Protein AF-0000000084417744 (afdb_homodimer)

Solvent-accessible surface area (backbone atoms only — not comparable to full-atom values): 45802 Å² total; per-residue (Å²): 138,81,78,82,71,79,75,78,75,78,78,77,82,74,79,80,76,81,74,77,79,76,76,78,79,72,81,73,82,76,78,77,76,76,79,76,78,75,76,77,76,81,72,80,77,74,77,74,70,79,70,76,78,72,77,67,75,81,62,72,70,74,68,70,68,75,70,78,78,70,66,72,60,33,55,31,72,66,77,45,72,73,84,56,77,68,68,62,38,59,67,82,60,73,82,73,74,66,76,87,50,50,69,64,63,48,46,27,46,79,63,53,76,73,47,71,59,98,59,32,36,27,27,37,27,28,33,21,69,42,56,50,68,28,27,37,38,29,53,67,60,73,36,77,45,61,59,56,45,40,31,52,49,48,21,49,20,52,44,59,63,54,25,65,37,89,24,28,49,40,71,50,47,72,51,75,44,79,51,84,92,23,30,41,48,40,37,38,29,56,55,57,63,46,31,44,41,57,49,31,72,73,61,32,52,49,55,67,69,58,50,52,52,42,49,38,39,47,21,53,37,43,32,58,38,42,73,60,43,28,35,52,60,54,51,39,38,76,31,30,26,33,50,46,83,85,47,57,72,85,55,94,42,92,81,67,66,50,47,22,43,47,75,41,69,62,39,26,46,61,85,42,61,52,66,61,90,72,83,53,59,68,60,31,53,37,64,57,68,73,72,38,82,67,39,47,66,38,100,54,38,59,34,42,42,38,19,6,46,29,43,34,48,48,28,37,57,66,41,49,82,69,49,77,54,66,68,67,36,51,38,41,46,67,42,55,78,85,56,90,91,50,58,67,67,57,52,52,48,39,39,36,29,30,34,57,50,57,86,65,27,54,53,37,61,55,45,30,48,62,56,55,61,56,61,58,55,66,68,61,60,70,70,66,69,73,70,66,71,73,64,77,118,136,83,78,86,78,77,79,77,79,75,79,76,80,77,77,80,75,76,76,77,79,74,77,77,77,71,80,73,79,75,78,76,78,75,78,76,77,74,74,77,72,81,72,79,78,74,78,76,71,82,71,76,78,74,78,67,74,80,60,71,68,73,68,71,67,75,70,78,76,69,63,73,62,35,55,29,70,66,75,46,73,73,83,56,76,69,67,62,39,57,69,87,61,73,84,73,72,67,77,88,50,48,68,65,63,45,46,29,48,77,63,52,77,74,46,71,58,96,57,31,36,28,27,36,26,29,32,22,71,42,56,50,67,28,26,36,38,30,55,68,60,73,35,77,45,62,61,57,45,41,30,52,49,47,21,50,21,53,43,60,62,54,24,66,37,89,24,30,48,40,72,50,47,70,51,76,43,76,50,85,94,23,29,41,47,40,37,37,28,56,56,58,65,46,30,44,41,55,50,32,71,72,62,32,53,47,56,67,71,58,49,51,51,42,50,36,40,47,22,51,36,43,31,58,39,42,74,60,42,30,35,51,60,53,52,38,40,74,30,28,26,34,51,45,83,86,46,57,72,85,56,94,42,93,82,67,69,50,46,23,42,46,76,41,69,60,39,26,46,60,87,41,62,52,67,62,89,72,83,51,58,68,59,32,54,37,64,57,67,74,72,39,85,66,40,46,66,39,102,52,40,58,34,43,41,38,19,5,45,28,45,33,49,48,30,36,58,65,40,47,81,70,48,79,55,65,68,66,36,51,37,42,47,67,43,56,79,84,56,91,90,51,58,67,67,56,53,53,50,39,41,36,30,29,33,58,50,58,86,66,28,54,51,37,63,53,46,31,48,63,56,55,62,56,63,58,56,66,68,61,59,70,71,64,67,74,70,66,72,72,64,77,117

Secondary structure (DSSP, 8-state):
---------------------------------------------------------------------PPP----TTTS-TTS--------S-----TT--HHHHHEEEEEEEEE-SSEEEEEEEETTT--EEEEEEESS-B-SHHHHHHHHHHHHHHHHH-SSTTB--EEEEEEEEETTEEEEEEEE---SEEHHHHHHHHSSPPHHHHHHHHHHHHHHHHHHHHTT-B----SGGGEEEPPTTSS---S-SS---EEE---TT-B-TT---SS-----GGG--HHHHH-GGGGGSTTTHHHHHHHHHHHHHHHHHTSPPPSSHHHHHHHHTT----TTS-HHHHHHHHHHT-SSGGGSPPHHHHHHHHHHHHHHHHHTTTTGGGGGGG--/---------------------------------------------------------------------PPP----TTTS-TTS-------SS-----TT--HHHHHEEEEEEEEE-SSEEEEEEEETTT--EEEEEEESS-B-SHHHHHHHHHHHHHHHHH-SSTTB--EEEEEEEEETTEEEEEEEE---SEEHHHHHHHHSSPPHHHHHHHHHHHHHHHHHHHHTT-B----SGGGEEEPPTTSS---S-SS---EEE---TT-B-TT---SS-----GGG--HHHHH-GGGGGSTTTHHHHHHHHHHHHHHHHHTSPPPSSHHHHHHHHTT----TTS-HHHHHHHHHHT-SSGGGSPPHHHHHHHHHHHHHHHHHTTTTGGGGGGGG-

Nearest PDB structures (foldseek):
  5z33-assembly1_A  TM=8.024E-01  e=7.295E-14  Pyricularia oryzae P131
  7pwd-assembly1_A  TM=7.878E-01  e=1.652E-13  Homo sapiens
  4mk0-assembly1_A  TM=7.627E-01  e=3.542E-13  Homo sapiens
  7k7l-assembly1_A  TM=7.824E-01  e=1.461E-12  Homo sapiens
  7k7z-assembly1_A  TM=7.040E-01  e=3.895E-12  Homo sapiens

pLDDT: mean 74.69, std 27.84, range [18.47, 98.81]

Radius of gyration: 37.43 Å; Cα contacts (8 Å, |Δi|>4): 1135; chains: 2; bounding box: 118×106×142 Å

Sequence (786 aa):
MAPLTLCCSTPDYLTPQEQQFRMEYEPSSMQLDDDASRSPMPSPRAQKRPRPLKVLPAGRPPIPRLRDVQPPMPRNPYLVRADDDNHVFQASQSCLNRGNYSRYHWDYHQEAELGHGNFSKVYRSVHRLTGVAYAIKTNRNPIMTLQARNMWLNEMQALAAVQPHPNIVGLYDAWFEPGGDAEQAFLKLELCSESMRDVFKRLGQVKEADVLDMLRQMASALKRIHELGMVHLDIKPDNIYLAVSGHTASTSSSSGLVYKLGDFGLAAGPAGQRAGTSEGDSKYLAPEALKSRDFLSSGFADRLDIFALGAAAYELLRGSELPKNGQLYHDIRNGKIFLPSVSGRVVALLKKMMAPEPQNRPTADNLLRLLTEKFSVQGSAHKDSQQGMNTSQMAPLTLCCSTPDYLTPQEQQFRMEYEPSSMQLDDDASRSPMPSPRAQKRPRPLKVLPAGRPPIPRLRDVQPPMPRNPYLVRADDDNHVFQASQSCLNRGNYSRYHWDYHQEAELGHGNFSKVYRSVHRLTGVAYAIKTNRNPIMTLQARNMWLNEMQALAAVQPHPNIVGLYDAWFEPGGDAEQAFLKLELCSESMRDVFKRLGQVKEADVLDMLRQMASALKRIHELGMVHLDIKPDNIYLAVSGHTASTSSSSGLVYKLGDFGLAAGPAGQRAGTSEGDSKYLAPEALKSRDFLSSGFADRLDIFALGAAAYELLRGSELPKNGQLYHDIRNGKIFLPSVSGRVVALLKKMMAPEPQNRPTADNLLRLLTEKFSVQGSAHKDSQQGMNTSQ

Structure (mmCIF, N/CA/C/O backbone):
data_AF-0000000084417744-model_v1
#
loop_
_entity.id
_entity.type
_entity.pdbx_description
1 polymer 'WEE1 protein'
#
loop_
_atom_site.group_PDB
_atom_site.id
_atom_site.type_symbol
_atom_site.label_atom_id
_atom_site.label_alt_id
_atom_site.label_comp_id
_atom_site.label_asym_id
_atom_site.label_entity_id
_atom_site.label_seq_id
_atom_site.pdbx_PDB_ins_code
_atom_site.Cartn_x
_atom_site.Cartn_y
_atom_site.Cartn_z
_atom_site.occupancy
_atom_site.B_iso_or_equiv
_atom_site.auth_seq_id
_atom_site.auth_comp_id
_atom_site.auth_asym_id
_atom_site.auth_atom_id
_atom_site.pdbx_PDB_model_num
ATOM 1 N N . MET A 1 1 ? -35.844 -57.812 6.906 1 18.47 1 MET A N 1
ATOM 2 C CA . MET A 1 1 ? -35.906 -58.031 8.344 1 18.47 1 MET A CA 1
ATOM 3 C C . MET A 1 1 ? -35.062 -57.031 9.102 1 18.47 1 MET A C 1
ATOM 5 O O . MET A 1 1 ? -34.344 -56.25 8.484 1 18.47 1 MET A O 1
ATOM 9 N N . ALA A 1 2 ? -34 -57.406 9.852 1 20.36 2 ALA A N 1
ATOM 10 C CA . ALA A 1 2 ? -33.844 -57.25 11.297 1 20.36 2 ALA A CA 1
ATOM 11 C C . ALA A 1 2 ? -33.062 -55.969 11.633 1 20.36 2 ALA A C 1
ATOM 13 O O . ALA A 1 2 ? -32.156 -55.594 10.898 1 20.36 2 ALA A O 1
ATOM 14 N N . PRO A 1 3 ? -33.531 -55.156 12.539 1 24.11 3 PRO A N 1
ATOM 15 C CA . PRO A 1 3 ? -33.375 -53.812 13.133 1 24.11 3 PRO A CA 1
ATOM 16 C C . PRO A 1 3 ? -32.062 -53.656 13.906 1 24.11 3 PRO A C 1
ATOM 18 O O . PRO A 1 3 ? -31.844 -52.625 14.539 1 24.11 3 PRO A O 1
ATOM 21 N N . LEU A 1 4 ? -30.969 -54.375 13.555 1 21.7 4 LEU A N 1
ATOM 22 C CA . LEU A 1 4 ? -30.156 -54.688 14.727 1 21.7 4 LEU A CA 1
ATOM 23 C C . LEU A 1 4 ? -29.641 -53.406 15.375 1 21.7 4 LEU A C 1
ATOM 25 O O . LEU A 1 4 ? -29.031 -52.562 14.703 1 21.7 4 LEU A O 1
ATOM 29 N N . THR A 1 5 ? -30.219 -52.906 16.484 1 21.64 5 THR A N 1
ATOM 30 C CA . THR A 1 5 ? -30.297 -51.844 17.469 1 21.64 5 THR A CA 1
ATOM 31 C C . THR A 1 5 ? -28.969 -51.688 18.203 1 21.64 5 THR A C 1
ATOM 33 O O . THR A 1 5 ? -28.703 -52.375 19.188 1 21.64 5 THR A O 1
ATOM 36 N N . LEU A 1 6 ? -27.797 -52 17.547 1 21.3 6 LEU A N 1
ATOM 37 C CA . LEU A 1 6 ? -26.75 -52.344 18.516 1 21.3 6 LEU A CA 1
ATOM 38 C C . LEU A 1 6 ? -26.453 -51.156 19.422 1 21.3 6 LEU A C 1
ATOM 40 O O . LEU A 1 6 ? -26.25 -50.031 18.953 1 21.3 6 LEU A O 1
ATOM 44 N N . CYS A 1 7 ? -26.859 -51.188 20.719 1 20.92 7 CYS A N 1
ATOM 45 C CA . CYS A 1 7 ? -26.969 -50.469 21.984 1 20.92 7 CYS A CA 1
ATOM 46 C C . CYS A 1 7 ? -25.594 -50.031 22.484 1 20.92 7 CYS A C 1
ATOM 48 O O . CYS A 1 7 ? -24.781 -50.875 22.906 1 20.92 7 CYS A O 1
ATOM 50 N N . CYS A 1 8 ? -24.75 -49.375 21.625 1 21.53 8 CYS A N 1
ATOM 51 C CA . CYS A 1 8 ? -23.359 -49.188 22.016 1 21.53 8 CYS A CA 1
ATOM 52 C C . CYS A 1 8 ? -23.266 -48.469 23.344 1 21.53 8 CYS A C 1
ATOM 54 O O . CYS A 1 8 ? -23.734 -47.344 23.484 1 21.53 8 CYS A O 1
ATOM 56 N N . SER A 1 9 ? -23.453 -49.219 24.469 1 19.92 9 SER A N 1
ATOM 57 C CA . SER A 1 9 ? -23.484 -48.906 25.891 1 19.92 9 SER A CA 1
ATOM 58 C C . SER A 1 9 ? -22.281 -48.062 26.297 1 19.92 9 SER A C 1
ATOM 60 O O . SER A 1 9 ? -21.156 -48.375 25.953 1 19.92 9 SER A O 1
ATOM 62 N N . THR A 1 10 ? -22.422 -46.719 26.391 1 22.88 10 THR A N 1
ATOM 63 C CA . THR A 1 10 ? -21.609 -45.562 26.75 1 22.88 10 THR A CA 1
ATOM 64 C C . THR A 1 10 ? -21.016 -45.75 28.141 1 22.88 10 THR A C 1
ATOM 66 O O . THR A 1 10 ? -21.734 -45.781 29.141 1 22.88 10 THR A O 1
ATOM 69 N N . PRO A 1 11 ? -20.016 -46.781 28.281 1 20.59 11 PRO A N 1
ATOM 70 C CA . PRO A 1 11 ? -19.625 -47.156 29.625 1 20.59 11 PRO A CA 1
ATOM 71 C C . PRO A 1 11 ? -19.25 -45.969 30.516 1 20.59 11 PRO A C 1
ATOM 73 O O . PRO A 1 11 ? -18.828 -44.938 30 1 20.59 11 PRO A O 1
ATOM 76 N N . ASP A 1 12 ? -19.859 -45.812 31.672 1 20.91 12 ASP A N 1
ATOM 77 C CA . ASP A 1 12 ? -20.016 -44.906 32.812 1 20.91 12 ASP A CA 1
ATOM 78 C C . ASP A 1 12 ? -18.688 -44.75 33.562 1 20.91 12 ASP A C 1
ATOM 80 O O . ASP A 1 12 ? -18.125 -45.719 34.094 1 20.91 12 ASP A O 1
ATOM 84 N N . TYR A 1 13 ? -17.688 -44.031 32.875 1 20.73 13 TYR A N 1
ATOM 85 C CA . TYR A 1 13 ? -16.328 -43.875 33.375 1 20.73 13 TYR A CA 1
ATOM 86 C C . TYR A 1 13 ? -16.359 -43.406 34.844 1 20.73 13 TYR A C 1
ATOM 88 O O . TYR A 1 13 ? -17.016 -42.438 35.156 1 20.73 13 TYR A O 1
ATOM 96 N N . LEU A 1 14 ? -16.188 -44.375 35.781 1 19.98 14 LEU A N 1
ATOM 97 C CA . LEU A 1 14 ? -16.219 -44.438 37.25 1 19.98 14 LEU A CA 1
ATOM 98 C C . LEU A 1 14 ? -15.336 -43.344 37.844 1 19.98 14 LEU A C 1
ATOM 100 O O . LEU A 1 14 ? -14.328 -42.938 37.25 1 19.98 14 LEU A O 1
ATOM 104 N N . THR A 1 15 ? -15.875 -42.5 38.75 1 22.27 15 THR A N 1
ATOM 105 C CA . THR A 1 15 ? -15.602 -41.312 39.562 1 22.27 15 THR A CA 1
ATOM 106 C C . THR A 1 15 ? -14.422 -41.594 40.5 1 22.27 15 THR A C 1
ATOM 108 O O . THR A 1 15 ? -14.508 -42.469 41.375 1 22.27 15 THR A O 1
ATOM 111 N N . PRO A 1 16 ? -13.125 -41.75 39.906 1 20.28 16 PRO A N 1
ATOM 112 C CA . PRO A 1 16 ? -12.094 -42.219 40.812 1 20.28 16 PRO A CA 1
ATOM 113 C C . PRO A 1 16 ? -12.023 -41.438 42.125 1 20.28 16 PRO A C 1
ATOM 115 O O . PRO A 1 16 ? -12.211 -40.219 42.125 1 20.28 16 PRO A O 1
ATOM 118 N N . GLN A 1 17 ? -12.273 -42.062 43.188 1 20.09 17 GLN A N 1
ATOM 119 C CA . GLN A 1 17 ? -12.383 -41.75 44.625 1 20.09 17 GLN A CA 1
ATOM 120 C C . GLN A 1 17 ? -11.086 -41.125 45.156 1 20.09 17 GLN A C 1
ATOM 122 O O . GLN A 1 17 ? -10.008 -41.688 44.969 1 20.09 17 GLN A O 1
ATOM 127 N N . GLU A 1 18 ? -11.008 -39.75 45.25 1 22.05 18 GLU A N 1
ATOM 128 C CA . GLU A 1 18 ? -9.984 -38.812 45.688 1 22.05 18 GLU A CA 1
ATOM 129 C C . GLU A 1 18 ? -9.445 -39.219 47.062 1 22.05 18 GLU A C 1
ATOM 131 O O . GLU A 1 18 ? -10.164 -39.156 48.062 1 22.05 18 GLU A O 1
ATOM 136 N N . GLN A 1 19 ? -8.797 -40.438 47.156 1 19.69 19 GLN A N 1
ATOM 137 C CA . GLN A 1 19 ? -8.383 -40.906 48.469 1 19.69 19 GLN A CA 1
ATOM 138 C C . GLN A 1 19 ? -7.496 -39.906 49.156 1 19.69 19 GLN A C 1
ATOM 140 O O . GLN A 1 19 ? -6.566 -39.344 48.562 1 19.69 19 GLN A O 1
ATOM 145 N N . GLN A 1 20 ? -8 -39.25 50.219 1 21.17 20 GLN A N 1
ATOM 146 C CA . GLN A 1 20 ? -7.617 -38.25 51.188 1 21.17 20 GLN A CA 1
ATOM 147 C C . GLN A 1 20 ? -6.375 -38.656 51.969 1 21.17 20 GLN A C 1
ATOM 149 O O . GLN A 1 20 ? -6.438 -39.562 52.812 1 21.17 20 GLN A O 1
ATOM 154 N N . PHE A 1 21 ? -5.207 -39.031 51.25 1 20.25 21 PHE A N 1
ATOM 155 C CA . PHE A 1 21 ? -4.137 -39.625 52.062 1 20.25 21 PHE A CA 1
ATOM 156 C C . PHE A 1 21 ? -3.662 -38.625 53.125 1 20.25 21 PHE A C 1
ATOM 158 O O . PHE A 1 21 ? -3.311 -37.5 52.844 1 20.25 21 PHE A O 1
ATOM 165 N N . ARG A 1 22 ? -4.172 -38.656 54.344 1 20.3 22 ARG A N 1
ATOM 166 C CA . ARG A 1 22 ? -3.955 -37.938 55.594 1 20.3 22 ARG A CA 1
ATOM 167 C C . ARG A 1 22 ? -2.525 -38.125 56.094 1 20.3 22 ARG A C 1
ATOM 169 O O . ARG A 1 22 ? -2.176 -39.188 56.594 1 20.3 22 ARG A O 1
ATOM 176 N N . MET A 1 23 ? -1.528 -37.812 55.219 1 21.11 23 MET A N 1
ATOM 177 C CA . MET A 1 23 ? -0.182 -38.156 55.656 1 21.11 23 MET A CA 1
ATOM 178 C C . MET A 1 23 ? 0.167 -37.531 56.969 1 21.11 23 MET A C 1
ATOM 180 O O . MET A 1 23 ? 0.026 -36.312 57.125 1 21.11 23 MET A O 1
ATOM 184 N N . GLU A 1 24 ? 0.012 -38.219 58.062 1 21.58 24 GLU A N 1
ATOM 185 C CA . GLU A 1 24 ? 0.233 -37.969 59.469 1 21.58 24 GLU A CA 1
ATOM 186 C C . GLU A 1 24 ? 1.679 -37.562 59.75 1 21.58 24 GLU A C 1
ATOM 188 O O . GLU A 1 24 ? 2.609 -38.312 59.406 1 21.58 24 GLU A O 1
ATOM 193 N N . TYR A 1 25 ? 2.014 -36.25 59.625 1 22.05 25 TYR A N 1
ATOM 194 C CA . TYR A 1 25 ? 3.279 -35.562 59.781 1 22.05 25 TYR A CA 1
ATOM 195 C C . TYR A 1 25 ? 3.871 -35.781 61.156 1 22.05 25 TYR A C 1
ATOM 197 O O . TYR A 1 25 ? 3.346 -35.25 62.156 1 22.05 25 TYR A O 1
ATOM 205 N N . GLU A 1 26 ? 4.16 -37.031 61.5 1 22.31 26 GLU A N 1
ATOM 206 C CA . GLU A 1 26 ? 4.598 -37.188 62.875 1 22.31 26 GLU A CA 1
ATOM 207 C C . GLU A 1 26 ? 5.879 -36.406 63.156 1 22.31 26 GLU A C 1
ATOM 209 O O . GLU A 1 26 ? 6.824 -36.469 62.344 1 22.31 26 GLU A O 1
ATOM 214 N N . PRO A 1 27 ? 5.859 -35.375 64 1 23.66 27 PRO A N 1
ATOM 215 C CA . PRO A 1 27 ? 6.824 -34.344 64.375 1 23.66 27 PRO A CA 1
ATOM 216 C C . PRO A 1 27 ? 8.078 -34.938 65.062 1 23.66 27 PRO A C 1
ATOM 218 O O . PRO A 1 27 ? 8.016 -35.5 66.125 1 23.66 27 PRO A O 1
ATOM 221 N N . SER A 1 28 ? 8.75 -35.938 64.312 1 21.06 28 SER A N 1
ATOM 222 C CA . SER A 1 28 ? 9.758 -36.625 65.062 1 21.06 28 SER A CA 1
ATOM 223 C C . SER A 1 28 ? 10.766 -35.656 65.688 1 21.06 28 SER A C 1
ATOM 225 O O . SER A 1 28 ? 11.094 -34.625 65.062 1 21.06 28 SER A O 1
ATOM 227 N N . SER A 1 29 ? 10.984 -35.719 67 1 22.78 29 SER A N 1
ATOM 228 C CA . SER A 1 29 ? 11.695 -35.031 68.062 1 22.78 29 SER A CA 1
ATOM 229 C C . SER A 1 29 ? 13.203 -35.094 67.875 1 22.78 29 SER A C 1
ATOM 231 O O . SER A 1 29 ? 13.82 -36.125 68.062 1 22.78 29 SER A O 1
ATOM 233 N N . MET A 1 30 ? 13.742 -34.594 66.688 1 22.98 30 MET A N 1
ATOM 234 C CA . MET A 1 30 ? 15.148 -34.812 66.375 1 22.98 30 MET A CA 1
ATOM 235 C C . MET A 1 30 ? 16.062 -34.219 67.438 1 22.98 30 MET A C 1
ATOM 237 O O . MET A 1 30 ? 15.922 -33.062 67.812 1 22.98 30 MET A O 1
ATOM 241 N N . GLN A 1 31 ? 16.562 -35.125 68.25 1 21.84 31 GLN A N 1
ATOM 242 C CA . GLN A 1 31 ? 17.453 -34.938 69.375 1 21.84 31 GLN A CA 1
ATOM 243 C C . GLN A 1 31 ? 18.75 -34.25 69 1 21.84 31 GLN A C 1
ATOM 245 O O . GLN A 1 31 ? 19.344 -34.594 67.938 1 21.84 31 GLN A O 1
ATOM 250 N N . LEU A 1 32 ? 18.969 -33 69.438 1 23.03 32 LEU A N 1
ATOM 251 C CA . LEU A 1 32 ? 19.922 -31.922 69.312 1 23.03 32 LEU A CA 1
ATOM 252 C C . LEU A 1 32 ? 21.344 -32.375 69.625 1 23.03 32 LEU A C 1
ATOM 254 O O . LEU A 1 32 ? 22.188 -31.547 70 1 23.03 32 LEU A O 1
ATOM 258 N N . ASP A 1 33 ? 21.781 -33.594 69.188 1 21.69 33 ASP A N 1
ATOM 259 C CA . ASP A 1 33 ? 23.031 -34 69.812 1 21.69 33 ASP A CA 1
ATOM 260 C C . ASP A 1 33 ? 24.141 -33 69.5 1 21.69 33 ASP A C 1
ATOM 262 O O . ASP A 1 33 ? 24.203 -32.406 68.438 1 21.69 33 ASP A O 1
ATOM 266 N N . ASP A 1 34 ? 24.844 -32.469 70.562 1 23.17 34 ASP A N 1
ATOM 267 C CA . ASP A 1 34 ? 25.781 -31.391 70.875 1 23.17 34 ASP A CA 1
ATOM 268 C C . ASP A 1 34 ? 27.141 -31.656 70.188 1 23.17 34 ASP A C 1
ATOM 270 O O . ASP A 1 34 ? 28.172 -31.266 70.75 1 23.17 34 ASP A O 1
ATOM 274 N N . ASP A 1 35 ? 27.203 -32.406 69.062 1 21.66 35 ASP A N 1
ATOM 275 C CA . ASP A 1 35 ? 28.562 -32.875 68.812 1 21.66 35 ASP A CA 1
ATOM 276 C C . ASP A 1 35 ? 29.516 -31.703 68.562 1 21.66 35 ASP A C 1
ATOM 278 O O . ASP A 1 35 ? 29.25 -30.828 67.75 1 21.66 35 ASP A O 1
ATOM 282 N N . ALA A 1 36 ? 30.422 -31.391 69.562 1 25.05 36 ALA A N 1
ATOM 283 C CA . ALA A 1 36 ? 31.531 -30.453 69.688 1 25.05 36 ALA A CA 1
ATOM 284 C C . ALA A 1 36 ? 32.5 -30.594 68.562 1 25.05 36 ALA A C 1
ATOM 286 O O . ALA A 1 36 ? 32.969 -31.688 68.25 1 25.05 36 ALA A O 1
ATOM 287 N N . SER A 1 37 ? 32.344 -29.703 67.5 1 22.38 37 SER A N 1
ATOM 288 C CA . SER A 1 37 ? 32.969 -29.516 66.188 1 22.38 37 SER A CA 1
ATOM 289 C C . SER A 1 37 ? 34.5 -29.484 66.312 1 22.38 37 SER A C 1
ATOM 291 O O . SER A 1 37 ? 35.031 -28.641 67 1 22.38 37 SER A O 1
ATOM 293 N N . ARG A 1 38 ? 35.094 -30.688 66.438 1 26.02 38 ARG A N 1
ATOM 294 C CA . ARG A 1 38 ? 36.562 -30.828 66.5 1 26.02 38 ARG A CA 1
ATOM 295 C C . ARG A 1 38 ? 37.25 -30.016 65.438 1 26.02 38 ARG A C 1
ATOM 297 O O . ARG A 1 38 ? 36.875 -30.062 64.25 1 26.02 38 ARG A O 1
ATOM 304 N N . SER A 1 39 ? 37.875 -28.906 65.812 1 24.03 39 SER A N 1
ATOM 305 C CA . SER A 1 39 ? 38.562 -27.859 65.062 1 24.03 39 SER A CA 1
ATOM 306 C C . SER A 1 39 ? 39.656 -28.422 64.188 1 24.03 39 SER A C 1
ATOM 308 O O . SER A 1 39 ? 40.531 -29.156 64.625 1 24.03 39 SER A O 1
ATOM 310 N N . PRO A 1 40 ? 39.312 -28.875 62.938 1 27.45 40 PRO A N 1
ATOM 311 C CA . PRO A 1 40 ? 40.281 -29.547 62.125 1 27.45 40 PRO A CA 1
ATOM 312 C C . PRO A 1 40 ? 41.625 -28.797 62.031 1 27.45 40 PRO A C 1
ATOM 314 O O . PRO A 1 40 ? 41.656 -27.578 62.25 1 27.45 40 PRO A O 1
ATOM 317 N N . MET A 1 41 ? 42.719 -29.484 62.312 1 29.59 41 MET A N 1
ATOM 318 C CA . MET A 1 41 ? 44.156 -29.141 62.406 1 29.59 41 MET A CA 1
ATOM 319 C C . MET A 1 41 ? 44.594 -28.375 61.156 1 29.59 41 MET A C 1
ATOM 321 O O . MET A 1 41 ? 44.219 -28.703 60.031 1 29.59 41 MET A O 1
ATOM 325 N N . PRO A 1 42 ? 45.281 -27.172 61.406 1 28.64 42 PRO A N 1
ATOM 326 C CA . PRO A 1 42 ? 45.625 -26.188 60.375 1 28.64 42 PRO A CA 1
ATOM 327 C C . PRO A 1 42 ? 46.562 -26.75 59.312 1 28.64 42 PRO A C 1
ATOM 329 O O . PRO A 1 42 ? 47.469 -27.516 59.594 1 28.64 42 PRO A O 1
ATOM 332 N N . SER A 1 43 ? 46 -27.297 58.188 1 31.41 43 SER A N 1
ATOM 333 C CA . SER A 1 43 ? 46.781 -27.906 57.125 1 31.41 43 SER A CA 1
ATOM 334 C C . SER A 1 43 ? 48 -27.047 56.75 1 31.41 43 SER A C 1
ATOM 336 O O . SER A 1 43 ? 47.969 -25.828 56.875 1 31.41 43 SER A O 1
ATOM 338 N N . PRO A 1 44 ? 49.156 -27.625 56.719 1 29.41 44 PRO A N 1
ATOM 339 C CA . PRO A 1 44 ? 50.469 -27 56.5 1 29.41 44 PRO A CA 1
ATOM 340 C C . PRO A 1 44 ? 50.5 -26.109 55.281 1 29.41 44 PRO A C 1
ATOM 342 O O . PRO A 1 44 ? 49.812 -26.391 54.281 1 29.41 44 PRO A O 1
ATOM 345 N N . ARG A 1 45 ? 50.75 -24.844 55.469 1 28.52 45 ARG A N 1
ATOM 346 C CA . ARG A 1 45 ? 50.812 -23.75 54.5 1 28.52 45 ARG A CA 1
ATOM 347 C C . ARG A 1 45 ? 51.844 -24.062 53.406 1 28.52 45 ARG A C 1
ATOM 349 O O . ARG A 1 45 ? 53.031 -24.172 53.688 1 28.52 45 ARG A O 1
ATOM 356 N N . ALA A 1 46 ? 51.531 -24.953 52.406 1 31.69 46 ALA A N 1
ATOM 357 C CA . ALA A 1 46 ? 52.469 -25.172 51.312 1 31.69 46 ALA A CA 1
ATOM 358 C C . ALA A 1 46 ? 52.969 -23.828 50.781 1 31.69 46 ALA A C 1
ATOM 360 O O . ALA A 1 46 ? 52.219 -22.922 50.531 1 31.69 46 ALA A O 1
ATOM 361 N N . GLN A 1 47 ? 54.188 -23.5 51.125 1 28.42 47 GLN A N 1
ATOM 362 C CA . GLN A 1 47 ? 54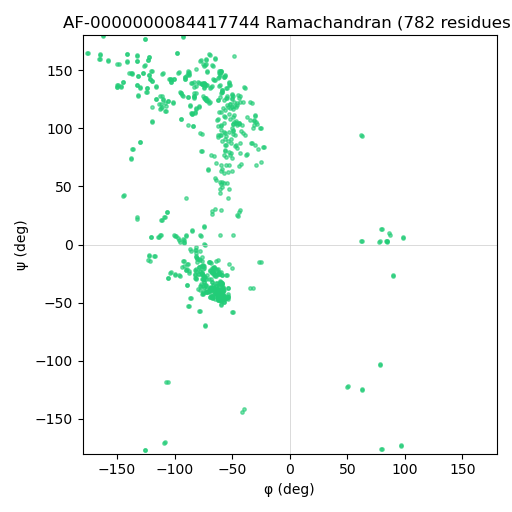.906 -22.281 50.719 1 28.42 47 GLN A CA 1
ATOM 363 C C . GLN A 1 47 ? 54.844 -22.094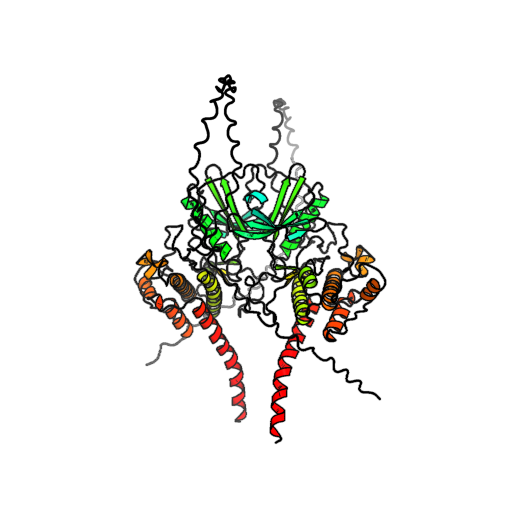 49.219 1 28.42 47 GLN A C 1
ATOM 365 O O . GLN A 1 47 ? 55.281 -22.969 48.469 1 28.42 47 GLN A O 1
ATOM 370 N N . LYS A 1 48 ? 53.844 -21.469 48.656 1 30.02 48 LYS A N 1
ATOM 371 C CA . LYS A 1 48 ? 53.688 -21.156 47.25 1 30.02 48 LYS A CA 1
ATOM 372 C C . LYS A 1 48 ? 54.969 -20.531 46.688 1 30.02 48 LYS A C 1
ATOM 374 O O . LYS A 1 48 ? 55.438 -19.516 47.188 1 30.02 48 LYS A O 1
ATOM 379 N N . ARG A 1 49 ? 55.812 -21.359 46.125 1 35.09 49 ARG A N 1
ATOM 380 C CA . ARG A 1 49 ? 56.969 -20.859 45.406 1 35.09 49 ARG A CA 1
ATOM 381 C C . ARG A 1 49 ? 56.594 -19.719 44.469 1 35.09 49 ARG A C 1
ATOM 383 O O . ARG A 1 49 ? 55.531 -19.75 43.844 1 35.09 49 ARG A O 1
ATOM 390 N N . PRO A 1 50 ? 57.188 -18.547 44.625 1 30.77 50 PRO A N 1
ATOM 391 C CA . PRO A 1 50 ? 56.844 -17.391 43.844 1 30.77 50 PRO A CA 1
ATOM 392 C C . PRO A 1 50 ? 56.906 -17.656 42.344 1 30.77 50 PRO A C 1
ATOM 394 O O . PRO A 1 50 ? 57.938 -18.203 41.844 1 30.77 50 PRO A O 1
ATOM 397 N N . ARG A 1 51 ? 55.844 -18.125 41.656 1 33.38 51 ARG A N 1
ATOM 398 C CA . ARG A 1 51 ? 55.938 -18.297 40.219 1 33.38 51 ARG A CA 1
ATOM 399 C C . ARG A 1 51 ? 56.562 -17.078 39.562 1 33.38 51 ARG A C 1
ATOM 401 O O . ARG A 1 51 ? 56.281 -15.945 39.938 1 33.38 51 ARG A O 1
ATOM 408 N N . PRO A 1 52 ? 57.688 -17.297 38.938 1 33.91 52 PRO A N 1
ATOM 409 C CA . PRO A 1 52 ? 58.312 -16.188 38.219 1 33.91 52 PRO A CA 1
ATOM 410 C C . PRO A 1 52 ? 57.344 -15.391 37.375 1 33.91 52 PRO A C 1
ATOM 412 O O . PRO A 1 52 ? 56.375 -15.945 36.844 1 33.91 52 PRO A O 1
ATOM 415 N N . LEU A 1 53 ? 57.188 -14.094 37.625 1 29.81 53 LEU A N 1
ATOM 416 C CA . LEU A 1 53 ? 56.344 -13.203 36.844 1 29.81 53 LEU A CA 1
ATOM 417 C C . LEU A 1 53 ? 56.625 -13.328 35.344 1 29.81 53 LEU A C 1
ATOM 419 O O . LEU A 1 53 ? 57.75 -13.023 34.906 1 29.81 53 LEU A O 1
ATOM 423 N N . LYS A 1 54 ? 56.219 -14.367 34.656 1 33.81 54 LYS A N 1
ATOM 424 C CA . LYS A 1 54 ? 56.312 -14.258 33.219 1 33.81 54 LYS A CA 1
ATOM 425 C C . LYS A 1 54 ? 55.906 -12.867 32.719 1 33.81 54 LYS A C 1
ATOM 427 O O . LYS A 1 54 ? 54.812 -12.406 33 1 33.81 54 LYS A O 1
ATOM 432 N N . VAL A 1 55 ? 56.844 -12 32.5 1 31.14 55 VAL A N 1
ATOM 433 C CA . VAL A 1 55 ? 56.656 -10.719 31.828 1 31.14 55 VAL A CA 1
ATOM 434 C C . VAL A 1 55 ? 55.75 -10.898 30.594 1 31.14 55 VAL A C 1
ATOM 436 O O . VAL A 1 55 ? 56.094 -11.617 29.656 1 31.14 55 VAL A O 1
ATOM 439 N N . LEU A 1 56 ? 54.5 -10.977 30.781 1 33.44 56 LEU A N 1
ATOM 440 C CA . LEU A 1 56 ? 53.625 -10.977 29.594 1 33.44 56 LEU A CA 1
ATOM 441 C C . LEU A 1 56 ? 54 -9.836 28.656 1 33.44 56 LEU A C 1
ATOM 443 O O . LEU A 1 56 ? 54.188 -8.703 29.109 1 33.44 56 LEU A O 1
ATOM 447 N N . PRO A 1 57 ? 54.562 -10.141 27.516 1 35.5 57 PRO A N 1
ATOM 448 C CA . PRO A 1 57 ? 54.844 -9.031 26.609 1 35.5 57 PRO A CA 1
ATOM 449 C C . PRO A 1 57 ? 53.688 -8.031 26.516 1 35.5 57 PRO A C 1
ATOM 451 O O . PRO A 1 57 ? 52.531 -8.398 26.734 1 35.5 57 PRO A O 1
ATOM 454 N N . ALA A 1 58 ? 53.875 -6.75 26.812 1 34.72 58 ALA A N 1
ATOM 455 C CA . ALA A 1 58 ? 52.969 -5.613 26.75 1 34.72 58 ALA A CA 1
ATOM 456 C C . ALA A 1 58 ? 52.156 -5.652 25.469 1 34.72 58 ALA A C 1
ATOM 458 O O . ALA A 1 58 ? 52.531 -5.066 24.453 1 34.72 58 ALA A O 1
ATOM 459 N N . GLY A 1 59 ? 51.906 -6.789 24.969 1 33.97 59 GLY A N 1
ATOM 460 C CA . GLY A 1 59 ? 51.062 -6.648 23.781 1 33.97 59 GLY A CA 1
ATOM 461 C C . GLY A 1 59 ? 49.844 -5.758 24.016 1 33.97 59 GLY A C 1
ATOM 462 O O . GLY A 1 59 ? 49.219 -5.832 25.062 1 33.97 59 GLY A O 1
ATOM 463 N N . ARG A 1 60 ? 49.938 -4.48 23.484 1 37.62 60 ARG A N 1
ATOM 464 C CA . ARG A 1 60 ? 48.75 -3.598 23.547 1 37.62 60 ARG A CA 1
ATOM 465 C C . ARG A 1 60 ? 47.469 -4.398 23.5 1 37.62 60 ARG A C 1
ATOM 467 O O . ARG A 1 60 ? 47.375 -5.406 22.797 1 37.62 60 ARG A O 1
ATOM 474 N N . PRO A 1 61 ? 46.75 -4.395 24.625 1 39.97 61 PRO A N 1
ATOM 475 C CA . PRO A 1 61 ? 45.469 -5.094 24.516 1 39.97 61 PRO A CA 1
ATOM 476 C C . PRO A 1 61 ? 44.844 -4.941 23.125 1 39.97 61 PRO A C 1
ATOM 478 O O . PRO A 1 61 ? 45.094 -3.953 22.438 1 39.97 61 PRO A O 1
ATOM 481 N N . PRO A 1 62 ? 44.562 -6.012 22.438 1 37.38 62 PRO A N 1
ATOM 482 C CA . PRO A 1 62 ? 43.906 -5.797 21.156 1 37.38 62 PRO A CA 1
ATOM 483 C C . PRO A 1 62 ? 42.906 -4.652 21.203 1 37.38 62 PRO A C 1
ATOM 485 O O . PRO A 1 62 ? 42.312 -4.383 22.25 1 37.38 62 PRO A O 1
ATOM 488 N N . ILE A 1 63 ? 43.188 -3.543 20.562 1 36.69 63 ILE A N 1
ATOM 489 C CA . ILE A 1 63 ? 42.125 -2.541 20.359 1 36.69 63 ILE A CA 1
ATOM 490 C C . ILE A 1 63 ? 40.781 -3.225 20.25 1 36.69 63 ILE A C 1
ATOM 492 O O . ILE A 1 63 ? 40.625 -4.191 19.5 1 36.69 63 ILE A O 1
ATOM 496 N N . PRO A 1 64 ? 40.031 -3.164 21.297 1 35.22 64 PRO A N 1
ATOM 497 C CA . PRO A 1 64 ? 38.719 -3.771 21.047 1 35.22 64 PRO A CA 1
ATOM 498 C C . PRO A 1 64 ? 38.25 -3.641 19.594 1 35.22 64 PRO A C 1
ATOM 500 O O . PRO A 1 64 ? 38.5 -2.609 18.953 1 35.22 64 PRO A O 1
ATOM 503 N N . ARG A 1 65 ? 38.281 -4.672 18.859 1 37.25 65 ARG A N 1
ATOM 504 C CA . ARG A 1 65 ? 37.594 -4.594 17.578 1 37.25 65 ARG A CA 1
ATOM 505 C C . ARG A 1 65 ? 36.438 -3.627 17.625 1 37.25 65 ARG A C 1
ATOM 507 O O . ARG A 1 65 ? 35.688 -3.582 18.625 1 37.25 65 ARG A O 1
ATOM 514 N N . LEU A 1 66 ? 36.531 -2.508 17.109 1 37.69 66 LEU A N 1
ATOM 515 C CA . LEU A 1 66 ? 35.344 -1.652 16.984 1 37.69 66 LEU A CA 1
ATOM 516 C C . LEU A 1 66 ? 34.062 -2.479 17 1 37.69 66 LEU A C 1
ATOM 518 O O . LEU A 1 66 ? 33.875 -3.373 16.172 1 37.69 66 LEU A O 1
ATOM 522 N N . ARG A 1 67 ? 33.469 -2.869 18 1 41.06 67 ARG A N 1
ATOM 523 C CA . ARG A 1 67 ? 32.188 -3.518 18.094 1 41.06 67 ARG A CA 1
ATOM 524 C C . ARG A 1 67 ? 31.297 -3.143 16.906 1 41.06 67 ARG A C 1
ATOM 526 O O . ARG A 1 67 ? 31.172 -1.964 16.562 1 41.06 67 ARG A O 1
ATOM 533 N N . ASP A 1 68 ? 31.188 -4.016 15.898 1 51.5 68 ASP A N 1
ATOM 534 C CA . ASP A 1 68 ? 30.344 -3.852 14.719 1 51.5 68 ASP A CA 1
ATOM 535 C C . ASP A 1 68 ? 29.062 -3.1 15.07 1 51.5 68 ASP A C 1
ATOM 537 O O . ASP A 1 68 ? 28.297 -3.531 15.938 1 51.5 68 ASP A O 1
ATOM 541 N N . VAL A 1 69 ? 29.031 -1.901 15.039 1 61.34 69 VAL A N 1
ATOM 542 C CA . VAL A 1 69 ? 27.859 -1.072 15.305 1 61.34 69 VAL A CA 1
ATOM 543 C C . VAL A 1 69 ? 26.641 -1.664 14.602 1 61.34 69 VAL A C 1
ATOM 545 O O . VAL A 1 69 ? 26.641 -1.868 13.391 1 61.34 69 VAL A O 1
ATOM 548 N N . GLN A 1 70 ? 25.812 -2.271 15.367 1 76.88 70 GLN A N 1
ATOM 549 C CA . GLN A 1 70 ? 24.531 -2.75 14.852 1 76.88 70 GLN A CA 1
ATOM 550 C C . GLN A 1 70 ? 23.672 -1.595 14.336 1 76.88 70 GLN A C 1
ATOM 552 O O . GLN A 1 70 ? 23.719 -0.494 14.891 1 76.88 70 GLN A O 1
ATOM 557 N N . PRO A 1 71 ? 23.078 -1.832 13.18 1 84.5 71 PRO A N 1
ATOM 558 C CA . PRO A 1 71 ? 22.188 -0.772 12.711 1 84.5 71 PRO A CA 1
ATOM 559 C C . PRO A 1 71 ? 21.156 -0.36 13.758 1 84.5 71 PRO A C 1
ATOM 561 O O . PRO A 1 71 ? 20.641 -1.21 14.484 1 84.5 71 PRO A O 1
ATOM 564 N N . PRO A 1 72 ? 20.938 0.859 13.891 1 82.38 72 PRO A N 1
ATOM 565 C CA . PRO A 1 72 ? 19.969 1.344 14.891 1 82.38 72 PRO A CA 1
ATOM 566 C C . PRO A 1 72 ? 18.562 0.842 14.633 1 82.38 72 PRO A C 1
ATOM 568 O O . PRO A 1 72 ? 18.156 0.667 13.477 1 82.38 72 PRO A O 1
ATOM 571 N N . MET A 1 73 ? 17.844 0.566 15.719 1 86.94 73 MET A N 1
ATOM 572 C CA . MET A 1 73 ? 16.453 0.153 15.648 1 86.94 73 MET A CA 1
ATOM 573 C C . MET A 1 73 ? 15.617 0.842 16.734 1 86.94 73 MET A C 1
ATOM 575 O O . MET A 1 73 ? 15.195 0.204 17.688 1 86.94 73 MET A O 1
ATOM 579 N N . PRO A 1 74 ? 15.391 2.07 16.5 1 86.69 74 PRO A N 1
ATOM 580 C CA . PRO A 1 74 ? 14.57 2.775 17.5 1 86.69 74 PRO A CA 1
ATOM 581 C C . PRO A 1 74 ? 13.172 2.174 17.641 1 86.69 74 PRO A C 1
ATOM 583 O O . PRO A 1 74 ? 12.602 1.69 16.656 1 86.69 74 PRO A O 1
ATOM 586 N N . ARG A 1 75 ? 12.609 2.248 18.812 1 88.31 75 ARG A N 1
ATOM 587 C CA . ARG A 1 75 ? 11.25 1.773 19.031 1 88.31 75 ARG A CA 1
ATOM 588 C C . ARG A 1 75 ? 10.227 2.756 18.484 1 88.31 75 ARG A C 1
ATOM 590 O O . ARG A 1 75 ? 10.398 3.971 18.594 1 88.31 75 ARG A O 1
ATOM 597 N N . ASN A 1 76 ? 9.25 2.25 17.875 1 90.31 76 ASN A N 1
ATOM 598 C CA . ASN A 1 76 ? 8.125 3.066 17.438 1 90.31 76 ASN A CA 1
ATOM 599 C C . ASN A 1 76 ? 7.094 3.26 18.547 1 90.31 76 ASN A C 1
ATOM 601 O O . ASN A 1 76 ? 6.406 2.312 18.938 1 90.31 76 ASN A O 1
ATOM 605 N N . PRO A 1 77 ? 6.941 4.43 19.047 1 87.19 77 PRO A N 1
ATOM 606 C CA . PRO A 1 77 ? 6.078 4.664 20.219 1 87.19 77 PRO A CA 1
ATOM 607 C C . PRO A 1 77 ? 4.598 4.473 19.891 1 87.19 77 PRO A C 1
ATOM 609 O O . PRO A 1 77 ? 3.779 4.328 20.812 1 87.19 77 PRO A O 1
ATOM 612 N N . TYR A 1 78 ? 4.238 4.441 18.656 1 89.88 78 TYR A N 1
ATOM 613 C CA . TYR A 1 78 ? 2.834 4.324 18.281 1 89.88 78 TYR A CA 1
ATOM 614 C C . TYR A 1 78 ? 2.42 2.865 18.156 1 89.88 78 TYR A C 1
ATOM 616 O O . TYR A 1 78 ? 1.23 2.559 18.047 1 89.88 78 TYR A O 1
ATOM 624 N N . LEU A 1 79 ? 3.316 1.994 18.062 1 87 79 LEU A N 1
ATOM 625 C CA . LEU A 1 79 ? 3.012 0.575 17.906 1 87 79 LEU A CA 1
ATOM 626 C C . LEU A 1 79 ? 3.133 -0.157 19.234 1 87 79 LEU A C 1
ATOM 628 O O . LEU A 1 79 ? 2.637 -1.276 19.391 1 87 79 LEU A O 1
ATOM 632 N N . VAL A 1 80 ? 3.936 0.353 20.156 1 73.88 80 VAL A N 1
ATOM 633 C CA . VAL A 1 80 ? 4.152 -0.325 21.422 1 73.88 80 VAL A CA 1
ATOM 634 C C . VAL A 1 80 ? 3.451 0.44 22.547 1 73.88 80 VAL A C 1
ATOM 636 O O . VAL A 1 80 ? 3.438 1.673 22.547 1 73.88 80 VAL A O 1
ATOM 639 N N . ARG A 1 81 ? 2.502 -0.213 23.297 1 57.25 81 ARG A N 1
ATOM 640 C CA . ARG A 1 81 ? 1.799 0.409 24.422 1 57.25 81 ARG A CA 1
ATOM 641 C C . ARG A 1 81 ? 2.783 0.957 25.453 1 57.25 81 ARG A C 1
ATOM 643 O O . ARG A 1 81 ? 3.877 0.416 25.609 1 57.25 81 ARG A O 1
ATOM 650 N N . ALA A 1 82 ? 2.619 2.303 25.797 1 52.25 82 ALA A N 1
ATOM 651 C CA . ALA A 1 82 ? 3.373 3.189 26.688 1 52.25 82 ALA A CA 1
ATOM 652 C C . ALA A 1 82 ? 3.967 2.418 27.859 1 52.25 82 ALA A C 1
ATOM 654 O O . ALA A 1 82 ? 4.996 2.812 28.406 1 52.25 82 ALA A O 1
ATOM 655 N N . ASP A 1 83 ? 3.211 1.433 28.375 1 48.31 83 ASP A N 1
ATOM 656 C CA . ASP A 1 83 ? 3.686 0.924 29.656 1 48.31 83 ASP A CA 1
ATOM 657 C C . ASP A 1 83 ? 5.078 0.311 29.516 1 48.31 83 ASP A C 1
ATOM 659 O O . ASP A 1 83 ? 5.66 -0.14 30.516 1 48.31 83 ASP A O 1
ATOM 663 N N . ASP A 1 84 ? 5.375 -0.014 28.406 1 46.59 84 ASP A N 1
ATOM 664 C CA . ASP A 1 84 ? 6.715 -0.588 28.359 1 46.59 84 ASP A CA 1
ATOM 665 C C . ASP A 1 84 ? 7.785 0.502 28.422 1 46.59 84 ASP A C 1
ATOM 667 O O . ASP A 1 84 ? 7.836 1.383 27.562 1 46.59 84 ASP A O 1
ATOM 671 N N . ASP A 1 85 ? 8.07 0.957 29.5 1 41.84 85 ASP A N 1
ATOM 672 C CA . ASP A 1 85 ? 9.016 1.977 29.953 1 41.84 85 ASP A CA 1
ATOM 673 C C . ASP A 1 85 ? 10.195 2.086 28.984 1 41.84 85 ASP A C 1
ATOM 675 O O . ASP A 1 85 ? 11.18 2.762 29.281 1 41.84 85 ASP A O 1
ATOM 679 N N . ASN A 1 86 ? 10.383 1.104 28.094 1 39.59 86 ASN A N 1
ATOM 680 C CA . ASN A 1 86 ? 11.68 1.239 27.438 1 39.59 86 ASN A CA 1
ATOM 681 C C . ASN A 1 86 ? 11.742 2.48 26.562 1 39.59 86 ASN A C 1
ATOM 683 O O . ASN A 1 86 ? 10.727 2.895 26 1 39.59 86 ASN A O 1
ATOM 687 N N . HIS A 1 87 ? 12.922 3.189 26.516 1 40.34 87 HIS A N 1
ATOM 688 C CA . HIS A 1 87 ? 13.453 4.395 25.891 1 40.34 87 HIS A CA 1
ATOM 689 C C . HIS A 1 87 ? 13.008 4.492 24.422 1 40.34 87 HIS A C 1
ATOM 691 O O . HIS A 1 87 ? 13.219 3.562 23.641 1 40.34 87 HIS A O 1
ATOM 697 N N . VAL A 1 88 ? 11.852 5.078 24.219 1 44.44 88 VAL A N 1
ATOM 698 C CA . VAL A 1 88 ? 11.734 5.625 22.875 1 44.44 88 VAL A CA 1
ATOM 699 C C . VAL A 1 88 ? 13.109 6.02 22.344 1 44.44 88 VAL A C 1
ATOM 701 O O . VAL A 1 88 ? 13.75 6.922 22.891 1 44.44 88 VAL A O 1
ATOM 704 N N . PHE A 1 89 ? 13.953 5.082 22.094 1 42.75 89 PHE A N 1
ATOM 705 C CA . PHE A 1 89 ? 15.242 5.449 21.516 1 42.75 89 PHE A CA 1
ATOM 706 C C . PHE A 1 89 ? 15.07 6.469 20.406 1 42.75 89 PHE A C 1
ATOM 708 O O . PHE A 1 89 ? 14.531 6.152 19.344 1 42.75 89 PHE A O 1
ATOM 715 N N . GLN A 1 90 ? 14.648 7.68 20.75 1 49.19 90 GLN A N 1
ATOM 716 C CA . GLN A 1 90 ? 15.055 8.703 19.781 1 49.19 90 GLN A CA 1
ATOM 717 C C . GLN A 1 90 ? 16.516 8.547 19.406 1 49.19 90 GLN A C 1
ATOM 719 O O . GLN A 1 90 ? 17.359 8.258 20.266 1 49.19 90 GLN A O 1
ATOM 724 N N . ALA A 1 91 ? 16.734 7.98 18.219 1 51.25 91 ALA A N 1
ATOM 725 C CA . ALA A 1 91 ? 18.078 7.727 17.688 1 51.25 91 ALA A CA 1
ATOM 726 C C . ALA A 1 91 ? 19.094 8.719 18.25 1 51.25 91 ALA A C 1
ATOM 728 O O . ALA A 1 91 ? 18.922 9.93 18.109 1 51.25 91 ALA A O 1
ATOM 729 N N . SER A 1 92 ? 19.609 8.469 19.469 1 49.06 92 SER A N 1
ATOM 730 C CA . SER A 1 92 ? 20.688 9.266 20.062 1 49.06 92 SER A CA 1
ATOM 731 C C . SER A 1 92 ? 21.859 9.422 19.109 1 49.06 92 SER A C 1
ATOM 733 O O . SER A 1 92 ? 22.781 10.195 19.359 1 49.06 92 SER A O 1
ATOM 735 N N . GLN A 1 93 ? 21.938 8.555 18.156 1 52 93 GLN A N 1
ATOM 736 C CA . GLN A 1 93 ? 23.125 8.742 17.344 1 52 93 GLN A CA 1
ATOM 737 C C . GLN A 1 93 ? 22.766 9.188 15.922 1 52 93 GLN A C 1
ATOM 739 O O . GLN A 1 93 ? 21.797 8.695 15.344 1 52 93 GLN A O 1
ATOM 744 N N . SER A 1 94 ? 23.25 10.406 15.648 1 54.31 94 SER A N 1
ATOM 745 C CA . SER A 1 94 ? 23.141 11.031 14.336 1 54.31 94 SER A CA 1
ATOM 746 C C . SER A 1 94 ? 23.359 10.023 13.219 1 54.31 94 SER A C 1
ATOM 748 O O . SER A 1 94 ? 23.344 8.812 13.453 1 54.31 94 SER A O 1
ATOM 750 N N . CYS A 1 95 ? 24.094 10.508 12.094 1 59.31 95 CYS A N 1
ATOM 751 C CA . CYS A 1 95 ? 24.375 10.016 10.75 1 59.31 95 CYS A CA 1
ATOM 752 C C . CYS A 1 95 ? 25.281 8.805 10.797 1 59.31 95 CYS A C 1
ATOM 754 O O . CYS A 1 95 ? 26.516 8.945 10.812 1 59.31 95 CYS A O 1
ATOM 756 N N . LEU A 1 96 ? 24.609 7.695 11.164 1 63.88 96 LEU A N 1
ATOM 757 C CA . LEU A 1 96 ? 25.453 6.512 11.07 1 63.88 96 LEU A CA 1
ATOM 758 C C . LEU A 1 96 ? 25.641 6.09 9.617 1 63.88 96 LEU A C 1
ATOM 760 O O . LEU A 1 96 ? 24.703 6.188 8.82 1 63.88 96 LEU A O 1
ATOM 764 N N . ASN A 1 97 ? 26.844 5.949 9.281 1 69.81 97 ASN A N 1
ATOM 765 C CA . ASN A 1 97 ? 27.141 5.375 7.973 1 69.81 97 ASN A CA 1
ATOM 766 C C . ASN A 1 97 ? 26.891 3.873 7.949 1 69.81 97 ASN A C 1
ATOM 768 O O . ASN A 1 97 ? 27.188 3.172 8.922 1 69.81 97 ASN A O 1
ATOM 772 N N . ARG A 1 98 ? 26.281 3.449 6.875 1 75.62 98 ARG A N 1
ATOM 773 C CA . ARG A 1 98 ? 25.922 2.045 6.719 1 75.62 98 ARG A CA 1
ATOM 774 C C . ARG A 1 98 ? 27.156 1.154 6.699 1 75.62 98 ARG A C 1
ATOM 776 O O . ARG A 1 98 ? 27.062 -0.047 6.961 1 75.62 98 ARG A O 1
ATOM 783 N N . GLY A 1 99 ? 28.312 1.729 6.555 1 73.81 99 GLY A N 1
ATOM 784 C CA . GLY A 1 99 ? 29.516 0.917 6.445 1 73.81 99 GLY A CA 1
ATOM 785 C C . GLY A 1 99 ? 29.391 -0.193 5.418 1 73.81 99 GLY A C 1
ATOM 786 O O . GLY A 1 99 ? 29 0.052 4.273 1 73.81 99 GLY A O 1
ATOM 787 N N . ASN A 1 100 ? 29.578 -1.417 5.852 1 79.06 100 ASN A N 1
ATOM 788 C CA . ASN A 1 100 ? 29.578 -2.551 4.934 1 79.06 100 ASN A CA 1
ATOM 789 C C . ASN A 1 100 ? 28.25 -3.289 4.934 1 79.06 100 ASN A C 1
ATOM 791 O O . ASN A 1 100 ? 28.109 -4.324 4.285 1 79.06 100 ASN A O 1
ATOM 795 N N . TYR A 1 101 ? 27.391 -2.703 5.586 1 85.44 101 TYR A N 1
ATOM 796 C CA . TYR A 1 101 ? 26.078 -3.357 5.605 1 85.44 101 TYR A CA 1
ATOM 797 C C . TYR A 1 101 ? 25.391 -3.227 4.254 1 85.44 101 TYR A C 1
ATOM 799 O O . TYR A 1 101 ? 25.453 -2.178 3.611 1 85.44 101 TYR A O 1
ATOM 807 N N . SER A 1 102 ? 24.812 -4.387 3.891 1 88.06 102 SER A N 1
ATOM 808 C CA . SER A 1 102 ? 23.891 -4.273 2.762 1 88.06 102 SER A CA 1
ATOM 809 C C . SER A 1 102 ? 22.688 -3.414 3.117 1 88.06 102 SER A C 1
ATOM 811 O O . SER A 1 102 ? 22.391 -3.199 4.293 1 88.06 102 SER A O 1
ATOM 813 N N . ARG A 1 103 ? 22.062 -2.936 2.105 1 91.12 103 ARG A N 1
ATOM 814 C CA . ARG A 1 103 ? 20.844 -2.172 2.342 1 91.12 103 ARG A CA 1
ATOM 815 C C . ARG A 1 103 ? 19.828 -2.992 3.135 1 91.12 103 ARG A C 1
ATOM 817 O O . ARG A 1 103 ? 19.219 -2.494 4.09 1 91.12 103 ARG A O 1
ATOM 824 N N . TYR A 1 104 ? 19.641 -4.199 2.777 1 94.94 104 TYR A N 1
ATOM 825 C CA . TYR A 1 104 ? 18.672 -5.066 3.441 1 94.94 104 TYR A CA 1
ATOM 826 C C . TYR A 1 104 ? 18.969 -5.18 4.93 1 94.94 104 TYR A C 1
ATOM 828 O O . TYR A 1 104 ? 18.109 -4.93 5.77 1 94.94 104 TYR A O 1
ATOM 836 N N . HIS A 1 105 ? 20.141 -5.41 5.211 1 93.38 105 HIS A N 1
ATOM 837 C CA . HIS A 1 105 ? 20.484 -5.66 6.605 1 93.38 105 HIS A CA 1
ATOM 838 C C . HIS A 1 105 ? 20.562 -4.355 7.395 1 93.38 105 HIS A C 1
ATOM 840 O O . HIS A 1 105 ? 20.438 -4.359 8.617 1 93.38 105 HIS A O 1
ATOM 846 N N . TRP A 1 106 ? 20.844 -3.283 6.68 1 92.06 106 TRP A N 1
ATOM 847 C CA . TRP A 1 106 ? 20.859 -1.983 7.344 1 92.06 106 TRP A CA 1
ATOM 848 C C . TRP A 1 106 ? 19.453 -1.521 7.684 1 92.06 106 TRP A C 1
ATOM 850 O O . TRP A 1 106 ? 19.203 -0.999 8.773 1 92.06 106 TRP A O 1
ATOM 860 N N . ASP A 1 107 ? 18.547 -1.74 6.773 1 94.94 107 ASP A N 1
ATOM 861 C CA . ASP A 1 107 ? 17.203 -1.181 6.906 1 94.94 107 ASP A CA 1
ATOM 862 C C . ASP A 1 107 ? 16.281 -2.139 7.652 1 94.94 107 ASP A C 1
ATOM 864 O O . ASP A 1 107 ? 15.258 -1.72 8.203 1 94.94 107 ASP A O 1
ATOM 868 N N . TYR A 1 108 ? 16.641 -3.438 7.66 1 96.5 108 TYR A N 1
ATOM 869 C CA . TYR A 1 108 ? 15.68 -4.414 8.172 1 96.5 108 TYR A CA 1
ATOM 870 C C . TYR A 1 108 ? 16.344 -5.359 9.164 1 96.5 108 TYR A C 1
ATOM 872 O O . TYR A 1 108 ? 17.516 -5.707 9.016 1 96.5 108 TYR A O 1
ATOM 880 N N . HIS A 1 109 ? 15.562 -5.707 10.125 1 96.38 109 HIS A N 1
ATOM 881 C CA . HIS A 1 109 ? 15.883 -6.832 11 1 96.38 109 HIS A CA 1
ATOM 882 C C . HIS A 1 109 ? 15.234 -8.117 10.508 1 96.38 109 HIS A C 1
ATOM 884 O O . HIS A 1 109 ? 14.016 -8.281 10.602 1 96.38 109 HIS A O 1
ATOM 890 N N . GLN A 1 110 ? 16.047 -9.008 9.977 1 96.06 110 GLN A N 1
ATOM 891 C CA . GLN A 1 110 ? 15.547 -10.281 9.477 1 96.06 110 GLN A CA 1
ATOM 892 C C . GLN A 1 110 ? 15.125 -11.195 10.625 1 96.06 110 GLN A C 1
ATOM 894 O O . GLN A 1 110 ? 15.906 -11.438 11.547 1 96.06 110 GLN A O 1
ATOM 899 N N . GLU A 1 111 ? 13.93 -11.641 10.594 1 96.25 111 GLU A N 1
ATOM 900 C CA . GLU A 1 111 ? 13.422 -12.555 11.609 1 96.25 111 GLU A CA 1
ATOM 901 C C . GLU A 1 111 ? 13.266 -13.969 11.055 1 96.25 111 GLU A C 1
ATOM 903 O O . GLU A 1 111 ? 14.227 -14.547 10.547 1 96.25 111 GLU A O 1
ATOM 908 N N . ALA A 1 112 ? 12.07 -14.5 11.039 1 94 112 ALA A N 1
ATOM 909 C CA . ALA A 1 112 ? 11.836 -15.906 10.703 1 94 112 ALA A CA 1
ATOM 910 C C . ALA A 1 112 ? 11.672 -16.078 9.195 1 94 112 ALA A C 1
ATOM 912 O O . ALA A 1 112 ? 11.156 -15.195 8.516 1 94 112 ALA A O 1
ATOM 913 N N . GLU A 1 113 ? 12.102 -17.25 8.758 1 94.56 113 GLU A N 1
ATOM 914 C CA . GLU A 1 113 ? 11.766 -17.641 7.395 1 94.56 113 GLU A CA 1
ATOM 915 C C . GLU A 1 113 ? 10.289 -18.031 7.281 1 94.56 113 GLU A C 1
ATOM 917 O O . GLU A 1 113 ? 9.797 -18.844 8.062 1 94.56 113 GLU A O 1
ATOM 922 N N . LEU A 1 114 ? 9.586 -17.422 6.375 1 93 114 LEU A N 1
ATOM 923 C CA . LEU A 1 114 ? 8.164 -17.672 6.168 1 93 114 LEU A CA 1
ATOM 924 C C . LEU A 1 114 ? 7.957 -18.812 5.176 1 93 114 LEU A C 1
ATOM 926 O O . LEU A 1 114 ? 6.941 -19.516 5.23 1 93 114 LEU A O 1
ATOM 930 N N . GLY A 1 115 ? 8.781 -18.906 4.25 1 88.81 115 GLY A N 1
ATOM 931 C CA . GLY A 1 115 ? 8.68 -19.938 3.221 1 88.81 115 GLY A CA 1
ATOM 932 C C . GLY A 1 115 ? 9.852 -19.922 2.256 1 88.81 115 GLY A C 1
ATOM 933 O O . GLY A 1 115 ? 10.695 -19.016 2.299 1 88.81 115 GLY A O 1
ATOM 934 N N . HIS A 1 116 ? 9.891 -21.047 1.572 1 83.69 116 HIS A N 1
ATOM 935 C CA . HIS A 1 116 ? 10.922 -21.141 0.547 1 83.69 116 HIS A CA 1
ATOM 936 C C . HIS A 1 116 ? 10.422 -21.922 -0.663 1 83.69 116 HIS A C 1
ATOM 938 O O . HIS A 1 116 ? 9.555 -22.797 -0.531 1 83.69 116 HIS A O 1
ATOM 944 N N . GLY A 1 117 ? 10.82 -21.406 -1.799 1 77.69 117 GLY A N 1
ATOM 945 C CA . GLY A 1 117 ? 10.688 -22.172 -3.023 1 77.69 117 GLY A CA 1
ATOM 946 C C . GLY A 1 117 ? 12.016 -22.672 -3.568 1 77.69 117 GLY A C 1
ATOM 947 O O . GLY A 1 117 ? 13.031 -22.625 -2.871 1 77.69 117 GLY A O 1
ATOM 948 N N . ASN A 1 118 ? 11.891 -23.172 -4.754 1 75.31 118 ASN A N 1
ATOM 949 C CA . ASN A 1 118 ? 13.102 -23.688 -5.395 1 75.31 118 ASN A CA 1
ATOM 950 C C . ASN A 1 118 ? 14.109 -22.578 -5.656 1 75.31 118 ASN A C 1
ATOM 952 O O . ASN A 1 118 ? 15.32 -22.797 -5.57 1 75.31 118 ASN A O 1
ATOM 956 N N . PHE A 1 119 ? 13.562 -21.391 -5.816 1 82.81 119 PHE A N 1
ATOM 957 C CA . PHE A 1 119 ? 14.469 -20.359 -6.285 1 82.81 119 PHE A CA 1
ATOM 958 C C . PHE A 1 119 ? 14.508 -19.188 -5.305 1 82.81 119 PHE A C 1
ATOM 960 O O . PHE A 1 119 ? 15.359 -18.312 -5.418 1 82.81 119 PHE A O 1
ATOM 967 N N . SER A 1 120 ? 13.648 -19.203 -4.367 1 94 120 SER A N 1
ATOM 968 C CA . SER A 1 120 ? 13.547 -18.016 -3.531 1 94 120 SER A CA 1
ATOM 969 C C . SER A 1 120 ? 13.32 -18.391 -2.07 1 94 120 SER A C 1
ATOM 971 O O . SER A 1 120 ? 12.961 -19.516 -1.759 1 94 120 SER A O 1
ATOM 973 N N . LYS A 1 121 ? 13.656 -17.484 -1.252 1 95.75 121 LYS A N 1
ATOM 974 C CA . LYS A 1 121 ? 13.344 -17.5 0.173 1 95.75 121 LYS A CA 1
ATOM 975 C C . LYS A 1 121 ? 12.555 -16.25 0.572 1 95.75 121 LYS A C 1
ATOM 977 O O . LYS A 1 121 ? 12.75 -15.18 -0.004 1 95.75 121 LYS A O 1
ATOM 982 N N . VAL A 1 122 ? 11.688 -16.453 1.509 1 97.38 122 VAL A N 1
ATOM 983 C CA . VAL A 1 122 ? 10.922 -15.32 2.029 1 97.38 122 VAL A CA 1
ATOM 984 C C . VAL A 1 122 ? 11.094 -15.234 3.545 1 97.38 122 VAL A C 1
ATOM 986 O O . VAL A 1 122 ? 10.945 -16.234 4.25 1 97.38 122 VAL A O 1
ATOM 989 N N . TYR A 1 123 ? 11.391 -14.055 4.016 1 97.69 123 TYR A N 1
ATOM 990 C CA . TYR A 1 123 ? 11.586 -13.812 5.441 1 97.69 123 TYR A CA 1
ATOM 991 C C . TYR A 1 123 ? 10.594 -12.789 5.969 1 97.69 123 TYR A C 1
ATOM 993 O O . TYR A 1 123 ? 10.266 -11.82 5.277 1 97.69 123 TYR A O 1
ATOM 1001 N N . ARG A 1 124 ? 10.125 -13.055 7.137 1 97.69 124 ARG A N 1
ATOM 1002 C CA . ARG A 1 124 ? 9.57 -11.945 7.898 1 97.69 124 ARG A CA 1
ATOM 1003 C C . ARG A 1 124 ? 10.664 -10.984 8.344 1 97.69 124 ARG A C 1
ATOM 1005 O O . ARG A 1 124 ? 11.625 -11.391 8.992 1 97.69 124 ARG A O 1
ATOM 1012 N N . SER A 1 125 ? 10.586 -9.734 7.984 1 98.06 125 SER A N 1
ATOM 1013 C CA . SER A 1 125 ? 11.586 -8.727 8.312 1 98.06 125 SER A CA 1
ATOM 1014 C C . SER A 1 125 ? 10.938 -7.453 8.844 1 98.06 125 SER A C 1
ATOM 1016 O O . SER A 1 125 ? 9.93 -6.992 8.305 1 98.06 125 SER A O 1
ATOM 1018 N N . VAL A 1 126 ? 11.516 -6.883 9.898 1 97.12 126 VAL A N 1
ATOM 1019 C CA . VAL A 1 126 ? 10.984 -5.668 10.516 1 97.12 126 VAL A CA 1
ATOM 1020 C C . VAL A 1 126 ? 11.805 -4.461 10.062 1 97.12 126 VAL A C 1
ATOM 1022 O O . VAL A 1 126 ? 13.031 -4.457 10.18 1 97.12 126 VAL A O 1
ATOM 1025 N N . HIS A 1 127 ? 11.172 -3.49 9.461 1 97.19 127 HIS A N 1
ATOM 1026 C CA . HIS A 1 127 ? 11.844 -2.238 9.125 1 97.19 127 HIS A CA 1
ATOM 1027 C C . HIS A 1 127 ? 12.328 -1.521 10.383 1 97.19 127 HIS A C 1
ATOM 1029 O O . HIS A 1 127 ? 11.523 -1.157 11.242 1 97.19 127 HIS A O 1
ATOM 1035 N N . ARG A 1 128 ? 13.555 -1.236 10.445 1 94.56 128 ARG A N 1
ATOM 1036 C CA . ARG A 1 128 ? 14.18 -0.832 11.703 1 94.56 128 ARG A CA 1
ATOM 1037 C C . ARG A 1 128 ? 13.664 0.527 12.164 1 94.56 128 ARG A C 1
ATOM 1039 O O . ARG A 1 128 ? 13.477 0.754 13.359 1 94.56 128 ARG A O 1
ATOM 1046 N N . LEU A 1 129 ? 13.43 1.472 11.281 1 94.31 129 LEU A N 1
ATOM 1047 C CA . LEU A 1 129 ? 12.992 2.811 11.656 1 94.31 129 LEU A CA 1
ATOM 1048 C C . LEU A 1 129 ? 11.523 2.814 12.047 1 94.31 129 LEU A C 1
ATOM 1050 O O . LEU A 1 129 ? 11.141 3.443 13.039 1 94.31 129 LEU A O 1
ATOM 1054 N N . THR A 1 130 ? 10.695 2.113 11.312 1 95.25 130 THR A N 1
ATOM 1055 C CA . THR A 1 130 ? 9.25 2.246 11.484 1 95.25 130 THR A CA 1
ATOM 1056 C C . THR A 1 130 ? 8.711 1.157 12.406 1 95.25 130 THR A C 1
ATOM 1058 O O . THR A 1 130 ? 7.613 1.28 12.945 1 95.25 130 THR A O 1
ATOM 1061 N N . GLY A 1 131 ? 9.383 0.058 12.469 1 94.38 131 GLY A N 1
ATOM 1062 C CA . GLY A 1 131 ? 8.938 -1.053 13.297 1 94.38 131 GLY A CA 1
ATOM 1063 C C . GLY A 1 131 ? 7.91 -1.934 12.609 1 94.38 131 GLY A C 1
ATOM 1064 O O . GLY A 1 131 ? 7.406 -2.889 13.203 1 94.38 131 GLY A O 1
ATOM 1065 N N . VAL A 1 132 ? 7.59 -1.684 11.414 1 95.25 132 VAL A N 1
ATOM 1066 C CA . VAL A 1 132 ? 6.582 -2.449 10.688 1 95.25 132 VAL A CA 1
ATOM 1067 C C . VAL A 1 132 ? 7.219 -3.686 10.062 1 95.25 132 VAL A C 1
ATOM 1069 O O . VAL A 1 132 ? 8.32 -3.613 9.516 1 95.25 132 VAL A O 1
ATOM 1072 N N . ALA A 1 133 ? 6.496 -4.809 10.133 1 95.69 133 ALA A N 1
ATOM 1073 C CA . ALA A 1 133 ? 6.98 -6.062 9.562 1 95.69 133 ALA A CA 1
ATOM 1074 C C . ALA A 1 133 ? 6.52 -6.227 8.117 1 95.69 133 ALA A C 1
ATOM 1076 O O . ALA A 1 133 ? 5.387 -5.879 7.781 1 95.69 133 ALA A O 1
ATOM 1077 N N . TYR A 1 134 ? 7.398 -6.777 7.305 1 96.94 134 TYR A N 1
ATOM 1078 C CA . TYR A 1 134 ? 7.152 -7.078 5.898 1 96.94 134 TYR A CA 1
ATOM 1079 C C . TYR A 1 134 ? 7.613 -8.492 5.555 1 96.94 134 TYR A C 1
ATOM 1081 O O . TYR A 1 134 ? 8.375 -9.102 6.309 1 96.94 134 TYR A O 1
ATOM 1089 N N . ALA A 1 135 ? 7.055 -9.062 4.469 1 97.56 135 ALA A N 1
ATOM 1090 C CA . ALA A 1 135 ? 7.645 -10.234 3.828 1 97.56 135 ALA A CA 1
ATOM 1091 C C . ALA A 1 135 ? 8.695 -9.828 2.801 1 97.56 135 ALA A C 1
ATOM 1093 O O . ALA A 1 135 ? 8.398 -9.109 1.849 1 97.56 135 ALA A O 1
ATOM 1094 N N . ILE A 1 136 ? 9.906 -10.266 3.006 1 98.38 136 ILE A N 1
ATOM 1095 C CA . ILE A 1 136 ? 10.977 -9.953 2.062 1 98.38 136 ILE A CA 1
ATOM 1096 C C . ILE A 1 136 ? 11.359 -11.211 1.286 1 98.38 136 ILE A C 1
ATOM 1098 O O . ILE A 1 136 ? 11.82 -12.195 1.873 1 98.38 136 ILE A O 1
ATOM 1102 N N . LYS A 1 137 ? 11.133 -11.211 -0.015 1 97.69 137 LYS A N 1
ATOM 1103 C CA . LYS A 1 137 ? 11.5 -12.305 -0.911 1 97.69 137 LYS A CA 1
ATOM 1104 C C . LYS A 1 137 ? 12.867 -12.055 -1.549 1 97.69 137 LYS A C 1
ATOM 1106 O O . LYS A 1 137 ? 13.141 -10.953 -2.029 1 97.69 137 LYS A O 1
ATOM 1111 N N . THR A 1 138 ? 13.719 -13.023 -1.497 1 97.06 138 THR A N 1
ATOM 1112 C CA . THR A 1 138 ? 15.047 -12.922 -2.096 1 97.06 138 THR A CA 1
ATOM 1113 C C . THR A 1 138 ? 15.461 -14.242 -2.738 1 97.06 138 THR A C 1
ATOM 1115 O O . THR A 1 138 ? 14.82 -15.273 -2.512 1 97.06 138 THR A O 1
ATOM 1118 N N . ASN A 1 139 ? 16.484 -14.148 -3.584 1 95.06 139 ASN A N 1
ATOM 1119 C CA . ASN A 1 139 ? 16.953 -15.336 -4.285 1 95.06 139 ASN A CA 1
ATOM 1120 C C . ASN A 1 139 ? 17.781 -16.234 -3.367 1 95.06 139 ASN A C 1
ATOM 1122 O O . ASN A 1 139 ? 18.531 -15.75 -2.523 1 95.06 139 ASN A O 1
ATOM 1126 N N . ARG A 1 140 ? 17.531 -17.469 -3.518 1 91.75 140 ARG A N 1
ATOM 1127 C CA . ARG A 1 140 ? 18.297 -18.469 -2.771 1 91.75 140 ARG A CA 1
ATOM 1128 C C . ARG A 1 140 ? 19.734 -18.531 -3.26 1 91.75 140 ARG A C 1
ATOM 1130 O O . ARG A 1 140 ? 20.672 -18.609 -2.455 1 91.75 140 ARG A O 1
ATOM 1137 N N . ASN A 1 141 ? 19.859 -18.547 -4.578 1 91.12 141 ASN A N 1
ATOM 1138 C CA . ASN A 1 141 ? 21.172 -18.578 -5.207 1 91.12 141 ASN A CA 1
ATOM 1139 C C . ASN A 1 141 ? 21.562 -17.219 -5.781 1 91.12 141 ASN A C 1
ATOM 1141 O O . ASN A 1 141 ? 20.719 -16.516 -6.332 1 91.12 141 ASN A O 1
ATOM 1145 N N . PRO A 1 142 ? 22.797 -16.922 -5.66 1 91.69 142 PRO A N 1
ATOM 1146 C CA . PRO A 1 142 ? 23.234 -15.633 -6.207 1 91.69 142 PRO A CA 1
ATOM 1147 C C . PRO A 1 142 ? 22.922 -15.484 -7.695 1 91.69 142 PRO A C 1
ATOM 1149 O O . PRO A 1 142 ? 23 -16.453 -8.445 1 91.69 142 PRO A O 1
ATOM 1152 N N . ILE A 1 143 ? 22.609 -14.312 -8.016 1 92.81 143 ILE A N 1
ATOM 1153 C CA . ILE A 1 143 ? 22.344 -13.984 -9.414 1 92.81 143 ILE A CA 1
ATOM 1154 C C . ILE A 1 143 ? 23.656 -13.75 -10.148 1 92.81 143 ILE A C 1
ATOM 1156 O O . ILE A 1 143 ? 24.344 -12.766 -9.883 1 92.81 143 ILE A O 1
ATOM 1160 N N . MET A 1 144 ? 23.953 -14.617 -11.18 1 90.81 144 MET A N 1
ATOM 1161 C CA . MET A 1 144 ? 25.25 -14.547 -11.852 1 90.81 144 MET A CA 1
ATOM 1162 C C . MET A 1 144 ? 25.062 -14.32 -13.352 1 90.81 144 MET A C 1
ATOM 1164 O O . MET A 1 144 ? 26.031 -14.07 -14.07 1 90.81 144 MET A O 1
ATOM 1168 N N . THR A 1 145 ? 23.859 -14.508 -13.75 1 88.44 145 THR A N 1
ATOM 1169 C CA . THR A 1 145 ? 23.609 -14.398 -15.188 1 88.44 145 THR A CA 1
ATOM 1170 C C . THR A 1 145 ? 22.531 -13.344 -15.461 1 88.44 145 THR A C 1
ATOM 1172 O O . THR A 1 145 ? 21.719 -13.039 -14.586 1 88.44 145 THR A O 1
ATOM 1175 N N . LEU A 1 146 ? 22.562 -12.891 -16.641 1 86.88 146 LEU A N 1
ATOM 1176 C CA . LEU A 1 146 ? 21.562 -11.922 -17.078 1 86.88 146 LEU A CA 1
ATOM 1177 C C . LEU A 1 146 ? 20.172 -12.562 -17.125 1 86.88 146 LEU A C 1
ATOM 1179 O O . LEU A 1 146 ? 19.172 -11.906 -16.828 1 86.88 146 LEU A O 1
ATOM 1183 N N . GLN A 1 147 ? 20.156 -13.758 -17.484 1 87 147 GLN A N 1
ATOM 1184 C CA . GLN A 1 147 ? 18.891 -14.477 -17.547 1 87 147 GLN A CA 1
ATOM 1185 C C . GLN A 1 147 ? 18.234 -14.562 -16.172 1 87 147 GLN A C 1
ATOM 1187 O O . GLN A 1 147 ? 17.047 -14.297 -16.031 1 87 147 GLN A O 1
ATOM 1192 N N . ALA A 1 148 ? 19.031 -14.93 -15.25 1 89.06 148 ALA A N 1
ATOM 1193 C CA . ALA A 1 148 ? 18.531 -15 -13.883 1 89.06 148 ALA A CA 1
ATOM 1194 C C . ALA A 1 148 ? 18.078 -13.633 -13.391 1 89.06 148 ALA A C 1
ATOM 1196 O O . ALA A 1 148 ? 17.031 -13.508 -12.742 1 89.06 148 ALA A O 1
ATOM 1197 N N . ARG A 1 149 ? 18.812 -12.633 -13.703 1 91.31 149 ARG A N 1
ATOM 1198 C CA . ARG A 1 149 ? 18.469 -11.266 -13.32 1 91.31 149 ARG A CA 1
ATOM 1199 C C . ARG A 1 149 ? 17.141 -10.836 -13.953 1 91.31 149 ARG A C 1
ATOM 1201 O O . ARG A 1 149 ? 16.312 -10.203 -13.297 1 91.31 149 ARG A O 1
ATOM 1208 N N . ASN A 1 150 ? 17 -11.18 -15.164 1 90.19 150 ASN A N 1
ATOM 1209 C CA . ASN A 1 150 ? 15.805 -10.789 -15.898 1 90.19 150 ASN A CA 1
ATOM 1210 C C . ASN A 1 150 ? 14.562 -11.484 -15.359 1 90.19 150 ASN A C 1
ATOM 1212 O O . ASN A 1 150 ? 13.461 -10.922 -15.391 1 90.19 150 ASN A O 1
ATOM 1216 N N . MET A 1 151 ? 14.727 -12.648 -14.883 1 90.62 151 MET A N 1
ATOM 1217 C CA . MET A 1 151 ? 13.602 -13.344 -14.266 1 90.62 151 MET A CA 1
ATOM 1218 C C . MET A 1 151 ? 13.109 -12.586 -13.031 1 90.62 151 MET A C 1
ATOM 1220 O O . MET A 1 151 ? 11.898 -12.422 -12.844 1 90.62 151 MET A O 1
ATOM 1224 N N . TRP A 1 152 ? 14.023 -12.078 -12.266 1 93.62 152 TRP A N 1
ATOM 1225 C CA . TRP A 1 152 ? 13.664 -11.305 -11.078 1 93.62 152 TRP A CA 1
ATOM 1226 C C . TRP A 1 152 ? 13.086 -9.945 -11.477 1 93.62 152 TRP A C 1
ATOM 1228 O O . TRP A 1 152 ? 12.102 -9.492 -10.891 1 93.62 152 TRP A O 1
ATOM 1238 N N . LEU A 1 153 ? 13.688 -9.383 -12.445 1 93.94 153 LEU A N 1
ATOM 1239 C CA . LEU A 1 153 ? 13.172 -8.109 -12.938 1 93.94 153 LEU A CA 1
ATOM 1240 C C . LEU A 1 153 ? 11.742 -8.258 -13.445 1 93.94 153 LEU A C 1
ATOM 1242 O O . LEU A 1 153 ? 10.891 -7.41 -13.172 1 93.94 153 LEU A O 1
ATOM 1246 N N . ASN A 1 154 ? 11.523 -9.305 -14.133 1 92.75 154 ASN A N 1
ATOM 1247 C CA . ASN A 1 154 ? 10.18 -9.57 -14.633 1 92.75 154 ASN A CA 1
ATOM 1248 C C . ASN A 1 154 ? 9.164 -9.672 -13.5 1 92.75 154 ASN A C 1
ATOM 1250 O O . ASN A 1 154 ? 8.07 -9.109 -13.586 1 92.75 154 ASN A O 1
ATOM 1254 N N . GLU A 1 155 ? 9.531 -10.367 -12.508 1 94.75 155 GLU A N 1
ATOM 1255 C CA . GLU A 1 155 ? 8.633 -10.5 -11.367 1 94.75 155 GLU A CA 1
ATOM 1256 C C . GLU A 1 155 ? 8.352 -9.141 -10.727 1 94.75 155 GLU A C 1
ATOM 1258 O O . GLU A 1 155 ? 7.199 -8.828 -10.414 1 94.75 155 GLU A O 1
ATOM 1263 N N . MET A 1 156 ? 9.406 -8.352 -10.531 1 96.44 156 MET A N 1
ATOM 1264 C CA . MET A 1 156 ? 9.266 -7.012 -9.969 1 96.44 156 MET A CA 1
ATOM 1265 C C . MET A 1 156 ? 8.297 -6.172 -10.797 1 96.44 156 MET A C 1
ATOM 1267 O O . MET A 1 156 ? 7.387 -5.547 -10.25 1 96.44 156 MET A O 1
ATOM 1271 N N . GLN A 1 157 ? 8.469 -6.238 -12.031 1 95 157 GLN A N 1
ATOM 1272 C CA . GLN A 1 157 ? 7.715 -5.379 -12.938 1 95 157 GLN A CA 1
ATOM 1273 C C . GLN A 1 157 ? 6.273 -5.859 -13.086 1 95 157 GLN A C 1
ATOM 1275 O O . GLN A 1 157 ? 5.344 -5.055 -13.117 1 95 157 GLN A O 1
ATOM 1280 N N . ALA A 1 158 ? 6.086 -7.129 -13.18 1 95 158 ALA A N 1
ATOM 1281 C CA . ALA A 1 158 ? 4.746 -7.699 -13.266 1 95 158 ALA A CA 1
ATOM 1282 C C . ALA A 1 158 ? 3.91 -7.336 -12.039 1 95 158 ALA A C 1
ATOM 1284 O O . ALA A 1 158 ? 2.793 -6.832 -12.172 1 95 158 ALA A O 1
ATOM 1285 N N . LEU A 1 159 ? 4.48 -7.594 -10.922 1 97 159 LEU A N 1
ATOM 1286 C CA . LEU A 1 159 ? 3.758 -7.316 -9.688 1 97 159 LEU A CA 1
ATOM 1287 C C . LEU A 1 159 ? 3.498 -5.824 -9.531 1 97 159 LEU A C 1
ATOM 1289 O O . LEU A 1 159 ? 2.406 -5.418 -9.125 1 97 159 LEU A O 1
ATOM 1293 N N . ALA A 1 160 ? 4.441 -5.012 -9.875 1 96.25 160 ALA A N 1
ATOM 1294 C CA . ALA A 1 160 ? 4.293 -3.561 -9.773 1 96.25 160 ALA A CA 1
ATOM 1295 C C . ALA A 1 160 ? 3.133 -3.072 -10.641 1 96.25 160 ALA A C 1
ATOM 1297 O O . ALA A 1 160 ? 2.441 -2.117 -10.273 1 96.25 160 ALA A O 1
ATOM 1298 N N . ALA A 1 161 ? 2.883 -3.684 -11.672 1 93.62 161 ALA A N 1
ATOM 1299 C CA . ALA A 1 161 ? 1.876 -3.246 -12.633 1 93.62 161 ALA A CA 1
ATOM 1300 C C . ALA A 1 161 ? 0.467 -3.551 -12.133 1 93.62 161 ALA A C 1
ATOM 1302 O O . ALA A 1 161 ? -0.487 -2.852 -12.477 1 93.62 161 ALA A O 1
ATOM 1303 N N . VAL A 1 162 ? 0.32 -4.527 -11.273 1 94.12 162 VAL A N 1
ATOM 1304 C CA . VAL A 1 162 ? -1.03 -4.98 -10.961 1 94.12 162 VAL A CA 1
ATOM 1305 C C . VAL A 1 162 ? -1.321 -4.75 -9.477 1 94.12 162 VAL A C 1
ATOM 1307 O O . VAL A 1 162 ? -2.475 -4.82 -9.047 1 94.12 162 VAL A O 1
ATOM 1310 N N . GLN A 1 163 ? -0.39 -4.395 -8.609 1 85.12 163 GLN A N 1
ATOM 1311 C CA . GLN A 1 163 ? -0.486 -4.465 -7.156 1 85.12 163 GLN A CA 1
ATOM 1312 C C . GLN A 1 163 ? -1.49 -3.449 -6.621 1 85.12 163 GLN A C 1
ATOM 1314 O O . GLN A 1 163 ? -2.016 -3.611 -5.52 1 85.12 163 GLN A O 1
ATOM 1319 N N . PRO A 1 164 ? -1.832 -2.385 -7.301 1 81.31 164 PRO A N 1
ATOM 1320 C CA . PRO A 1 164 ? -2.922 -1.562 -6.77 1 81.31 164 PRO A CA 1
ATOM 1321 C C . PRO A 1 164 ? -4.285 -2.242 -6.887 1 81.31 164 PRO A C 1
ATOM 1323 O O . PRO A 1 164 ? -5.156 -1.76 -7.613 1 81.31 164 PRO A O 1
ATOM 1326 N N . HIS A 1 165 ? -4.465 -3.314 -6.227 1 90.5 165 HIS A N 1
ATOM 1327 C CA . HIS A 1 165 ? -5.652 -4.16 -6.207 1 90.5 165 HIS A CA 1
ATOM 1328 C C . HIS A 1 165 ? -5.82 -4.844 -4.852 1 90.5 165 HIS A C 1
ATOM 1330 O O . HIS A 1 165 ? -4.844 -5.332 -4.273 1 90.5 165 HIS A O 1
ATOM 1336 N N . PRO A 1 166 ? -7.016 -4.883 -4.359 1 90.12 166 PRO A N 1
ATOM 1337 C CA . PRO A 1 166 ? -7.227 -5.387 -3.002 1 90.12 166 PRO A CA 1
ATOM 1338 C C . PRO A 1 166 ? -6.93 -6.875 -2.869 1 90.12 166 PRO A C 1
ATOM 1340 O O . PRO A 1 166 ? -6.691 -7.367 -1.763 1 90.12 166 PRO A O 1
ATOM 1343 N N . ASN A 1 167 ? -6.922 -7.621 -3.99 1 95.88 167 ASN A N 1
ATOM 1344 C CA . ASN A 1 167 ? -6.762 -9.07 -3.922 1 95.88 167 ASN A CA 1
ATOM 1345 C C . ASN A 1 167 ? -5.422 -9.516 -4.496 1 95.88 167 ASN A C 1
ATOM 1347 O O . ASN A 1 167 ? -5.27 -10.656 -4.922 1 95.88 167 ASN A O 1
ATOM 1351 N N . ILE A 1 168 ? -4.469 -8.625 -4.562 1 96.94 168 ILE A N 1
ATOM 1352 C CA . ILE A 1 168 ? -3.102 -8.93 -4.973 1 96.94 168 ILE A CA 1
ATOM 1353 C C . ILE A 1 168 ? -2.127 -8.484 -3.885 1 96.94 168 ILE A C 1
ATOM 1355 O O . ILE A 1 168 ? -2.271 -7.398 -3.32 1 96.94 168 ILE A O 1
ATOM 1359 N N . VAL A 1 169 ? -1.188 -9.32 -3.572 1 96.88 169 VAL A N 1
ATOM 1360 C CA . VAL A 1 169 ? -0.196 -9.023 -2.545 1 96.88 169 VAL A CA 1
ATOM 1361 C C . VAL A 1 169 ? 0.506 -7.707 -2.871 1 96.88 169 VAL A C 1
ATOM 1363 O O . VAL A 1 169 ? 0.929 -7.488 -4.008 1 96.88 169 VAL A O 1
ATOM 1366 N N . GLY A 1 170 ? 0.646 -6.902 -1.894 1 95.06 170 GLY A N 1
ATOM 1367 C CA . GLY A 1 170 ? 1.248 -5.594 -2.096 1 95.06 170 GLY A CA 1
ATOM 1368 C C . GLY A 1 170 ? 2.752 -5.652 -2.291 1 95.06 170 GLY A C 1
ATOM 1369 O O . GLY A 1 170 ? 3.439 -6.434 -1.627 1 95.06 170 GLY A O 1
ATOM 1370 N N . LEU A 1 171 ? 3.236 -4.863 -3.211 1 96.88 171 LEU A N 1
ATOM 1371 C CA . LEU A 1 171 ? 4.66 -4.613 -3.412 1 96.88 171 LEU A CA 1
ATOM 1372 C C . LEU A 1 171 ? 5.047 -3.225 -2.918 1 96.88 171 LEU A C 1
ATOM 1374 O O . LEU A 1 171 ? 4.547 -2.219 -3.426 1 96.88 171 LEU A O 1
ATOM 1378 N N . TYR A 1 172 ? 5.996 -3.152 -2.02 1 96.69 172 TYR A N 1
ATOM 1379 C CA . TYR A 1 172 ? 6.348 -1.868 -1.423 1 96.69 172 TYR A CA 1
ATOM 1380 C C . TYR A 1 172 ? 7.676 -1.355 -1.973 1 96.69 172 TYR A C 1
ATOM 1382 O O . TYR A 1 172 ? 7.93 -0.149 -1.972 1 96.69 172 TYR A O 1
ATOM 1390 N N . ASP A 1 173 ? 8.523 -2.283 -2.361 1 97.56 173 ASP A N 1
ATOM 1391 C CA . ASP A 1 173 ? 9.812 -1.91 -2.926 1 97.56 173 ASP A CA 1
ATOM 1392 C C . ASP A 1 173 ? 10.469 -3.098 -3.627 1 97.56 173 ASP A C 1
ATOM 1394 O O . ASP A 1 173 ? 10.062 -4.242 -3.434 1 97.56 173 ASP A O 1
ATOM 1398 N N . ALA A 1 174 ? 11.383 -2.846 -4.504 1 97.5 174 ALA A N 1
ATOM 1399 C CA . ALA A 1 174 ? 12.195 -3.848 -5.191 1 97.5 174 ALA A CA 1
ATOM 1400 C C . ALA A 1 174 ? 13.57 -3.289 -5.555 1 97.5 174 ALA A C 1
ATOM 1402 O O . ALA A 1 174 ? 13.68 -2.135 -5.973 1 97.5 174 ALA A O 1
ATOM 1403 N N . TRP A 1 175 ? 14.609 -4.066 -5.312 1 95.62 175 TRP A N 1
ATOM 1404 C CA . TRP A 1 175 ? 15.945 -3.59 -5.652 1 95.62 175 TRP A CA 1
ATOM 1405 C C . TRP A 1 175 ? 16.906 -4.758 -5.816 1 95.62 175 TRP A C 1
ATOM 1407 O O . TRP A 1 175 ? 16.609 -5.883 -5.414 1 95.62 175 TRP A O 1
ATOM 1417 N N . PHE A 1 176 ? 17.984 -4.516 -6.516 1 93.44 176 PHE A N 1
ATOM 1418 C CA . PHE A 1 176 ? 19.141 -5.402 -6.57 1 93.44 176 PHE A CA 1
ATOM 1419 C C . PHE A 1 176 ? 20.281 -4.863 -5.711 1 93.44 176 PHE A C 1
ATOM 1421 O O . PHE A 1 176 ? 20.453 -3.646 -5.59 1 93.44 176 PHE A O 1
ATOM 1428 N N . GLU A 1 177 ? 20.984 -5.691 -5.055 1 90.5 177 GLU A N 1
ATOM 1429 C CA . GLU A 1 177 ? 22.188 -5.293 -4.344 1 90.5 177 GLU A CA 1
ATOM 1430 C C . GLU A 1 177 ? 23.375 -6.172 -4.738 1 90.5 177 GLU A C 1
ATOM 1432 O O . GLU A 1 177 ? 23.219 -7.371 -4.965 1 90.5 177 GLU A O 1
ATOM 1437 N N . PRO A 1 178 ? 24.531 -5.547 -4.715 1 86.12 178 PRO A N 1
ATOM 1438 C CA . PRO A 1 178 ? 25.719 -6.336 -5.02 1 86.12 178 PRO A CA 1
ATOM 1439 C C . PRO A 1 178 ? 26.125 -7.27 -3.879 1 86.12 178 PRO A C 1
ATOM 1441 O O . PRO A 1 178 ? 25.969 -6.918 -2.705 1 86.12 178 PRO A O 1
ATOM 1444 N N . GLY A 1 179 ? 26.422 -8.383 -4.215 1 80.06 179 GLY A N 1
ATOM 1445 C CA . GLY A 1 179 ? 27.062 -9.359 -3.342 1 80.06 179 GLY A CA 1
ATOM 1446 C C . GLY A 1 179 ? 28.281 -10.016 -3.967 1 80.06 179 GLY A C 1
ATOM 1447 O O . GLY A 1 179 ? 28.172 -11.102 -4.539 1 80.06 179 GLY A O 1
ATOM 1448 N N . GLY A 1 180 ? 29.375 -9.359 -3.758 1 78.12 180 GLY A N 1
ATOM 1449 C CA . GLY A 1 180 ? 30.562 -9.805 -4.469 1 78.12 180 GLY A CA 1
ATOM 1450 C C . GLY A 1 180 ? 30.422 -9.695 -5.977 1 78.12 180 GLY A C 1
ATOM 1451 O O . GLY A 1 180 ? 30.109 -8.625 -6.5 1 78.12 180 GLY A O 1
ATOM 1452 N N . ASP A 1 181 ? 30.656 -10.844 -6.621 1 80.56 181 ASP A N 1
ATOM 1453 C CA . ASP A 1 181 ? 30.562 -10.891 -8.078 1 80.56 181 ASP A CA 1
ATOM 1454 C C . ASP A 1 181 ? 29.141 -11.242 -8.531 1 80.56 181 ASP A C 1
ATOM 1456 O O . ASP A 1 181 ? 28.906 -11.477 -9.719 1 80.56 181 ASP A O 1
ATOM 1460 N N . ALA A 1 182 ? 28.328 -11.258 -7.566 1 89.25 182 ALA A N 1
ATOM 1461 C CA . ALA A 1 182 ? 26.938 -11.617 -7.832 1 89.25 182 ALA A CA 1
ATOM 1462 C C . ALA A 1 182 ? 25.984 -10.547 -7.312 1 89.25 182 ALA A C 1
ATOM 1464 O O . ALA A 1 182 ? 26.422 -9.492 -6.836 1 89.25 182 ALA A O 1
ATOM 1465 N N . GLU A 1 183 ? 24.688 -10.812 -7.594 1 91.06 183 GLU A N 1
ATOM 1466 C CA . GLU A 1 183 ? 23.656 -9.906 -7.086 1 91.06 183 GLU A CA 1
ATOM 1467 C C . GLU A 1 183 ? 22.594 -10.664 -6.297 1 91.06 183 GLU A C 1
ATOM 1469 O O . GLU A 1 183 ? 22.438 -11.883 -6.461 1 91.06 183 GLU A O 1
ATOM 1474 N N . GLN A 1 184 ? 22.062 -9.906 -5.465 1 93.81 184 GLN A N 1
ATOM 1475 C CA . GLN A 1 184 ? 20.859 -10.359 -4.77 1 93.81 184 GLN A CA 1
ATOM 1476 C C . GLN A 1 184 ? 19.656 -9.477 -5.109 1 93.81 184 GLN A C 1
ATOM 1478 O O . GLN A 1 184 ? 19.797 -8.258 -5.207 1 93.81 184 GLN A O 1
ATOM 1483 N N . ALA A 1 185 ? 18.594 -10.141 -5.344 1 95.88 185 ALA A N 1
ATOM 1484 C CA . ALA A 1 185 ? 17.344 -9.43 -5.574 1 95.88 185 ALA A CA 1
ATOM 1485 C C . ALA A 1 185 ? 16.469 -9.43 -4.324 1 95.88 185 ALA A C 1
ATOM 1487 O O . ALA A 1 185 ? 16.406 -10.43 -3.604 1 95.88 185 ALA A O 1
ATOM 1488 N N . PHE A 1 186 ? 15.797 -8.273 -4.121 1 97.5 186 PHE A N 1
ATOM 1489 C CA . PHE A 1 186 ? 14.898 -8.164 -2.98 1 97.5 186 PHE A CA 1
ATOM 1490 C C . PHE A 1 186 ? 13.555 -7.598 -3.404 1 97.5 186 PHE A C 1
ATOM 1492 O O . PHE A 1 186 ? 13.492 -6.598 -4.121 1 97.5 186 PHE A O 1
ATOM 1499 N N . LEU A 1 187 ? 12.5 -8.273 -3.049 1 98.12 187 LEU A N 1
ATOM 1500 C CA . LEU A 1 187 ? 11.133 -7.758 -3.117 1 98.12 187 LEU A CA 1
ATOM 1501 C C . LEU A 1 187 ? 10.562 -7.547 -1.72 1 98.12 187 LEU A C 1
ATOM 1503 O O . LEU A 1 187 ? 10.516 -8.477 -0.915 1 98.12 187 LEU A O 1
ATOM 1507 N N . LYS A 1 188 ? 10.234 -6.305 -1.402 1 98.19 188 LYS A N 1
ATOM 1508 C CA . LYS A 1 188 ? 9.523 -5.945 -0.179 1 98.19 188 LYS A CA 1
ATOM 1509 C C . LYS A 1 188 ? 8.008 -6.074 -0.363 1 98.19 188 LYS A C 1
ATOM 1511 O O . LYS A 1 188 ? 7.391 -5.262 -1.054 1 98.19 188 LYS A O 1
ATOM 1516 N N . LEU A 1 189 ? 7.41 -7.055 0.362 1 97.69 189 LEU A N 1
ATOM 1517 C CA . LEU A 1 189 ? 6.035 -7.449 0.09 1 97.69 189 LEU A CA 1
ATOM 1518 C C . LEU A 1 189 ? 5.168 -7.297 1.335 1 97.69 189 LEU A C 1
ATOM 1520 O O . LEU A 1 189 ? 5.688 -7.203 2.449 1 97.69 189 LEU A O 1
ATOM 1524 N N . GLU A 1 190 ? 3.896 -7.25 1.083 1 95.44 190 GLU A N 1
ATOM 1525 C CA . GLU A 1 190 ? 2.9 -7.324 2.146 1 95.44 190 GLU A CA 1
ATOM 1526 C C . GLU A 1 190 ? 3.043 -8.617 2.945 1 95.44 190 GLU A C 1
ATOM 1528 O O . GLU A 1 190 ? 3.209 -9.695 2.369 1 95.44 190 GLU A O 1
ATOM 1533 N N . LEU A 1 191 ? 3.01 -8.43 4.25 1 95.38 191 LEU A N 1
ATOM 1534 C CA . LEU A 1 191 ? 3.002 -9.609 5.113 1 95.38 191 LEU A CA 1
ATOM 1535 C C . LEU A 1 191 ? 1.591 -10.172 5.246 1 95.38 191 LEU A C 1
ATOM 1537 O O . LEU A 1 191 ? 0.708 -9.516 5.809 1 95.38 191 LEU A O 1
ATOM 1541 N N . CYS A 1 192 ? 1.347 -11.328 4.758 1 95.19 192 CYS A N 1
ATOM 1542 C CA . CYS A 1 192 ? 0.059 -12.008 4.844 1 95.19 192 CYS A CA 1
ATOM 1543 C C . CYS A 1 192 ? 0.05 -13.016 5.988 1 95.19 192 CYS A C 1
ATOM 1545 O O . CYS A 1 192 ? 1.093 -13.297 6.582 1 95.19 192 CYS A O 1
ATOM 1547 N N . SER A 1 193 ? -1.116 -13.477 6.379 1 93.31 193 SER A N 1
ATOM 1548 C CA . SER A 1 193 ? -1.245 -14.406 7.496 1 93.31 193 SER A CA 1
ATOM 1549 C C . SER A 1 193 ? -0.769 -15.805 7.117 1 93.31 193 SER A C 1
ATOM 1551 O O . SER A 1 193 ? 0.246 -16.281 7.629 1 93.31 193 SER A O 1
ATOM 1553 N N . GLU A 1 194 ? -1.465 -16.5 6.297 1 94.12 194 GLU A N 1
ATOM 1554 C CA . GLU A 1 194 ? -1.087 -17.844 5.855 1 94.12 194 GLU A CA 1
ATOM 1555 C C . GLU A 1 194 ? -1.558 -18.109 4.43 1 94.12 194 GLU A C 1
ATOM 1557 O O . GLU A 1 194 ? -2.48 -17.453 3.941 1 94.12 194 GLU A O 1
ATOM 1562 N N . SER A 1 195 ? -0.857 -19.016 3.787 1 96.44 195 SER A N 1
ATOM 1563 C CA . SER A 1 195 ? -1.279 -19.438 2.455 1 96.44 195 SER A CA 1
ATOM 1564 C C . SER A 1 195 ? -2.455 -20.406 2.531 1 96.44 195 SER A C 1
ATOM 1566 O O . SER A 1 195 ? -2.682 -21.031 3.564 1 96.44 195 SER A O 1
ATOM 1568 N N . MET A 1 196 ? -3.193 -20.516 1.475 1 97.5 196 MET A N 1
ATOM 1569 C CA . MET A 1 196 ? -4.289 -21.484 1.425 1 97.5 196 MET A CA 1
ATOM 1570 C C . MET A 1 196 ? -3.758 -22.906 1.484 1 97.5 196 MET A C 1
ATOM 1572 O O . MET A 1 196 ? -4.461 -23.828 1.924 1 97.5 196 MET A O 1
ATOM 1576 N N . ARG A 1 197 ? -2.494 -23.109 1.034 1 96.94 197 ARG A N 1
ATOM 1577 C CA . ARG A 1 197 ? -1.851 -24.406 1.261 1 96.94 197 ARG A CA 1
ATOM 1578 C C . ARG A 1 197 ? -1.749 -24.719 2.75 1 96.94 197 ARG A C 1
ATOM 1580 O O . ARG A 1 197 ? -2.049 -25.828 3.182 1 96.94 197 ARG A O 1
ATOM 1587 N N . ASP A 1 198 ? -1.332 -23.719 3.508 1 95.94 198 ASP A N 1
ATOM 1588 C CA . ASP A 1 198 ? -1.212 -23.906 4.953 1 95.94 198 ASP A CA 1
ATOM 1589 C C . ASP A 1 198 ? -2.578 -24.141 5.594 1 95.94 198 ASP A C 1
ATOM 1591 O O . ASP A 1 198 ? -2.717 -24.969 6.492 1 95.94 198 ASP A O 1
ATOM 1595 N N . VAL A 1 199 ? -3.549 -23.406 5.137 1 95.75 199 VAL A N 1
ATOM 1596 C CA . VAL A 1 199 ? -4.914 -23.609 5.609 1 95.75 199 VAL A CA 1
ATOM 1597 C C . VAL A 1 199 ? -5.352 -25.047 5.324 1 95.75 199 VAL A C 1
ATOM 1599 O O . VAL A 1 199 ? -5.898 -25.719 6.203 1 95.75 199 VAL A O 1
ATOM 1602 N N . PHE A 1 200 ? -5.105 -25.484 4.164 1 96.44 200 PHE A N 1
ATOM 1603 C CA . PHE A 1 200 ? -5.453 -26.828 3.711 1 96.44 200 PHE A CA 1
ATOM 1604 C C . PHE A 1 200 ? -4.781 -27.891 4.578 1 96.44 200 PHE A C 1
ATOM 1606 O O . PHE A 1 200 ? -5.414 -28.875 4.973 1 96.44 200 PHE A O 1
ATOM 1613 N N . LYS A 1 201 ? -3.553 -27.688 4.852 1 95.44 201 LYS A N 1
ATOM 1614 C CA . LYS A 1 201 ? -2.812 -28.641 5.68 1 95.44 201 LYS A CA 1
ATOM 1615 C C . LYS A 1 201 ? -3.393 -28.703 7.09 1 95.44 201 LYS A C 1
ATOM 1617 O O . LYS A 1 201 ? -3.426 -29.766 7.707 1 95.44 201 LYS A O 1
ATOM 1622 N N . ARG A 1 202 ? -3.824 -27.594 7.527 1 94.5 202 ARG A N 1
ATOM 1623 C CA . ARG A 1 202 ? -4.352 -27.516 8.883 1 94.5 202 ARG A CA 1
ATOM 1624 C C . ARG A 1 202 ? -5.777 -28.047 8.953 1 94.5 202 ARG A C 1
ATOM 1626 O O . ARG A 1 202 ? -6.117 -28.812 9.867 1 94.5 202 ARG A O 1
ATOM 1633 N N . LEU A 1 203 ? -6.613 -27.797 7.961 1 92.31 203 LEU A N 1
ATOM 1634 C CA . LEU A 1 203 ? -8.047 -28.078 8.047 1 92.31 203 LEU A CA 1
ATOM 1635 C C . LEU A 1 203 ? -8.398 -29.328 7.258 1 92.31 203 LEU A C 1
ATOM 1637 O O . LEU A 1 203 ? -9.438 -29.953 7.496 1 92.31 203 LEU A O 1
ATOM 1641 N N . GLY A 1 204 ? -7.566 -29.594 6.316 1 90.06 204 GLY A N 1
ATOM 1642 C CA . GLY A 1 204 ? -7.973 -30.578 5.332 1 90.06 204 GLY A CA 1
ATOM 1643 C C . GLY A 1 204 ? -8.938 -30.031 4.297 1 90.06 204 GLY A C 1
ATOM 1644 O O . GLY A 1 204 ? -8.57 -29.172 3.504 1 90.06 204 GLY A O 1
ATOM 1645 N N . GLN A 1 205 ? -10.219 -30.438 4.547 1 90.12 205 GLN A N 1
ATOM 1646 C CA . GLN A 1 205 ? -11.234 -29.938 3.627 1 90.12 205 GLN A CA 1
ATOM 1647 C C . GLN A 1 205 ? -11.688 -28.531 4.02 1 90.12 205 GLN A C 1
ATOM 1649 O O . GLN A 1 205 ? -12.055 -28.297 5.172 1 90.12 205 GLN A O 1
ATOM 1654 N N . VAL A 1 206 ? -11.609 -27.594 2.988 1 95.19 206 VAL A N 1
ATOM 1655 C CA . VAL A 1 206 ? -12.031 -26.219 3.227 1 95.19 206 VAL A CA 1
ATOM 1656 C C . VAL A 1 206 ? -13.523 -26.062 2.922 1 95.19 206 VAL A C 1
ATOM 1658 O O . VAL A 1 206 ? -14.031 -26.688 1.989 1 95.19 206 VAL A O 1
ATOM 1661 N N . LYS A 1 207 ? -14.18 -25.234 3.654 1 94.56 207 LYS A N 1
ATOM 1662 C CA . LYS A 1 207 ? -15.617 -25.047 3.506 1 94.56 207 LYS A CA 1
ATOM 1663 C C . LYS A 1 207 ? -15.953 -24.438 2.15 1 94.56 207 LYS A C 1
ATOM 1665 O O . LYS A 1 207 ? -15.242 -23.547 1.664 1 94.56 207 LYS A O 1
ATOM 1670 N N . GLU A 1 208 ? -17.047 -24.953 1.635 1 95.75 208 GLU A N 1
ATOM 1671 C CA . GLU A 1 208 ? -17.516 -24.5 0.327 1 95.75 208 GLU A CA 1
ATOM 1672 C C . GLU A 1 208 ? -17.672 -22.984 0.289 1 95.75 208 GLU A C 1
ATOM 1674 O O . GLU A 1 208 ? -17.25 -22.328 -0.675 1 95.75 208 GLU A O 1
ATOM 1679 N N . ALA A 1 209 ? -18.219 -22.406 1.315 1 93.88 209 ALA A N 1
ATOM 1680 C CA . ALA A 1 209 ? -18.453 -20.969 1.364 1 93.88 209 ALA A CA 1
ATOM 1681 C C . ALA A 1 209 ? -17.141 -20.188 1.277 1 93.88 209 ALA A C 1
ATOM 1683 O O . ALA A 1 209 ? -17.062 -19.172 0.597 1 93.88 209 ALA A O 1
ATOM 1684 N N . ASP A 1 210 ? -16.125 -20.672 1.912 1 94.69 210 ASP A N 1
ATOM 1685 C CA . ASP A 1 210 ? -14.82 -20.031 1.903 1 94.69 210 ASP A CA 1
ATOM 1686 C C . ASP A 1 210 ? -14.164 -20.141 0.527 1 94.69 210 ASP A C 1
ATOM 1688 O O . ASP A 1 210 ? -13.57 -19.172 0.041 1 94.69 210 ASP A O 1
ATOM 1692 N N . VAL A 1 211 ? -14.336 -21.25 -0.054 1 97.12 211 VAL A N 1
ATOM 1693 C CA . VAL A 1 211 ? -13.742 -21.469 -1.369 1 97.12 211 VAL A CA 1
ATOM 1694 C C . VAL A 1 211 ? -14.438 -20.578 -2.398 1 97.12 211 VAL A C 1
ATOM 1696 O O . VAL A 1 211 ? -13.789 -20.016 -3.285 1 97.12 211 VAL A O 1
ATOM 1699 N N . LEU A 1 212 ? -15.727 -20.438 -2.268 1 96.31 212 LEU A N 1
ATOM 1700 C CA . LEU A 1 212 ? -16.469 -19.578 -3.184 1 96.31 212 LEU A CA 1
ATOM 1701 C C . LEU A 1 212 ? -16.047 -18.125 -3.02 1 96.31 212 LEU A C 1
ATOM 1703 O O . LEU A 1 212 ? -15.883 -17.406 -4.008 1 96.31 212 LEU A O 1
ATOM 1707 N N . ASP A 1 213 ? -15.883 -17.734 -1.826 1 95.69 213 ASP A N 1
ATOM 1708 C CA . ASP A 1 213 ? -15.414 -16.391 -1.558 1 95.69 213 ASP A CA 1
ATOM 1709 C C . ASP A 1 213 ? -14.008 -16.172 -2.123 1 95.69 213 ASP A C 1
ATOM 1711 O O . ASP A 1 213 ? -13.734 -15.133 -2.732 1 95.69 213 ASP A O 1
ATOM 1715 N N . MET A 1 214 ? -13.195 -17.094 -1.957 1 97.31 214 MET A N 1
ATOM 1716 C CA . MET A 1 214 ? -11.852 -17.047 -2.518 1 97.31 214 MET A CA 1
ATOM 1717 C C . MET A 1 214 ? -11.898 -16.938 -4.039 1 97.31 214 MET A C 1
ATOM 1719 O O . MET A 1 214 ? -11.195 -16.109 -4.633 1 97.31 214 MET A O 1
ATOM 1723 N N . LEU A 1 215 ? -12.719 -17.781 -4.637 1 98.25 215 LEU A N 1
ATOM 1724 C CA . LEU A 1 215 ? -12.852 -17.781 -6.09 1 98.25 215 LEU A CA 1
ATOM 1725 C C . LEU A 1 215 ? -13.273 -16.406 -6.598 1 98.25 215 LEU A C 1
ATOM 1727 O O . LEU A 1 215 ? -12.727 -15.914 -7.59 1 98.25 215 LEU A O 1
ATOM 1731 N N . ARG A 1 216 ? -14.188 -15.852 -5.934 1 97.44 216 ARG A N 1
ATOM 1732 C CA . ARG A 1 216 ? -14.664 -14.531 -6.328 1 97.44 216 ARG A CA 1
ATOM 1733 C C . ARG A 1 216 ? -13.539 -13.5 -6.273 1 97.44 216 ARG A C 1
ATOM 1735 O O . ARG A 1 216 ? -13.344 -12.734 -7.219 1 97.44 216 ARG A O 1
ATOM 1742 N N . GLN A 1 217 ? -12.852 -13.5 -5.258 1 97.12 217 GLN A N 1
ATOM 1743 C CA . GLN A 1 217 ? -11.773 -12.531 -5.055 1 97.12 217 GLN A CA 1
ATOM 1744 C C . GLN A 1 217 ? -10.617 -12.781 -6.016 1 97.12 217 GLN A C 1
ATOM 1746 O O . GLN A 1 217 ? -10.055 -11.836 -6.574 1 97.12 217 GLN A O 1
ATOM 1751 N N . MET A 1 218 ? -10.344 -14.008 -6.258 1 98.5 218 MET A N 1
ATOM 1752 C CA . MET A 1 218 ? -9.297 -14.344 -7.215 1 98.5 218 MET A CA 1
ATOM 1753 C C . MET A 1 218 ? -9.727 -13.992 -8.633 1 98.5 218 MET A C 1
ATOM 1755 O O . MET A 1 218 ? -8.898 -13.578 -9.453 1 98.5 218 MET A O 1
ATOM 1759 N N . ALA A 1 219 ? -10.992 -14.195 -8.891 1 98.44 219 ALA A N 1
ATOM 1760 C CA . ALA A 1 219 ? -11.492 -13.781 -10.203 1 98.44 219 ALA A CA 1
ATOM 1761 C C . ALA A 1 219 ? -11.305 -12.281 -10.414 1 98.44 219 ALA A C 1
ATOM 1763 O O . ALA A 1 219 ? -10.938 -11.844 -11.508 1 98.44 219 ALA A O 1
ATOM 1764 N N . SER A 1 220 ? -11.531 -11.57 -9.422 1 97 220 SER A N 1
ATOM 1765 C CA . SER A 1 220 ? -11.312 -10.133 -9.477 1 97 220 SER A CA 1
ATOM 1766 C C . SER A 1 220 ? -9.852 -9.805 -9.742 1 97 220 SER A C 1
ATOM 1768 O O . SER A 1 220 ? -9.539 -8.953 -10.586 1 97 220 SER A O 1
ATOM 1770 N N . ALA A 1 221 ? -8.969 -10.445 -9.07 1 97.88 221 ALA A N 1
ATOM 1771 C CA . ALA A 1 221 ? -7.535 -10.266 -9.273 1 97.88 221 ALA A CA 1
ATOM 1772 C C . ALA A 1 221 ? -7.141 -10.633 -10.703 1 97.88 221 ALA A C 1
ATOM 1774 O O . ALA A 1 221 ? -6.418 -9.883 -11.367 1 97.88 221 ALA A O 1
ATOM 1775 N N . LEU A 1 222 ? -7.645 -11.742 -11.164 1 98.5 222 LEU A N 1
ATOM 1776 C CA . LEU A 1 222 ? -7.293 -12.219 -12.492 1 98.5 222 LEU A CA 1
ATOM 1777 C C . LEU A 1 222 ? -7.848 -11.281 -13.57 1 98.5 222 LEU A C 1
ATOM 1779 O O . LEU A 1 222 ? -7.227 -11.102 -14.617 1 98.5 222 LEU A O 1
ATOM 1783 N N . LYS A 1 223 ? -9.008 -10.781 -13.312 1 97.62 223 LYS A N 1
ATOM 1784 C CA . LYS A 1 223 ? -9.539 -9.797 -14.25 1 97.62 223 LYS A CA 1
ATOM 1785 C C . LYS A 1 223 ? -8.555 -8.648 -14.469 1 97.62 223 LYS A C 1
ATOM 1787 O O . LYS A 1 223 ? -8.258 -8.289 -15.609 1 97.62 223 LYS A O 1
ATOM 1792 N N . ARG A 1 224 ? -8.016 -8.148 -13.422 1 95.62 224 ARG A N 1
ATOM 1793 C CA . ARG A 1 224 ? -7.027 -7.074 -13.484 1 95.62 224 ARG A CA 1
ATOM 1794 C C . ARG A 1 224 ? -5.781 -7.52 -14.242 1 95.62 224 ARG A C 1
ATOM 1796 O O . ARG A 1 224 ? -5.285 -6.797 -15.109 1 95.62 224 ARG A O 1
ATOM 1803 N N . ILE A 1 225 ? -5.312 -8.617 -13.961 1 96.75 225 ILE A N 1
ATOM 1804 C CA . ILE A 1 225 ? -4.105 -9.172 -14.562 1 96.75 225 ILE A CA 1
ATOM 1805 C C . ILE A 1 225 ? -4.312 -9.352 -16.062 1 96.75 225 ILE A C 1
ATOM 1807 O O . ILE A 1 225 ? -3.486 -8.906 -16.875 1 96.75 225 ILE A O 1
ATOM 1811 N N . HIS A 1 226 ? -5.422 -9.898 -16.422 1 96.12 226 HIS A N 1
ATOM 1812 C CA . HIS A 1 226 ? -5.688 -10.227 -17.828 1 96.12 226 HIS A CA 1
ATOM 1813 C C . HIS A 1 226 ? -6.02 -8.984 -18.641 1 96.12 226 HIS A C 1
ATOM 1815 O O . HIS A 1 226 ? -5.738 -8.922 -19.828 1 96.12 226 HIS A O 1
ATOM 1821 N N . GLU A 1 227 ? -6.586 -8.031 -18.016 1 93.38 227 GLU A N 1
ATOM 1822 C CA . GLU A 1 227 ? -6.879 -6.766 -18.672 1 93.38 227 GLU A CA 1
ATOM 1823 C C . GLU A 1 227 ? -5.598 -6.09 -19.172 1 93.38 227 GLU A C 1
ATOM 1825 O O . GLU A 1 227 ? -5.617 -5.348 -20.141 1 93.38 227 GLU A O 1
ATOM 1830 N N . LEU A 1 228 ? -4.52 -6.418 -18.531 1 91.06 228 LEU A N 1
ATOM 1831 C CA . LEU A 1 228 ? -3.238 -5.836 -18.922 1 91.06 228 LEU A CA 1
ATOM 1832 C C . LEU A 1 228 ? -2.523 -6.719 -19.938 1 91.06 228 LEU A C 1
ATOM 1834 O O . LEU A 1 228 ? -1.365 -6.469 -20.281 1 91.06 228 LEU A O 1
ATOM 1838 N N . GLY A 1 229 ? -3.174 -7.773 -20.297 1 90.19 229 GLY A N 1
ATOM 1839 C CA . GLY A 1 229 ? -2.561 -8.703 -21.234 1 90.19 229 GLY A CA 1
ATOM 1840 C C . GLY A 1 229 ? -1.557 -9.633 -20.578 1 90.19 229 GLY A C 1
ATOM 1841 O O . GLY A 1 229 ? -0.772 -10.297 -21.266 1 90.19 229 GLY A O 1
ATOM 1842 N N . MET A 1 230 ? -1.561 -9.68 -19.297 1 93 230 MET A N 1
ATOM 1843 C CA . MET A 1 230 ? -0.665 -10.523 -18.516 1 93 230 MET A CA 1
ATOM 1844 C C . MET A 1 230 ? -1.349 -11.828 -18.125 1 93 230 MET A C 1
ATOM 1846 O O . MET A 1 230 ? -2.566 -11.867 -17.938 1 93 230 MET A O 1
ATOM 1850 N N . VAL A 1 231 ? -0.599 -12.859 -18.031 1 94.69 231 VAL A N 1
ATOM 1851 C CA . VAL A 1 231 ? -1.04 -14.125 -17.453 1 94.69 231 VAL A CA 1
ATOM 1852 C C . VAL A 1 231 ? -0.147 -14.484 -16.266 1 94.69 231 VAL A C 1
ATOM 1854 O O . VAL A 1 231 ? 1.068 -14.281 -16.312 1 94.69 231 VAL A O 1
ATOM 1857 N N . HIS A 1 232 ? -0.705 -15.047 -15.227 1 95.62 232 HIS A N 1
ATOM 1858 C CA . HIS A 1 232 ? 0.027 -15.336 -14 1 95.62 232 HIS A CA 1
ATOM 1859 C C . HIS A 1 232 ? 0.872 -16.594 -14.156 1 95.62 232 HIS A C 1
ATOM 1861 O O . HIS A 1 232 ? 2.057 -16.594 -13.812 1 95.62 232 HIS A O 1
ATOM 1867 N N . LEU A 1 233 ? 0.232 -17.781 -14.516 1 93.81 233 LEU A N 1
ATOM 1868 C CA . LEU A 1 233 ? 0.828 -19.031 -14.969 1 93.81 233 LEU A CA 1
ATOM 1869 C C . LEU A 1 233 ? 1.242 -19.891 -13.773 1 93.81 233 LEU A C 1
ATOM 1871 O O . LEU A 1 233 ? 1.73 -21.016 -13.953 1 93.81 233 LEU A O 1
ATOM 1875 N N . ASP A 1 234 ? 0.966 -19.453 -12.547 1 94.75 234 ASP A N 1
ATOM 1876 C CA . ASP A 1 234 ? 1.327 -20.281 -11.406 1 94.75 234 ASP A CA 1
ATOM 1877 C C . ASP A 1 234 ? 0.291 -20.156 -10.289 1 94.75 234 ASP A C 1
ATOM 1879 O O . ASP A 1 234 ? 0.647 -20.016 -9.117 1 94.75 234 ASP A O 1
ATOM 1883 N N . ILE A 1 235 ? -0.96 -20.141 -10.57 1 97.44 235 ILE A N 1
ATOM 1884 C CA . ILE A 1 235 ? -2.037 -20.109 -9.586 1 97.44 235 ILE A CA 1
ATOM 1885 C C . ILE A 1 235 ? -2.145 -21.469 -8.898 1 97.44 235 ILE A C 1
ATOM 1887 O O . ILE A 1 235 ? -2.273 -22.5 -9.562 1 97.44 235 ILE A O 1
ATOM 1891 N N . LYS A 1 236 ? -2.064 -21.5 -7.617 1 97.56 236 LYS A N 1
ATOM 1892 C CA . LYS A 1 236 ? -2.172 -22.672 -6.746 1 97.56 236 LYS A CA 1
ATOM 1893 C C . LYS A 1 236 ? -2.395 -22.25 -5.293 1 97.56 236 LYS A C 1
ATOM 1895 O O . LYS A 1 236 ? -2.23 -21.078 -4.949 1 97.56 236 LYS A O 1
ATOM 1900 N N . PRO A 1 237 ? -2.842 -23.156 -4.457 1 97.88 237 PRO A N 1
ATOM 1901 C CA . PRO A 1 237 ? -3.102 -22.797 -3.061 1 97.88 237 PRO A CA 1
ATOM 1902 C C . PRO A 1 237 ? -1.885 -22.172 -2.373 1 97.88 237 PRO A C 1
ATOM 1904 O O . PRO A 1 237 ? -2.035 -21.312 -1.499 1 97.88 237 PRO A O 1
ATOM 1907 N N . ASP A 1 238 ? -0.639 -22.484 -2.83 1 96.56 238 ASP A N 1
ATOM 1908 C CA . ASP A 1 238 ? 0.604 -21.969 -2.254 1 96.56 238 ASP A CA 1
ATOM 1909 C C . ASP A 1 238 ? 0.751 -20.469 -2.486 1 96.56 238 ASP A C 1
ATOM 1911 O O . ASP A 1 238 ? 1.428 -19.781 -1.721 1 96.56 238 ASP A O 1
ATOM 1915 N N . ASN A 1 239 ? 0.076 -19.984 -3.506 1 96.88 239 ASN A N 1
ATOM 1916 C CA . ASN A 1 239 ? 0.29 -18.609 -3.92 1 96.88 239 ASN A CA 1
ATOM 1917 C C . ASN A 1 239 ? -0.944 -17.75 -3.66 1 96.88 239 ASN A C 1
ATOM 1919 O O . ASN A 1 239 ? -1.034 -16.609 -4.152 1 96.88 239 ASN A O 1
ATOM 1923 N N . ILE A 1 240 ? -1.934 -18.312 -2.965 1 98.19 240 ILE A N 1
ATOM 1924 C CA . ILE A 1 240 ? -3.1 -17.578 -2.49 1 98.19 240 ILE A CA 1
ATOM 1925 C C . ILE A 1 240 ? -3.049 -17.453 -0.969 1 98.19 240 ILE A C 1
ATOM 1927 O O . ILE A 1 240 ? -2.979 -18.453 -0.259 1 98.19 240 ILE A O 1
ATOM 1931 N N . TYR A 1 241 ? -3.133 -16.203 -0.532 1 97.31 241 TYR A N 1
ATOM 1932 C CA . TYR A 1 241 ? -2.9 -15.945 0.885 1 97.31 241 TYR A CA 1
ATOM 1933 C C . TYR A 1 241 ? -4.125 -15.312 1.533 1 97.31 241 TYR A C 1
ATOM 1935 O O . TYR A 1 241 ? -4.898 -14.609 0.87 1 97.31 241 TYR A O 1
ATOM 1943 N N . LEU A 1 242 ? -4.266 -15.625 2.83 1 95.75 242 LEU A N 1
ATOM 1944 C CA . LEU A 1 242 ? -5.164 -14.836 3.666 1 95.75 242 LEU A CA 1
ATOM 1945 C C . LEU A 1 242 ? -4.473 -13.578 4.168 1 95.75 242 LEU A C 1
ATOM 1947 O O . LEU A 1 242 ? -3.346 -13.641 4.668 1 95.75 242 LEU A O 1
ATOM 1951 N N . ALA A 1 243 ? -5.152 -12.477 3.934 1 92.88 243 ALA A N 1
ATOM 1952 C CA . ALA A 1 243 ? -4.625 -11.227 4.473 1 92.88 243 ALA A CA 1
ATOM 1953 C C . ALA A 1 243 ? -4.688 -11.219 6 1 92.88 243 ALA A C 1
ATOM 1955 O O . ALA A 1 243 ? -5.473 -11.961 6.598 1 92.88 243 ALA A O 1
ATOM 1956 N N . VAL A 1 244 ? -3.781 -10.422 6.609 1 84.5 244 VAL A N 1
ATOM 1957 C CA . VAL A 1 244 ? -3.832 -10.258 8.062 1 84.5 244 VAL A CA 1
ATOM 1958 C C . VAL A 1 244 ? -5.078 -9.461 8.445 1 84.5 244 VAL A C 1
ATOM 1960 O O . VAL A 1 244 ? -5.422 -8.477 7.785 1 84.5 244 VAL A O 1
ATOM 1963 N N . SER A 1 245 ? -5.77 -9.969 9.492 1 65.19 245 SER A N 1
ATOM 1964 C CA . SER A 1 245 ? -7.008 -9.352 9.953 1 65.19 245 SER A CA 1
ATOM 1965 C C . SER A 1 245 ? -6.781 -7.906 10.391 1 65.19 245 SER A C 1
ATOM 1967 O O . SER A 1 245 ? -5.691 -7.559 10.852 1 65.19 245 SER A O 1
ATOM 1969 N N . GLY A 1 246 ? -7.797 -7 10.242 1 57.25 246 GLY A N 1
ATOM 1970 C CA . GLY A 1 246 ? -7.785 -5.641 10.75 1 57.25 246 GLY A CA 1
ATOM 1971 C C . GLY A 1 246 ? -7.199 -4.645 9.766 1 57.25 246 GLY A C 1
ATOM 1972 O O . GLY A 1 246 ? -7.336 -3.432 9.945 1 57.25 246 GLY A O 1
ATOM 1973 N N . HIS A 1 247 ? -6.344 -5.168 8.914 1 52.44 247 HIS A N 1
ATOM 1974 C CA . HIS A 1 247 ? -5.641 -4.242 8.031 1 52.44 247 HIS A CA 1
ATOM 1975 C C . HIS A 1 247 ? -6.496 -3.865 6.828 1 52.44 247 HIS A C 1
ATOM 1977 O O . HIS A 1 247 ? -6.16 -2.941 6.086 1 52.44 247 HIS A O 1
ATOM 1983 N N . THR A 1 248 ? -7.418 -4.711 6.566 1 51.75 248 THR A N 1
ATOM 1984 C CA . THR A 1 248 ? -8.039 -4.441 5.273 1 51.75 248 THR A CA 1
ATOM 1985 C C . THR A 1 248 ? -9.477 -3.957 5.453 1 51.75 248 THR A C 1
ATOM 1987 O O . THR A 1 248 ? -10.141 -4.324 6.422 1 51.75 248 THR A O 1
ATOM 1990 N N . ALA A 1 249 ? -9.648 -2.811 4.789 1 47 249 ALA A N 1
ATOM 1991 C CA . ALA A 1 249 ? -10.992 -2.25 4.695 1 47 249 ALA A CA 1
ATOM 1992 C C . ALA A 1 249 ? -12.031 -3.35 4.473 1 47 249 ALA A C 1
ATOM 1994 O O . ALA A 1 249 ? -11.719 -4.406 3.918 1 47 249 ALA A O 1
ATOM 1995 N N . SER A 1 250 ? -13.156 -3.279 5.215 1 45.5 250 SER A N 1
ATOM 1996 C CA . SER A 1 250 ? -14.344 -4.125 5.164 1 45.5 250 SER A CA 1
ATOM 1997 C C . SER A 1 250 ? -14.68 -4.512 3.729 1 45.5 250 SER A C 1
ATOM 1999 O O . SER A 1 250 ? -14.992 -3.65 2.904 1 45.5 250 SER A O 1
ATOM 2001 N N . THR A 1 251 ? -13.922 -5.457 3.23 1 49.12 251 THR A N 1
ATOM 2002 C CA . THR A 1 251 ? -14.484 -5.969 1.986 1 49.12 251 THR A CA 1
ATOM 2003 C C . THR A 1 251 ? -15.891 -6.52 2.211 1 49.12 251 THR A C 1
ATOM 2005 O O . THR A 1 251 ? -16.219 -6.953 3.316 1 49.12 251 THR A O 1
ATOM 2008 N N . SER A 1 252 ? -16.734 -6.102 1.387 1 50.66 252 SER A N 1
ATOM 2009 C CA . SER A 1 252 ? -18.109 -6.594 1.322 1 50.66 252 SER A CA 1
ATOM 2010 C C . SER A 1 252 ? -18.156 -8.117 1.4 1 50.66 252 SER A C 1
ATOM 2012 O O . SER A 1 252 ? -19.047 -8.742 0.829 1 50.66 252 SER A O 1
ATOM 2014 N N . SER A 1 253 ? -17.062 -8.727 2.023 1 58.44 253 SER A N 1
ATOM 2015 C CA . SER A 1 253 ? -17.109 -10.188 2 1 58.44 253 SER A CA 1
ATOM 2016 C C . SER A 1 253 ? -18 -10.734 3.119 1 58.44 253 SER A C 1
ATOM 2018 O O . SER A 1 253 ? -18.016 -10.18 4.223 1 58.44 253 SER A O 1
ATOM 2020 N N . SER A 1 254 ? -18.781 -11.656 2.807 1 59.34 254 SER A N 1
ATOM 2021 C CA . SER A 1 254 ? -19.656 -12.344 3.746 1 59.34 254 SER A CA 1
ATOM 2022 C C . SER A 1 254 ? -18.859 -12.898 4.93 1 59.34 254 SER A C 1
ATOM 2024 O O . SER A 1 254 ? -19.328 -12.844 6.07 1 59.34 254 SER A O 1
ATOM 2026 N N . SER A 1 255 ? -17.625 -13.398 4.672 1 67.5 255 SER A N 1
ATOM 2027 C CA . SER A 1 255 ? -16.812 -14.023 5.711 1 67.5 255 SER A CA 1
ATOM 2028 C C . SER A 1 255 ? -15.898 -13.016 6.379 1 67.5 255 SER A C 1
ATOM 2030 O O . SER A 1 255 ? -15.305 -13.297 7.426 1 67.5 255 SER A O 1
ATOM 2032 N N . GLY A 1 256 ? -15.766 -11.914 5.785 1 81.25 256 GLY A N 1
ATOM 2033 C CA . GLY A 1 256 ? -14.875 -10.906 6.324 1 81.25 256 GLY A CA 1
ATOM 2034 C C . GLY A 1 256 ? -13.406 -11.195 6.035 1 81.25 256 GLY A C 1
ATOM 2035 O O . GLY A 1 256 ? -12.523 -10.461 6.488 1 81.25 256 GLY A O 1
ATOM 2036 N N . LEU A 1 257 ? -13.164 -12.336 5.266 1 90.12 257 LEU A N 1
ATOM 2037 C CA . LEU A 1 257 ? -11.797 -12.727 4.926 1 90.12 257 LEU A CA 1
ATOM 2038 C C . LEU A 1 257 ? -11.367 -12.102 3.602 1 90.12 257 LEU A C 1
ATOM 2040 O O . LEU A 1 257 ? -12.172 -11.984 2.676 1 90.12 257 LEU A O 1
ATOM 2044 N N . VAL A 1 258 ? -10.125 -11.742 3.537 1 93.69 258 VAL A N 1
ATOM 2045 C CA . VAL A 1 258 ? -9.562 -11.195 2.307 1 93.69 258 VAL A CA 1
ATOM 2046 C C . VAL A 1 258 ? -8.477 -12.125 1.775 1 93.69 258 VAL A C 1
ATOM 2048 O O . VAL A 1 258 ? -7.535 -12.461 2.498 1 93.69 258 VAL A O 1
ATOM 2051 N N . TYR A 1 259 ? -8.641 -12.516 0.535 1 96.81 259 TYR A N 1
ATOM 2052 C CA . TYR A 1 259 ? -7.668 -13.383 -0.13 1 96.81 259 TYR A CA 1
ATOM 2053 C C . TYR A 1 259 ? -6.801 -12.586 -1.097 1 96.81 259 TYR A C 1
ATOM 2055 O O . TYR A 1 259 ? -7.293 -11.711 -1.807 1 96.81 259 TYR A O 1
ATOM 2063 N N . LYS A 1 260 ? -5.5 -12.922 -1.117 1 97.56 260 LYS A N 1
ATOM 2064 C CA . LYS A 1 260 ? -4.566 -12.195 -1.973 1 97.56 260 LYS A CA 1
ATOM 2065 C C . LYS A 1 260 ? -3.729 -13.156 -2.812 1 97.56 260 LYS A C 1
ATOM 2067 O O . LYS A 1 260 ? -3.264 -14.18 -2.312 1 97.56 260 LYS A O 1
ATOM 2072 N N . LEU A 1 261 ? -3.613 -12.82 -4.047 1 98.25 261 LEU A N 1
ATOM 2073 C CA . LEU A 1 261 ? -2.77 -13.578 -4.961 1 98.25 261 LEU A CA 1
ATOM 2074 C C . LEU A 1 261 ? -1.336 -13.062 -4.938 1 98.25 261 LEU A C 1
ATOM 2076 O O . LEU A 1 261 ? -1.108 -11.852 -5.027 1 98.25 261 LEU A O 1
ATOM 2080 N N . GLY A 1 262 ? -0.412 -13.914 -4.719 1 96.75 262 GLY A N 1
ATOM 2081 C CA . GLY A 1 262 ? 0.996 -13.555 -4.715 1 96.75 262 GLY A CA 1
ATOM 2082 C C . GLY A 1 262 ? 1.834 -14.391 -5.66 1 96.75 262 GLY A C 1
ATOM 2083 O O . GLY A 1 262 ? 1.295 -15.109 -6.508 1 96.75 262 GLY A O 1
ATOM 2084 N N . ASP A 1 263 ? 3.186 -14.164 -5.676 1 94.69 263 ASP A N 1
ATOM 2085 C CA . ASP A 1 263 ? 4.23 -14.867 -6.418 1 94.69 263 ASP A CA 1
ATOM 2086 C C . ASP A 1 263 ? 4.016 -14.727 -7.922 1 94.69 263 ASP A C 1
ATOM 2088 O O . ASP A 1 263 ? 3.461 -15.625 -8.562 1 94.69 263 ASP A O 1
ATOM 2092 N N . PHE A 1 264 ? 4.562 -13.836 -8.562 1 95.25 264 PHE A N 1
ATOM 2093 C CA . PHE A 1 264 ? 4.438 -13.547 -9.984 1 95.25 264 PHE A CA 1
ATOM 2094 C C . PHE A 1 264 ? 5.703 -13.953 -10.734 1 95.25 264 PHE A C 1
ATOM 2096 O O . PHE A 1 264 ? 6.043 -13.359 -11.758 1 95.25 264 PHE A O 1
ATOM 2103 N N . GLY A 1 265 ? 6.367 -14.914 -10.227 1 93 265 GLY A N 1
ATOM 2104 C CA . GLY A 1 265 ? 7.645 -15.344 -10.781 1 93 265 GLY A CA 1
ATOM 2105 C C . GLY A 1 265 ? 7.539 -15.844 -12.203 1 93 265 GLY A C 1
ATOM 2106 O O . GLY A 1 265 ? 8.5 -15.758 -12.969 1 93 265 GLY A O 1
ATOM 2107 N N . LEU A 1 266 ? 6.398 -16.297 -12.648 1 91.38 266 LEU A N 1
ATOM 2108 C CA . LEU A 1 266 ? 6.246 -16.891 -13.977 1 91.38 266 LEU A CA 1
ATOM 2109 C C . LEU A 1 266 ? 5.344 -16.031 -14.852 1 91.38 266 LEU A C 1
ATOM 2111 O O . LEU A 1 266 ? 4.988 -16.438 -15.969 1 91.38 266 LEU A O 1
ATOM 2115 N N . ALA A 1 267 ? 4.973 -14.875 -14.352 1 93.38 267 ALA A N 1
ATOM 2116 C CA . ALA A 1 267 ? 4.059 -14.016 -15.102 1 93.38 267 ALA A CA 1
ATOM 2117 C C . ALA A 1 267 ? 4.613 -13.711 -16.484 1 93.38 267 ALA A C 1
ATOM 2119 O O . ALA A 1 267 ? 5.828 -13.57 -16.672 1 93.38 267 ALA A O 1
ATOM 2120 N N . ALA A 1 268 ? 3.678 -13.594 -17.438 1 89.25 268 ALA A N 1
ATOM 2121 C CA . ALA A 1 268 ? 4.074 -13.328 -18.812 1 89.25 268 ALA A CA 1
ATOM 2122 C C . ALA A 1 268 ? 3.137 -12.32 -19.469 1 89.25 268 ALA A C 1
ATOM 2124 O O . ALA A 1 268 ? 1.949 -12.266 -19.141 1 89.25 268 ALA A O 1
ATOM 2125 N N . GLY A 1 269 ? 3.715 -11.531 -20.375 1 85 269 GLY A N 1
ATOM 2126 C CA . GLY A 1 269 ? 2.934 -10.57 -21.141 1 85 269 GLY A CA 1
ATOM 2127 C C . GLY A 1 269 ? 2.451 -11.125 -22.469 1 85 269 GLY A C 1
ATOM 2128 O O . GLY A 1 269 ? 2.656 -12.305 -22.781 1 85 269 GLY A O 1
ATOM 2129 N N . PRO A 1 270 ? 1.695 -10.273 -23.25 1 68.94 270 PRO A N 1
ATOM 2130 C CA . PRO A 1 270 ? 1.109 -10.719 -24.516 1 68.94 270 PRO A CA 1
ATOM 2131 C C . PRO A 1 270 ? 2.158 -11.219 -25.5 1 68.94 270 P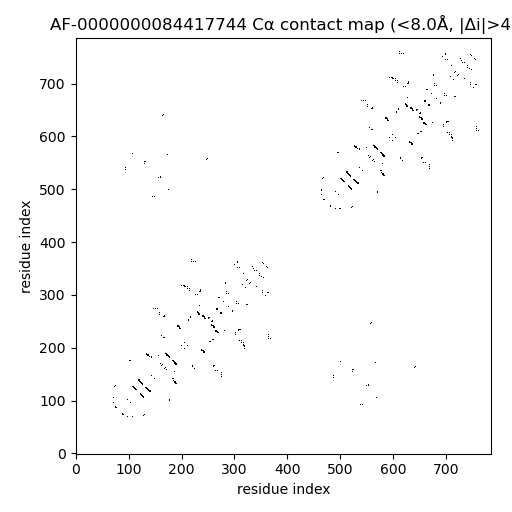RO A C 1
ATOM 2133 O O . PRO A 1 270 ? 1.871 -12.094 -26.328 1 68.94 270 PRO A O 1
ATOM 2136 N N . ALA A 1 271 ? 3.248 -10.57 -25.484 1 61.66 271 ALA A N 1
ATOM 2137 C CA . ALA A 1 271 ? 4.227 -10.969 -26.5 1 61.66 271 ALA A CA 1
ATOM 2138 C C . ALA A 1 271 ? 4.883 -12.297 -26.125 1 61.66 271 ALA A C 1
ATOM 2140 O O . ALA A 1 271 ? 5.688 -12.828 -26.891 1 61.66 271 ALA A O 1
ATOM 2141 N N . GLY A 1 272 ? 4.289 -13.023 -25.203 1 58.41 272 GLY A N 1
ATOM 2142 C CA . GLY A 1 272 ? 4.645 -14.391 -24.844 1 58.41 272 GLY A CA 1
ATOM 2143 C C . GLY A 1 272 ? 6.055 -14.523 -24.312 1 58.41 272 GLY A C 1
ATOM 2144 O O . GLY A 1 272 ? 6.594 -15.625 -24.234 1 58.41 272 GLY A O 1
ATOM 2145 N N . GLN A 1 273 ? 6.766 -13.461 -24.172 1 55.66 273 GLN A N 1
ATOM 2146 C CA . GLN A 1 273 ? 8.148 -13.688 -23.75 1 55.66 273 GLN A CA 1
ATOM 2147 C C . GLN A 1 273 ? 8.227 -14.016 -22.266 1 55.66 273 GLN A C 1
ATOM 2149 O O . GLN A 1 273 ? 7.82 -13.211 -21.422 1 55.66 273 GLN A O 1
ATOM 2154 N N . ARG A 1 274 ? 8.234 -15.398 -22.062 1 58.19 274 ARG A N 1
ATOM 2155 C CA . ARG A 1 274 ? 8.531 -15.82 -20.703 1 58.19 274 ARG A CA 1
ATOM 2156 C C . ARG A 1 274 ? 10.008 -15.633 -20.375 1 58.19 274 ARG A C 1
ATOM 2158 O O . ARG A 1 274 ? 10.867 -15.891 -21.219 1 58.19 274 ARG A O 1
ATOM 2165 N N . ALA A 1 275 ? 10.172 -14.914 -19.297 1 48.16 275 ALA A N 1
ATOM 2166 C CA . ALA A 1 275 ? 11.57 -14.758 -18.891 1 48.16 275 ALA A CA 1
ATOM 2167 C C . ALA A 1 275 ? 12.188 -16.109 -18.531 1 48.16 275 ALA A C 1
ATOM 2169 O O . ALA A 1 275 ? 13.406 -16.281 -18.594 1 48.16 275 ALA A O 1
ATOM 2170 N N . GLY A 1 276 ? 11.266 -17.172 -18.156 1 53.38 276 GLY A N 1
ATOM 2171 C CA . GLY A 1 276 ? 11.844 -18.438 -17.719 1 53.38 276 GLY A CA 1
ATOM 2172 C C . GLY A 1 276 ? 11.203 -19.641 -18.375 1 53.38 276 GLY A C 1
ATOM 2173 O O . GLY A 1 276 ? 10.273 -19.5 -19.172 1 53.38 276 GLY A O 1
ATOM 2174 N N . THR A 1 277 ? 12 -20.812 -18.266 1 48.97 277 THR A N 1
ATOM 2175 C CA . THR A 1 277 ? 11.688 -22.078 -18.906 1 48.97 277 THR A CA 1
ATOM 2176 C C . THR A 1 277 ? 10.664 -22.875 -18.094 1 48.97 277 THR A C 1
ATOM 2178 O O . THR A 1 277 ? 10.18 -23.906 -18.547 1 48.97 277 THR A O 1
ATOM 2181 N N . SER A 1 278 ? 10.32 -22.266 -16.984 1 58.44 278 SER A N 1
ATOM 2182 C CA . SER A 1 278 ? 9.523 -23.125 -16.109 1 58.44 278 SER A CA 1
ATOM 2183 C C . SER A 1 278 ? 8.055 -23.109 -16.516 1 58.44 278 SER A C 1
ATOM 2185 O O . SER A 1 278 ? 7.531 -22.078 -16.922 1 58.44 278 SER A O 1
ATOM 2187 N N . GLU A 1 279 ? 7.477 -24.375 -16.656 1 64.81 279 GLU A N 1
ATOM 2188 C CA . GLU A 1 279 ? 6.086 -24.547 -17.078 1 64.81 279 GLU A CA 1
ATOM 2189 C C . GLU A 1 279 ? 5.141 -24.438 -15.883 1 64.81 279 GLU A C 1
ATOM 2191 O O . GLU A 1 279 ? 3.92 -24.5 -16.047 1 64.81 279 GLU A O 1
ATOM 2196 N N . GLY A 1 280 ? 5.516 -24.016 -14.75 1 75.12 280 GLY A N 1
ATOM 2197 C CA . GLY A 1 280 ? 4.621 -24 -13.609 1 75.12 280 GLY A CA 1
ATOM 2198 C C . GLY A 1 280 ? 4.469 -25.359 -12.945 1 75.12 280 GLY A C 1
ATOM 2199 O O . GLY A 1 280 ? 5.191 -26.297 -13.273 1 75.12 280 GLY A O 1
ATOM 2200 N N . ASP A 1 281 ? 3.637 -25.469 -11.969 1 88 281 ASP A N 1
ATOM 2201 C CA . ASP A 1 281 ? 3.348 -26.688 -11.234 1 88 281 ASP A CA 1
ATOM 2202 C C . ASP A 1 281 ? 2.398 -27.594 -12.023 1 88 281 ASP A C 1
ATOM 2204 O O . ASP A 1 281 ? 1.252 -27.219 -12.281 1 88 281 ASP A O 1
ATOM 2208 N N . SER A 1 282 ? 2.811 -28.812 -12.383 1 90.69 282 SER A N 1
ATOM 2209 C CA . SER A 1 282 ? 2.076 -29.719 -13.258 1 90.69 282 SER A CA 1
ATOM 2210 C C . SER A 1 282 ? 0.699 -30.047 -12.688 1 90.69 282 SER A C 1
ATOM 2212 O O . SER A 1 282 ? -0.245 -30.297 -13.438 1 90.69 282 SER A O 1
ATOM 2214 N N . LYS A 1 283 ? 0.572 -29.953 -11.367 1 94.69 283 LYS A N 1
ATOM 2215 C CA . LYS A 1 283 ? -0.693 -30.297 -10.719 1 94.69 283 LYS A CA 1
ATOM 2216 C C . LYS A 1 283 ? -1.81 -29.359 -11.172 1 94.69 283 LYS A C 1
ATOM 2218 O O . LYS A 1 283 ? -2.98 -29.734 -11.195 1 94.69 283 LYS A O 1
ATOM 2223 N N . TYR A 1 284 ? -1.433 -28.172 -11.594 1 96.25 284 TYR A N 1
ATOM 2224 C CA . TYR A 1 284 ? -2.455 -27.156 -11.836 1 96.25 284 TYR A CA 1
ATOM 2225 C C . TYR A 1 284 ? -2.43 -26.688 -13.289 1 96.25 284 TYR A C 1
ATOM 2227 O O . TYR A 1 284 ? -3.182 -25.797 -13.672 1 96.25 284 TYR A O 1
ATOM 2235 N N . LEU A 1 285 ? -1.638 -27.312 -14.117 1 92.81 285 LEU A N 1
ATOM 2236 C CA . LEU A 1 285 ? -1.484 -26.906 -15.508 1 92.81 285 LEU A CA 1
ATOM 2237 C C . LEU A 1 285 ? -2.646 -27.406 -16.359 1 92.81 285 LEU A C 1
ATOM 2239 O O . LEU A 1 285 ? -3.08 -28.562 -16.203 1 92.81 285 LEU A O 1
ATOM 2243 N N . ALA A 1 286 ? -3.092 -26.625 -17.219 1 93.69 286 ALA A N 1
ATOM 2244 C CA . ALA A 1 286 ? -4.129 -26.984 -18.172 1 93.69 286 ALA A CA 1
ATOM 2245 C C . ALA A 1 286 ? -3.578 -27.938 -19.234 1 93.69 286 ALA A C 1
ATOM 2247 O O . ALA A 1 286 ? -2.371 -27.969 -19.484 1 93.69 286 ALA A O 1
ATOM 2248 N N . PRO A 1 287 ? -4.484 -28.672 -19.891 1 91.25 287 PRO A N 1
ATOM 2249 C CA . PRO A 1 287 ? -4.035 -29.656 -20.875 1 91.25 287 PRO A CA 1
ATOM 2250 C C . PRO A 1 287 ? -3.277 -29.031 -22.031 1 91.25 287 PRO A C 1
ATOM 2252 O O . PRO A 1 287 ? -2.316 -29.609 -22.547 1 91.25 287 PRO A O 1
ATOM 2255 N N . GLU A 1 288 ? -3.645 -27.812 -22.469 1 89.5 288 GLU A N 1
ATOM 2256 C CA . GLU A 1 288 ? -3.027 -27.188 -23.641 1 89.5 288 GLU A CA 1
ATOM 2257 C C . GLU A 1 288 ? -1.621 -26.688 -23.328 1 89.5 288 GLU A C 1
ATOM 2259 O O . GLU A 1 288 ? -0.806 -26.5 -24.234 1 89.5 288 GLU A O 1
ATOM 2264 N N . ALA A 1 289 ? -1.341 -26.344 -22.078 1 84.31 289 ALA A N 1
ATOM 2265 C CA . ALA A 1 289 ? -0.005 -25.922 -21.672 1 84.31 289 ALA A CA 1
ATOM 2266 C C . ALA A 1 289 ? 1.003 -27.062 -21.797 1 84.31 289 ALA A C 1
ATOM 2268 O O . ALA A 1 289 ? 2.201 -26.812 -21.969 1 84.31 289 ALA A O 1
ATOM 2269 N N . LEU A 1 290 ? 0.501 -28.25 -21.734 1 78.12 290 LEU A N 1
ATOM 2270 C CA . LEU A 1 290 ? 1.336 -29.438 -21.828 1 78.12 290 LEU A CA 1
ATOM 2271 C C . LEU A 1 290 ? 1.633 -29.781 -23.281 1 78.12 290 LEU A C 1
ATOM 2273 O O . LEU A 1 290 ? 2.629 -30.453 -23.578 1 78.12 290 LEU A O 1
ATOM 2277 N N . LYS A 1 291 ? 0.785 -29.391 -24.188 1 73.25 291 LYS A N 1
ATOM 2278 C CA . LYS A 1 291 ? 0.862 -29.797 -25.578 1 73.25 291 LYS A CA 1
ATOM 2279 C C . LYS A 1 291 ? 1.797 -28.891 -26.375 1 73.25 291 LYS A C 1
ATOM 2281 O O . LYS A 1 291 ? 2.508 -29.344 -27.266 1 73.25 291 LYS A O 1
ATOM 2286 N N . SER A 1 292 ? 1.659 -27.531 -26.203 1 67.38 292 SER A N 1
ATOM 2287 C CA . SER A 1 292 ? 2.467 -26.641 -27.016 1 67.38 292 SER A CA 1
ATOM 2288 C C . SER A 1 292 ? 2.848 -25.375 -26.234 1 67.38 292 SER A C 1
ATOM 2290 O O . SER A 1 292 ? 2.033 -24.844 -25.484 1 67.38 292 SER A O 1
ATOM 2292 N N . ARG A 1 293 ? 4.129 -25.016 -26.375 1 61.62 293 ARG A N 1
ATOM 2293 C CA . ARG A 1 293 ? 4.609 -23.766 -25.781 1 61.62 293 ARG A CA 1
ATOM 2294 C C . ARG A 1 293 ? 4.031 -22.562 -26.516 1 61.62 293 ARG A C 1
ATOM 2296 O O . ARG A 1 293 ? 4.031 -21.453 -25.984 1 61.62 293 ARG A O 1
ATOM 2303 N N . ASP A 1 294 ? 3.512 -22.828 -27.656 1 71.06 294 ASP A N 1
ATOM 2304 C CA . ASP A 1 294 ? 3.01 -21.734 -28.484 1 71.06 294 ASP A CA 1
ATOM 2305 C C . ASP A 1 294 ? 1.652 -21.25 -27.984 1 71.06 294 ASP A C 1
ATOM 2307 O O . ASP A 1 294 ? 1.11 -20.266 -28.5 1 71.06 294 ASP A O 1
ATOM 2311 N N . PHE A 1 295 ? 1.281 -21.75 -26.859 1 74.69 295 PHE A N 1
ATOM 2312 C CA . PHE A 1 295 ? -0.076 -21.453 -26.422 1 74.69 295 PHE A CA 1
ATOM 2313 C C . PHE A 1 295 ? -0.155 -20.047 -25.844 1 74.69 295 PHE A C 1
ATOM 2315 O O . PHE A 1 295 ? -1.216 -19.422 -25.859 1 74.69 295 PHE A O 1
ATOM 2322 N N . LEU A 1 296 ? 0.916 -19.531 -25.406 1 78.06 296 LEU A N 1
ATOM 2323 C CA . LEU A 1 296 ? 0.897 -18.203 -24.828 1 78.06 296 LEU A CA 1
ATOM 2324 C C . LEU A 1 296 ? 0.555 -17.156 -25.891 1 78.06 296 LEU A C 1
ATOM 2326 O O . LEU A 1 296 ? 0.093 -16.062 -25.547 1 78.06 296 LEU A O 1
ATOM 2330 N N . SER A 1 297 ? 0.754 -17.562 -26.984 1 76.38 297 SER A N 1
ATOM 2331 C CA . SER A 1 297 ? 0.448 -16.641 -28.078 1 76.38 297 SER A CA 1
ATOM 2332 C C . SER A 1 297 ? -0.917 -16.938 -28.688 1 76.38 297 SER A C 1
ATOM 2334 O O . SER A 1 297 ? -1.297 -16.344 -29.703 1 76.38 297 SER A O 1
ATOM 2336 N N . SER A 1 298 ? -1.475 -17.875 -27.906 1 76.62 298 SER A N 1
ATOM 2337 C CA . SER A 1 298 ? -2.828 -18.172 -28.375 1 76.62 298 SER A CA 1
ATOM 2338 C C . SER A 1 298 ? -3.83 -17.156 -27.828 1 76.62 298 SER A C 1
ATOM 2340 O O . SER A 1 298 ? -3.504 -16.375 -26.922 1 76.62 298 SER A O 1
ATOM 2342 N N . GLY A 1 299 ? -4.789 -16.672 -28.531 1 83.88 299 GLY A N 1
ATOM 2343 C CA . GLY A 1 299 ? -5.859 -15.789 -28.109 1 83.88 299 GLY A CA 1
ATOM 2344 C C . GLY A 1 299 ? -6.559 -16.266 -26.844 1 83.88 299 GLY A C 1
ATOM 2345 O O . GLY A 1 299 ? -7.457 -15.594 -26.344 1 83.88 299 GLY A O 1
ATOM 2346 N N . PHE A 1 300 ? -5.938 -17.453 -26.109 1 89.56 300 PHE A N 1
ATOM 2347 C CA . PHE A 1 300 ? -6.625 -18.016 -24.953 1 89.56 300 PHE A CA 1
ATOM 2348 C C . PHE A 1 300 ? -5.652 -18.219 -23.797 1 89.56 300 PHE A C 1
ATOM 2350 O O . PHE A 1 300 ? -5.883 -19.078 -22.938 1 89.56 300 PHE A O 1
ATOM 2357 N N . ALA A 1 301 ? -4.535 -17.531 -23.75 1 91.44 301 ALA A N 1
ATOM 2358 C CA . ALA A 1 301 ? -3.52 -17.719 -22.719 1 91.44 301 ALA A CA 1
ATOM 2359 C C . ALA A 1 301 ? -4.098 -17.453 -21.328 1 91.44 301 ALA A C 1
ATOM 2361 O O . ALA A 1 301 ? -3.717 -18.125 -20.359 1 91.44 301 ALA A O 1
ATOM 2362 N N . ASP A 1 302 ? -5.039 -16.516 -21.234 1 95.19 302 ASP A N 1
ATOM 2363 C CA . ASP A 1 302 ? -5.621 -16.156 -19.938 1 95.19 302 ASP A CA 1
ATOM 2364 C C . ASP A 1 302 ? -6.422 -17.312 -19.344 1 95.19 302 ASP A C 1
ATOM 2366 O O . ASP A 1 302 ? -6.621 -17.375 -18.125 1 95.19 302 ASP A O 1
ATOM 2370 N N . ARG A 1 303 ? -6.82 -18.281 -20.203 1 96.62 303 ARG A N 1
ATOM 2371 C CA . ARG A 1 303 ? -7.637 -19.406 -19.75 1 96.62 303 ARG A CA 1
ATOM 2372 C C . ARG A 1 303 ? -6.801 -20.391 -18.953 1 96.62 303 ARG A C 1
ATOM 2374 O O . ARG A 1 303 ? -7.344 -21.203 -18.203 1 96.62 303 ARG A O 1
ATOM 2381 N N . LEU A 1 304 ? -5.469 -20.312 -19.156 1 94.94 304 LEU A N 1
ATOM 2382 C CA . LEU A 1 304 ? -4.582 -21.141 -18.344 1 94.94 304 LEU A CA 1
ATOM 2383 C C . LEU A 1 304 ? -4.754 -20.828 -16.859 1 94.94 304 LEU A C 1
ATOM 2385 O O . LEU A 1 304 ? -4.82 -21.734 -16.031 1 94.94 304 LEU A O 1
ATOM 2389 N N . ASP A 1 305 ? -4.898 -19.562 -16.562 1 97.44 305 ASP A N 1
ATOM 2390 C CA . ASP A 1 305 ? -5.07 -19.109 -15.18 1 97.44 305 ASP A CA 1
ATOM 2391 C C . ASP A 1 305 ? -6.414 -19.578 -14.617 1 97.44 305 ASP A C 1
ATOM 2393 O O . ASP A 1 305 ? -6.516 -19.922 -13.438 1 97.44 305 ASP A O 1
ATOM 2397 N N . ILE A 1 306 ? -7.441 -19.578 -15.43 1 98.62 306 ILE A N 1
ATOM 2398 C CA . ILE A 1 306 ? -8.773 -19.969 -15 1 98.62 306 ILE A CA 1
ATOM 2399 C C . ILE A 1 306 ? -8.781 -21.453 -14.648 1 98.62 306 ILE A C 1
ATOM 2401 O O . ILE A 1 306 ? -9.32 -21.859 -13.617 1 98.62 306 ILE A O 1
ATOM 2405 N N . PHE A 1 307 ? -8.188 -22.234 -15.523 1 98 307 PHE A N 1
ATOM 2406 C CA . PHE A 1 307 ? -8.078 -23.656 -15.234 1 98 307 PHE A CA 1
ATOM 2407 C C . PHE A 1 307 ? -7.355 -23.891 -13.914 1 98 307 PHE A C 1
ATOM 2409 O O . PHE A 1 307 ? -7.824 -24.672 -13.07 1 98 307 PHE A O 1
ATOM 2416 N N . ALA A 1 308 ? -6.188 -23.234 -13.766 1 98.12 308 ALA A N 1
ATOM 2417 C CA . ALA A 1 308 ? -5.379 -23.406 -12.562 1 98.12 308 ALA A CA 1
ATOM 2418 C C . ALA A 1 308 ? -6.16 -23.016 -11.312 1 98.12 308 ALA A C 1
ATOM 2420 O O . ALA A 1 308 ? -6.059 -23.688 -10.273 1 98.12 308 ALA A O 1
ATOM 2421 N N . LEU A 1 309 ? -6.914 -21.922 -11.375 1 98.81 309 LEU A N 1
ATOM 2422 C CA . LEU A 1 309 ? -7.742 -21.516 -10.25 1 98.81 309 LEU A CA 1
ATOM 2423 C C . LEU A 1 309 ? -8.805 -22.562 -9.938 1 98.81 309 LEU A C 1
ATOM 2425 O O . LEU A 1 309 ? -9.055 -22.859 -8.773 1 98.81 309 LEU A O 1
ATOM 2429 N N . GLY A 1 310 ? -9.477 -23.078 -10.945 1 98.75 310 GLY A N 1
ATOM 2430 C CA . GLY A 1 310 ? -10.406 -24.188 -10.758 1 98.75 310 GLY A CA 1
ATOM 2431 C C . GLY A 1 310 ? -9.773 -25.391 -10.094 1 98.75 310 GLY A C 1
ATOM 2432 O O . GLY A 1 310 ? -10.352 -25.984 -9.172 1 98.75 310 GLY A O 1
ATOM 2433 N N . ALA A 1 311 ? -8.617 -25.734 -10.562 1 98.38 311 ALA A N 1
ATOM 2434 C CA . ALA A 1 311 ? -7.895 -26.875 -9.992 1 98.38 311 ALA A CA 1
ATOM 2435 C C . ALA A 1 311 ? -7.555 -26.625 -8.531 1 98.38 311 ALA A C 1
ATOM 2437 O O . ALA A 1 311 ? -7.656 -27.531 -7.703 1 98.38 311 ALA A O 1
ATOM 2438 N N . ALA A 1 312 ? -7.117 -25.422 -8.211 1 98.56 312 ALA A N 1
ATOM 2439 C CA . ALA A 1 312 ? -6.84 -25.078 -6.824 1 98.56 312 ALA A CA 1
ATOM 2440 C C . ALA A 1 312 ? -8.086 -25.234 -5.957 1 98.56 312 ALA A C 1
ATOM 2442 O O . ALA A 1 312 ? -8.023 -25.812 -4.875 1 98.56 312 ALA A O 1
ATOM 2443 N N . ALA A 1 313 ? -9.195 -24.703 -6.445 1 98.5 313 ALA A N 1
ATOM 2444 C CA . ALA A 1 313 ? -10.461 -24.828 -5.723 1 98.5 313 ALA A CA 1
ATOM 2445 C C . ALA A 1 313 ? -10.859 -26.281 -5.551 1 98.5 313 ALA A C 1
ATOM 2447 O O . ALA A 1 313 ? -11.312 -26.688 -4.477 1 98.5 313 ALA A O 1
ATOM 2448 N N . TYR A 1 314 ? -10.711 -27.078 -6.586 1 98.25 314 TYR A N 1
ATOM 2449 C CA . TYR A 1 314 ? -11.023 -28.5 -6.547 1 98.25 314 TYR A CA 1
ATOM 2450 C C . TYR A 1 314 ? -10.227 -29.203 -5.453 1 98.25 314 TYR A C 1
ATOM 2452 O O . TYR A 1 314 ? -10.789 -29.984 -4.672 1 98.25 314 TYR A O 1
ATOM 2460 N N . GLU A 1 315 ? -8.984 -28.875 -5.418 1 97.94 315 GLU A N 1
ATOM 2461 C CA . GLU A 1 315 ? -8.125 -29.453 -4.402 1 97.94 315 GLU A CA 1
ATOM 2462 C C . GLU A 1 315 ? -8.609 -29.125 -2.996 1 97.94 315 GLU A C 1
ATOM 2464 O O . GLU A 1 315 ? -8.719 -30 -2.139 1 97.94 315 GLU A O 1
ATOM 2469 N N . LEU A 1 316 ? -8.891 -27.906 -2.762 1 98.19 316 LEU A N 1
ATOM 2470 C CA . LEU A 1 316 ? -9.305 -27.438 -1.445 1 98.19 316 LEU A CA 1
ATOM 2471 C C . LEU A 1 316 ? -10.625 -28.078 -1.028 1 98.19 316 LEU A C 1
ATOM 2473 O O . LEU A 1 316 ? -10.828 -28.391 0.146 1 98.19 316 LEU A O 1
ATOM 2477 N N . LEU A 1 317 ? -11.539 -28.266 -1.956 1 97.62 317 LEU A N 1
ATOM 2478 C CA . LEU A 1 317 ? -12.859 -28.797 -1.675 1 97.62 317 LEU A CA 1
ATOM 2479 C C . LEU A 1 317 ? -12.797 -30.312 -1.492 1 97.62 317 LEU A C 1
ATOM 2481 O O . LEU A 1 317 ? -13.562 -30.875 -0.705 1 97.62 317 LEU A O 1
ATOM 2485 N N . ARG A 1 318 ? -11.953 -30.938 -2.242 1 95.25 318 ARG A N 1
ATOM 2486 C CA . ARG A 1 318 ? -11.836 -32.406 -2.205 1 95.25 318 ARG A CA 1
ATOM 2487 C C . ARG A 1 318 ? -11.125 -32.844 -0.936 1 95.25 318 ARG A C 1
ATOM 2489 O O . ARG A 1 318 ? -11.312 -34 -0.49 1 95.25 318 ARG A O 1
ATOM 2496 N N . GLY A 1 319 ? -10.188 -32.031 -0.444 1 95.25 319 GLY A N 1
ATOM 2497 C CA . GLY A 1 319 ? -9.516 -32.312 0.81 1 95.25 319 GLY A CA 1
ATOM 2498 C C . GLY A 1 319 ? -8.297 -33.219 0.636 1 95.25 319 GLY A C 1
ATOM 2499 O O . GLY A 1 319 ? -7.773 -33.75 1.611 1 95.25 319 GLY A O 1
ATOM 2500 N N . SER A 1 320 ? -7.93 -33.438 -0.559 1 95 320 SER A N 1
ATOM 2501 C CA . SER A 1 320 ? -6.719 -34.188 -0.857 1 95 320 SER A CA 1
ATOM 2502 C C . SER A 1 320 ? -5.922 -33.531 -1.98 1 95 320 SER A C 1
ATOM 2504 O O . SER A 1 320 ? -6.496 -33 -2.926 1 95 320 SER A O 1
ATOM 2506 N N . GLU A 1 321 ? -4.629 -33.656 -1.909 1 95.5 321 GLU A N 1
ATOM 2507 C CA . GLU A 1 321 ? -3.75 -33.031 -2.904 1 95.5 321 GLU A CA 1
ATOM 2508 C C . GLU A 1 321 ? -4.031 -33.594 -4.297 1 95.5 321 GLU A C 1
ATOM 2510 O O . GLU A 1 321 ? -4.316 -34.781 -4.453 1 95.5 321 GLU A O 1
ATOM 2515 N N . LEU A 1 322 ? -3.877 -32.812 -5.246 1 96.69 322 LEU A N 1
ATOM 2516 C CA . LEU A 1 322 ? -4.008 -33.25 -6.629 1 96.69 322 LEU A CA 1
ATOM 2517 C C . LEU A 1 322 ? -2.824 -34.125 -7.031 1 96.69 322 LEU A C 1
ATOM 2519 O O . LEU A 1 322 ? -1.704 -33.938 -6.559 1 96.69 322 LEU A O 1
ATOM 2523 N N . PRO A 1 323 ? -3.143 -35.031 -7.934 1 95.62 323 PRO A N 1
ATOM 2524 C CA . PRO A 1 323 ? -2.053 -35.875 -8.422 1 95.62 323 PRO A CA 1
ATOM 2525 C C . PRO A 1 323 ? -1.13 -35.156 -9.398 1 95.62 323 PRO A C 1
ATOM 2527 O O . PRO A 1 323 ? -1.561 -34.219 -10.078 1 95.62 323 PRO A O 1
ATOM 2530 N N . LYS A 1 324 ? 0.094 -35.625 -9.477 1 92.94 324 LYS A N 1
ATOM 2531 C CA . LYS A 1 324 ? 1.062 -35.031 -10.406 1 92.94 324 LYS A CA 1
ATOM 2532 C C . LYS A 1 324 ? 1.06 -35.781 -11.734 1 92.94 324 LYS A C 1
ATOM 2534 O O . LYS A 1 324 ? 1.6 -35.281 -12.727 1 92.94 324 LYS A O 1
ATOM 2539 N N . ASN A 1 325 ? 0.543 -36.969 -11.672 1 91.81 325 ASN A N 1
ATOM 2540 C CA . ASN A 1 325 ? 0.46 -37.844 -12.836 1 91.81 325 ASN A CA 1
ATOM 2541 C C . ASN A 1 325 ? -0.553 -38.969 -12.617 1 91.81 325 ASN A C 1
ATOM 2543 O O . ASN A 1 325 ? -1.341 -38.938 -11.672 1 91.81 325 ASN A O 1
ATOM 2547 N N . GLY A 1 326 ? -0.678 -39.844 -13.711 1 93.62 326 GLY A N 1
ATOM 2548 C CA . GLY A 1 326 ? -1.538 -41.031 -13.57 1 93.62 326 GLY A CA 1
ATOM 2549 C C . GLY A 1 326 ? -2.934 -40.812 -14.117 1 93.62 326 GLY A C 1
ATOM 2550 O O . GLY A 1 326 ? -3.211 -39.781 -14.734 1 93.62 326 GLY A O 1
ATOM 2551 N N . GLN A 1 327 ? -3.756 -41.781 -13.867 1 95.19 327 GLN A N 1
ATOM 2552 C CA . GLN A 1 327 ? -5.09 -41.812 -14.461 1 95.19 327 GLN A CA 1
ATOM 2553 C C . GLN A 1 327 ? -5.953 -40.688 -13.906 1 95.19 327 GLN A C 1
ATOM 2555 O O . GLN A 1 327 ? -6.648 -40 -14.656 1 95.19 327 GLN A O 1
ATOM 2560 N N . LEU A 1 328 ? -5.906 -40.5 -12.656 1 94.56 328 LEU A N 1
ATOM 2561 C CA . LEU A 1 328 ? -6.703 -39.438 -12.031 1 94.56 328 LEU A CA 1
ATOM 2562 C C . LEU A 1 328 ? -6.297 -38.062 -12.539 1 94.56 328 LEU A C 1
ATOM 2564 O O . LEU A 1 328 ? -7.145 -37.188 -12.742 1 94.56 328 LEU A O 1
ATOM 2568 N N . TYR A 1 329 ? -5.023 -37.906 -12.688 1 95.69 329 TYR A N 1
ATOM 2569 C CA . TYR A 1 329 ? -4.477 -36.688 -13.273 1 95.69 329 TYR A CA 1
ATOM 2570 C C . TYR A 1 329 ? -5.113 -36.375 -14.625 1 95.69 329 TYR A C 1
ATOM 2572 O O . TYR A 1 329 ? -5.598 -35.281 -14.867 1 95.69 329 TYR A O 1
ATOM 2580 N N . HIS A 1 330 ? -5.234 -37.375 -15.461 1 95.12 330 HIS A N 1
ATOM 2581 C CA . HIS A 1 330 ? -5.805 -37.219 -16.797 1 95.12 330 HIS A CA 1
ATOM 2582 C C . HIS A 1 330 ? -7.316 -37.062 -16.734 1 95.12 330 HIS A C 1
ATOM 2584 O O . HIS A 1 330 ? -7.898 -36.312 -17.516 1 95.12 330 HIS A O 1
ATOM 2590 N N . ASP A 1 331 ? -7.938 -37.781 -15.828 1 96.44 331 ASP A N 1
ATOM 2591 C CA . ASP A 1 331 ? -9.383 -37.688 -15.664 1 96.44 331 ASP A CA 1
ATOM 2592 C C . ASP A 1 331 ? -9.82 -36.281 -15.312 1 96.44 331 ASP A C 1
ATOM 2594 O O . ASP A 1 331 ? -10.766 -35.75 -15.898 1 96.44 331 ASP A O 1
ATOM 2598 N N . ILE A 1 332 ? -9.094 -35.688 -14.438 1 96.12 332 ILE A N 1
ATOM 2599 C CA . ILE A 1 332 ? -9.383 -34.344 -14 1 96.12 332 ILE A CA 1
ATOM 2600 C C . ILE A 1 332 ? -9.266 -33.375 -15.188 1 96.12 332 ILE A C 1
ATOM 2602 O O . ILE A 1 332 ? -10.141 -32.531 -15.406 1 96.12 332 ILE A O 1
ATOM 2606 N N . ARG A 1 333 ? -8.297 -33.5 -16.016 1 95.38 333 ARG A N 1
ATOM 2607 C CA . ARG A 1 333 ? -8.047 -32.625 -17.156 1 95.38 333 ARG A CA 1
ATOM 2608 C C . ARG A 1 333 ? -9.047 -32.906 -18.281 1 95.38 333 ARG A C 1
ATOM 2610 O O . ARG A 1 333 ? -9.227 -32.062 -19.172 1 95.38 333 ARG A O 1
ATOM 2617 N N . ASN A 1 334 ? -9.656 -34.062 -18.188 1 95 334 ASN A N 1
ATOM 2618 C CA . ASN A 1 334 ? -10.688 -34.406 -19.156 1 95 334 ASN A CA 1
ATOM 2619 C C . ASN A 1 334 ? -12.078 -34 -18.672 1 95 334 ASN A C 1
ATOM 2621 O O . ASN A 1 334 ? -13.086 -34.344 -19.297 1 95 334 ASN A O 1
ATOM 2625 N N . GLY A 1 335 ? -12.094 -33.344 -17.5 1 93.69 335 GLY A N 1
ATOM 2626 C CA . GLY A 1 335 ? -13.344 -32.75 -17.047 1 93.69 335 GLY A CA 1
ATOM 2627 C C . GLY A 1 335 ? -14.07 -33.625 -16.031 1 93.69 335 GLY A C 1
ATOM 2628 O O . GLY A 1 335 ? -15.211 -33.344 -15.672 1 93.69 335 GLY A O 1
ATOM 2629 N N . LYS A 1 336 ? -13.477 -34.688 -15.602 1 95 336 LYS A N 1
ATOM 2630 C CA . LYS A 1 336 ? -14.102 -35.531 -14.586 1 95 336 LYS A CA 1
ATOM 2631 C C . LYS A 1 336 ? -13.836 -35 -13.18 1 95 336 LYS A C 1
ATOM 2633 O O . LYS A 1 336 ? -12.75 -35.188 -12.633 1 95 336 LYS A O 1
ATOM 2638 N N . ILE A 1 337 ? -14.812 -34.344 -12.609 1 93.5 337 ILE A N 1
ATOM 2639 C CA . ILE A 1 337 ? -14.75 -33.75 -11.281 1 93.5 337 ILE A CA 1
ATOM 2640 C C . ILE A 1 337 ? -15.695 -34.5 -10.336 1 93.5 337 ILE A C 1
ATOM 2642 O O . ILE A 1 337 ? -16.891 -34.594 -10.609 1 93.5 337 ILE A O 1
ATOM 2646 N N . PHE A 1 338 ? -15.203 -35.031 -9.328 1 93.81 338 PHE A N 1
ATOM 2647 C CA . PHE A 1 338 ? -16 -35.781 -8.375 1 93.81 338 PHE A CA 1
ATOM 2648 C C . PHE A 1 338 ? -15.93 -35.156 -6.988 1 93.81 338 PHE A C 1
ATOM 2650 O O . PHE A 1 338 ? -14.898 -35.25 -6.316 1 93.81 338 PHE A O 1
ATOM 2657 N N . LEU A 1 339 ? -16.984 -34.5 -6.578 1 95.31 339 LEU A N 1
ATOM 2658 C CA . LEU A 1 339 ? -17.141 -33.875 -5.273 1 95.31 339 LEU A CA 1
ATOM 2659 C C . LEU A 1 339 ? -18.516 -34.156 -4.688 1 95.31 339 LEU A C 1
ATOM 2661 O O . LEU A 1 339 ? -19.391 -33.281 -4.703 1 95.31 339 LEU A O 1
ATOM 2665 N N . PRO A 1 340 ? -18.719 -35.25 -4.098 1 92.06 340 PRO A N 1
ATOM 2666 C CA . PRO A 1 340 ? -20.047 -35.625 -3.65 1 92.06 340 PRO A CA 1
ATOM 2667 C C . PRO A 1 340 ? -20.578 -34.75 -2.527 1 92.06 340 PRO A C 1
ATOM 2669 O O . PRO A 1 340 ? -21.797 -34.625 -2.352 1 92.06 340 PRO A O 1
ATOM 2672 N N . SER A 1 341 ? -19.781 -34.094 -1.748 1 91.69 341 SER A N 1
ATOM 2673 C CA . SER A 1 341 ? -20.203 -33.312 -0.589 1 91.69 341 SER A CA 1
ATOM 2674 C C . SER A 1 341 ? -20.375 -31.844 -0.939 1 91.69 341 SER A C 1
ATOM 2676 O O . SER A 1 341 ? -20.688 -31.016 -0.072 1 91.69 341 SER A O 1
ATOM 2678 N N . VAL A 1 342 ? -20.188 -31.516 -2.137 1 95.44 342 VAL A N 1
ATOM 2679 C CA . VAL A 1 342 ? -20.219 -30.109 -2.57 1 95.44 342 VAL A CA 1
ATOM 2680 C C . VAL A 1 342 ? -21.469 -29.859 -3.412 1 95.44 342 VAL A C 1
ATOM 2682 O O . VAL A 1 342 ? -21.953 -30.766 -4.102 1 95.44 342 VAL A O 1
ATOM 2685 N N . SER A 1 343 ? -22.031 -28.688 -3.355 1 95.38 343 SER A N 1
ATOM 2686 C CA . SER A 1 343 ? -23.266 -28.344 -4.07 1 95.38 343 SER A CA 1
ATOM 2687 C C . SER A 1 343 ? -23.094 -28.516 -5.574 1 95.38 343 SER A C 1
ATOM 2689 O O . SER A 1 343 ? -22 -28.312 -6.109 1 95.38 343 SER A O 1
ATOM 2691 N N . GLY A 1 344 ? -24.156 -28.859 -6.227 1 94.69 344 GLY A N 1
ATOM 2692 C CA . GLY A 1 344 ? -24.141 -29.047 -7.672 1 94.69 344 GLY A CA 1
ATOM 2693 C C . GLY A 1 344 ? -23.719 -27.797 -8.422 1 94.69 344 GLY A C 1
ATOM 2694 O O . GLY A 1 344 ? -23.031 -27.891 -9.445 1 94.69 344 GLY A O 1
ATOM 2695 N N . ARG A 1 345 ? -24.078 -26.734 -7.887 1 93.44 345 ARG A N 1
ATOM 2696 C CA . ARG A 1 345 ? -23.719 -25.453 -8.508 1 93.44 345 ARG A CA 1
ATOM 2697 C C . ARG A 1 345 ? -22.219 -25.25 -8.539 1 93.44 345 ARG A C 1
ATOM 2699 O O . ARG A 1 345 ? -21.672 -24.797 -9.547 1 93.44 345 ARG A O 1
ATOM 2706 N N . VAL A 1 346 ? -21.641 -25.578 -7.477 1 96.25 346 VAL A N 1
ATOM 2707 C CA . VAL A 1 346 ? -20.188 -25.422 -7.379 1 96.25 346 VAL A CA 1
ATOM 2708 C C . VAL A 1 346 ? -19.484 -26.438 -8.281 1 96.25 346 VAL A C 1
ATOM 2710 O O . VAL A 1 346 ? -18.516 -26.094 -8.961 1 96.25 346 VAL A O 1
ATOM 2713 N N . VAL A 1 347 ? -20 -27.625 -8.305 1 96.88 347 VAL A N 1
ATOM 2714 C CA . VAL A 1 347 ? -19.438 -28.641 -9.18 1 96.88 347 VAL A CA 1
ATOM 2715 C C . VAL A 1 347 ? -19.547 -28.203 -10.633 1 96.88 347 VAL A C 1
ATOM 2717 O O . VAL A 1 347 ? -18.594 -28.328 -11.406 1 96.88 347 VAL A O 1
ATOM 2720 N N . ALA A 1 348 ? -20.672 -27.656 -10.992 1 96.5 348 ALA A N 1
ATOM 2721 C CA . ALA A 1 348 ? -20.891 -27.172 -12.359 1 96.5 348 ALA A CA 1
ATOM 2722 C C . ALA A 1 348 ? -19.922 -26.047 -12.695 1 96.5 348 ALA A C 1
ATOM 2724 O O . ALA A 1 348 ? -19.391 -25.984 -13.812 1 96.5 348 ALA A O 1
ATOM 2725 N N . LEU A 1 349 ? -19.703 -25.188 -11.773 1 97.12 349 LEU A N 1
ATOM 2726 C CA . LEU A 1 349 ? -18.781 -24.078 -11.961 1 97.12 349 LEU A CA 1
ATOM 2727 C C . LEU A 1 349 ? -17.359 -24.594 -12.203 1 97.12 349 LEU A C 1
ATOM 2729 O O . LEU A 1 349 ? -16.688 -24.156 -13.125 1 97.12 349 LEU A O 1
ATOM 2733 N N . LEU A 1 350 ? -16.953 -25.516 -11.406 1 98.19 350 LEU A N 1
ATOM 2734 C CA . LEU A 1 350 ? -15.609 -26.062 -11.531 1 98.19 350 LEU A CA 1
ATOM 2735 C C . LEU A 1 350 ? -15.445 -26.781 -12.875 1 98.19 350 LEU A C 1
ATOM 2737 O O . LEU A 1 350 ? -14.391 -26.688 -13.508 1 98.19 350 LEU A O 1
ATOM 2741 N N . LYS A 1 351 ? -16.469 -27.469 -13.266 1 97.81 351 LYS A N 1
ATOM 2742 C CA . LYS A 1 351 ? -16.422 -28.141 -14.562 1 97.81 351 LYS A CA 1
ATOM 2743 C C . LYS A 1 351 ? -16.234 -27.141 -15.695 1 97.81 351 LYS A C 1
ATOM 2745 O O . LYS A 1 351 ? -15.492 -27.391 -16.641 1 97.81 351 LYS A O 1
ATOM 2750 N N . LYS A 1 352 ? -16.875 -26.031 -15.562 1 98 352 LYS A N 1
ATOM 2751 C CA . LYS A 1 352 ? -16.734 -24.969 -16.562 1 98 352 LYS A CA 1
ATOM 2752 C C . LYS A 1 352 ? -15.328 -24.391 -16.531 1 98 352 LYS A C 1
ATOM 2754 O O . LYS A 1 352 ? -14.703 -24.203 -17.594 1 98 352 LYS A O 1
ATOM 2759 N N . MET A 1 353 ? -14.812 -24.109 -15.391 1 98.56 353 MET A N 1
ATOM 2760 C CA . MET A 1 353 ? -13.492 -23.516 -15.227 1 98.56 353 MET A CA 1
ATOM 2761 C C . MET A 1 353 ? -12.406 -24.438 -15.742 1 98.56 353 MET A C 1
ATOM 2763 O O . MET A 1 353 ? -11.383 -23.984 -16.266 1 98.56 353 MET A O 1
ATOM 2767 N N . MET A 1 354 ? -12.633 -25.75 -15.594 1 98.38 354 MET A N 1
ATOM 2768 C CA . MET A 1 354 ? -11.609 -26.734 -15.914 1 98.38 354 MET A CA 1
ATOM 2769 C C . MET A 1 354 ? -11.961 -27.5 -17.172 1 98.38 354 MET A C 1
ATOM 2771 O O . MET A 1 354 ? -11.555 -28.656 -17.344 1 98.38 354 MET A O 1
ATOM 2775 N N . ALA A 1 355 ? -12.781 -26.859 -17.984 1 98.06 355 ALA A N 1
ATOM 2776 C CA . ALA A 1 355 ? -13.117 -27.484 -19.266 1 98.06 355 ALA A CA 1
ATOM 2777 C C . ALA A 1 355 ? -11.859 -27.875 -20.031 1 98.06 355 ALA A C 1
ATOM 2779 O O . ALA A 1 355 ? -10.883 -27.109 -20.062 1 98.06 355 ALA A O 1
ATOM 2780 N N . PRO A 1 356 ? -11.836 -29.047 -20.703 1 96.44 356 PRO A N 1
ATOM 2781 C CA . PRO A 1 356 ? -10.648 -29.484 -21.438 1 96.44 356 PRO A CA 1
ATOM 2782 C C . PRO A 1 356 ? -10.242 -28.5 -22.547 1 96.44 356 PRO A C 1
ATOM 2784 O O . PRO A 1 356 ? -9.055 -28.281 -22.75 1 96.44 356 PRO A O 1
ATOM 2787 N N . GLU A 1 357 ? -11.211 -27.922 -23.203 1 95 357 GLU A N 1
ATOM 2788 C CA . GLU A 1 357 ? -10.945 -26.953 -24.25 1 95 357 GLU A CA 1
ATOM 2789 C C . GLU A 1 357 ? -10.93 -25.531 -23.688 1 95 357 GLU A C 1
ATOM 2791 O O . GLU A 1 357 ? -11.906 -25.094 -23.078 1 95 357 GLU A O 1
ATOM 2796 N N . PRO A 1 358 ? -9.898 -24.781 -23.938 1 95.38 358 PRO A N 1
ATOM 2797 C CA . PRO A 1 358 ? -9.773 -23.453 -23.344 1 95.38 358 PRO A CA 1
ATOM 2798 C C . PRO A 1 358 ? -10.922 -22.516 -23.734 1 95.38 358 PRO A C 1
ATOM 2800 O O . PRO A 1 358 ? -11.344 -21.688 -22.922 1 95.38 358 PRO A O 1
ATOM 2803 N N . GLN A 1 359 ? -11.492 -22.625 -24.906 1 95.25 359 GLN A N 1
ATOM 2804 C CA . GLN A 1 359 ? -12.547 -21.734 -25.375 1 95.25 359 GLN A CA 1
ATOM 2805 C C . GLN A 1 359 ? -13.828 -21.906 -24.562 1 95.25 359 GLN A C 1
ATOM 2807 O O . GLN A 1 359 ? -14.711 -21.047 -24.594 1 95.25 359 GLN A O 1
ATOM 2812 N N . ASN A 1 360 ? -13.961 -23.031 -23.969 1 97.44 360 ASN A N 1
ATOM 2813 C CA . ASN A 1 360 ? -15.156 -23.328 -23.188 1 97.44 360 ASN A CA 1
ATOM 2814 C C . ASN A 1 360 ? -15.031 -22.812 -21.75 1 97.44 360 ASN A C 1
ATOM 2816 O O . ASN A 1 360 ? -15.984 -22.891 -20.969 1 97.44 360 ASN A O 1
ATOM 2820 N N . ARG A 1 361 ? -13.898 -22.297 -21.359 1 98.25 361 ARG A N 1
ATOM 2821 C CA . ARG A 1 361 ? -13.688 -21.75 -20.031 1 98.25 361 ARG A CA 1
ATOM 2822 C C . ARG A 1 361 ? -14.086 -20.266 -19.984 1 98.25 361 ARG A C 1
ATOM 2824 O O . ARG A 1 361 ? -13.938 -19.547 -20.969 1 98.25 361 ARG A O 1
ATOM 2831 N N . PRO A 1 362 ? -14.586 -19.844 -18.844 1 98.38 362 PRO A N 1
ATOM 2832 C CA . PRO A 1 362 ? -14.945 -18.422 -18.75 1 98.38 362 PRO A CA 1
ATOM 2833 C C . PRO A 1 362 ? -13.719 -17.516 -18.672 1 98.38 362 PRO A C 1
ATOM 2835 O O . PRO A 1 362 ? -12.641 -17.969 -18.266 1 98.38 362 PRO A O 1
ATOM 2838 N N . THR A 1 363 ? -13.914 -16.266 -19.094 1 98.25 363 THR A N 1
ATOM 2839 C CA . THR A 1 363 ? -12.945 -15.234 -18.75 1 98.25 363 THR A CA 1
ATOM 2840 C C . THR A 1 363 ? -13.016 -14.898 -17.25 1 98.25 363 THR A C 1
ATOM 2842 O O . THR A 1 363 ? -13.977 -15.273 -16.578 1 98.25 363 THR A O 1
ATOM 2845 N N . ALA A 1 364 ? -12.008 -14.258 -16.812 1 98.44 364 ALA A N 1
ATOM 2846 C CA . ALA A 1 364 ? -12.047 -13.82 -15.414 1 98.44 364 ALA A CA 1
ATOM 2847 C C . ALA A 1 364 ? -13.25 -12.922 -15.156 1 98.44 364 ALA A C 1
ATOM 2849 O O . ALA A 1 364 ? -13.891 -13.031 -14.109 1 98.44 364 ALA A O 1
ATOM 2850 N N . ASP A 1 365 ? -13.547 -12.055 -16.078 1 97.44 365 ASP A N 1
ATOM 2851 C CA . ASP A 1 365 ? -14.695 -11.172 -15.945 1 97.44 365 ASP A CA 1
ATOM 2852 C C . ASP A 1 365 ? -15.992 -11.969 -15.867 1 97.44 365 ASP A C 1
ATOM 2854 O O . ASP A 1 365 ? -16.844 -11.695 -15.008 1 97.44 365 ASP A O 1
ATOM 2858 N N . ASN A 1 366 ? -16.156 -12.922 -16.734 1 97.69 366 ASN A N 1
ATOM 2859 C CA . ASN A 1 366 ? -17.344 -13.773 -16.719 1 97.69 366 ASN A CA 1
ATOM 2860 C C . ASN A 1 366 ? -17.438 -14.578 -15.43 1 97.69 366 ASN A C 1
ATOM 2862 O O . ASN A 1 366 ? -18.516 -14.75 -14.867 1 97.69 366 ASN A O 1
ATOM 2866 N N . LEU A 1 367 ? -16.328 -15.086 -15.023 1 98 367 LEU A N 1
ATOM 2867 C CA . LEU A 1 367 ? -16.297 -15.836 -13.773 1 98 367 LEU A CA 1
ATOM 2868 C C . LEU A 1 367 ? -16.75 -14.969 -12.609 1 98 367 LEU A C 1
ATOM 2870 O O . LEU A 1 367 ? -17.547 -15.422 -11.766 1 98 367 LEU A O 1
ATOM 2874 N N . LEU A 1 368 ? -16.25 -13.766 -12.539 1 96.81 368 LEU A N 1
ATOM 2875 C CA . LEU A 1 368 ? -16.625 -12.828 -11.492 1 96.81 368 LEU A CA 1
ATOM 2876 C C . LEU A 1 368 ? -18.125 -12.578 -11.5 1 96.81 368 LEU A C 1
ATOM 2878 O O . LEU A 1 368 ? -18.766 -12.562 -10.453 1 96.81 368 LEU A O 1
ATOM 2882 N N . ARG A 1 369 ? -18.734 -12.477 -12.633 1 95.44 369 ARG A N 1
ATOM 2883 C CA . ARG A 1 369 ? -20.172 -12.258 -12.773 1 95.44 369 ARG A CA 1
ATOM 2884 C C . ARG A 1 369 ? -20.953 -13.477 -12.289 1 95.44 369 ARG A C 1
ATOM 2886 O O . ARG A 1 369 ? -21.969 -13.328 -11.594 1 95.44 369 ARG A O 1
ATOM 2893 N N . LEU A 1 370 ? -20.516 -14.609 -12.672 1 94.19 370 LEU A N 1
ATOM 2894 C CA . LEU A 1 370 ? -21.156 -15.852 -12.258 1 94.19 370 LEU A CA 1
ATOM 2895 C C . LEU A 1 370 ? -21.156 -15.984 -10.742 1 94.19 370 LEU A C 1
ATOM 2897 O O . LEU A 1 370 ? -22.109 -16.5 -10.156 1 94.19 370 LEU A O 1
ATOM 2901 N N . LEU A 1 371 ? -20.125 -15.469 -10.125 1 94.62 371 LEU A N 1
ATOM 2902 C CA . LEU A 1 371 ? -19.938 -15.641 -8.688 1 94.62 371 LEU A CA 1
ATOM 2903 C C . LEU A 1 371 ? -20.656 -14.539 -7.918 1 94.62 371 LEU A C 1
ATOM 2905 O O . LEU A 1 371 ? -20.922 -14.695 -6.723 1 94.62 371 LEU A O 1
ATOM 2909 N N . THR A 1 372 ? -20.922 -13.383 -8.531 1 88.06 372 THR A N 1
ATOM 2910 C CA . THR A 1 372 ? -21.594 -12.266 -7.879 1 88.06 372 THR A CA 1
ATOM 2911 C C . THR A 1 372 ? -23.109 -12.383 -8.023 1 88.06 372 THR A C 1
ATOM 2913 O O . THR A 1 372 ? -23.844 -12.023 -7.113 1 88.06 372 THR A O 1
ATOM 2916 N N . GLU A 1 373 ? -23.797 -12.547 -9.188 1 72.25 373 GLU A N 1
ATOM 2917 C CA . GLU A 1 373 ? -25.219 -12.656 -9.453 1 72.25 373 GLU A CA 1
ATOM 2918 C C . GLU A 1 373 ? -25.875 -13.703 -8.547 1 72.25 373 GLU A C 1
ATOM 2920 O O . GLU A 1 373 ? -26.969 -13.492 -8.023 1 72.25 373 GLU A O 1
ATOM 2925 N N . LYS A 1 374 ? -25.484 -14.727 -8.602 1 57.88 374 LYS A N 1
ATOM 2926 C CA . LYS A 1 374 ? -26.219 -15.852 -8.023 1 57.88 374 LYS A CA 1
ATOM 2927 C C . LYS A 1 374 ? -26.156 -15.828 -6.5 1 57.88 374 LYS A C 1
ATOM 2929 O O . LYS A 1 374 ? -27.031 -16.359 -5.828 1 57.88 374 LYS A O 1
ATOM 2934 N N . PHE A 1 375 ? -25.156 -15.336 -5.945 1 50.69 375 PHE A N 1
ATOM 2935 C CA . PHE A 1 375 ? -25.172 -15.445 -4.492 1 50.69 375 PHE A CA 1
ATOM 2936 C C . PHE A 1 375 ? -26.094 -14.398 -3.881 1 50.69 375 PHE A C 1
ATOM 2938 O O . PHE A 1 375 ? -26.422 -14.461 -2.691 1 50.69 375 PHE A O 1
ATOM 2945 N N . SER A 1 376 ? -26.531 -13.43 -4.57 1 45.44 376 SER A N 1
ATOM 2946 C CA . SER A 1 376 ? -27.594 -12.547 -4.117 1 45.44 376 SER A CA 1
ATOM 2947 C C . SER A 1 376 ? -28.938 -13.281 -4.059 1 45.44 376 SER A C 1
ATOM 2949 O O . SER A 1 376 ? -29.828 -12.898 -3.295 1 45.44 376 SER A O 1
ATOM 2951 N N . VAL A 1 377 ? -29.219 -14.266 -4.84 1 39.78 377 VAL A N 1
ATOM 2952 C CA . VAL A 1 377 ? -30.531 -14.891 -4.863 1 39.78 377 VAL A CA 1
ATOM 2953 C C . VAL A 1 377 ? -30.734 -15.734 -3.607 1 39.78 377 VAL A C 1
ATOM 2955 O O . VAL A 1 377 ? -31.859 -15.938 -3.152 1 39.78 377 VAL A O 1
ATOM 2958 N N . GLN A 1 378 ? -29.75 -16.359 -3.094 1 41.22 378 GLN A N 1
ATOM 2959 C CA . GLN A 1 378 ? -30.047 -17.266 -1.98 1 41.22 378 GLN A CA 1
ATOM 2960 C C . GLN A 1 378 ? -30.281 -16.484 -0.693 1 41.22 378 GLN A C 1
ATOM 2962 O O . GLN A 1 378 ? -30.891 -17 0.251 1 41.22 378 GLN A O 1
ATOM 2967 N N . GLY A 1 379 ? -29.859 -15.266 -0.616 1 37.88 379 GLY A N 1
ATOM 2968 C CA . GLY A 1 379 ? -30.188 -14.523 0.594 1 37.88 379 GLY A CA 1
ATOM 2969 C C . GLY A 1 379 ? -31.625 -14.078 0.652 1 37.88 379 GLY A C 1
ATOM 2970 O O . GLY A 1 379 ? -32.125 -13.711 1.719 1 37.88 379 GLY A O 1
ATOM 2971 N N . SER A 1 380 ? -32.281 -13.828 -0.448 1 36.25 380 SER A N 1
ATOM 2972 C CA . SER A 1 380 ? -33.656 -13.344 -0.41 1 36.25 380 SER A CA 1
ATOM 2973 C C . SER A 1 380 ? -34.656 -14.492 -0.201 1 36.25 380 SER A C 1
ATOM 2975 O O . SER A 1 380 ? -35.844 -14.258 0.084 1 36.25 380 SER A O 1
ATOM 2977 N N . ALA A 1 381 ? -34.375 -15.766 -0.502 1 37 381 ALA A N 1
ATOM 2978 C CA . ALA A 1 381 ? -35.438 -16.766 -0.469 1 37 381 ALA A CA 1
ATOM 2979 C C . ALA A 1 381 ? -35.781 -17.141 0.968 1 37 381 ALA A C 1
ATOM 2981 O O . ALA A 1 381 ? -36.844 -17.75 1.215 1 37 381 ALA A O 1
ATOM 2982 N N . HIS A 1 382 ? -34.969 -16.938 1.895 1 34.56 382 HIS A N 1
ATOM 2983 C CA . HIS A 1 382 ? -35.344 -17.469 3.197 1 34.56 382 HIS A CA 1
ATOM 2984 C C . HIS A 1 382 ? -36.312 -16.562 3.91 1 34.56 382 HIS A C 1
ATOM 2986 O O . HIS A 1 382 ? -36.875 -16.922 4.953 1 34.56 382 HIS A O 1
ATOM 2992 N N . LYS A 1 383 ? -36.531 -15.328 3.412 1 36.38 383 LYS A N 1
ATOM 2993 C CA . LYS A 1 383 ? -37.406 -14.539 4.266 1 36.38 383 LYS A CA 1
ATOM 2994 C C . LYS A 1 383 ? -38.875 -14.891 4.008 1 36.38 383 LYS A C 1
ATOM 2996 O O . LYS A 1 383 ? -39.75 -14.57 4.82 1 36.38 383 LYS A O 1
ATOM 3001 N N . ASP A 1 384 ? -39.188 -15.305 2.824 1 34.31 384 ASP A N 1
ATOM 3002 C CA . ASP A 1 384 ? -40.594 -15.242 2.506 1 34.31 384 ASP A CA 1
ATOM 3003 C C . ASP A 1 384 ? -41.344 -16.453 3.064 1 34.31 384 ASP A C 1
ATOM 3005 O O . ASP A 1 384 ? -42.562 -16.469 3.113 1 34.31 384 ASP A O 1
ATOM 3009 N N . SER A 1 385 ? -40.75 -17.594 3.223 1 36.44 385 SER A N 1
ATOM 3010 C CA . SER A 1 385 ? -41.625 -18.75 3.314 1 36.44 385 SER A CA 1
ATOM 3011 C C . SER A 1 385 ? -42.219 -18.891 4.711 1 36.44 385 SER A C 1
ATOM 3013 O O . SER A 1 385 ? -43.031 -19.781 4.957 1 36.44 385 SER A O 1
ATOM 3015 N N . GLN A 1 386 ? -41.688 -18.203 5.703 1 34.41 386 GLN A N 1
ATOM 3016 C CA . GLN A 1 386 ? -42.188 -18.672 7.004 1 34.41 386 GLN A CA 1
ATOM 3017 C C . GLN A 1 386 ? -43.562 -18.094 7.324 1 34.41 386 GLN A C 1
ATOM 3019 O O . GLN A 1 386 ? -44.125 -18.391 8.367 1 34.41 386 GLN A O 1
ATOM 3024 N N . GLN A 1 387 ? -44 -17.078 6.512 1 33.91 387 GLN A N 1
ATOM 3025 C CA . GLN A 1 387 ? -45.156 -16.422 7.117 1 33.91 387 GLN A CA 1
ATOM 3026 C C . GLN A 1 387 ? -46.438 -17.234 6.918 1 33.91 387 GLN A C 1
ATOM 3028 O O . GLN A 1 387 ? -47.469 -16.906 7.477 1 33.91 387 GLN A O 1
ATOM 3033 N N . GLY A 1 388 ? -46.406 -18.141 5.93 1 31.91 388 GLY A N 1
ATOM 3034 C CA . GLY A 1 388 ? -47.781 -18.484 5.512 1 31.91 388 GLY A CA 1
ATOM 3035 C C . GLY A 1 388 ? -48.5 -19.391 6.5 1 31.91 388 GLY A C 1
ATOM 3036 O O . GLY A 1 388 ? -49.688 -19.609 6.383 1 31.91 388 GLY A O 1
ATOM 3037 N N . MET A 1 389 ? -47.781 -20.344 7.156 1 33.97 389 MET A N 1
ATOM 3038 C CA . MET A 1 389 ? -48.656 -21.469 7.496 1 33.97 389 MET A CA 1
ATOM 3039 C C . MET A 1 389 ? -49.4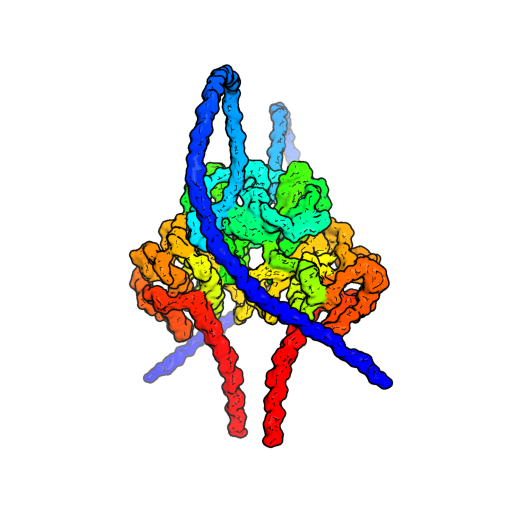38 -21.188 8.758 1 33.97 389 MET A C 1
ATOM 3041 O O . MET A 1 389 ? -50.156 -22.062 9.25 1 33.97 389 MET A O 1
ATOM 3045 N N . ASN A 1 390 ? -49.156 -20.047 9.422 1 33.19 390 ASN A N 1
ATOM 3046 C CA . ASN A 1 390 ? -49.719 -20.203 10.758 1 33.19 390 ASN A CA 1
ATOM 3047 C C . ASN A 1 390 ? -51.25 -19.984 10.734 1 33.19 390 ASN A C 1
ATOM 3049 O O . ASN A 1 390 ? -51.875 -19.844 11.789 1 33.19 390 ASN A O 1
ATOM 3053 N N . THR A 1 391 ? -51.812 -19.594 9.609 1 30.61 391 THR A N 1
ATOM 3054 C CA . THR A 1 391 ? -53.156 -19.141 9.867 1 30.61 391 THR A CA 1
ATOM 3055 C C . THR A 1 391 ? -54.094 -20.312 10.117 1 30.61 391 THR A C 1
ATOM 3057 O O . THR A 1 391 ? -55.25 -20.141 10.453 1 30.61 391 THR A O 1
ATOM 3060 N N . SER A 1 392 ? -53.844 -21.547 9.602 1 29.08 392 SER A N 1
ATOM 3061 C CA . SER A 1 392 ? -55.031 -22.375 9.477 1 29.08 392 SER A CA 1
ATOM 3062 C C . SER A 1 392 ? -55.5 -22.891 10.844 1 29.08 392 SER A C 1
ATOM 3064 O O . SER A 1 392 ? -56.562 -23.5 10.961 1 29.08 392 SER A O 1
ATOM 3066 N N . GLN A 1 393 ? -54.969 -22.656 12.039 1 24.03 393 GLN A N 1
ATOM 3067 C CA . GLN A 1 393 ? -55.938 -23.188 13 1 24.03 393 GLN A CA 1
ATOM 3068 C C . GLN A 1 393 ? -57.125 -22.234 13.18 1 24.03 393 GLN A C 1
ATOM 3070 O O . GLN A 1 393 ? -56.938 -21.016 13.188 1 24.03 393 GLN A O 1
ATOM 3075 N N . MET B 1 1 ? -44.906 48.375 -1.182 1 18.5 1 MET B N 1
ATOM 3076 C CA . MET B 1 1 ? -45.062 48.125 -2.617 1 18.5 1 MET B CA 1
ATOM 3077 C C . MET B 1 1 ? -43.906 47.312 -3.152 1 18.5 1 MET B C 1
ATOM 3079 O O . MET B 1 1 ? -42.875 47.156 -2.482 1 18.5 1 MET B O 1
ATOM 3083 N N . ALA B 1 2 ? -43.688 47.469 -4.535 1 20.42 2 ALA B N 1
ATOM 3084 C CA . ALA B 1 2 ? -43.438 46.531 -5.645 1 20.42 2 ALA B CA 1
ATOM 3085 C C . ALA B 1 2 ? -41.938 46.25 -5.793 1 20.42 2 ALA B C 1
ATOM 3087 O O . ALA B 1 2 ? -41.125 47.156 -5.809 1 20.42 2 ALA B O 1
ATOM 3088 N N . PRO B 1 3 ? -41.438 45.094 -5.344 1 24.31 3 PRO B N 1
ATOM 3089 C CA . PRO B 1 3 ? -40.094 44.531 -5.332 1 24.31 3 PRO B CA 1
ATOM 3090 C C . PRO B 1 3 ? -39.438 44.562 -6.707 1 24.31 3 PRO B C 1
ATOM 3092 O O . PRO B 1 3 ? -40.125 44.406 -7.727 1 24.31 3 PRO B O 1
ATOM 3095 N N . LEU B 1 4 ? -38.438 45.469 -6.832 1 24.34 4 LEU B N 1
ATOM 3096 C CA . LEU B 1 4 ? -37.719 45.906 -8.016 1 24.34 4 LEU B CA 1
ATOM 3097 C C . LEU B 1 4 ? -37.219 44.688 -8.812 1 24.34 4 LEU B C 1
ATOM 3099 O O . LEU B 1 4 ? -36.531 43.844 -8.266 1 24.34 4 LEU B O 1
ATOM 3103 N N . THR B 1 5 ? -37.906 44.375 -9.812 1 20.72 5 THR B N 1
ATOM 3104 C CA . THR B 1 5 ? -38.031 43.375 -10.875 1 20.72 5 THR B CA 1
ATOM 3105 C C . THR B 1 5 ? -36.656 43.156 -11.539 1 20.72 5 THR B C 1
ATOM 3107 O O . THR B 1 5 ? -35.812 44.031 -11.508 1 20.72 5 THR B O 1
ATOM 3110 N N . LEU B 1 6 ? -36.438 42.094 -12.258 1 20.53 6 LEU B N 1
ATOM 3111 C CA . LEU B 1 6 ? -35.719 40.938 -12.75 1 20.53 6 LEU B CA 1
ATOM 3112 C C . LEU B 1 6 ? -34.812 41.312 -13.938 1 20.53 6 LEU B C 1
ATOM 3114 O O . LEU B 1 6 ? -33.875 40.594 -14.273 1 20.53 6 LEU B O 1
ATOM 3118 N N . CYS B 1 7 ? -34.969 42.438 -14.742 1 20 7 CYS B N 1
ATOM 3119 C CA . CYS B 1 7 ? -35.094 42.094 -16.156 1 20 7 CYS B CA 1
ATOM 3120 C C . CYS B 1 7 ? -33.719 42.062 -16.844 1 20 7 CYS B C 1
ATOM 3122 O O . CYS B 1 7 ? -33.156 43.094 -17.141 1 20 7 CYS B O 1
ATOM 3124 N N . CYS B 1 8 ? -32.625 41.531 -16.219 1 21.86 8 CYS B N 1
ATOM 3125 C CA . CYS B 1 8 ? -31.328 41.781 -16.812 1 21.86 8 CYS B CA 1
ATOM 3126 C C . CYS B 1 8 ? -31.266 41.312 -18.25 1 21.86 8 CYS B C 1
ATOM 3128 O O . CYS B 1 8 ? -31.516 40.125 -18.531 1 21.86 8 CYS B O 1
ATOM 3130 N N . SER B 1 9 ? -31.578 42.125 -19.25 1 19.61 9 SER B N 1
ATOM 3131 C CA . SER B 1 9 ? -31.781 42.031 -20.688 1 19.61 9 SER B CA 1
ATOM 3132 C C . SER B 1 9 ? -30.562 41.469 -21.391 1 19.61 9 SER B C 1
ATOM 3134 O O . SER B 1 9 ? -29.422 41.844 -21.094 1 19.61 9 SER B O 1
ATOM 3136 N N . THR B 1 10 ? -30.562 40.188 -21.844 1 22.7 10 THR B N 1
ATOM 3137 C CA . THR B 1 10 ? -29.781 39.156 -22.516 1 22.7 10 THR B CA 1
ATOM 3138 C C . THR B 1 10 ? -29.25 39.688 -23.859 1 22.7 10 THR B C 1
ATOM 3140 O O . THR B 1 10 ? -30.016 39.875 -24.797 1 22.7 10 THR B O 1
ATOM 3143 N N . PRO B 1 11 ? -28.344 40.812 -23.797 1 20.64 11 PRO B N 1
ATOM 3144 C CA . PRO B 1 11 ? -28.203 41.469 -25.109 1 20.64 11 PRO B CA 1
ATOM 3145 C C . PRO B 1 11 ? -27.797 40.5 -26.203 1 20.64 11 PRO B C 1
ATOM 3147 O O . PRO B 1 11 ? -27.125 39.469 -25.922 1 20.64 11 PRO B O 1
ATOM 3150 N N . ASP B 1 12 ? -28.562 40.312 -27.25 1 20.58 12 ASP B N 1
ATOM 3151 C CA . ASP B 1 12 ? -28.75 39.531 -28.469 1 20.58 12 ASP B CA 1
ATOM 3152 C C . ASP B 1 12 ? -27.547 39.688 -29.406 1 20.58 12 ASP B C 1
ATOM 3154 O O . ASP B 1 12 ? -27.297 40.75 -29.938 1 20.58 12 ASP B O 1
ATOM 3158 N N . TYR B 1 13 ? -26.344 39.156 -28.891 1 20.59 13 TYR B N 1
ATOM 3159 C CA . TYR B 1 13 ? -25.109 39.344 -29.625 1 20.59 13 TYR B CA 1
ATOM 3160 C C . TYR B 1 13 ? -25.266 39 -31.094 1 20.59 13 TYR B C 1
ATOM 3162 O O . TYR B 1 13 ? -25.812 37.938 -31.422 1 20.59 13 TYR B O 1
ATOM 3170 N N . LEU B 1 14 ? -25.328 40 -31.953 1 19.77 14 LEU B N 1
ATOM 3171 C CA . LEU B 1 14 ? -25.609 40.156 -33.375 1 19.77 14 LEU B CA 1
ATOM 3172 C C . LEU B 1 14 ? -24.719 39.25 -34.219 1 19.77 14 LEU B C 1
ATOM 3174 O O . LEU B 1 14 ? -23.562 39 -33.875 1 19.77 14 LEU B O 1
ATOM 3178 N N . THR B 1 15 ? -25.312 38.312 -34.969 1 21.88 15 THR B N 1
ATOM 3179 C CA . THR B 1 15 ? -25 37.219 -35.906 1 21.88 15 THR B CA 1
ATOM 3180 C C . THR B 1 15 ? -24.109 37.719 -37.031 1 21.88 15 THR B C 1
ATOM 3182 O O . THR B 1 15 ? -24.531 38.531 -37.875 1 21.88 15 THR B O 1
ATOM 3185 N N . PRO B 1 16 ? -22.75 38.094 -36.656 1 20.39 16 PRO B N 1
ATOM 3186 C CA . PRO B 1 16 ? -22.062 38.812 -37.719 1 20.39 16 PRO B CA 1
ATOM 3187 C C . PRO B 1 16 ? -22.109 38.062 -39.062 1 20.39 16 PRO B C 1
ATOM 3189 O O . PRO B 1 16 ? -22.078 36.844 -39.062 1 20.39 16 PRO B O 1
ATOM 3192 N N . GLN B 1 17 ? -22.641 38.688 -40 1 19.7 17 GLN B N 1
ATOM 3193 C CA . GLN B 1 17 ? -22.984 38.375 -41.406 1 19.7 17 GLN B CA 1
ATOM 3194 C C . GLN B 1 17 ? -21.75 37.906 -42.188 1 19.7 17 GLN B C 1
ATOM 3196 O O . GLN B 1 17 ? -20.672 38.5 -42.062 1 19.7 17 GLN B O 1
ATOM 3201 N N . GLU B 1 18 ? -21.75 36.656 -42.656 1 21.97 18 GLU B N 1
ATOM 3202 C CA . GLU B 1 18 ? -20.859 35.75 -43.375 1 21.97 18 GLU B CA 1
ATOM 3203 C C . GLU B 1 18 ? -20.344 36.375 -44.656 1 21.97 18 GLU B C 1
ATOM 3205 O O . GLU B 1 18 ? -19.766 35.719 -45.5 1 21.97 18 GLU B O 1
ATOM 3210 N N . GLN B 1 19 ? -19.844 37.688 -44.594 1 19.92 19 GLN B N 1
ATOM 3211 C CA . GLN B 1 19 ? -19.703 38.281 -45.906 1 19.92 19 GLN B CA 1
ATOM 3212 C C . GLN B 1 19 ? -18.75 37.469 -46.781 1 19.92 19 GLN B C 1
ATOM 3214 O O . GLN B 1 19 ? -17.688 37.062 -46.312 1 19.92 19 GLN B O 1
ATOM 3219 N N . GLN B 1 20 ? -19.266 36.875 -47.844 1 20.84 20 GLN B N 1
ATOM 3220 C CA . GLN B 1 20 ? -18.891 35.969 -48.906 1 20.84 20 GLN B CA 1
ATOM 3221 C C . GLN B 1 20 ? -17.766 36.562 -49.75 1 20.84 20 GLN B C 1
ATOM 3223 O O . GLN B 1 20 ? -18.016 37.188 -50.781 1 20.84 20 GLN B O 1
ATOM 3228 N N . PHE B 1 21 ? -16.609 37.125 -49.125 1 20.3 21 PHE B N 1
ATOM 3229 C CA . PHE B 1 21 ? -15.789 37.906 -50.031 1 20.3 21 PHE B CA 1
ATOM 3230 C C . PHE B 1 21 ? -15.25 37.031 -51.156 1 20.3 21 PHE B C 1
ATOM 3232 O O . PHE B 1 21 ? -14.68 35.969 -50.906 1 20.3 21 PHE B O 1
ATOM 3239 N N . ARG B 1 22 ? -15.891 36.969 -52.281 1 20.05 22 ARG B N 1
ATOM 3240 C CA . ARG B 1 22 ? -15.695 36.344 -53.594 1 20.05 22 ARG B CA 1
ATOM 3241 C C . ARG B 1 22 ? -14.367 36.719 -54.219 1 20.05 22 ARG B C 1
ATOM 3243 O O . ARG B 1 22 ? -14.211 37.844 -54.719 1 20.05 22 ARG B O 1
ATOM 3250 N N . MET B 1 23 ? -13.258 36.5 -53.438 1 20.89 23 MET B N 1
ATOM 3251 C CA . MET B 1 23 ? -12.031 37.094 -53.969 1 20.89 23 MET B CA 1
ATOM 3252 C C . MET B 1 23 ? -11.703 36.531 -55.344 1 20.89 23 MET B C 1
ATOM 3254 O O . MET B 1 23 ? -11.641 35.312 -55.531 1 20.89 23 MET B O 1
ATOM 3258 N N . GLU B 1 24 ? -12.133 37.219 -56.375 1 21.58 24 GLU B N 1
ATOM 3259 C CA . GLU B 1 24 ? -12.023 37.031 -57.812 1 21.58 24 GLU B CA 1
ATOM 3260 C C . GLU B 1 24 ? -10.562 36.906 -58.25 1 21.58 24 GLU B C 1
ATOM 3262 O O . GLU B 1 24 ? -9.766 37.812 -58.031 1 21.58 24 GLU B O 1
ATOM 3267 N N . TYR B 1 25 ? -9.984 35.688 -58.094 1 21.94 25 TYR B N 1
ATOM 3268 C CA . TYR B 1 25 ? -8.602 35.281 -58.312 1 21.94 25 TYR B CA 1
ATOM 3269 C C . TYR B 1 25 ? -8.211 35.531 -59.781 1 21.94 25 TYR B C 1
ATOM 3271 O O . TYR B 1 25 ? -8.711 34.875 -60.688 1 21.94 25 TYR B O 1
ATOM 3279 N N . GLU B 1 26 ? -8.234 36.812 -60.188 1 22.28 26 GLU B N 1
ATOM 3280 C CA . GLU B 1 26 ? -7.984 37.031 -61.594 1 22.28 26 GLU B CA 1
ATOM 3281 C C . GLU B 1 26 ? -6.625 36.469 -62 1 22.28 26 GLU B C 1
ATOM 3283 O O . GLU B 1 26 ? -5.637 36.625 -61.281 1 22.28 26 GLU B O 1
ATOM 3288 N N . PRO B 1 27 ? -6.594 35.469 -62.906 1 23.72 27 PRO B N 1
ATOM 3289 C CA . PRO B 1 27 ? -5.535 34.594 -63.438 1 23.72 27 PRO B CA 1
ATOM 3290 C C . PRO B 1 27 ? -4.414 35.375 -64.125 1 23.72 27 PRO B C 1
ATOM 3292 O O . PRO B 1 27 ? -4.637 36 -65.188 1 23.72 27 PRO B O 1
ATOM 3295 N N . SER B 1 28 ? -3.846 36.406 -63.375 1 20.66 28 SER B N 1
ATOM 3296 C CA . SER B 1 28 ? -3.012 37.281 -64.188 1 20.66 28 SER B CA 1
ATOM 3297 C C . SER B 1 28 ? -1.927 36.5 -64.875 1 20.66 28 SER B C 1
ATOM 3299 O O . SER B 1 28 ? -1.414 35.5 -64.37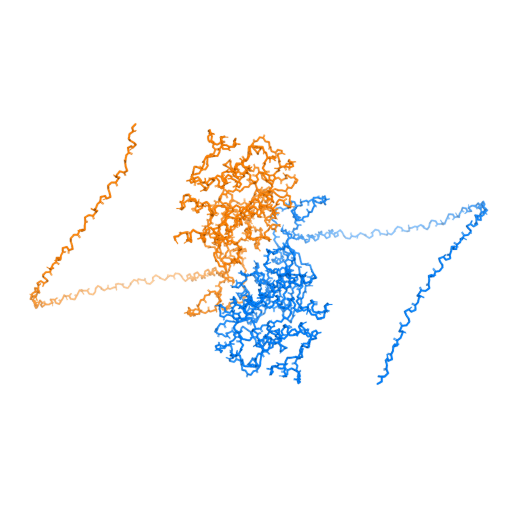5 1 20.66 28 SER B O 1
ATOM 3301 N N . SER B 1 29 ? -1.885 36.625 -66.25 1 22.47 29 SER B N 1
ATOM 3302 C CA . SER B 1 29 ? -1.173 36.094 -67.375 1 22.47 29 SER B CA 1
ATOM 3303 C C . SER B 1 29 ? 0.327 36.344 -67.25 1 22.47 29 SER B C 1
ATOM 3305 O O . SER B 1 29 ? 0.789 37.469 -67.5 1 22.47 29 SER B O 1
ATOM 3307 N N . MET B 1 30 ? 0.971 35.969 -66.188 1 22.81 30 MET B N 1
ATOM 3308 C CA . MET B 1 30 ? 2.34 36.406 -65.938 1 22.81 30 MET B CA 1
ATOM 3309 C C . MET B 1 30 ? 3.266 35.969 -67.062 1 22.81 30 MET B C 1
ATOM 3311 O O . MET B 1 30 ? 3.297 34.781 -67.375 1 22.81 30 MET B O 1
ATOM 3315 N N . GLN B 1 31 ? 3.512 36.906 -67.938 1 21.69 31 GLN B N 1
ATOM 3316 C CA . GLN B 1 31 ? 4.344 36.875 -69.125 1 21.69 31 GLN B CA 1
ATOM 3317 C C . GLN B 1 31 ? 5.754 36.375 -68.812 1 21.69 31 GLN B C 1
ATOM 3319 O O . GLN B 1 31 ? 6.359 36.844 -67.812 1 21.69 31 GLN B O 1
ATOM 3324 N N . LEU B 1 32 ? 6.129 35.188 -69.312 1 23.03 32 LEU B N 1
ATOM 3325 C CA . LEU B 1 32 ? 7.258 34.281 -69.188 1 23.03 32 LEU B CA 1
ATOM 3326 C C . LEU B 1 32 ? 8.547 34.969 -69.625 1 23.03 32 LEU B C 1
ATOM 3328 O O . LEU B 1 32 ? 9.562 34.312 -69.875 1 23.03 32 LEU B O 1
ATOM 3332 N N . ASP B 1 33 ? 8.781 36.281 -6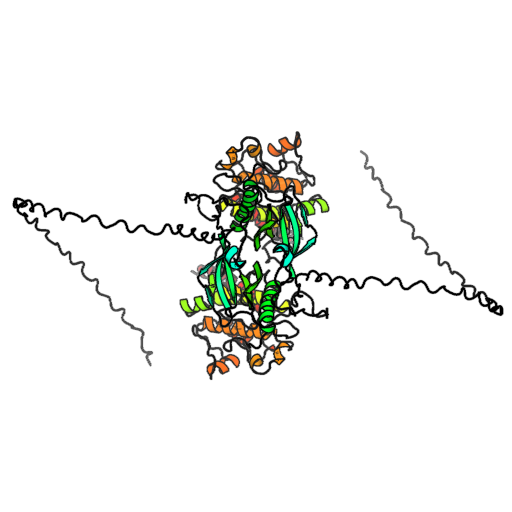9.188 1 21.36 33 ASP B N 1
ATOM 3333 C CA . ASP B 1 33 ? 9.891 36.875 -69.938 1 21.36 33 ASP B CA 1
ATOM 3334 C C . ASP B 1 33 ? 11.172 36.062 -69.75 1 21.36 33 ASP B C 1
ATOM 3336 O O . ASP B 1 33 ? 11.391 35.469 -68.625 1 21.36 33 ASP B O 1
ATOM 3340 N N . ASP B 1 34 ? 11.859 35.719 -70.812 1 23 34 ASP B N 1
ATOM 3341 C CA . ASP B 1 34 ? 12.969 34.875 -71.25 1 23 34 ASP B CA 1
ATOM 3342 C C . ASP B 1 34 ? 14.281 35.344 -70.625 1 23 34 ASP B C 1
ATOM 3344 O O . ASP B 1 34 ? 15.352 35.188 -71.188 1 23 34 ASP B O 1
ATOM 3348 N N . ASP B 1 35 ? 14.219 35.938 -69.375 1 21.09 35 ASP B N 1
ATOM 3349 C CA . ASP B 1 35 ? 15.461 36.625 -69.062 1 21.09 35 ASP B CA 1
ATOM 3350 C C . ASP B 1 35 ? 16.641 35.656 -69.062 1 21.09 35 ASP B C 1
ATOM 3352 O O . ASP B 1 35 ? 16.609 34.656 -68.312 1 21.09 35 ASP B O 1
ATOM 3356 N N . ALA B 1 36 ? 17.469 35.625 -70.125 1 25.42 36 ALA B N 1
ATOM 3357 C CA . ALA B 1 36 ? 18.75 34.969 -70.438 1 25.42 36 ALA B CA 1
ATOM 3358 C C . ALA B 1 36 ? 19.75 35.188 -69.25 1 25.42 36 ALA B C 1
ATOM 3360 O O . ALA B 1 36 ? 20.078 36.344 -68.938 1 25.42 36 ALA B O 1
ATOM 3361 N N . SER B 1 37 ? 19.641 34.312 -68.25 1 22.56 37 SER B N 1
ATOM 3362 C CA . SER B 1 37 ? 20.391 34.25 -67 1 22.56 37 SER B CA 1
ATOM 3363 C C . SER B 1 37 ? 21.891 34.406 -67.25 1 22.56 37 SER B C 1
ATOM 3365 O O . SER B 1 37 ? 22.469 33.656 -68 1 22.56 37 SER B O 1
ATOM 3367 N N . ARG B 1 38 ? 22.312 35.688 -67.312 1 26.22 38 ARG B N 1
ATOM 3368 C CA . ARG B 1 38 ? 23.719 36.094 -67.438 1 26.22 38 ARG B CA 1
ATOM 3369 C C . ARG B 1 38 ? 24.594 35.281 -66.5 1 26.22 38 ARG B C 1
ATOM 3371 O O . ARG B 1 38 ? 24.297 35.156 -65.312 1 26.22 38 ARG B O 1
ATOM 3378 N N . SER B 1 39 ? 25.312 34.344 -67.062 1 23.62 39 SER B N 1
ATOM 3379 C CA . SER B 1 39 ? 26.188 33.344 -66.5 1 23.62 39 SER B CA 1
ATOM 3380 C C . SER B 1 39 ? 27.234 33.969 -65.562 1 23.62 39 SER B C 1
ATOM 3382 O O . SER B 1 39 ? 27.953 34.875 -66 1 23.62 39 SER B O 1
ATOM 3384 N N . PRO B 1 40 ? 26.859 34.281 -64.312 1 27.02 40 PRO B N 1
ATOM 3385 C CA . PRO B 1 40 ? 27.797 35.031 -63.469 1 27.02 40 PRO B CA 1
ATOM 3386 C C . PRO B 1 40 ? 29.219 34.5 -63.562 1 27.02 40 PRO B C 1
ATOM 3388 O O . PRO B 1 40 ? 29.438 33.344 -63.906 1 27.02 40 PRO B O 1
ATOM 3391 N N . MET B 1 41 ? 30.156 35.406 -63.875 1 29.8 41 MET B N 1
ATOM 3392 C CA . MET B 1 41 ? 31.594 35.312 -64.125 1 29.8 41 MET B CA 1
ATOM 3393 C C . MET B 1 41 ? 32.281 34.531 -63 1 29.8 41 MET B C 1
ATOM 3395 O O . MET B 1 41 ? 31.891 34.656 -61.844 1 29.8 41 MET B O 1
ATOM 3399 N N . PRO B 1 42 ? 33.094 33.5 -63.406 1 27.72 42 PRO B N 1
ATOM 3400 C CA . PRO B 1 42 ? 33.688 32.531 -62.5 1 27.72 42 PRO B CA 1
ATOM 3401 C C . PRO B 1 42 ? 34.562 33.156 -61.438 1 27.72 42 PRO B C 1
ATOM 3403 O O . PRO B 1 42 ? 35.312 34.094 -61.719 1 27.72 42 PRO B O 1
ATOM 3406 N N . SER B 1 43 ? 33.969 33.531 -60.281 1 30.05 43 SER B N 1
ATOM 3407 C CA . SER B 1 43 ? 34.719 34.219 -59.219 1 30.05 43 SER B CA 1
ATOM 3408 C C . SER B 1 43 ? 36.094 33.562 -59.031 1 30.05 43 SER B C 1
ATOM 3410 O O . SER B 1 43 ? 36.25 32.375 -59.219 1 30.05 43 SER B O 1
ATOM 3412 N N . PRO B 1 44 ? 37.156 34.375 -59.062 1 30.42 44 PRO B N 1
ATOM 3413 C CA . PRO B 1 44 ? 38.562 33.969 -59 1 30.42 44 PRO B CA 1
ATOM 3414 C C . PRO B 1 44 ? 38.844 33.062 -57.812 1 30.42 44 PRO B C 1
ATOM 3416 O O . PRO B 1 44 ? 38.219 33.188 -56.781 1 30.42 44 PRO B O 1
ATOM 3419 N N . ARG B 1 45 ? 39.281 31.797 -58.031 1 28.98 45 ARG B N 1
ATOM 3420 C CA . ARG B 1 45 ? 39.625 30.734 -57.094 1 28.98 45 ARG B CA 1
ATOM 3421 C C . ARG B 1 45 ? 40.656 31.203 -56.125 1 28.98 45 ARG B C 1
ATOM 3423 O O . ARG B 1 45 ? 41.781 31.531 -56.5 1 28.98 45 ARG B O 1
ATOM 3430 N N . ALA B 1 46 ? 40.281 32.031 -55.125 1 29.95 46 ALA B N 1
ATOM 3431 C CA . ALA B 1 46 ? 41.25 32.438 -54.094 1 29.95 46 ALA B CA 1
ATOM 3432 C C . ALA B 1 46 ? 42.125 31.266 -53.656 1 29.95 46 ALA B C 1
ATOM 3434 O O . ALA B 1 46 ? 41.594 30.203 -53.344 1 29.95 46 ALA B O 1
ATOM 3435 N N . GLN B 1 47 ? 43.312 31.188 -54.094 1 29.02 47 GLN B N 1
ATOM 3436 C CA . GLN B 1 47 ? 44.312 30.188 -53.781 1 29.02 47 GLN B CA 1
ATOM 3437 C C . GLN B 1 47 ? 44.469 30.016 -52.25 1 29.02 47 GLN B C 1
ATOM 3439 O O . GLN B 1 47 ? 44.719 30.984 -51.531 1 29.02 47 GLN B O 1
ATOM 3444 N N . LYS B 1 48 ? 43.719 29.094 -51.625 1 30.97 48 LYS B N 1
ATOM 3445 C CA . LYS B 1 48 ? 43.781 28.766 -50.219 1 30.97 48 LYS B CA 1
ATOM 3446 C C . LYS B 1 48 ? 45.219 28.531 -49.781 1 30.97 48 LYS B C 1
ATOM 3448 O O . LYS B 1 48 ? 45.938 27.703 -50.344 1 30.97 48 LYS B O 1
ATOM 3453 N N . ARG B 1 49 ? 45.875 29.531 -49.25 1 34.16 49 ARG B N 1
ATOM 3454 C CA . ARG B 1 49 ? 47.188 29.375 -48.625 1 34.16 49 ARG B CA 1
ATOM 3455 C C . ARG B 1 49 ? 47.219 28.219 -47.656 1 34.16 49 ARG B C 1
ATOM 3457 O O . ARG B 1 49 ? 46.25 28.016 -46.906 1 34.16 49 ARG B O 1
ATOM 3464 N N . PRO B 1 50 ? 48.062 27.188 -47.844 1 30.27 50 PRO B N 1
ATOM 3465 C CA . PRO B 1 50 ? 48.094 26.031 -46.969 1 30.27 50 PRO B CA 1
ATOM 3466 C C . PRO B 1 50 ? 48.312 26.422 -45.5 1 30.27 50 PRO B C 1
ATOM 3468 O O . PRO B 1 50 ? 49.219 27.203 -45.188 1 30.27 50 PRO B O 1
ATOM 3471 N N . ARG B 1 51 ? 47.281 26.609 -44.656 1 32.91 51 ARG B N 1
ATOM 3472 C CA . ARG B 1 51 ? 47.5 26.891 -43.219 1 32.91 51 ARG B CA 1
ATOM 3473 C C . ARG B 1 51 ? 48.5 25.906 -42.625 1 32.91 51 ARG B C 1
ATOM 3475 O O . ARG B 1 51 ? 48.5 24.734 -42.969 1 32.91 51 ARG B O 1
ATOM 3482 N N . PRO B 1 52 ? 49.562 26.422 -42.062 1 32.97 52 PRO B N 1
ATOM 3483 C CA . PRO B 1 52 ? 50.531 25.547 -41.438 1 32.97 52 PRO B CA 1
ATOM 3484 C C . PRO B 1 52 ? 49.875 24.578 -40.438 1 32.97 52 PRO B C 1
ATOM 3486 O O . PRO B 1 52 ? 48.875 24.906 -39.812 1 32.97 52 PRO B O 1
ATOM 3489 N N . LEU B 1 53 ? 50 23.25 -40.625 1 29.8 53 LEU B N 1
ATOM 3490 C CA . LEU B 1 53 ? 49.5 22.25 -39.688 1 29.8 53 LEU B CA 1
ATOM 3491 C C . LEU B 1 53 ? 50 22.531 -38.281 1 29.8 53 LEU B C 1
ATOM 3493 O O . LEU B 1 53 ? 51.188 22.516 -38.031 1 29.8 53 LEU B O 1
ATOM 3497 N N . LYS B 1 54 ? 49.469 23.5 -37.5 1 33.16 54 LYS B N 1
ATOM 3498 C CA . LYS B 1 54 ? 49.812 23.484 -36.094 1 33.16 54 LYS B CA 1
ATOM 3499 C C . LYS B 1 54 ? 49.781 22.078 -35.531 1 33.16 54 LYS B C 1
ATOM 3501 O O . LYS B 1 54 ? 48.781 21.359 -35.625 1 33.16 54 LYS B O 1
ATOM 3506 N N . VAL B 1 55 ? 50.906 21.422 -35.438 1 31.53 55 VAL B N 1
ATOM 3507 C CA . VAL B 1 55 ? 51.062 20.156 -34.719 1 31.53 55 VAL B CA 1
ATOM 3508 C C . VAL B 1 55 ? 50.375 20.25 -33.375 1 31.53 55 VAL B C 1
ATOM 3510 O O . VAL B 1 55 ? 50.688 21.078 -32.531 1 31.53 55 VAL B O 1
ATOM 3513 N N . LEU B 1 56 ? 49.094 20.031 -33.312 1 34.38 56 LEU B N 1
ATOM 3514 C CA . LEU B 1 56 ? 48.469 19.922 -31.984 1 34.38 56 LEU B CA 1
ATOM 3515 C C . LEU B 1 56 ? 49.25 18.984 -31.078 1 34.38 56 LEU B C 1
ATOM 3517 O O . LEU B 1 56 ? 49.688 17.922 -31.516 1 34.38 56 LEU B O 1
ATOM 3521 N N . PRO B 1 57 ? 49.875 19.516 -30.047 1 36.53 57 PRO B N 1
ATOM 3522 C CA . PRO B 1 57 ? 50.531 18.594 -29.125 1 36.53 57 PRO B CA 1
ATOM 3523 C C . PRO B 1 57 ? 49.688 17.344 -28.859 1 36.53 57 PRO B C 1
ATOM 3525 O O . PRO B 1 57 ? 48.438 17.391 -28.969 1 36.53 57 PRO B O 1
ATOM 3528 N N . ALA B 1 58 ? 50.188 16.188 -29.109 1 33.78 58 ALA B N 1
ATOM 3529 C CA . ALA B 1 58 ? 49.562 14.883 -28.891 1 33.78 58 ALA B CA 1
ATOM 3530 C C . ALA B 1 58 ? 48.875 14.828 -27.531 1 33.78 58 ALA B C 1
ATOM 3532 O O . ALA B 1 58 ? 49.469 14.398 -26.531 1 33.78 58 ALA B O 1
ATOM 3533 N N . GLY B 1 59 ? 48.438 15.953 -27.047 1 35.53 59 GLY B N 1
ATOM 3534 C CA . GLY B 1 59 ? 47.781 15.672 -25.797 1 35.53 59 GLY B CA 1
ATOM 3535 C C . GLY B 1 59 ? 46.781 14.523 -25.891 1 35.53 59 GLY B C 1
ATOM 3536 O O . GLY B 1 59 ? 46.094 14.391 -26.891 1 35.53 59 GLY B O 1
ATOM 3537 N N . ARG B 1 60 ? 47.219 13.32 -25.344 1 38.53 60 ARG B N 1
ATOM 3538 C CA . ARG B 1 60 ? 46.25 12.227 -25.297 1 38.53 60 ARG B CA 1
ATOM 3539 C C . ARG B 1 60 ? 44.844 12.742 -25.156 1 38.53 60 ARG B C 1
ATOM 3541 O O . ARG B 1 60 ? 44.594 13.742 -24.484 1 38.53 60 ARG B O 1
ATOM 3548 N N . PRO B 1 61 ? 44.062 12.578 -26.25 1 39.66 61 PRO B N 1
ATOM 3549 C CA . PRO B 1 61 ? 42.688 13.016 -26.047 1 39.66 61 PRO B CA 1
ATOM 3550 C C . PRO B 1 61 ? 42.219 12.789 -24.609 1 39.66 61 PRO B C 1
ATOM 3552 O O . PRO B 1 61 ? 42.719 11.898 -23.922 1 39.66 61 PRO B O 1
ATOM 3555 N N . PRO B 1 62 ? 41.812 13.828 -23.922 1 37.94 62 PRO B N 1
ATOM 3556 C CA . PRO B 1 62 ? 41.281 13.523 -22.594 1 37.94 62 PRO B CA 1
ATOM 3557 C C . PRO B 1 62 ? 40.531 12.195 -22.531 1 37.94 62 PRO B C 1
ATOM 3559 O O . PRO B 1 62 ? 39.938 11.773 -23.531 1 37.94 62 PRO B O 1
ATOM 3562 N N . ILE B 1 63 ? 41.125 11.211 -21.906 1 37 63 ILE B N 1
ATOM 3563 C CA . ILE B 1 63 ? 40.344 10.023 -21.625 1 37 63 ILE B CA 1
ATOM 3564 C C . ILE B 1 63 ? 38.875 10.43 -21.391 1 37 63 ILE B C 1
ATOM 3566 O O . ILE B 1 63 ? 38.594 11.344 -20.625 1 37 63 ILE B O 1
ATOM 3570 N N . PRO B 1 64 ? 38.094 10.25 -22.391 1 35.34 64 PRO B N 1
ATOM 3571 C CA . PRO B 1 64 ? 36.688 10.578 -22.031 1 35.34 64 PRO B CA 1
ATOM 3572 C C . PRO B 1 64 ? 36.406 10.328 -20.547 1 35.34 64 PRO B C 1
ATOM 3574 O O . PRO B 1 64 ? 36.875 9.344 -19.984 1 35.34 64 PRO B O 1
ATOM 3577 N N . ARG B 1 65 ? 36.312 11.336 -19.766 1 37.72 65 ARG B N 1
ATOM 3578 C CA . ARG B 1 65 ? 35.781 11.07 -18.438 1 37.72 65 ARG B CA 1
ATOM 3579 C C . ARG B 1 65 ? 34.781 9.906 -18.453 1 37.72 65 ARG B C 1
ATOM 3581 O O . ARG B 1 65 ? 34.031 9.75 -19.422 1 37.72 65 ARG B O 1
ATOM 3588 N N . LEU B 1 66 ? 35.125 8.82 -17.969 1 38.25 66 LEU B N 1
ATOM 3589 C CA . LEU B 1 66 ? 34.125 7.762 -17.812 1 38.25 66 LEU B CA 1
ATOM 3590 C C . LEU B 1 66 ? 32.719 8.336 -17.766 1 38.25 66 LEU B C 1
ATOM 3592 O O . LEU B 1 66 ? 32.438 9.188 -16.922 1 38.25 66 LEU B O 1
ATOM 3596 N N . ARG B 1 67 ? 32.062 8.609 -18.734 1 41.44 67 ARG B N 1
ATOM 3597 C CA . ARG B 1 67 ? 30.641 9.008 -18.766 1 41.44 67 ARG B CA 1
ATOM 3598 C C . ARG B 1 67 ? 29.891 8.477 -17.562 1 41.44 67 ARG B C 1
ATOM 3600 O O . ARG B 1 67 ? 30.031 7.305 -17.203 1 41.44 67 ARG B O 1
ATOM 3607 N N . ASP B 1 68 ? 29.656 9.328 -16.531 1 51.56 68 ASP B N 1
ATOM 3608 C CA . ASP B 1 68 ? 28.875 9.008 -15.344 1 51.56 68 ASP B CA 1
ATOM 3609 C C . ASP B 1 68 ? 27.75 8.031 -15.664 1 51.56 68 ASP B C 1
ATOM 3611 O O . ASP B 1 68 ? 26.906 8.312 -16.516 1 51.56 68 ASP B O 1
ATOM 3615 N N . VAL B 1 69 ? 27.953 6.832 -15.633 1 61.34 69 VAL B N 1
ATOM 3616 C CA . VAL B 1 69 ? 26.953 5.797 -15.883 1 61.34 69 VAL B CA 1
ATOM 3617 C C . VAL B 1 69 ? 25.656 6.148 -15.156 1 61.34 69 VAL B C 1
ATOM 3619 O O . VAL B 1 69 ? 25.641 6.34 -13.938 1 61.34 69 VAL B O 1
ATOM 3622 N N . GLN B 1 70 ? 24.719 6.605 -15.883 1 77.06 70 GLN B N 1
ATOM 3623 C CA . GLN B 1 70 ? 23.391 6.832 -15.352 1 77.06 70 GLN B CA 1
ATOM 3624 C C . GLN B 1 70 ? 22.781 5.535 -14.828 1 77.06 70 GLN B C 1
ATOM 3626 O O . GLN B 1 70 ? 23.031 4.461 -15.375 1 77.06 70 GLN B O 1
ATOM 3631 N N . PRO B 1 71 ? 22.156 5.66 -13.664 1 84.69 71 PRO B N 1
ATOM 3632 C CA . PRO B 1 71 ? 21.484 4.449 -13.18 1 84.69 71 PRO B CA 1
ATOM 3633 C C . PRO B 1 71 ? 20.547 3.838 -14.219 1 84.69 71 PRO B C 1
ATOM 3635 O O . PRO B 1 71 ? 19.875 4.566 -14.945 1 84.69 71 PRO B O 1
ATOM 3638 N N . PRO B 1 72 ? 20.562 2.604 -14.359 1 82.56 72 PRO B N 1
ATOM 3639 C CA . PRO B 1 72 ? 19.719 1.938 -15.344 1 82.56 72 PRO B CA 1
ATOM 3640 C C . PRO B 1 72 ? 18.219 2.158 -15.07 1 82.56 72 PRO B C 1
ATOM 3642 O O . PRO B 1 72 ? 17.812 2.252 -13.914 1 82.56 72 PRO B O 1
ATOM 3645 N N . MET B 1 73 ? 17.469 2.293 -16.156 1 87.12 73 MET B N 1
ATOM 3646 C CA . MET B 1 73 ? 16.016 2.432 -16.062 1 87.12 73 MET B CA 1
ATOM 3647 C C . MET B 1 73 ? 15.328 1.594 -17.141 1 87.12 73 MET B C 1
ATOM 3649 O O . MET B 1 73 ? 14.781 2.137 -18.094 1 87.12 73 MET B O 1
ATOM 3653 N N . PRO B 1 74 ? 15.336 0.348 -16.922 1 86.88 74 PRO B N 1
ATOM 3654 C CA . PRO B 1 74 ? 14.648 -0.502 -17.891 1 86.88 74 PRO B CA 1
ATOM 3655 C C . PRO B 1 74 ? 13.164 -0.185 -18.016 1 86.88 74 PRO B C 1
ATOM 3657 O O . PRO B 1 74 ? 12.523 0.177 -17.031 1 86.88 74 PRO B O 1
ATOM 3660 N N . ARG B 1 75 ? 12.617 -0.366 -19.188 1 88.5 75 ARG B N 1
ATOM 3661 C CA . ARG B 1 75 ? 11.188 -0.167 -19.391 1 88.5 75 ARG B CA 1
ATOM 3662 C C . ARG B 1 75 ? 10.383 -1.33 -18.828 1 88.5 75 ARG B C 1
ATOM 3664 O O . ARG B 1 75 ? 10.781 -2.49 -18.953 1 88.5 75 ARG B O 1
ATOM 3671 N N . ASN B 1 76 ? 9.336 -1.023 -18.203 1 90.44 76 ASN B N 1
ATOM 3672 C CA . ASN B 1 76 ? 8.398 -2.045 -17.734 1 90.44 76 ASN B CA 1
ATOM 3673 C C . ASN B 1 76 ? 7.414 -2.436 -18.844 1 90.44 76 ASN B C 1
ATOM 3675 O O . ASN B 1 76 ? 6.547 -1.646 -19.219 1 90.44 76 ASN B O 1
ATOM 3679 N N . PRO B 1 77 ? 7.488 -3.611 -19.344 1 87.38 77 PRO B N 1
ATOM 3680 C CA . PRO B 1 77 ? 6.672 -4.012 -20.484 1 87.38 77 PRO B CA 1
ATOM 3681 C C . PRO B 1 77 ? 5.184 -4.109 -20.156 1 87.38 77 PRO B C 1
ATOM 3683 O O . PRO B 1 77 ? 4.344 -4.133 -21.047 1 87.38 77 PRO B O 1
ATOM 3686 N N . TYR B 1 78 ? 4.836 -4.152 -18.906 1 89.94 78 TYR B N 1
ATOM 3687 C CA . TYR B 1 78 ? 3.441 -4.305 -18.5 1 89.94 78 TYR B CA 1
ATOM 3688 C C . TYR B 1 78 ? 2.756 -2.949 -18.375 1 89.94 78 TYR B C 1
ATOM 3690 O O . TYR B 1 78 ? 1.531 -2.875 -18.25 1 89.94 78 TYR B O 1
ATOM 3698 N N . LEU B 1 79 ? 3.471 -1.928 -18.297 1 87.06 79 LEU B N 1
ATOM 3699 C CA . LEU B 1 79 ? 2.906 -0.592 -18.141 1 87.06 79 LEU B CA 1
ATOM 3700 C C . LEU B 1 79 ? 2.875 0.147 -19.484 1 87.06 79 LEU B C 1
ATOM 3702 O O . LEU B 1 79 ? 2.176 1.152 -19.625 1 87.06 79 LEU B O 1
ATOM 3706 N N . VAL B 1 80 ? 3.758 -0.202 -20.391 1 74 80 VAL B N 1
ATOM 3707 C CA . VAL B 1 80 ? 3.83 0.499 -21.672 1 74 80 VAL B CA 1
ATOM 3708 C C . VAL B 1 80 ? 3.291 -0.397 -22.781 1 74 80 VAL B C 1
ATOM 3710 O O . VAL B 1 80 ? 3.555 -1.602 -22.797 1 74 80 VAL B O 1
ATOM 3713 N N . ARG B 1 81 ? 2.193 0.016 -23.516 1 57.19 81 ARG B N 1
ATOM 3714 C CA . ARG B 1 81 ? 1.614 -0.732 -24.625 1 57.19 81 ARG B CA 1
ATOM 3715 C C . ARG B 1 81 ? 2.668 -1.047 -25.672 1 57.19 81 ARG B C 1
ATOM 3717 O O . ARG B 1 81 ? 3.623 -0.288 -25.859 1 57.19 81 ARG B O 1
ATOM 3724 N N . ALA B 1 82 ? 2.783 -2.404 -26.078 1 52.5 82 ALA B N 1
ATOM 3725 C CA . ALA B 1 82 ? 3.676 -3.125 -26.969 1 52.5 82 ALA B CA 1
ATOM 3726 C C . ALA B 1 82 ? 4.082 -2.252 -28.156 1 52.5 82 ALA B C 1
ATOM 3728 O O . ALA B 1 82 ? 5.129 -2.471 -28.766 1 52.5 82 ALA B O 1
ATOM 3729 N N . ASP B 1 83 ? 3.135 -1.44 -28.656 1 48.03 83 ASP B N 1
ATOM 3730 C CA . ASP B 1 83 ? 3.49 -0.894 -29.969 1 48.03 83 ASP B CA 1
ATOM 3731 C C . ASP B 1 83 ? 4.789 -0.095 -29.891 1 48.03 83 ASP B C 1
ATOM 3733 O O . ASP B 1 83 ? 5.262 0.423 -30.906 1 48.03 83 ASP B O 1
ATOM 3737 N N . ASP B 1 84 ? 5.062 0.331 -28.812 1 45.66 84 ASP B N 1
ATOM 3738 C CA . ASP B 1 84 ? 6.312 1.085 -28.828 1 45.66 84 ASP B CA 1
ATOM 3739 C C . ASP B 1 84 ? 7.516 0.149 -28.891 1 45.66 84 ASP B C 1
ATOM 3741 O O . ASP B 1 84 ? 7.711 -0.671 -27.984 1 45.66 84 ASP B O 1
ATOM 3745 N N . ASP B 1 85 ? 7.832 -0.312 -29.938 1 41.44 85 ASP B N 1
ATOM 3746 C CA . ASP B 1 85 ? 8.891 -1.218 -30.359 1 41.44 85 ASP B CA 1
ATOM 3747 C C . ASP B 1 85 ? 10.078 -1.177 -29.406 1 41.44 85 ASP B C 1
ATOM 3749 O O . ASP B 1 85 ? 11.141 -1.734 -29.688 1 41.44 85 ASP B O 1
ATOM 3753 N N . ASN B 1 86 ? 10.148 -0.14 -28.531 1 39.38 86 ASN B N 1
ATOM 3754 C CA . ASN B 1 86 ? 11.453 -0.095 -27.891 1 39.38 86 ASN B CA 1
ATOM 3755 C C . ASN B 1 86 ? 11.664 -1.287 -26.969 1 39.38 86 ASN B C 1
ATOM 3757 O O . ASN B 1 86 ? 10.711 -1.776 -26.344 1 39.38 86 ASN B O 1
ATOM 3761 N N . HIS B 1 87 ? 12.852 -1.928 -26.984 1 40.69 87 HIS B N 1
ATOM 3762 C CA . HIS B 1 87 ? 13.5 -3.049 -26.312 1 40.69 87 HIS B CA 1
ATOM 3763 C C . HIS B 1 87 ? 13.141 -3.094 -24.828 1 40.69 87 HIS B C 1
ATOM 3765 O O . HIS B 1 87 ? 13.219 -2.078 -24.141 1 40.69 87 HIS B O 1
ATOM 3771 N N . VAL B 1 88 ? 12.125 -3.863 -24.5 1 44.38 88 VAL B N 1
ATOM 3772 C CA . VAL B 1 88 ? 12.164 -4.332 -23.125 1 44.38 88 VAL B CA 1
ATOM 3773 C C . VAL B 1 88 ? 13.609 -4.34 -22.609 1 44.38 88 VAL B C 1
ATOM 3775 O O . VAL B 1 88 ? 14.453 -5.07 -23.141 1 44.38 88 VAL B O 1
ATOM 3778 N N . PHE B 1 89 ? 14.18 -3.227 -22.391 1 43.19 89 PHE B N 1
ATOM 3779 C CA . PHE B 1 89 ? 15.531 -3.213 -21.844 1 43.19 89 PHE B CA 1
ATOM 3780 C C . PHE B 1 89 ? 15.672 -4.254 -20.734 1 43.19 89 PHE B C 1
ATOM 3782 O O . PHE B 1 89 ? 15.102 -4.102 -19.656 1 43.19 89 PHE B O 1
ATOM 3789 N N . GLN B 1 90 ? 15.641 -5.535 -21.125 1 49.59 90 GLN B N 1
ATOM 3790 C CA . GLN B 1 90 ? 16.344 -6.445 -20.234 1 49.59 90 GLN B CA 1
ATOM 3791 C C . GLN B 1 90 ? 17.719 -5.895 -19.859 1 49.59 90 GLN B C 1
ATOM 3793 O O . GLN B 1 90 ? 18.406 -5.312 -20.688 1 49.59 90 GLN B O 1
ATOM 3798 N N . ALA B 1 91 ? 17.797 -5.406 -18.625 1 51.66 91 ALA B N 1
ATOM 3799 C CA . ALA B 1 91 ? 19.047 -4.828 -18.125 1 51.66 91 ALA B CA 1
ATOM 3800 C C . ALA B 1 91 ? 20.25 -5.496 -18.781 1 51.66 91 ALA B C 1
ATOM 3802 O O . ALA B 1 91 ? 20.391 -6.723 -18.734 1 51.66 91 ALA B O 1
ATOM 3803 N N . SER B 1 92 ? 20.688 -5.035 -19.969 1 49.78 92 SER B N 1
ATOM 3804 C CA . SER B 1 92 ? 21.891 -5.516 -20.656 1 49.78 92 SER B CA 1
ATOM 3805 C C . SER B 1 92 ? 23.109 -5.453 -19.734 1 49.78 92 SER B C 1
ATOM 3807 O O . SER B 1 92 ? 24.188 -5.953 -20.094 1 49.78 92 SER B O 1
ATOM 3809 N N . GLN B 1 93 ? 23 -4.719 -18.688 1 52.97 93 GLN B N 1
ATOM 3810 C CA . GLN B 1 93 ? 24.203 -4.672 -17.859 1 52.97 93 GLN B CA 1
ATOM 3811 C C . GLN B 1 93 ? 23.938 -5.195 -16.453 1 52.97 93 GLN B C 1
ATOM 3813 O O . GLN B 1 93 ? 22.875 -4.938 -15.883 1 52.97 93 GLN B O 1
ATOM 3818 N N . SER B 1 94 ? 24.688 -6.281 -16.188 1 54.28 94 SER B N 1
ATOM 3819 C CA . SER B 1 94 ? 24.719 -6.918 -14.875 1 54.28 94 SER B CA 1
ATOM 3820 C C . SER B 1 94 ? 24.766 -5.879 -13.758 1 54.28 94 SER B C 1
ATOM 3822 O O . SER B 1 94 ? 24.547 -4.688 -14 1 54.28 94 SER B O 1
ATOM 3824 N N . CYS B 1 95 ? 25.531 -6.242 -12.648 1 59.53 95 CYS B N 1
ATOM 3825 C CA . CYS B 1 95 ? 25.719 -5.707 -11.305 1 59.53 95 CYS B CA 1
ATOM 3826 C C . CYS B 1 95 ? 26.391 -4.344 -11.344 1 59.53 95 CYS B C 1
ATOM 3828 O O . CYS B 1 95 ? 27.625 -4.254 -11.414 1 59.53 95 CYS B O 1
ATOM 3830 N N . LEU B 1 96 ? 25.531 -3.381 -11.711 1 64.25 96 LEU B N 1
ATOM 3831 C CA . LEU B 1 96 ? 26.125 -2.059 -11.625 1 64.25 96 LEU B CA 1
ATOM 3832 C C . LEU B 1 96 ? 26.234 -1.604 -10.172 1 64.25 96 LEU B C 1
ATOM 3834 O O . LEU B 1 96 ? 25.344 -1.869 -9.367 1 64.25 96 LEU B O 1
ATOM 3838 N N . ASN B 1 97 ? 27.391 -1.25 -9.852 1 70.25 97 ASN B N 1
ATOM 3839 C CA . ASN B 1 97 ? 27.594 -0.63 -8.547 1 70.25 97 ASN B CA 1
ATOM 3840 C C . ASN B 1 97 ? 27.047 0.799 -8.516 1 70.25 97 ASN B C 1
ATOM 3842 O O . ASN B 1 97 ? 27.188 1.539 -9.492 1 70.25 97 ASN B O 1
ATOM 3846 N N . ARG B 1 98 ? 26.406 1.102 -7.434 1 75.75 98 ARG B N 1
ATOM 3847 C CA . ARG B 1 98 ? 25.766 2.408 -7.266 1 75.75 98 ARG B CA 1
ATOM 3848 C C . ARG B 1 98 ? 26.812 3.521 -7.27 1 75.75 98 ARG B C 1
ATOM 3850 O O . ARG B 1 98 ? 26.484 4.684 -7.527 1 75.75 98 ARG B O 1
ATOM 3857 N N . GLY B 1 99 ? 28.047 3.186 -7.137 1 74.12 99 GLY B N 1
ATOM 3858 C CA . GLY B 1 99 ? 29.078 4.215 -7.047 1 74.12 99 GLY B CA 1
ATOM 3859 C C . GLY B 1 99 ? 28.766 5.281 -6.016 1 74.12 99 GLY B C 1
ATOM 3860 O O . GLY B 1 99 ? 28.453 4.969 -4.867 1 74.12 99 GLY B O 1
ATOM 3861 N N . ASN B 1 100 ? 28.703 6.52 -6.453 1 79.31 100 ASN B N 1
ATOM 3862 C CA . ASN B 1 100 ? 28.516 7.637 -5.531 1 79.31 100 ASN B CA 1
ATOM 3863 C C . ASN B 1 100 ? 27.062 8.109 -5.516 1 79.31 100 ASN B C 1
ATOM 3865 O O . ASN B 1 100 ? 26.734 9.109 -4.871 1 79.31 100 ASN B O 1
ATOM 3869 N N . TYR B 1 101 ? 26.312 7.363 -6.156 1 85.62 101 TYR B N 1
ATOM 3870 C CA . TYR B 1 101 ? 24.922 7.758 -6.16 1 85.62 101 TYR B CA 1
ATOM 3871 C C . TYR B 1 101 ? 24.281 7.5 -4.801 1 85.62 101 TYR B C 1
ATOM 3873 O O . TYR B 1 101 ? 24.547 6.484 -4.16 1 85.62 101 TYR B O 1
ATOM 3881 N N . SER B 1 102 ? 23.484 8.531 -4.422 1 88.31 102 SER B N 1
ATOM 3882 C CA . SER B 1 102 ? 22.625 8.242 -3.281 1 88.31 102 SER B CA 1
ATOM 3883 C C . SER B 1 102 ? 21.609 7.164 -3.619 1 88.31 102 SER B C 1
ATOM 3885 O O . SER B 1 102 ? 21.344 6.895 -4.793 1 88.31 102 SER B O 1
ATOM 3887 N N . ARG B 1 103 ? 21.094 6.578 -2.602 1 91.19 103 ARG B N 1
ATOM 3888 C CA . ARG B 1 103 ? 20.047 5.59 -2.822 1 91.19 103 ARG B CA 1
ATOM 3889 C C . ARG B 1 103 ? 18.875 6.199 -3.6 1 91.19 103 ARG B C 1
ATOM 3891 O O . ARG B 1 103 ? 18.375 5.59 -4.547 1 91.19 103 ARG B O 1
ATOM 3898 N N . TYR B 1 104 ? 18.469 7.352 -3.236 1 95 104 TYR B N 1
ATOM 3899 C CA . TYR B 1 104 ? 17.344 8.016 -3.889 1 95 104 TYR B CA 1
ATOM 3900 C C . TYR B 1 104 ? 17.594 8.18 -5.383 1 95 104 TYR B C 1
ATOM 3902 O O . TYR B 1 104 ? 16.781 7.762 -6.207 1 95 104 TYR B O 1
ATOM 3910 N N . HIS B 1 105 ? 18.703 8.617 -5.68 1 93.44 105 HIS B N 1
ATOM 3911 C CA . HIS B 1 105 ? 18.969 8.93 -7.078 1 93.44 105 HIS B CA 1
ATOM 3912 C C . HIS B 1 105 ? 19.297 7.664 -7.867 1 93.44 105 HIS B C 1
ATOM 3914 O O . HIS B 1 105 ? 19.156 7.637 -9.094 1 93.44 105 HIS B O 1
ATOM 3920 N N . TRP B 1 106 ? 19.781 6.672 -7.16 1 92.06 106 TRP B N 1
ATOM 3921 C CA . TRP B 1 106 ? 20.047 5.398 -7.82 1 92.06 106 TRP B CA 1
ATOM 3922 C C . TRP B 1 106 ? 18.75 4.668 -8.141 1 92.06 106 TRP B C 1
ATOM 3924 O O . TRP B 1 106 ? 18.594 4.105 -9.227 1 92.06 106 TRP B O 1
ATOM 3934 N N . ASP B 1 107 ? 17.828 4.711 -7.215 1 94.94 107 ASP B N 1
ATOM 3935 C CA . ASP B 1 107 ? 16.625 3.9 -7.328 1 94.94 107 ASP B CA 1
ATOM 3936 C C . ASP B 1 107 ? 15.516 4.66 -8.062 1 94.94 107 ASP B C 1
ATOM 3938 O O . ASP B 1 107 ? 14.586 4.051 -8.594 1 94.94 107 ASP B O 1
ATOM 3942 N N . TYR B 1 108 ? 15.617 6.008 -8.078 1 96.5 108 TYR B N 1
ATOM 3943 C CA . TYR B 1 108 ? 14.477 6.777 -8.57 1 96.5 108 TYR B CA 1
ATOM 3944 C C . TYR B 1 108 ? 14.93 7.832 -9.578 1 96.5 108 TYR B C 1
ATOM 3946 O O . TYR B 1 108 ? 16.016 8.398 -9.445 1 96.5 108 TYR B O 1
ATOM 3954 N N . HIS B 1 109 ? 14.078 8.023 -10.523 1 96.38 109 HIS B N 1
ATOM 3955 C CA . HIS B 1 109 ? 14.164 9.188 -11.398 1 96.38 109 HIS B CA 1
ATOM 3956 C C . HIS B 1 109 ? 13.281 10.32 -10.891 1 96.38 109 HIS B C 1
ATOM 3958 O O . HIS B 1 109 ? 12.055 10.242 -10.969 1 96.38 109 HIS B O 1
ATOM 3964 N N . GLN B 1 110 ? 13.906 11.352 -10.375 1 96.12 110 GLN B N 1
ATOM 3965 C CA . GLN B 1 110 ? 13.18 12.508 -9.859 1 96.12 110 GLN B CA 1
ATOM 3966 C C . GLN B 1 110 ? 12.578 13.32 -11 1 96.12 110 GLN B C 1
ATOM 3968 O O . GLN B 1 110 ? 13.281 13.719 -11.93 1 96.12 110 GLN B O 1
ATOM 3973 N N . GLU B 1 111 ? 11.312 13.516 -10.961 1 96.25 111 GLU B N 1
ATOM 3974 C CA . GLU B 1 111 ? 10.617 14.312 -11.969 1 96.25 111 GLU B CA 1
ATOM 3975 C C . GLU B 1 111 ? 10.211 15.672 -11.414 1 96.25 111 GLU B C 1
ATOM 3977 O O . GLU B 1 111 ? 11.055 16.422 -10.93 1 96.25 111 GLU B O 1
ATOM 3982 N N . ALA B 1 112 ? 8.93 15.961 -11.375 1 94 112 ALA B N 1
ATOM 3983 C CA . ALA B 1 112 ? 8.438 17.297 -11.031 1 94 112 ALA B CA 1
ATOM 3984 C C . ALA B 1 112 ? 8.258 17.438 -9.523 1 94 112 ALA B C 1
ATOM 3986 O O . ALA B 1 112 ? 7.93 16.469 -8.836 1 94 112 ALA B O 1
ATOM 3987 N N . GLU B 1 113 ? 8.453 18.656 -9.094 1 94.56 113 GLU B N 1
ATOM 3988 C CA . GLU B 1 113 ? 8.062 18.984 -7.723 1 94.56 113 GLU B CA 1
ATOM 3989 C C . GLU B 1 113 ? 6.543 19.078 -7.594 1 94.56 113 GLU B C 1
ATOM 3991 O O . GLU B 1 113 ? 5.891 19.781 -8.367 1 94.56 113 GLU B O 1
ATOM 3996 N N . LEU B 1 114 ? 5.984 18.359 -6.672 1 93 114 LEU B N 1
ATOM 3997 C CA . LEU B 1 114 ? 4.543 18.328 -6.449 1 93 114 LEU B CA 1
ATOM 3998 C C . LEU B 1 114 ? 4.129 19.406 -5.457 1 93 114 LEU B C 1
ATOM 4000 O O . LEU B 1 114 ? 2.998 19.906 -5.5 1 93 114 LEU B O 1
ATOM 4004 N N . GLY B 1 115 ? 4.93 19.656 -4.535 1 88.81 115 GLY B N 1
ATOM 4005 C CA . GLY B 1 115 ? 4.648 20.656 -3.506 1 88.81 115 GLY B CA 1
ATOM 4006 C C . GLY B 1 115 ? 5.812 20.875 -2.557 1 88.81 115 GLY B C 1
ATOM 4007 O O . GLY B 1 115 ? 6.809 20.141 -2.609 1 88.81 115 GLY B O 1
ATOM 4008 N N . HIS B 1 116 ? 5.645 21.984 -1.87 1 83.56 116 HIS B N 1
ATOM 4009 C CA . HIS B 1 116 ? 6.652 22.281 -0.863 1 83.56 116 HIS B CA 1
ATOM 4010 C C . HIS B 1 116 ? 6.035 22.953 0.354 1 83.56 116 HIS B C 1
ATOM 4012 O O . HIS B 1 116 ? 5.016 23.641 0.237 1 83.56 116 HIS B O 1
ATOM 4018 N N . GLY B 1 117 ? 6.543 22.531 1.48 1 77.75 117 GLY B N 1
ATOM 4019 C CA . GLY B 1 117 ? 6.281 23.266 2.705 1 77.75 117 GLY B CA 1
ATOM 4020 C C . GLY B 1 117 ? 7.5 24 3.234 1 77.75 117 GLY B C 1
ATOM 4021 O O . GLY B 1 117 ? 8.5 24.141 2.523 1 77.75 117 GLY B O 1
ATOM 4022 N N . ASN B 1 118 ? 7.301 24.484 4.422 1 75.69 118 ASN B N 1
ATOM 4023 C CA . ASN B 1 118 ? 8.398 25.219 5.043 1 75.69 118 ASN B CA 1
ATOM 4024 C C . ASN B 1 118 ? 9.602 24.312 5.293 1 75.69 118 ASN B C 1
ATOM 4026 O O . ASN B 1 118 ? 10.75 24.75 5.211 1 75.69 118 ASN B O 1
ATOM 4030 N N . PHE B 1 119 ? 9.281 23.047 5.453 1 82.88 119 PHE B N 1
ATOM 4031 C CA . PHE B 1 119 ? 10.375 22.203 5.914 1 82.88 119 PHE B CA 1
ATOM 4032 C C . PHE B 1 119 ? 10.625 21.062 4.934 1 82.88 119 PHE B C 1
ATOM 4034 O O . PHE B 1 119 ? 11.633 20.344 5.035 1 82.88 119 PHE B O 1
ATOM 4041 N N . SER B 1 120 ? 9.773 20.906 4.016 1 94 120 SER B N 1
ATOM 4042 C CA . SER B 1 120 ? 9.891 19.719 3.178 1 94 120 SER B CA 1
ATOM 4043 C C . SER B 1 120 ? 9.57 20.031 1.72 1 94 120 SER B C 1
ATOM 4045 O O . SER B 1 120 ? 9 21.078 1.415 1 94 120 SER B O 1
ATOM 4047 N N . LYS B 1 121 ? 10.07 19.219 0.89 1 95.81 121 LYS B N 1
ATOM 4048 C CA . LYS B 1 121 ? 9.734 19.172 -0.531 1 95.81 121 LYS B CA 1
ATOM 4049 C C . LYS B 1 121 ? 9.203 17.797 -0.921 1 95.81 121 LYS B C 1
ATOM 4051 O O . LYS B 1 121 ? 9.617 16.781 -0.354 1 95.81 121 LYS B O 1
ATOM 4056 N N . VAL B 1 122 ? 8.297 17.812 -1.835 1 97.38 122 VAL B N 1
ATOM 4057 C CA . VAL B 1 122 ? 7.754 16.562 -2.346 1 97.38 122 VAL B CA 1
ATOM 4058 C C . VAL B 1 122 ? 7.918 16.5 -3.863 1 97.38 122 VAL B C 1
ATOM 4060 O O . VAL B 1 122 ? 7.566 17.453 -4.566 1 97.38 122 VAL B O 1
ATOM 4063 N N . TYR B 1 123 ? 8.438 15.398 -4.348 1 97.62 123 TYR B N 1
ATOM 4064 C CA . TYR B 1 123 ? 8.656 15.203 -5.777 1 97.62 123 TYR B CA 1
ATOM 4065 C C . TYR B 1 123 ? 7.871 14 -6.293 1 97.62 123 TYR B C 1
ATOM 4067 O O . TYR B 1 123 ? 7.742 12.992 -5.598 1 97.62 123 TYR B O 1
ATOM 4075 N N . ARG B 1 124 ? 7.352 14.18 -7.445 1 97.69 124 ARG B N 1
ATOM 4076 C CA . ARG B 1 124 ? 7.008 12.977 -8.203 1 97.69 124 ARG B CA 1
ATOM 4077 C C . ARG B 1 124 ? 8.258 12.242 -8.672 1 97.69 124 ARG B C 1
ATOM 4079 O O . ARG B 1 124 ? 9.117 12.836 -9.328 1 97.69 124 ARG B O 1
ATOM 4086 N N . SER B 1 125 ? 8.438 11.008 -8.305 1 98.06 125 SER B N 1
ATOM 4087 C CA . SER B 1 125 ? 9.609 10.211 -8.648 1 98.06 125 SER B CA 1
ATOM 4088 C C . SER B 1 125 ? 9.211 8.836 -9.172 1 98.06 125 SER B C 1
ATOM 4090 O O . SER B 1 125 ? 8.312 8.195 -8.625 1 98.06 125 SER B O 1
ATOM 4092 N N . VAL B 1 126 ? 9.883 8.391 -10.234 1 97.12 126 VAL B N 1
ATOM 4093 C CA . VAL B 1 126 ? 9.594 7.094 -10.844 1 97.12 126 VAL B CA 1
ATOM 4094 C C . VAL B 1 126 ? 10.641 6.07 -10.406 1 97.12 126 VAL B C 1
ATOM 4096 O O . VAL B 1 126 ? 11.844 6.305 -10.539 1 97.12 126 VAL B O 1
ATOM 4099 N N . HIS B 1 127 ? 10.211 4.988 -9.797 1 97.19 127 HIS B N 1
ATOM 4100 C CA . HIS B 1 127 ? 11.117 3.889 -9.477 1 97.19 127 HIS B CA 1
ATOM 4101 C C . HIS B 1 127 ? 11.711 3.277 -10.742 1 97.19 127 HIS B C 1
ATOM 4103 O O . HIS B 1 127 ? 10.984 2.762 -11.586 1 97.19 127 HIS B O 1
ATOM 4109 N N . ARG B 1 128 ? 12.984 3.24 -10.82 1 94.62 128 ARG B N 1
ATOM 4110 C CA . ARG B 1 128 ? 13.656 2.959 -12.086 1 94.62 128 ARG B CA 1
ATOM 4111 C C . ARG B 1 128 ? 13.398 1.525 -12.531 1 94.62 128 ARG B C 1
ATOM 4113 O O . ARG B 1 128 ? 13.242 1.262 -13.727 1 94.62 128 ARG B O 1
ATOM 4120 N N . LEU B 1 129 ? 13.359 0.554 -11.648 1 94.31 129 LEU B N 1
ATOM 4121 C CA . LEU B 1 129 ? 13.188 -0.846 -12.023 1 94.31 129 LEU B CA 1
ATOM 4122 C C . LEU B 1 129 ? 11.734 -1.134 -12.391 1 94.31 129 LEU B C 1
ATOM 4124 O O . LEU B 1 129 ? 11.469 -1.826 -13.375 1 94.31 129 LEU B O 1
ATOM 4128 N N . THR B 1 130 ? 10.805 -0.605 -11.633 1 95.25 130 THR B N 1
ATOM 4129 C CA . THR B 1 130 ? 9.414 -1.012 -11.781 1 95.25 130 THR B CA 1
ATOM 4130 C C . THR B 1 130 ? 8.664 -0.052 -12.703 1 95.25 130 THR B C 1
ATOM 4132 O O . THR B 1 130 ? 7.598 -0.388 -13.227 1 95.25 130 THR B O 1
ATOM 4135 N N . GLY B 1 131 ? 9.102 1.156 -12.773 1 94.5 131 GLY B N 1
ATOM 4136 C CA . GLY B 1 131 ? 8.438 2.156 -13.594 1 94.5 131 GLY B CA 1
ATOM 4137 C C . GLY B 1 131 ? 7.27 2.826 -12.898 1 94.5 131 GLY B C 1
ATOM 4138 O O . GLY B 1 131 ? 6.59 3.672 -13.484 1 94.5 131 GLY B O 1
ATOM 4139 N N . VAL B 1 132 ? 7.016 2.512 -11.695 1 95.31 132 VAL B N 1
ATOM 4140 C CA . VAL B 1 132 ? 5.887 3.07 -10.961 1 95.31 132 VAL B CA 1
ATOM 4141 C C . VAL B 1 132 ? 6.285 4.41 -10.344 1 95.31 132 VAL B C 1
ATOM 4143 O O . VAL B 1 132 ? 7.387 4.551 -9.812 1 95.31 132 VAL B O 1
ATOM 4146 N N . ALA B 1 133 ? 5.352 5.375 -10.406 1 95.75 133 ALA B N 1
ATOM 4147 C CA . ALA B 1 133 ? 5.594 6.699 -9.844 1 95.75 133 ALA B CA 1
ATOM 4148 C C . ALA B 1 133 ? 5.129 6.773 -8.391 1 95.75 133 ALA B C 1
ATOM 4150 O O . ALA B 1 133 ? 4.09 6.211 -8.031 1 95.75 133 ALA B O 1
ATOM 4151 N N . TYR B 1 134 ? 5.895 7.484 -7.582 1 96.94 134 TYR B N 1
ATOM 4152 C CA . TYR B 1 134 ? 5.613 7.734 -6.172 1 96.94 134 TYR B CA 1
ATOM 4153 C C . TYR B 1 134 ? 5.793 9.211 -5.832 1 96.94 134 TYR B C 1
ATOM 4155 O O . TYR B 1 134 ? 6.402 9.961 -6.602 1 96.94 134 TYR B O 1
ATOM 4163 N N . ALA B 1 135 ? 5.145 9.664 -4.738 1 97.56 135 ALA B N 1
ATOM 4164 C CA . ALA B 1 135 ? 5.504 10.93 -4.105 1 97.56 135 ALA B CA 1
ATOM 4165 C C . ALA B 1 135 ? 6.629 10.742 -3.096 1 97.56 135 ALA B C 1
ATOM 4167 O O . ALA B 1 135 ? 6.492 9.977 -2.139 1 97.56 135 ALA B O 1
ATOM 4168 N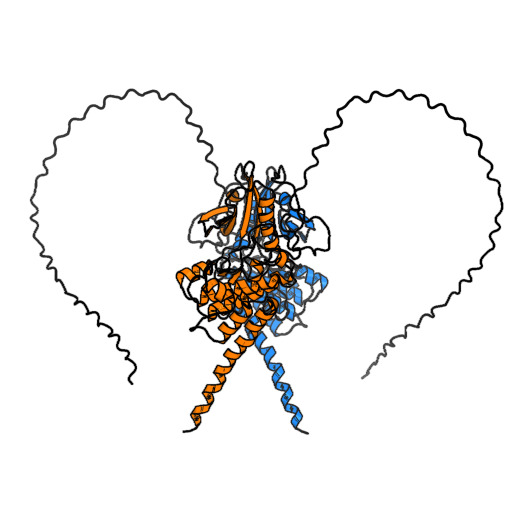 N . ILE B 1 136 ? 7.738 11.398 -3.32 1 98.38 136 ILE B N 1
ATOM 4169 C CA . ILE B 1 136 ? 8.859 11.305 -2.393 1 98.38 136 ILE B CA 1
ATOM 4170 C C . ILE B 1 136 ? 9 12.609 -1.619 1 98.38 136 ILE B C 1
ATOM 4172 O O . ILE B 1 136 ? 9.258 13.664 -2.209 1 98.38 136 ILE B O 1
ATOM 4176 N N . LYS B 1 137 ? 8.797 12.57 -0.304 1 97.75 137 LYS B N 1
ATOM 4177 C CA . LYS B 1 137 ? 8.961 13.719 0.587 1 97.75 137 LYS B CA 1
ATOM 4178 C C . LYS B 1 137 ? 10.352 13.734 1.209 1 97.75 137 LYS B C 1
ATOM 4180 O O . LYS B 1 137 ? 10.836 12.711 1.687 1 97.75 137 LYS B O 1
ATOM 4185 N N . THR B 1 138 ? 11 14.852 1.135 1 97.06 138 THR B N 1
ATOM 4186 C CA . THR B 1 138 ? 12.328 15 1.713 1 97.06 138 THR B CA 1
ATOM 4187 C C . THR B 1 138 ? 12.484 16.375 2.352 1 97.06 138 THR B C 1
ATOM 4189 O O . THR B 1 138 ? 11.664 17.266 2.131 1 97.06 138 THR B O 1
ATOM 4192 N N . ASN B 1 139 ? 13.508 16.5 3.18 1 95.06 139 ASN B N 1
ATOM 4193 C CA . ASN B 1 139 ? 13.766 17.75 3.877 1 95.06 139 ASN B CA 1
ATOM 4194 C C . ASN B 1 139 ? 14.383 18.797 2.947 1 95.06 139 ASN B C 1
ATOM 4196 O O . ASN B 1 139 ? 15.203 18.453 2.092 1 95.06 139 ASN B O 1
ATOM 4200 N N . ARG B 1 140 ? 13.898 19.969 3.109 1 91.81 140 ARG B N 1
ATOM 4201 C CA . ARG B 1 140 ? 14.445 21.094 2.354 1 91.81 140 ARG B CA 1
ATOM 4202 C C . ARG B 1 140 ? 15.852 21.438 2.83 1 91.81 140 ARG B C 1
ATOM 4204 O O . ARG B 1 140 ? 16.734 21.688 2.016 1 91.81 140 ARG B O 1
ATOM 4211 N N . ASN B 1 141 ? 15.977 21.469 4.148 1 91.12 141 ASN B N 1
ATOM 4212 C CA . ASN B 1 141 ? 17.266 21.766 4.766 1 91.12 141 ASN B CA 1
ATOM 4213 C C . ASN B 1 141 ? 17.922 20.516 5.332 1 91.12 141 ASN B C 1
ATOM 4215 O O . ASN B 1 141 ? 17.234 19.656 5.891 1 91.12 141 ASN B O 1
ATOM 4219 N N . PRO B 1 142 ? 19.203 20.453 5.195 1 91.75 142 PRO B N 1
ATOM 4220 C CA . PRO B 1 142 ? 19.891 19.266 5.734 1 91.75 142 PRO B CA 1
ATOM 4221 C C . PRO B 1 142 ? 19.625 19.062 7.227 1 91.75 142 PRO B C 1
ATOM 4223 O O . PRO B 1 142 ? 19.516 20.047 7.977 1 91.75 142 PRO B O 1
ATOM 4226 N N . ILE B 1 143 ? 19.547 17.859 7.547 1 92.88 143 ILE B N 1
ATOM 4227 C CA . ILE B 1 143 ? 19.359 17.484 8.953 1 92.88 143 ILE B CA 1
ATOM 4228 C C . ILE B 1 143 ? 20.719 17.516 9.664 1 92.88 143 ILE B C 1
ATOM 4230 O O . ILE B 1 143 ? 21.578 16.672 9.398 1 92.88 143 ILE B O 1
ATOM 4234 N N . MET B 1 144 ? 20.859 18.438 10.68 1 91.06 144 MET B N 1
ATOM 4235 C CA . MET B 1 144 ? 22.141 18.625 11.336 1 91.06 144 MET B CA 1
ATOM 4236 C C . MET B 1 144 ? 22.031 18.359 12.836 1 91.06 144 MET B C 1
ATOM 4238 O O . MET B 1 144 ? 23.047 18.297 13.531 1 91.06 144 MET B O 1
ATOM 4242 N N . THR B 1 145 ? 20.828 18.312 13.258 1 88.62 145 THR B N 1
ATOM 4243 C CA . THR B 1 145 ? 20.625 18.156 14.695 1 88.62 145 THR B CA 1
ATOM 4244 C C . THR B 1 145 ? 19.781 16.906 14.984 1 88.62 145 THR B C 1
ATOM 4246 O O . THR B 1 145 ? 19.031 16.438 14.125 1 88.62 145 THR B O 1
ATOM 4249 N N . LEU B 1 146 ? 19.922 16.469 16.172 1 87.06 146 LEU B N 1
ATOM 4250 C CA . LEU B 1 146 ? 19.125 15.328 16.609 1 87.06 146 LEU B CA 1
ATOM 4251 C C . LEU B 1 146 ? 17.641 15.68 16.688 1 87.06 146 LEU B C 1
ATOM 4253 O O . LEU B 1 146 ? 16.781 14.844 16.406 1 87.06 146 LEU B O 1
ATOM 4257 N N . GLN B 1 147 ? 17.391 16.859 17.047 1 87.19 147 GLN B N 1
ATOM 4258 C CA . GLN B 1 147 ? 16.016 17.312 17.125 1 87.19 147 GLN B CA 1
ATOM 4259 C C . GLN B 1 147 ? 15.336 17.266 15.758 1 87.19 147 GLN B C 1
ATOM 4261 O O . GLN B 1 147 ? 14.211 16.766 15.633 1 87.19 147 GLN B O 1
ATOM 4266 N N . ALA B 1 148 ? 16.031 17.781 14.82 1 89.19 148 ALA B N 1
ATOM 4267 C CA . ALA B 1 148 ? 15.5 17.75 13.461 1 89.19 148 ALA B CA 1
ATOM 4268 C C . ALA B 1 148 ? 15.32 16.312 12.977 1 89.19 148 ALA B C 1
ATOM 4270 O O . ALA B 1 148 ? 14.312 15.992 12.336 1 89.19 148 ALA B O 1
ATOM 4271 N N . ARG B 1 149 ? 16.234 15.484 13.281 1 91.31 149 ARG B N 1
ATOM 4272 C CA . ARG B 1 149 ? 16.156 14.078 12.898 1 91.31 149 ARG B CA 1
ATOM 4273 C C . ARG B 1 149 ? 14.953 13.398 13.555 1 91.31 149 ARG B C 1
ATOM 4275 O O . ARG B 1 149 ? 14.25 12.617 12.906 1 91.31 149 ARG B O 1
ATOM 4282 N N . ASN B 1 150 ? 14.758 13.711 14.766 1 90.19 150 ASN B N 1
ATOM 4283 C CA . ASN B 1 150 ? 13.672 13.102 15.523 1 90.19 150 ASN B CA 1
ATOM 4284 C C . ASN B 1 150 ? 12.312 13.539 14.992 1 90.19 150 ASN B C 1
ATOM 4286 O O . ASN B 1 150 ? 11.344 12.773 15.039 1 90.19 150 ASN B O 1
ATOM 4290 N N . MET B 1 151 ? 12.234 14.703 14.508 1 90.62 151 MET B N 1
ATOM 4291 C CA . MET B 1 151 ? 10.992 15.164 13.898 1 90.62 151 MET B CA 1
ATOM 4292 C C . MET B 1 151 ? 10.641 14.32 12.68 1 90.62 151 MET B C 1
ATOM 4294 O O . MET B 1 151 ? 9.484 13.922 12.508 1 90.62 151 MET B O 1
ATOM 4298 N N . TRP B 1 152 ? 11.625 14.008 11.898 1 93.69 152 TRP B N 1
ATOM 4299 C CA . TRP B 1 152 ? 11.406 13.172 10.727 1 93.69 152 TRP B CA 1
ATOM 4300 C C . TRP B 1 152 ? 11.109 11.734 11.125 1 93.69 152 TRP B C 1
ATOM 4302 O O . TRP B 1 152 ? 10.227 11.094 10.555 1 93.69 152 TRP B O 1
ATOM 4312 N N . LEU B 1 153 ? 11.82 11.289 12.086 1 93.88 153 LEU B N 1
ATOM 4313 C CA . LEU B 1 153 ? 11.57 9.945 12.578 1 93.88 153 LEU B CA 1
ATOM 4314 C C . LEU B 1 153 ? 10.148 9.812 13.109 1 93.88 153 LEU B C 1
ATOM 4316 O O . LEU B 1 153 ? 9.469 8.812 12.844 1 93.88 153 LEU B O 1
ATOM 4320 N N . ASN B 1 154 ? 9.734 10.797 13.797 1 92.69 154 ASN B N 1
ATOM 4321 C CA . ASN B 1 154 ? 8.375 10.797 14.32 1 92.69 154 ASN B CA 1
ATOM 4322 C C . ASN B 1 154 ? 7.344 10.695 13.195 1 92.69 154 ASN B C 1
ATOM 4324 O O . ASN B 1 154 ? 6.379 9.938 13.289 1 92.69 154 ASN B O 1
ATOM 4328 N N . GLU B 1 155 ? 7.555 11.453 12.203 1 94.69 155 GLU B N 1
ATOM 4329 C CA . GLU B 1 155 ? 6.637 11.406 11.062 1 94.69 155 GLU B CA 1
ATOM 4330 C C . GLU B 1 155 ? 6.609 10.023 10.43 1 94.69 155 GLU B C 1
ATOM 4332 O O . GLU B 1 155 ? 5.539 9.492 10.133 1 94.69 155 GLU B O 1
ATOM 4337 N N . MET B 1 156 ? 7.809 9.445 10.234 1 96.44 156 MET B N 1
ATOM 4338 C CA . MET B 1 156 ? 7.918 8.109 9.664 1 96.44 156 MET B CA 1
ATOM 4339 C C . MET B 1 156 ? 7.141 7.094 10.508 1 96.44 156 MET B C 1
ATOM 4341 O O . MET B 1 156 ? 6.363 6.305 9.969 1 96.44 156 MET B O 1
ATOM 4345 N N . GLN B 1 157 ? 7.312 7.203 11.742 1 94.94 157 GLN B N 1
ATOM 4346 C CA . GLN B 1 157 ? 6.75 6.215 12.656 1 94.94 157 GLN B CA 1
ATOM 4347 C C . GLN B 1 157 ? 5.246 6.406 12.812 1 94.94 157 GLN B C 1
ATOM 4349 O O . GLN B 1 157 ? 4.488 5.434 12.859 1 94.94 157 GLN B O 1
ATOM 4354 N N . ALA B 1 158 ? 4.816 7.602 12.914 1 95 158 ALA B N 1
ATOM 4355 C CA . ALA B 1 158 ? 3.393 7.898 13.023 1 95 158 ALA B CA 1
ATOM 4356 C C . ALA B 1 158 ? 2.629 7.379 11.812 1 95 158 ALA B C 1
ATOM 4358 O O . ALA B 1 158 ? 1.632 6.668 11.953 1 95 158 ALA B O 1
ATOM 4359 N N . LEU B 1 159 ? 3.111 7.75 10.672 1 97 159 LEU B N 1
ATOM 4360 C CA . LEU B 1 159 ? 2.441 7.332 9.445 1 97 159 LEU B CA 1
ATOM 4361 C C . LEU B 1 159 ? 2.477 5.816 9.297 1 97 159 LEU B C 1
ATOM 4363 O O . LEU B 1 159 ? 1.48 5.203 8.906 1 97 159 LEU B O 1
ATOM 4367 N N . ALA B 1 160 ? 3.57 5.207 9.625 1 96.25 160 ALA B N 1
ATOM 4368 C CA . ALA B 1 160 ? 3.703 3.754 9.531 1 96.25 160 ALA B CA 1
ATOM 4369 C C . ALA B 1 160 ? 2.672 3.051 10.406 1 96.25 160 ALA B C 1
ATOM 4371 O O . ALA B 1 160 ? 2.172 1.98 10.055 1 96.25 160 ALA B O 1
ATOM 4372 N N . ALA B 1 161 ? 2.324 3.604 11.453 1 93.69 161 ALA B N 1
ATOM 4373 C CA . ALA B 1 161 ? 1.435 2.979 12.43 1 93.69 161 ALA B CA 1
ATOM 4374 C C . ALA B 1 161 ? -0.012 3.002 11.945 1 93.69 161 ALA B C 1
ATOM 4376 O O . ALA B 1 161 ? -0.805 2.125 12.297 1 93.69 161 ALA B O 1
ATOM 4377 N N . VAL B 1 162 ? -0.353 3.932 11.094 1 94.19 162 VAL B N 1
ATOM 4378 C CA . VAL B 1 162 ? -1.771 4.113 10.797 1 94.19 162 VAL B CA 1
ATOM 4379 C C . VAL B 1 162 ? -2.031 3.822 9.32 1 94.19 162 VAL B C 1
ATOM 4381 O O . VAL B 1 162 ? -3.184 3.666 8.906 1 94.19 162 VAL B O 1
ATOM 4384 N N . GLN B 1 163 ? -1.066 3.646 8.445 1 85.38 163 GLN B N 1
ATOM 4385 C CA . GLN B 1 163 ? -1.19 3.697 6.996 1 85.38 163 GLN B CA 1
ATOM 4386 C C . GLN B 1 163 ? -1.988 2.506 6.469 1 85.38 163 GLN B C 1
ATOM 4388 O O . GLN B 1 163 ? -2.553 2.564 5.375 1 85.38 163 GLN B O 1
ATOM 4393 N N . PRO B 1 164 ? -2.1 1.401 7.156 1 81.44 164 PRO B N 1
ATOM 4394 C CA . PRO B 1 164 ? -3.018 0.382 6.641 1 81.44 164 PRO B CA 1
ATOM 4395 C C . PRO B 1 164 ? -4.484 0.785 6.777 1 81.44 164 PRO B C 1
ATOM 4397 O O . PRO B 1 164 ? -5.234 0.15 7.523 1 81.44 164 PRO B O 1
ATOM 4400 N N . HIS B 1 165 ? -4.879 1.797 6.105 1 90.5 165 HIS B N 1
ATOM 4401 C CA . HIS B 1 165 ? -6.207 2.398 6.105 1 90.5 165 HIS B CA 1
ATOM 4402 C C . HIS B 1 165 ? -6.52 3.031 4.754 1 90.5 165 HIS B C 1
ATOM 4404 O O . HIS B 1 165 ? -5.668 3.699 4.164 1 90.5 165 HIS B O 1
ATOM 4410 N N . PRO B 1 166 ? -7.715 2.834 4.277 1 90.12 166 PRO B N 1
ATOM 4411 C CA . PRO B 1 166 ? -8.039 3.283 2.922 1 90.12 166 PRO B CA 1
ATOM 4412 C C . PRO B 1 166 ? -8.039 4.805 2.789 1 90.12 166 PRO B C 1
ATOM 4414 O O . PRO B 1 166 ? -7.91 5.332 1.68 1 90.12 166 PRO B O 1
ATOM 4417 N N . ASN B 1 167 ? -8.164 5.535 3.914 1 95.88 167 ASN B N 1
ATOM 4418 C CA . ASN B 1 167 ? -8.289 6.984 3.846 1 95.88 167 ASN B CA 1
ATOM 4419 C C . ASN B 1 167 ? -7.055 7.684 4.398 1 95.88 167 ASN B C 1
ATOM 4421 O O . ASN B 1 167 ? -7.121 8.844 4.82 1 95.88 167 ASN B O 1
ATOM 4425 N N . ILE B 1 168 ? -5.945 6.996 4.453 1 97 168 ILE B N 1
ATOM 4426 C CA . ILE B 1 168 ? -4.656 7.562 4.84 1 97 168 ILE B CA 1
ATOM 4427 C C . ILE B 1 168 ? -3.631 7.316 3.74 1 97 168 ILE B C 1
ATOM 4429 O O . ILE B 1 168 ? -3.57 6.223 3.172 1 97 168 ILE B O 1
ATOM 4433 N N . VAL B 1 169 ? -2.877 8.328 3.412 1 96.88 169 VAL B N 1
ATOM 4434 C CA . VAL B 1 169 ? -1.859 8.227 2.373 1 96.88 169 VAL B CA 1
ATOM 4435 C C . VAL B 1 169 ? -0.909 7.07 2.688 1 96.88 169 VAL B C 1
ATOM 4437 O O . VAL B 1 169 ? -0.437 6.941 3.82 1 96.88 169 VAL B O 1
ATOM 4440 N N . GLY B 1 170 ? -0.623 6.309 1.71 1 95.06 170 GLY B N 1
ATOM 4441 C CA . GLY B 1 170 ? 0.224 5.141 1.903 1 95.06 170 GLY B CA 1
ATOM 4442 C C . GLY B 1 170 ? 1.69 5.492 2.076 1 95.06 170 GLY B C 1
ATOM 4443 O O . GLY B 1 170 ? 2.203 6.387 1.403 1 95.06 170 GLY B O 1
ATOM 4444 N N . LEU B 1 171 ? 2.336 4.816 2.996 1 96.94 171 LEU B N 1
ATOM 4445 C CA . LEU B 1 171 ? 3.783 4.852 3.178 1 96.94 171 LEU B CA 1
ATOM 4446 C C . LEU B 1 171 ? 4.426 3.561 2.678 1 96.94 171 LEU B C 1
ATOM 4448 O O . LEU B 1 171 ? 4.137 2.479 3.193 1 96.94 171 LEU B O 1
ATOM 4452 N N . TYR B 1 172 ? 5.363 3.668 1.769 1 96.75 172 TYR B N 1
ATOM 4453 C CA . TYR B 1 172 ? 5.949 2.475 1.166 1 96.75 172 TYR B CA 1
ATOM 4454 C C . TYR B 1 172 ? 7.355 2.23 1.697 1 96.75 172 TYR B C 1
ATOM 4456 O O . TYR B 1 172 ? 7.836 1.096 1.692 1 96.75 172 TYR B O 1
ATOM 4464 N N . ASP B 1 173 ? 8.008 3.305 2.07 1 97.56 173 ASP B N 1
ATOM 4465 C CA . ASP B 1 173 ? 9.352 3.193 2.615 1 97.56 173 ASP B CA 1
ATOM 4466 C C . ASP B 1 173 ? 9.773 4.488 3.309 1 97.56 173 ASP B C 1
ATOM 4468 O O . ASP B 1 173 ? 9.148 5.531 3.121 1 97.56 173 ASP B O 1
ATOM 4472 N N . ALA B 1 174 ? 10.734 4.422 4.176 1 97.5 174 ALA B N 1
ATOM 4473 C CA . ALA B 1 174 ? 11.344 5.562 4.852 1 97.5 174 ALA B CA 1
ATOM 4474 C C . ALA B 1 174 ? 12.805 5.281 5.195 1 97.5 174 ALA B C 1
ATOM 4476 O O . ALA B 1 174 ? 13.148 4.176 5.621 1 97.5 174 ALA B O 1
ATOM 4477 N N . TRP B 1 175 ? 13.672 6.246 4.934 1 95.62 175 TRP B N 1
ATOM 4478 C CA . TRP B 1 175 ? 15.078 6.035 5.25 1 95.62 175 TRP B CA 1
ATOM 4479 C C . TRP B 1 175 ? 15.805 7.367 5.402 1 95.62 175 TRP B C 1
ATOM 4481 O O . TRP B 1 175 ? 15.289 8.414 5.004 1 95.62 175 TRP B O 1
ATOM 4491 N N . PHE B 1 176 ? 16.906 7.344 6.09 1 93.56 176 PHE B N 1
ATOM 4492 C CA . PHE B 1 176 ? 17.875 8.438 6.133 1 93.56 176 PHE B CA 1
ATOM 4493 C C . PHE B 1 176 ? 19.078 8.125 5.258 1 93.56 176 PHE B C 1
ATOM 4495 O O . PHE B 1 176 ? 19.484 6.965 5.137 1 93.56 176 PHE B O 1
ATOM 4502 N N . GLU B 1 177 ? 19.609 9.062 4.594 1 90.62 177 GLU B N 1
ATOM 4503 C CA . GLU B 1 177 ? 20.859 8.914 3.867 1 90.62 177 GLU B CA 1
ATOM 4504 C C . GLU B 1 177 ? 21.859 10.008 4.246 1 90.62 177 GLU B C 1
ATOM 4506 O O . GLU B 1 177 ? 21.469 11.148 4.48 1 90.62 177 GLU B O 1
ATOM 4511 N N . PRO B 1 178 ? 23.109 9.625 4.207 1 86.25 178 PRO B N 1
ATOM 4512 C CA . PRO B 1 178 ? 24.125 10.633 4.496 1 86.25 178 PRO B CA 1
ATOM 4513 C C . PRO B 1 178 ? 24.328 11.625 3.35 1 86.25 178 PRO B C 1
ATOM 4515 O O . PRO B 1 178 ? 24.234 11.242 2.18 1 86.25 178 PRO B O 1
ATOM 4518 N N . GLY B 1 179 ? 24.391 12.773 3.688 1 80.12 179 GLY B N 1
ATOM 4519 C CA . GLY B 1 179 ? 24.812 13.852 2.807 1 80.12 179 GLY B CA 1
ATOM 4520 C C . GLY B 1 179 ? 25.891 14.742 3.416 1 80.12 179 GLY B C 1
ATOM 4521 O O . GLY B 1 179 ? 25.578 15.789 3.988 1 80.12 179 GLY B O 1
ATOM 4522 N N . GLY B 1 180 ? 27.094 14.32 3.195 1 78.44 180 GLY B N 1
ATOM 4523 C CA . GLY B 1 180 ? 28.172 14.992 3.887 1 78.44 180 GLY B CA 1
ATOM 4524 C C . GLY B 1 180 ? 28.094 14.867 5.395 1 78.44 180 GLY B C 1
ATOM 4525 O O . GLY B 1 180 ? 28 13.758 5.926 1 78.44 180 GLY B O 1
ATOM 4526 N N . ASP B 1 181 ? 28.094 16.031 6.039 1 80.88 181 ASP B N 1
ATOM 4527 C CA . ASP B 1 181 ? 28.016 16.062 7.496 1 80.88 181 ASP B CA 1
ATOM 4528 C C . ASP B 1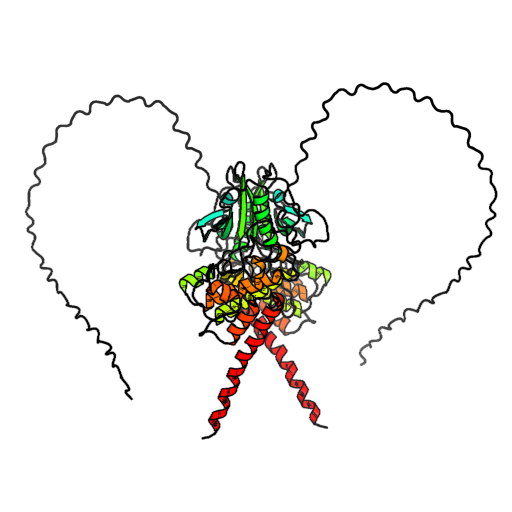 181 ? 26.562 16.125 7.969 1 80.88 181 ASP B C 1
ATOM 4530 O O . ASP B 1 181 ? 26.297 16.312 9.156 1 80.88 181 ASP B O 1
ATOM 4534 N N . ALA B 1 182 ? 25.75 15.984 7.016 1 89.62 182 ALA B N 1
ATOM 4535 C CA . ALA B 1 182 ? 24.328 16.062 7.301 1 89.62 182 ALA B CA 1
ATOM 4536 C C . ALA B 1 182 ? 23.594 14.82 6.789 1 89.62 182 ALA B C 1
ATOM 4538 O O . ALA B 1 182 ? 24.219 13.875 6.305 1 89.62 182 ALA B O 1
ATOM 4539 N N . GLU B 1 183 ? 22.266 14.82 7.098 1 91.19 183 GLU B N 1
ATOM 4540 C CA . GLU B 1 183 ? 21.438 13.734 6.598 1 91.19 183 GLU B CA 1
ATOM 4541 C C . GLU B 1 183 ? 20.234 14.273 5.82 1 91.19 183 GLU B C 1
ATOM 4543 O O . GLU B 1 183 ? 19.859 15.438 5.984 1 91.19 183 GLU B O 1
ATOM 4548 N N . GLN B 1 184 ? 19.844 13.43 4.996 1 93.94 184 GLN B N 1
ATOM 4549 C CA . GLN B 1 184 ? 18.578 13.633 4.312 1 93.94 184 GLN B CA 1
ATOM 4550 C C . GLN B 1 184 ? 17.578 12.539 4.664 1 93.94 184 GLN B C 1
ATOM 4552 O O . GLN B 1 184 ? 17.938 11.367 4.758 1 93.94 184 GLN B O 1
ATOM 4557 N N . ALA B 1 185 ? 16.406 12.977 4.91 1 96 185 ALA B N 1
ATOM 4558 C CA . ALA B 1 185 ? 15.32 12.031 5.16 1 96 185 ALA B CA 1
ATOM 4559 C C . ALA B 1 185 ? 14.445 11.859 3.92 1 96 185 ALA B C 1
ATOM 4561 O O . ALA B 1 185 ? 14.18 12.828 3.201 1 96 185 ALA B O 1
ATOM 4562 N N . PHE B 1 186 ? 14.008 10.602 3.729 1 97.56 186 PHE B N 1
ATOM 4563 C CA . PHE B 1 186 ? 13.125 10.32 2.602 1 97.56 186 PHE B CA 1
ATOM 4564 C C . PHE B 1 186 ? 11.922 9.5 3.047 1 97.56 186 PHE B C 1
ATOM 4566 O O . PHE B 1 186 ? 12.062 8.508 3.764 1 97.56 186 PHE B O 1
ATOM 4573 N N . LEU B 1 187 ? 10.75 9.953 2.703 1 98.12 187 LEU B N 1
ATOM 4574 C CA . LEU B 1 187 ? 9.508 9.188 2.789 1 98.12 187 LEU B CA 1
ATOM 4575 C C . LEU B 1 187 ? 8.977 8.867 1.397 1 98.12 187 LEU B C 1
ATOM 4577 O O . LEU B 1 187 ? 8.742 9.766 0.593 1 98.12 187 LEU B O 1
ATOM 4581 N N . LYS B 1 188 ? 8.891 7.586 1.081 1 98.19 188 LYS B N 1
ATOM 4582 C CA . LYS B 1 188 ? 8.242 7.094 -0.133 1 98.19 188 LYS B CA 1
ATOM 4583 C C . LYS B 1 188 ? 6.742 6.93 0.071 1 98.19 188 LYS B C 1
ATOM 4585 O O . LYS B 1 188 ? 6.301 6.012 0.767 1 98.19 188 LYS B O 1
ATOM 4590 N N . LEU B 1 189 ? 5.949 7.77 -0.645 1 97.69 189 LEU B N 1
ATOM 4591 C CA . LEU B 1 189 ? 4.523 7.891 -0.353 1 97.69 189 LEU B CA 1
ATOM 4592 C C . LEU B 1 189 ? 3.688 7.566 -1.587 1 97.69 189 LEU B C 1
ATOM 4594 O O . LEU B 1 189 ? 4.203 7.57 -2.709 1 97.69 189 LEU B O 1
ATOM 4598 N N . GLU B 1 190 ? 2.453 7.281 -1.315 1 95.5 190 GLU B N 1
ATOM 4599 C CA . GLU B 1 190 ? 1.446 7.16 -2.365 1 95.5 190 GLU B CA 1
ATOM 4600 C C . GLU B 1 190 ? 1.322 8.453 -3.166 1 95.5 190 GLU B C 1
ATOM 4602 O O . GLU B 1 190 ? 1.279 9.539 -2.592 1 95.5 190 GLU B O 1
ATOM 4607 N N . LEU B 1 191 ? 1.312 8.266 -4.473 1 95.44 191 LEU B N 1
ATOM 4608 C CA . LEU B 1 191 ? 1.062 9.414 -5.336 1 95.44 191 LEU B CA 1
ATOM 4609 C C . LEU B 1 191 ? -0.432 9.695 -5.449 1 95.44 191 LEU B C 1
ATOM 4611 O O . LEU B 1 191 ? -1.179 8.883 -6 1 95.44 191 LEU B O 1
ATOM 4615 N N . CYS B 1 192 ? -0.903 10.773 -4.953 1 95.12 192 CYS B N 1
ATOM 4616 C CA . CYS B 1 192 ? -2.299 11.188 -5.02 1 95.12 192 CYS B CA 1
ATOM 4617 C C . CYS B 1 192 ? -2.523 12.172 -6.164 1 95.12 192 CYS B C 1
ATOM 4619 O O . CYS B 1 192 ? -1.565 12.648 -6.773 1 95.12 192 CYS B O 1
ATOM 4621 N N . SER B 1 193 ? -3.764 12.398 -6.535 1 93.19 193 SER B N 1
ATOM 4622 C CA . SER B 1 193 ? -4.09 13.273 -7.656 1 93.19 193 SER B CA 1
ATOM 4623 C C . SER B 1 193 ? -3.885 14.734 -7.289 1 93.19 193 SER B C 1
ATOM 4625 O O . SER B 1 193 ? -2.996 15.398 -7.832 1 93.19 193 SER B O 1
ATOM 4627 N N . GLU B 1 194 ? -4.672 15.281 -6.441 1 94.12 194 GLU B N 1
ATOM 4628 C CA . GLU B 1 194 ? -4.551 16.672 -6.008 1 94.12 194 GLU B CA 1
ATOM 4629 C C . GLU B 1 194 ? -5.047 16.844 -4.574 1 94.12 194 GLU B C 1
ATOM 4631 O O . GLU B 1 194 ? -5.816 16.016 -4.074 1 94.12 194 GLU B O 1
ATOM 4636 N N . SER B 1 195 ? -4.539 17.859 -3.934 1 96.44 195 SER B N 1
ATOM 4637 C CA . SER B 1 195 ? -5.02 18.203 -2.598 1 96.44 195 SER B CA 1
ATOM 4638 C C . SER B 1 195 ? -6.363 18.922 -2.658 1 96.44 195 SER B C 1
ATOM 4640 O O . SER B 1 195 ? -6.719 19.5 -3.689 1 96.44 195 SER B O 1
ATOM 4642 N N . MET B 1 196 ? -7.094 18.906 -1.593 1 97.5 196 MET B N 1
ATOM 4643 C CA . MET B 1 196 ? -8.359 19.641 -1.529 1 97.5 196 MET B CA 1
ATOM 4644 C C . MET B 1 196 ? -8.117 21.141 -1.596 1 97.5 196 MET B C 1
ATOM 4646 O O . MET B 1 196 ? -8.992 21.891 -2.025 1 97.5 196 MET B O 1
ATOM 4650 N N . ARG B 1 197 ? -6.906 21.578 -1.166 1 96.88 197 ARG B N 1
ATOM 4651 C CA . ARG B 1 197 ? -6.531 22.969 -1.401 1 96.88 197 ARG B CA 1
ATOM 4652 C C . ARG B 1 197 ? -6.512 23.281 -2.893 1 96.88 197 ARG B C 1
ATOM 4654 O O . ARG B 1 197 ? -7.027 24.312 -3.318 1 96.88 197 ARG B O 1
ATOM 4661 N N . ASP B 1 198 ? -5.926 22.391 -3.65 1 95.94 198 ASP B N 1
ATOM 4662 C CA . ASP B 1 198 ? -5.863 22.594 -5.098 1 95.94 198 ASP B CA 1
ATOM 4663 C C . ASP B 1 198 ? -7.258 22.547 -5.715 1 95.94 198 ASP B C 1
ATOM 4665 O O . ASP B 1 198 ? -7.57 23.344 -6.609 1 95.94 198 ASP B O 1
ATOM 4669 N N . VAL B 1 199 ? -8.062 21.656 -5.25 1 95.75 199 VAL B N 1
ATOM 4670 C CA . VAL B 1 199 ? -9.453 21.578 -5.699 1 95.75 199 VAL B CA 1
ATOM 4671 C C . VAL B 1 199 ? -10.156 22.906 -5.406 1 95.75 199 VAL B C 1
ATOM 4673 O O . VAL B 1 199 ? -10.836 23.453 -6.273 1 95.75 199 VAL B O 1
ATOM 4676 N N . PHE B 1 200 ? -9.984 23.391 -4.25 1 96.44 200 PHE B N 1
ATOM 4677 C CA . PHE B 1 200 ? -10.578 24.641 -3.787 1 96.44 200 PHE B CA 1
ATOM 4678 C C . PHE B 1 200 ? -10.141 25.812 -4.66 1 96.44 200 PHE B C 1
ATOM 4680 O O . PHE B 1 200 ? -10.953 26.656 -5.043 1 96.44 200 PHE B O 1
ATOM 4687 N N . LYS B 1 201 ? -8.906 25.859 -4.965 1 95.31 201 LYS B N 1
ATOM 4688 C CA . LYS B 1 201 ? -8.383 26.922 -5.805 1 95.31 201 LYS B CA 1
ATOM 4689 C C . LYS B 1 201 ? -8.984 26.875 -7.207 1 95.31 201 LYS B C 1
ATOM 4691 O O . LYS B 1 201 ? -9.234 27.906 -7.82 1 95.31 201 LYS B O 1
ATOM 4696 N N . ARG B 1 202 ? -9.18 25.703 -7.633 1 94.44 202 ARG B N 1
ATOM 4697 C CA . ARG B 1 202 ? -9.703 25.516 -8.984 1 94.44 202 ARG B CA 1
ATOM 4698 C C . ARG B 1 202 ? -11.203 25.766 -9.031 1 94.44 202 ARG B C 1
ATOM 4700 O O . ARG B 1 202 ? -11.703 26.453 -9.938 1 94.44 202 ARG B O 1
ATOM 4707 N N . LEU B 1 203 ? -11.969 25.344 -8.031 1 92.19 203 LEU B N 1
ATOM 4708 C CA . LEU B 1 203 ? -13.43 25.344 -8.102 1 92.19 203 LEU B CA 1
ATOM 4709 C C . LEU B 1 203 ? -14.008 26.5 -7.301 1 92.19 203 LEU B C 1
ATOM 4711 O O . LEU B 1 203 ? -15.156 26.906 -7.52 1 92.19 203 LEU B O 1
ATOM 4715 N N . GLY B 1 204 ? -13.242 26.938 -6.367 1 90 204 GLY B N 1
ATOM 4716 C CA . GLY B 1 204 ? -13.82 27.828 -5.379 1 90 204 GLY B CA 1
ATOM 4717 C C . GLY B 1 204 ? -14.641 27.109 -4.328 1 90 204 GLY B C 1
ATOM 4718 O O . GLY B 1 204 ? -14.109 26.328 -3.543 1 90 204 GLY B O 1
ATOM 4719 N N . GLN B 1 205 ? -15.977 27.25 -4.562 1 89.88 205 GLN B N 1
ATOM 4720 C CA . GLN B 1 205 ? -16.859 26.562 -3.627 1 89.88 205 GLN B CA 1
ATOM 4721 C C . GLN B 1 205 ? -17.047 25.094 -4.012 1 89.88 205 GLN B C 1
ATOM 4723 O O . GLN B 1 205 ? -17.359 24.781 -5.16 1 89.88 205 GLN B O 1
ATOM 4728 N N . VAL B 1 206 ? -16.75 24.188 -2.984 1 95.19 206 VAL B N 1
ATOM 4729 C CA . VAL B 1 206 ? -16.906 22.75 -3.215 1 95.19 206 VAL B CA 1
ATOM 4730 C C . VAL B 1 206 ? -18.344 22.328 -2.889 1 95.19 206 VAL B C 1
ATOM 4732 O O . VAL B 1 206 ? -18.938 22.828 -1.943 1 95.19 206 VAL B O 1
ATOM 4735 N N . LYS B 1 207 ? -18.844 21.391 -3.611 1 94.56 207 LYS B N 1
ATOM 4736 C CA . LYS B 1 207 ? -20.219 20.922 -3.445 1 94.56 207 LYS B CA 1
ATOM 4737 C C . LYS B 1 207 ? -20.406 20.266 -2.084 1 94.56 207 LYS B C 1
ATOM 4739 O O . LYS B 1 207 ? -19.531 19.531 -1.612 1 94.56 207 LYS B O 1
ATOM 4744 N N . GLU B 1 208 ? -21.562 20.547 -1.557 1 95.69 208 GLU B N 1
ATOM 4745 C CA . GLU B 1 208 ? -21.922 20.016 -0.242 1 95.69 208 GLU B CA 1
ATOM 4746 C C . GLU B 1 208 ? -21.766 18.5 -0.2 1 95.69 208 GLU B C 1
ATOM 4748 O O . GLU B 1 208 ? -21.219 17.953 0.758 1 95.69 208 GLU B O 1
ATOM 4753 N N . ALA B 1 209 ? -22.219 17.828 -1.22 1 93.88 209 ALA B N 1
ATOM 4754 C CA . ALA B 1 209 ? -22.172 16.359 -1.262 1 93.88 209 ALA B CA 1
ATOM 4755 C C . ALA B 1 209 ? -20.734 15.859 -1.198 1 93.88 209 ALA B C 1
ATOM 4757 O O . ALA B 1 209 ? -20.438 14.867 -0.523 1 93.88 209 ALA B O 1
ATOM 4758 N N . ASP B 1 210 ? -19.844 16.516 -1.855 1 94.69 210 ASP B N 1
ATOM 4759 C CA . ASP B 1 210 ? -18.422 16.141 -1.868 1 94.69 210 ASP B CA 1
ATOM 4760 C C . ASP B 1 210 ? -17.781 16.375 -0.502 1 94.69 210 ASP B C 1
ATOM 4762 O O . ASP B 1 210 ? -17 15.547 -0.027 1 94.69 210 ASP B O 1
ATOM 4766 N N . VAL B 1 211 ? -18.172 17.453 0.084 1 97.06 211 VAL B N 1
ATOM 4767 C CA . VAL B 1 211 ? -17.609 17.766 1.391 1 97.06 211 VAL B CA 1
ATOM 4768 C C . VAL B 1 211 ? -18.094 16.766 2.43 1 97.06 211 VAL B C 1
ATOM 4770 O O . VAL B 1 211 ? -17.344 16.344 3.305 1 97.06 211 VAL B O 1
ATOM 4773 N N . LEU B 1 212 ? -19.328 16.391 2.316 1 96.31 212 LEU B N 1
ATOM 4774 C CA . LEU B 1 212 ? -19.875 15.406 3.24 1 96.31 212 LEU B CA 1
ATOM 4775 C C . LEU B 1 212 ? -19.172 14.055 3.068 1 96.31 212 LEU B C 1
ATOM 4777 O O . LEU B 1 212 ? -18.875 13.383 4.055 1 96.31 212 LEU B O 1
ATOM 4781 N N . ASP B 1 213 ? -18.969 13.719 1.87 1 95.62 213 ASP B N 1
ATOM 4782 C CA . ASP B 1 213 ? -18.25 12.477 1.595 1 95.62 213 ASP B CA 1
ATOM 4783 C C . ASP B 1 213 ? -16.812 12.539 2.137 1 95.62 213 ASP B C 1
ATOM 4785 O O . ASP B 1 213 ? -16.344 11.578 2.742 1 95.62 213 ASP B O 1
ATOM 4789 N N . MET B 1 214 ? -16.203 13.594 1.967 1 97.31 214 MET B N 1
ATOM 4790 C CA . MET B 1 214 ? -14.867 13.812 2.508 1 97.31 214 MET B CA 1
ATOM 4791 C C . MET B 1 214 ? -14.867 13.703 4.031 1 97.31 214 MET B C 1
ATOM 4793 O O . MET B 1 214 ? -14.016 13.031 4.613 1 97.31 214 MET B O 1
ATOM 4797 N N . LEU B 1 215 ? -15.836 14.367 4.637 1 98.25 215 LEU B N 1
ATOM 4798 C CA . LEU B 1 215 ? -15.945 14.344 6.094 1 98.25 215 LEU B CA 1
ATOM 4799 C C . LEU B 1 215 ? -16.078 12.922 6.609 1 98.25 215 LEU B C 1
ATOM 4801 O O . LEU B 1 215 ? -15.438 12.547 7.59 1 98.25 215 LEU B O 1
ATOM 4805 N N . ARG B 1 216 ? -16.875 12.195 5.953 1 97.38 216 ARG B N 1
ATOM 4806 C CA . ARG B 1 216 ? -17.078 10.805 6.355 1 97.38 216 ARG B CA 1
ATOM 4807 C C . ARG B 1 216 ? -15.781 10.016 6.285 1 97.38 216 ARG B C 1
ATOM 4809 O O . ARG B 1 216 ? -15.43 9.305 7.227 1 97.38 216 ARG B O 1
ATOM 4816 N N . GLN B 1 217 ? -15.117 10.148 5.262 1 97.12 217 GLN B N 1
ATOM 4817 C CA . GLN B 1 217 ? -13.883 9.406 5.047 1 97.12 217 GLN B CA 1
ATOM 4818 C C . GLN B 1 217 ? -12.781 9.883 5.988 1 97.12 217 GLN B C 1
ATOM 4820 O O . GLN B 1 217 ? -12.031 9.07 6.539 1 97.12 217 GLN B O 1
ATOM 4825 N N . MET B 1 218 ? -12.742 11.148 6.23 1 98.5 218 MET B N 1
ATOM 4826 C CA . MET B 1 218 ? -11.766 11.68 7.176 1 98.5 218 MET B CA 1
ATOM 4827 C C . MET B 1 218 ? -12.102 11.25 8.602 1 98.5 218 MET B C 1
ATOM 4829 O O . MET B 1 218 ? -11.195 11.008 9.406 1 98.5 218 MET B O 1
ATOM 4833 N N . ALA B 1 219 ? -13.375 11.211 8.883 1 98.44 219 ALA B N 1
ATOM 4834 C CA . ALA B 1 219 ? -13.773 10.711 10.195 1 98.44 219 ALA B CA 1
ATOM 4835 C C . ALA B 1 219 ? -13.289 9.273 10.406 1 98.44 219 ALA B C 1
ATOM 4837 O O . ALA B 1 219 ? -12.836 8.922 11.5 1 98.44 219 ALA B O 1
ATOM 4838 N N . SER B 1 220 ? -13.391 8.531 9.406 1 97 220 SER B N 1
ATOM 4839 C CA . SER B 1 220 ? -12.891 7.164 9.461 1 97 220 SER B CA 1
ATOM 4840 C C . SER B 1 220 ? -11.391 7.129 9.711 1 97 220 SER B C 1
ATOM 4842 O O . SER B 1 220 ? -10.914 6.355 10.547 1 97 220 SER B O 1
ATOM 4844 N N . ALA B 1 221 ? -10.664 7.922 9.023 1 97.94 221 ALA B N 1
ATOM 4845 C CA . ALA B 1 221 ? -9.219 8.023 9.211 1 97.94 221 ALA B CA 1
ATOM 4846 C C . ALA B 1 221 ? -8.883 8.461 10.633 1 97.94 221 ALA B C 1
ATOM 4848 O O . ALA B 1 221 ? -8.016 7.867 11.289 1 97.94 221 ALA B O 1
ATOM 4849 N N . LEU B 1 222 ? -9.586 9.453 11.102 1 98.5 222 LEU B N 1
ATOM 4850 C CA . LEU B 1 222 ? -9.32 9.992 12.43 1 98.5 222 LEU B CA 1
ATOM 4851 C C . LEU B 1 222 ? -9.664 8.969 13.508 1 98.5 222 LEU B C 1
ATOM 4853 O O . LEU B 1 222 ? -9.008 8.914 14.547 1 98.5 222 LEU B O 1
ATOM 4857 N N . LYS B 1 223 ? -10.711 8.25 13.266 1 97.69 223 LYS B N 1
ATOM 4858 C CA . LYS B 1 223 ? -11.023 7.184 14.211 1 97.69 223 LYS B CA 1
ATOM 4859 C C . LYS B 1 223 ? -9.828 6.258 14.414 1 97.69 223 LYS B C 1
ATOM 4861 O O . LYS B 1 223 ? -9.453 5.957 15.547 1 97.69 223 LYS B O 1
ATOM 4866 N N . ARG B 1 224 ? -9.219 5.859 13.352 1 95.62 224 ARG B N 1
ATOM 4867 C CA . ARG B 1 224 ? -8.039 5 13.406 1 95.62 224 ARG B CA 1
ATOM 4868 C C . ARG B 1 224 ? -6.898 5.684 14.148 1 95.62 224 ARG B C 1
ATOM 4870 O O . ARG B 1 224 ? -6.258 5.074 15.008 1 95.62 224 ARG B O 1
ATOM 4877 N N . ILE B 1 225 ? -6.652 6.855 13.867 1 96.75 225 ILE B N 1
ATOM 4878 C CA . ILE B 1 225 ? -5.566 7.637 14.453 1 96.75 225 ILE B CA 1
ATOM 4879 C C . ILE B 1 225 ? -5.785 7.77 15.961 1 96.75 225 ILE B C 1
ATOM 4881 O O . ILE B 1 225 ? -4.875 7.5 16.75 1 96.75 225 ILE B O 1
ATOM 4885 N N . HIS B 1 226 ? -6.984 8.094 16.344 1 96.12 226 HIS B N 1
ATOM 4886 C CA . HIS B 1 226 ? -7.293 8.367 17.734 1 96.12 226 HIS B CA 1
ATOM 4887 C C . HIS B 1 226 ? -7.367 7.082 18.547 1 96.12 226 HIS B C 1
ATOM 4889 O O . HIS B 1 226 ? -7.062 7.082 19.75 1 96.12 226 HIS B O 1
ATOM 4895 N N . GLU B 1 227 ? -7.734 6.035 17.938 1 93.38 227 GLU B N 1
ATOM 4896 C CA . GLU B 1 227 ? -7.766 4.738 18.609 1 93.38 227 GLU B CA 1
ATOM 4897 C C . GLU B 1 227 ? -6.371 4.324 19.078 1 93.38 227 GLU B C 1
ATOM 4899 O O . GLU B 1 227 ? -6.234 3.592 20.047 1 93.38 227 GLU B O 1
ATOM 4904 N N . LEU B 1 228 ? -5.387 4.848 18.422 1 91 228 LEU B N 1
ATOM 4905 C CA . LEU B 1 228 ? -4.012 4.527 18.781 1 91 228 LEU B CA 1
ATOM 4906 C C . LEU B 1 228 ? -3.467 5.535 19.797 1 91 228 LEU B C 1
ATOM 4908 O O . LEU B 1 228 ? -2.277 5.512 20.125 1 91 228 LEU B O 1
ATOM 4912 N N . GLY B 1 229 ? -4.301 6.445 20.156 1 90.06 229 GLY B N 1
ATOM 4913 C CA . GLY B 1 229 ? -3.869 7.48 21.094 1 90.06 229 GLY B CA 1
ATOM 4914 C C . GLY B 1 229 ? -3.076 8.586 20.422 1 90.06 229 GLY B C 1
ATOM 4915 O O . GLY B 1 229 ? -2.424 9.383 21.094 1 90.06 229 GLY B O 1
ATOM 4916 N N . MET B 1 230 ? -3.109 8.625 19.125 1 92.94 230 MET B N 1
ATOM 4917 C CA . MET B 1 230 ? -2.406 9.633 18.344 1 92.94 230 MET B CA 1
ATOM 4918 C C . MET B 1 230 ? -3.338 10.781 17.969 1 92.94 230 MET B C 1
ATOM 4920 O O . MET B 1 230 ? -4.543 10.578 17.812 1 92.94 230 MET B O 1
ATOM 4924 N N . VAL B 1 231 ? -2.797 11.938 17.859 1 94.69 231 VAL B N 1
ATOM 4925 C CA . VAL B 1 231 ? -3.484 13.086 17.281 1 94.69 231 VAL B CA 1
ATOM 4926 C C . VAL B 1 231 ? -2.697 13.617 16.094 1 94.69 231 VAL B C 1
ATOM 4928 O O . VAL B 1 231 ? -1.464 13.656 16.109 1 94.69 231 VAL B O 1
ATOM 4931 N N . HIS B 1 232 ? -3.367 14.055 15.062 1 95.62 232 HIS B N 1
ATOM 4932 C CA . HIS B 1 232 ? -2.727 14.484 13.82 1 95.62 232 HIS B CA 1
ATOM 4933 C C . HIS B 1 232 ? -2.141 15.883 13.961 1 95.62 232 HIS B C 1
ATOM 4935 O O . HIS B 1 232 ? -0.981 16.109 13.609 1 95.62 232 HIS B O 1
ATOM 4941 N N . LEU B 1 233 ? -3 16.922 14.336 1 93.88 233 LEU B N 1
ATOM 4942 C CA . LEU B 1 233 ? -2.654 18.266 14.781 1 93.88 233 LEU B CA 1
ATOM 4943 C C . LEU B 1 233 ? -2.432 19.188 13.586 1 93.88 233 LEU B C 1
ATOM 4945 O O . LEU B 1 233 ? -2.164 20.375 13.758 1 93.88 233 LEU B O 1
ATOM 4949 N N . ASP B 1 234 ? -2.623 18.688 12.352 1 94.75 234 ASP B N 1
ATOM 4950 C CA . ASP B 1 234 ? -2.443 19.578 11.203 1 94.75 234 ASP B CA 1
ATOM 4951 C C . ASP B 1 234 ? -3.449 19.25 10.102 1 94.75 234 ASP B C 1
ATOM 4953 O O . ASP B 1 234 ? -3.088 19.172 8.93 1 94.75 234 ASP B O 1
ATOM 4957 N N . ILE B 1 235 ? -4.672 19 10.414 1 97.44 235 ILE B N 1
ATOM 4958 C CA . ILE B 1 235 ? -5.734 18.75 9.453 1 97.44 235 ILE B CA 1
ATOM 4959 C C . ILE B 1 235 ? -6.117 20.062 8.758 1 97.44 235 ILE B C 1
ATOM 4961 O O . ILE B 1 235 ? -6.434 21.047 9.43 1 97.44 235 ILE B O 1
ATOM 4965 N N . LYS B 1 236 ? -6.066 20.109 7.477 1 97.56 236 LYS B N 1
ATOM 4966 C CA . LYS B 1 236 ? -6.41 21.234 6.605 1 97.56 236 LYS B CA 1
ATOM 4967 C C . LYS B 1 236 ? -6.57 20.766 5.16 1 97.56 236 LYS B C 1
ATOM 4969 O O . LYS B 1 236 ? -6.184 19.656 4.809 1 97.56 236 LYS B O 1
ATOM 4974 N N . PRO B 1 237 ? -7.188 21.562 4.316 1 97.88 237 PRO B N 1
ATOM 4975 C CA . PRO B 1 237 ? -7.391 21.156 2.926 1 97.88 237 PRO B CA 1
ATOM 4976 C C . PRO B 1 237 ? -6.09 20.781 2.223 1 97.88 237 PRO B C 1
ATOM 4978 O O . PRO B 1 237 ? -6.082 19.906 1.347 1 97.88 237 PRO B O 1
ATOM 4981 N N . ASP B 1 238 ? -4.918 21.328 2.668 1 96.5 238 ASP B N 1
ATOM 4982 C CA . ASP B 1 238 ? -3.607 21.062 2.074 1 96.5 238 ASP B CA 1
ATOM 4983 C C . ASP B 1 238 ? -3.172 19.625 2.303 1 96.5 238 ASP B C 1
ATOM 4985 O O . ASP B 1 238 ? -2.389 19.078 1.525 1 96.5 238 ASP B O 1
ATOM 4989 N N . ASN B 1 239 ? -3.715 19.016 3.336 1 96.88 239 ASN B N 1
ATOM 4990 C CA . ASN B 1 239 ? -3.23 17.703 3.748 1 96.88 239 ASN B CA 1
ATOM 4991 C C . ASN B 1 239 ? -4.277 16.625 3.504 1 96.88 239 ASN B C 1
ATOM 4993 O O . ASN B 1 239 ? -4.141 15.5 3.994 1 96.88 239 ASN B O 1
ATOM 4997 N N . ILE B 1 240 ? -5.375 16.984 2.826 1 98.19 240 ILE B N 1
ATOM 4998 C CA . ILE B 1 240 ? -6.379 16.047 2.363 1 98.19 240 ILE B CA 1
ATOM 4999 C C . ILE B 1 240 ? -6.324 15.93 0.842 1 98.19 240 ILE B C 1
ATOM 5001 O O . ILE B 1 240 ? -6.461 16.922 0.134 1 98.19 240 ILE B O 1
ATOM 5005 N N . TYR B 1 241 ? -6.164 14.68 0.401 1 97.31 241 TYR B N 1
ATOM 5006 C CA . TYR B 1 241 ? -5.906 14.469 -1.02 1 97.31 241 TYR B CA 1
ATOM 5007 C C . TYR B 1 241 ? -6.996 13.609 -1.65 1 97.31 241 TYR B C 1
ATOM 5009 O O . TYR B 1 241 ? -7.609 12.773 -0.976 1 97.31 241 TYR B O 1
ATOM 5017 N N . LEU B 1 242 ? -7.211 13.898 -2.939 1 95.75 242 LEU B N 1
ATOM 5018 C CA . LEU B 1 242 ? -7.949 12.945 -3.764 1 95.75 242 LEU B CA 1
ATOM 5019 C C . LEU B 1 242 ? -7.031 11.844 -4.277 1 95.75 242 LEU B C 1
ATOM 5021 O O . LEU B 1 242 ? -5.945 12.125 -4.793 1 95.75 242 LEU B O 1
ATOM 5025 N N . ALA B 1 243 ? -7.48 10.625 -4.027 1 92.88 243 ALA B N 1
ATOM 5026 C CA . ALA B 1 243 ? -6.73 9.5 -4.578 1 92.88 243 ALA B CA 1
ATOM 5027 C C . ALA B 1 243 ? -6.816 9.477 -6.102 1 92.88 243 ALA B C 1
ATOM 5029 O O . ALA B 1 243 ? -7.742 10.047 -6.688 1 92.88 243 ALA B O 1
ATOM 5030 N N . VAL B 1 244 ? -5.766 8.883 -6.719 1 84.56 244 VAL B N 1
ATOM 5031 C CA . VAL B 1 244 ? -5.809 8.711 -8.172 1 84.56 244 VAL B CA 1
ATOM 5032 C C . VAL B 1 244 ? -6.879 7.684 -8.539 1 84.56 244 VAL B C 1
ATOM 5034 O O . VAL B 1 244 ? -7.016 6.652 -7.875 1 84.56 244 VAL B O 1
ATOM 5037 N N . SER B 1 245 ? -7.668 8.047 -9.578 1 65.12 245 SER B N 1
ATOM 5038 C CA . SER B 1 245 ? -8.773 7.203 -10.016 1 65.12 245 SER B CA 1
ATOM 5039 C C . SER B 1 245 ? -8.273 5.832 -10.461 1 65.12 245 SER B C 1
ATOM 5041 O O . SER B 1 245 ? -7.152 5.703 -10.953 1 65.12 245 SER B O 1
ATOM 5043 N N . GLY B 1 246 ? -9.086 4.734 -10.297 1 57.34 246 GLY B N 1
ATOM 5044 C CA . GLY B 1 246 ? -8.82 3.398 -10.805 1 57.34 246 GLY B CA 1
ATOM 5045 C C . GLY B 1 246 ? -8.039 2.533 -9.836 1 57.34 246 GLY B C 1
ATOM 5046 O O . GLY B 1 246 ? -7.941 1.317 -10.023 1 57.34 246 GLY B O 1
ATOM 5047 N N . HIS B 1 247 ? -7.27 3.223 -9.008 1 52.44 247 HIS B N 1
ATOM 5048 C CA . HIS B 1 247 ? -6.383 2.449 -8.148 1 52.44 247 HIS B CA 1
ATOM 5049 C C . HIS B 1 247 ? -7.129 1.916 -6.926 1 52.44 247 HIS B C 1
ATOM 5051 O O . HIS B 1 247 ? -6.594 1.094 -6.18 1 52.44 247 HIS B O 1
ATOM 5057 N N . THR B 1 248 ? -8.203 2.555 -6.66 1 51.94 248 THR B N 1
ATOM 5058 C CA . THR B 1 248 ? -8.727 2.176 -5.352 1 51.94 248 THR B CA 1
ATOM 5059 C C . THR B 1 248 ? -10.047 1.424 -5.5 1 51.94 248 THR B C 1
ATOM 5061 O O . THR B 1 248 ? -10.789 1.646 -6.457 1 51.94 248 THR B O 1
ATOM 5064 N N . ALA B 1 249 ? -9.984 0.267 -4.824 1 47.03 249 ALA B N 1
ATOM 5065 C CA . ALA B 1 249 ? -11.195 -0.543 -4.695 1 47.03 249 ALA B CA 1
ATOM 5066 C C . ALA B 1 249 ? -12.422 0.334 -4.465 1 47.03 249 ALA B C 1
ATOM 5068 O O . ALA B 1 249 ? -12.312 1.438 -3.928 1 47.03 249 ALA B O 1
ATOM 5069 N N . SER B 1 250 ? -13.508 0.042 -5.191 1 45.59 250 SER B N 1
ATOM 5070 C CA . SER B 1 250 ? -14.844 0.639 -5.121 1 45.59 250 SER B CA 1
ATOM 5071 C C . SER B 1 250 ? -15.227 0.957 -3.68 1 45.59 250 SER B C 1
ATOM 5073 O O . SER B 1 250 ? -15.305 0.058 -2.84 1 45.59 250 SER B O 1
ATOM 5075 N N . THR B 1 251 ? -14.672 2.047 -3.203 1 49.28 251 THR B N 1
ATOM 5076 C CA . THR B 1 251 ? -15.305 2.447 -1.951 1 49.28 251 THR B CA 1
ATOM 5077 C C . THR B 1 251 ? -16.797 2.703 -2.152 1 49.28 251 THR B C 1
ATOM 5079 O O . THR B 1 251 ? -17.234 3.023 -3.262 1 49.28 251 THR B O 1
ATOM 5082 N N . SER B 1 252 ? -17.547 2.129 -1.307 1 50.91 252 SER B N 1
ATOM 5083 C CA . SER B 1 252 ? -18.984 2.346 -1.224 1 50.91 252 SER B CA 1
ATOM 5084 C C . SER B 1 252 ? -19.328 3.83 -1.301 1 50.91 252 SER B C 1
ATOM 5086 O O . SER B 1 252 ? -20.312 4.277 -0.704 1 50.91 252 SER B O 1
ATOM 5088 N N . SER B 1 253 ? -18.406 4.637 -1.948 1 58.53 253 SER B N 1
ATOM 5089 C CA . SER B 1 253 ? -18.719 6.059 -1.927 1 58.53 253 SER B CA 1
ATOM 5090 C C . SER B 1 253 ? -19.703 6.418 -3.031 1 58.53 253 SER B C 1
ATOM 5092 O O . SER B 1 253 ? -19.641 5.871 -4.133 1 58.53 253 SER B O 1
ATOM 5094 N N . SER B 1 254 ? -20.656 7.18 -2.695 1 59.34 254 SER B N 1
ATOM 5095 C CA . SER B 1 254 ? -21.672 7.684 -3.621 1 59.34 254 SER B CA 1
ATOM 5096 C C . SER B 1 254 ? -21.031 8.375 -4.816 1 59.34 254 SER B C 1
ATOM 5098 O O . SER B 1 254 ? -21.484 8.227 -5.949 1 59.34 254 SER B O 1
ATOM 5100 N N . SER B 1 255 ? -19.906 9.109 -4.594 1 67.5 255 SER B N 1
ATOM 5101 C CA . SER B 1 255 ? -19.266 9.883 -5.645 1 67.5 255 SER B CA 1
ATOM 5102 C C . SER B 1 255 ? -18.172 9.07 -6.332 1 67.5 255 SER B C 1
ATOM 5104 O O . SER B 1 255 ? -17.672 9.461 -7.387 1 67.5 255 SER B O 1
ATOM 5106 N N . GLY B 1 256 ? -17.812 8.016 -5.738 1 81.12 256 GLY B N 1
ATOM 5107 C CA . GLY B 1 256 ? -16.75 7.203 -6.293 1 81.12 256 GLY B CA 1
ATOM 5108 C C . GLY B 1 256 ? -15.359 7.77 -6.027 1 81.12 256 GLY B C 1
ATOM 5109 O O . GLY B 1 256 ? -14.359 7.215 -6.484 1 81.12 256 GLY B O 1
ATOM 5110 N N . LEU B 1 257 ? -15.344 8.93 -5.254 1 90.25 257 LEU B N 1
ATOM 5111 C CA . LEU B 1 257 ? -14.078 9.578 -4.934 1 90.25 257 LEU B CA 1
ATOM 5112 C C . LEU B 1 257 ? -13.516 9.055 -3.615 1 90.25 257 LEU B C 1
ATOM 5114 O O . LEU B 1 257 ? -14.273 8.781 -2.68 1 90.25 257 LEU B O 1
ATOM 5118 N N . VAL B 1 258 ? -12.211 8.945 -3.568 1 93.69 258 VAL B N 1
ATOM 5119 C CA . VAL B 1 258 ? -11.539 8.516 -2.346 1 93.69 258 VAL B CA 1
ATOM 5120 C C . VAL B 1 258 ? -10.648 9.641 -1.829 1 93.69 258 VAL B C 1
ATOM 5122 O O . VAL B 1 258 ? -9.797 10.156 -2.564 1 93.69 258 VAL B O 1
ATOM 5125 N N . TYR B 1 259 ? -10.867 10 -0.585 1 96.88 259 TYR B N 1
ATOM 5126 C CA . TYR B 1 259 ? -10.078 11.031 0.065 1 96.88 259 TYR B CA 1
ATOM 5127 C C . TYR B 1 259 ? -9.055 10.422 1.019 1 96.88 259 TYR B C 1
ATOM 5129 O O . TYR B 1 259 ? -9.359 9.469 1.735 1 96.88 259 TYR B O 1
ATOM 5137 N N . LYS B 1 260 ? -7.848 11.008 1.019 1 97.56 260 LYS B N 1
ATOM 5138 C CA . LYS B 1 260 ? -6.777 10.477 1.858 1 97.56 260 LYS B CA 1
ATOM 5139 C C . LYS B 1 260 ? -6.133 11.586 2.689 1 97.56 260 LYS B C 1
ATOM 5141 O O . LYS B 1 260 ? -5.879 12.68 2.184 1 97.56 260 LYS B O 1
ATOM 5146 N N . LEU B 1 261 ? -5.938 11.281 3.922 1 98.31 261 LEU B N 1
ATOM 5147 C CA . LEU B 1 261 ? -5.242 12.195 4.824 1 98.31 261 LEU B CA 1
ATOM 5148 C C . LEU B 1 261 ? -3.736 11.961 4.781 1 98.31 261 LEU B C 1
ATOM 5150 O O . LEU B 1 261 ? -3.277 10.82 4.867 1 98.31 261 LEU B O 1
ATOM 5154 N N . GLY B 1 262 ? -2.996 12.984 4.547 1 96.75 262 GLY B N 1
ATOM 5155 C CA . GLY B 1 262 ? -1.544 12.898 4.523 1 96.75 262 GLY B CA 1
ATOM 5156 C C . GLY B 1 262 ? -0.872 13.883 5.461 1 96.75 262 GLY B C 1
ATOM 5157 O O . GLY B 1 262 ? -1.528 14.484 6.312 1 96.75 262 GLY B O 1
ATOM 5158 N N . ASP B 1 263 ? 0.497 13.922 5.461 1 94.62 263 ASP B N 1
ATOM 5159 C CA . ASP B 1 263 ? 1.397 14.805 6.188 1 94.62 263 ASP B CA 1
ATOM 5160 C C . ASP B 1 263 ? 1.234 14.633 7.699 1 94.62 263 ASP B C 1
ATOM 5162 O O . ASP B 1 263 ? 0.521 15.406 8.344 1 94.62 263 ASP B O 1
ATOM 5166 N N . PHE B 1 264 ? 1.954 13.867 8.328 1 95.25 264 PHE B N 1
ATOM 5167 C CA . PHE B 1 264 ? 1.909 13.562 9.758 1 95.25 264 PHE B CA 1
ATOM 5168 C C . PHE B 1 264 ? 3.078 14.219 10.484 1 95.25 264 PHE B C 1
ATOM 5170 O O . PHE B 1 264 ? 3.547 13.703 11.5 1 95.25 264 PHE B O 1
ATOM 5177 N N . GLY B 1 265 ? 3.527 15.281 9.969 1 93 265 GLY B N 1
ATOM 5178 C CA . GLY B 1 265 ? 4.703 15.953 10.5 1 93 265 GLY B CA 1
ATOM 5179 C C . GLY B 1 265 ? 4.527 16.422 11.93 1 93 265 GLY B C 1
ATOM 5180 O O . GLY B 1 265 ? 5.496 16.531 12.688 1 93 265 GLY B O 1
ATOM 5181 N N . LEU B 1 266 ? 3.322 16.672 12.398 1 91.38 266 LEU B N 1
ATOM 5182 C CA . LEU B 1 266 ? 3.078 17.219 13.727 1 91.38 266 LEU B CA 1
ATOM 5183 C C . LEU B 1 266 ? 2.373 16.203 14.617 1 91.38 266 LEU B C 1
ATOM 5185 O O . LEU B 1 266 ? 1.962 16.516 15.734 1 91.38 266 LEU B O 1
ATOM 5189 N N . ALA B 1 267 ? 2.225 14.984 14.117 1 93.38 267 ALA B N 1
ATOM 5190 C CA . ALA B 1 267 ? 1.505 13.969 14.883 1 93.38 267 ALA B CA 1
ATOM 5191 C C . ALA B 1 267 ? 2.127 13.773 16.266 1 93.38 267 ALA B C 1
ATOM 5193 O O . ALA B 1 267 ? 3.346 13.875 16.422 1 93.38 267 ALA B O 1
ATOM 5194 N N . ALA B 1 268 ? 1.236 13.5 17.219 1 89.25 268 ALA B N 1
ATOM 5195 C CA . ALA B 1 268 ? 1.699 13.312 18.594 1 89.25 268 ALA B CA 1
ATOM 5196 C C . ALA B 1 268 ? 0.984 12.133 19.266 1 89.25 268 ALA B C 1
ATOM 5198 O O . ALA B 1 268 ? -0.174 11.852 18.953 1 89.25 268 ALA B O 1
ATOM 5199 N N . GLY B 1 269 ? 1.714 11.469 20.156 1 84.94 269 GLY B N 1
ATOM 5200 C CA . GLY B 1 269 ? 1.146 10.375 20.922 1 84.94 269 GLY B CA 1
ATOM 5201 C C . GLY B 1 269 ? 0.58 10.82 22.266 1 84.94 269 GLY B C 1
ATOM 5202 O O . GLY B 1 269 ? 0.553 12.016 22.562 1 84.94 269 GLY B O 1
ATOM 5203 N N . PRO B 1 270 ? 0.011 9.852 23.031 1 68.94 270 PRO B N 1
ATOM 5204 C CA . PRO B 1 270 ? -0.636 10.172 24.312 1 68.94 270 PRO B CA 1
ATOM 5205 C C . PRO B 1 270 ? 0.307 10.867 25.297 1 68.94 270 PRO B C 1
ATOM 5207 O O . PRO B 1 270 ? -0.136 11.664 26.125 1 68.94 270 PRO B O 1
ATOM 5210 N N . ALA B 1 271 ? 1.51 10.445 25.25 1 61.66 271 ALA B N 1
ATOM 5211 C CA . ALA B 1 271 ? 2.404 11.031 26.234 1 61.66 271 ALA B CA 1
ATOM 5212 C C . ALA B 1 271 ? 2.775 12.461 25.875 1 61.66 271 ALA B C 1
ATOM 5214 O O . ALA B 1 271 ? 3.463 13.148 26.641 1 61.66 271 ALA B O 1
ATOM 5215 N N . GLY B 1 272 ? 2.043 13.062 24.953 1 58.62 272 GLY B N 1
ATOM 5216 C CA . GLY B 1 272 ? 2.107 14.469 24.594 1 58.62 272 GLY B CA 1
ATOM 5217 C C . GLY B 1 272 ? 3.457 14.883 24.031 1 58.62 272 GLY B C 1
ATOM 5218 O O . GLY B 1 272 ? 3.758 16.078 23.938 1 58.62 272 GLY B O 1
ATOM 5219 N N . GLN B 1 273 ? 4.367 13.984 23.875 1 55.31 273 GLN B N 1
ATOM 5220 C CA . GLN B 1 273 ? 5.668 14.484 23.453 1 55.31 273 GLN B CA 1
ATOM 5221 C C . GLN B 1 273 ? 5.668 14.805 21.953 1 55.31 273 GLN B C 1
ATOM 5223 O O . GLN B 1 273 ? 5.41 13.938 21.125 1 55.31 273 GLN B O 1
ATOM 5228 N N . ARG B 1 274 ? 5.41 16.156 21.75 1 58.28 274 ARG B N 1
ATOM 5229 C CA . ARG B 1 274 ? 5.605 16.625 20.391 1 58.28 274 ARG B CA 1
ATOM 5230 C C . ARG B 1 274 ? 7.086 16.703 20.047 1 58.28 274 ARG B C 1
ATOM 5232 O O . ARG B 1 274 ? 7.902 17.109 20.875 1 58.28 274 ARG B O 1
ATOM 5239 N N . ALA B 1 275 ? 7.355 16.031 18.953 1 47.62 275 ALA B N 1
ATOM 5240 C CA . ALA B 1 275 ? 8.75 16.156 18.547 1 47.62 275 ALA B CA 1
ATOM 5241 C C . ALA B 1 275 ? 9.094 17.594 18.172 1 47.62 275 ALA B C 1
ATOM 5243 O O . ALA B 1 275 ? 10.266 17.984 18.219 1 47.62 275 ALA B O 1
ATOM 5244 N N . GLY B 1 276 ? 7.988 18.453 17.812 1 53.56 276 GLY B N 1
ATOM 5245 C CA . GLY B 1 276 ? 8.312 19.812 17.359 1 53.56 276 GLY B CA 1
ATOM 5246 C C . GLY B 1 276 ? 7.469 20.875 18.031 1 53.56 276 GLY B C 1
ATOM 5247 O O . GLY B 1 276 ? 6.598 20.578 18.844 1 53.56 276 GLY B O 1
ATOM 5248 N N . THR B 1 277 ? 8.023 22.172 17.891 1 48.72 277 THR B N 1
ATOM 5249 C CA . THR B 1 277 ? 7.496 23.375 18.531 1 48.72 277 THR B CA 1
ATOM 5250 C C . THR B 1 277 ? 6.324 23.938 17.75 1 48.72 277 THR B C 1
ATOM 5252 O O . THR B 1 277 ? 5.672 24.891 18.188 1 48.72 277 THR B O 1
ATOM 5255 N N . SER B 1 278 ? 6.098 23.281 16.609 1 58.25 278 SER B N 1
ATOM 5256 C CA . SER B 1 278 ? 5.129 23.969 15.766 1 58.25 278 SER B CA 1
ATOM 5257 C C . SER B 1 278 ? 3.699 23.672 16.203 1 58.25 278 SER B C 1
ATOM 5259 O O . SER B 1 278 ? 3.395 22.547 16.625 1 58.25 278 SER B O 1
ATOM 5261 N N . GLU B 1 279 ? 2.895 24.812 16.359 1 64.62 279 GLU B N 1
ATOM 5262 C CA . GLU B 1 279 ? 1.508 24.703 16.797 1 64.62 279 GLU B CA 1
ATOM 5263 C C . GLU B 1 279 ? 0.572 24.422 15.633 1 64.62 279 GLU B C 1
ATOM 5265 O O . GLU B 1 279 ? -0.631 24.234 15.82 1 64.62 279 GLU B O 1
ATOM 5270 N N . GLY B 1 280 ? 0.999 24.078 14.484 1 75.06 280 GLY B N 1
ATOM 5271 C CA . GLY B 1 280 ? 0.103 23.875 13.359 1 75.06 280 GLY B CA 1
ATOM 5272 C C . GLY B 1 280 ? -0.323 25.172 12.695 1 75.06 280 GLY B C 1
ATOM 5273 O O . GLY B 1 280 ? 0.208 26.25 13.008 1 75.06 280 GLY B O 1
ATOM 5274 N N . ASP B 1 281 ? -1.179 25.109 11.734 1 87.88 281 ASP B N 1
ATOM 5275 C CA . ASP B 1 281 ? -1.717 26.25 11.008 1 87.88 281 ASP B CA 1
ATOM 5276 C C . ASP B 1 281 ? -2.809 26.953 11.812 1 87.88 281 ASP B C 1
ATOM 5278 O O . ASP B 1 281 ? -3.857 26.375 12.086 1 87.88 281 ASP B O 1
ATOM 5282 N N . SER B 1 282 ? -2.631 28.219 12.164 1 90.5 282 SER B N 1
ATOM 5283 C CA . SER B 1 282 ? -3.512 28.969 13.047 1 90.5 282 SER B CA 1
ATOM 5284 C C . SER B 1 282 ? -4.934 29.031 12.5 1 90.5 282 SER B C 1
ATOM 5286 O O . SER B 1 282 ? -5.898 29.094 13.266 1 90.5 282 SER B O 1
ATOM 5288 N N . LYS B 1 283 ? -5.074 28.922 11.18 1 94.62 283 LYS B N 1
ATOM 5289 C CA . LYS B 1 283 ? -6.391 29 10.555 1 94.62 283 LYS B CA 1
ATOM 5290 C C . LYS B 1 283 ? -7.297 27.875 11.023 1 94.62 283 LYS B C 1
ATOM 5292 O O . LYS B 1 283 ? -8.523 28.016 11.055 1 94.62 283 LYS B O 1
ATOM 5297 N N . TYR B 1 284 ? -6.688 26.781 11.445 1 96.19 284 TYR B N 1
ATOM 5298 C CA . TYR B 1 284 ? -7.492 25.594 11.703 1 96.19 284 TYR B CA 1
ATOM 5299 C C . TYR B 1 284 ? -7.355 25.141 13.148 1 96.19 284 TYR B C 1
ATOM 5301 O O . TYR B 1 284 ? -7.914 24.109 13.547 1 96.19 284 TYR B O 1
ATOM 5309 N N . LEU B 1 285 ? -6.691 25.891 13.977 1 92.81 285 LEU B N 1
ATOM 5310 C CA . LEU B 1 285 ? -6.445 25.531 15.367 1 92.81 285 LEU B CA 1
ATOM 5311 C C . LEU B 1 285 ? -7.676 25.797 16.234 1 92.81 285 LEU B C 1
ATOM 5313 O O . LEU B 1 285 ? -8.328 26.844 16.078 1 92.81 285 LEU B O 1
ATOM 5317 N N . ALA B 1 286 ? -7.949 24.938 17.094 1 93.62 286 ALA B N 1
ATOM 5318 C CA . ALA B 1 286 ? -9.031 25.109 18.062 1 93.62 286 ALA B CA 1
ATOM 5319 C C . ALA B 1 286 ? -8.656 26.141 19.125 1 93.62 286 ALA B C 1
ATOM 5321 O O . ALA B 1 286 ? -7.48 26.422 19.344 1 93.62 286 ALA B O 1
ATOM 5322 N N . PRO B 1 287 ? -9.68 26.672 19.781 1 91.25 287 PRO B N 1
ATOM 5323 C CA . PRO B 1 287 ? -9.422 27.734 20.766 1 91.25 287 PRO B CA 1
ATOM 5324 C C . PRO B 1 287 ? -8.539 27.266 21.922 1 91.25 287 PRO B C 1
ATOM 5326 O O . PRO B 1 287 ? -7.703 28.031 22.406 1 91.25 287 PRO B O 1
ATOM 5329 N N . GLU B 1 288 ? -8.648 26 22.359 1 89.44 288 GLU B N 1
ATOM 5330 C CA . GLU B 1 288 ? -7.906 25.516 23.516 1 89.44 288 GLU B CA 1
ATOM 5331 C C . GLU B 1 288 ? -6.434 25.297 23.172 1 89.44 288 GLU B C 1
ATOM 5333 O O . GLU B 1 288 ? -5.582 25.281 24.062 1 89.44 288 GLU B O 1
ATOM 5338 N N . ALA B 1 289 ? -6.117 25.016 21.906 1 84.25 289 ALA B N 1
ATOM 5339 C CA . ALA B 1 289 ? -4.73 24.859 21.484 1 84.25 289 ALA B CA 1
ATOM 5340 C C . ALA B 1 289 ? -3.967 26.172 21.594 1 84.25 289 ALA B C 1
ATOM 5342 O O . ALA B 1 289 ? -2.742 26.188 21.734 1 84.25 289 ALA B O 1
ATOM 5343 N N . LEU B 1 290 ? -4.695 27.25 21.531 1 78.12 290 LEU B N 1
ATOM 5344 C CA . LEU B 1 290 ? -4.113 28.578 21.609 1 78.12 290 LEU B CA 1
ATOM 5345 C C . LEU B 1 290 ? -3.865 28.984 23.062 1 78.12 290 LEU B C 1
ATOM 5347 O O . LEU B 1 290 ? -3.018 29.828 23.328 1 78.12 290 LEU B O 1
ATOM 5351 N N . LYS B 1 291 ? -4.598 28.422 23.969 1 73.5 291 LYS B N 1
ATOM 5352 C CA . LYS B 1 291 ? -4.578 28.844 25.359 1 73.5 291 LYS B CA 1
ATOM 5353 C C . LYS B 1 291 ? -3.471 28.141 26.141 1 73.5 291 LYS B C 1
ATOM 5355 O O . LYS B 1 291 ? -2.852 28.734 27.031 1 73.5 291 LYS B O 1
ATOM 5360 N N . SER B 1 292 ? -3.334 26.797 25.969 1 67.44 292 SER B N 1
ATOM 5361 C CA . SER B 1 292 ? -2.35 26.062 26.766 1 67.44 292 SER B CA 1
ATOM 5362 C C . SER B 1 292 ? -1.756 24.906 25.969 1 67.44 292 SER B C 1
ATOM 5364 O O . SER B 1 292 ? -2.469 24.219 25.234 1 67.44 292 SER B O 1
ATOM 5366 N N . ARG B 1 293 ? -0.43 24.797 26.094 1 61.78 293 ARG B N 1
ATOM 5367 C CA . ARG B 1 293 ? 0.263 23.656 25.5 1 61.78 293 ARG B CA 1
ATOM 5368 C C . ARG B 1 293 ? -0.049 22.359 26.25 1 61.78 293 ARG B C 1
ATOM 5370 O O . ARG B 1 293 ? 0.149 21.266 25.719 1 61.78 293 ARG B O 1
ATOM 5377 N N . ASP B 1 294 ? -0.58 22.531 27.406 1 71.38 294 ASP B N 1
ATOM 5378 C CA . ASP B 1 294 ? -0.847 21.375 28.25 1 71.38 294 ASP B CA 1
ATOM 5379 C C . ASP B 1 294 ? -2.086 20.625 27.781 1 71.38 294 ASP B C 1
ATOM 5381 O O . ASP B 1 294 ? -2.402 19.547 28.297 1 71.38 294 ASP B O 1
ATOM 5385 N N . PHE B 1 295 ? -2.574 21.031 26.672 1 74.75 295 PHE B N 1
ATOM 5386 C CA . PHE B 1 295 ? -3.85 20.469 26.25 1 74.75 295 PHE B CA 1
ATOM 5387 C C . PHE B 1 295 ? -3.654 19.078 25.672 1 74.75 295 PHE B C 1
ATOM 5389 O O . PHE B 1 295 ? -4.562 18.25 25.703 1 74.75 295 PHE B O 1
ATOM 5396 N N . LEU B 1 296 ? -2.512 18.781 25.234 1 78 296 LEU B N 1
ATOM 5397 C CA . LEU B 1 296 ? -2.268 17.469 24.641 1 78 296 LEU B CA 1
ATOM 5398 C C . LEU B 1 296 ? -2.377 16.375 25.703 1 78 296 LEU B C 1
ATOM 5400 O O . LEU B 1 296 ? -2.609 15.211 25.375 1 78 296 LEU B O 1
ATOM 5404 N N . SER B 1 297 ? -2.217 16.812 26.812 1 75.94 297 SER B N 1
ATOM 5405 C CA . SER B 1 297 ? -2.311 15.844 27.906 1 75.94 297 SER B CA 1
ATOM 5406 C C . SER B 1 297 ? -3.699 15.852 28.531 1 75.94 297 SER B C 1
ATOM 5408 O O . SER B 1 297 ? -3.941 15.164 29.516 1 75.94 297 SER B O 1
ATOM 5410 N N . SER B 1 298 ? -4.426 16.672 27.781 1 77.56 298 SER B N 1
ATOM 5411 C CA . SER B 1 298 ? -5.801 16.672 28.281 1 77.56 298 SER B CA 1
ATOM 5412 C C . SER B 1 298 ? -6.578 15.469 27.75 1 77.56 298 SER B C 1
ATOM 5414 O O . SER B 1 298 ? -6.121 14.773 26.844 1 77.56 298 SER B O 1
ATOM 5416 N N . GLY B 1 299 ? -7.566 14.914 28.406 1 83.31 299 GLY B N 1
ATOM 5417 C CA . GLY B 1 299 ? -8.43 13.828 27.984 1 83.31 299 GLY B CA 1
ATOM 5418 C C . GLY B 1 299 ? -9.219 14.156 26.719 1 83.31 299 GLY B C 1
ATOM 5419 O O . GLY B 1 299 ? -9.977 13.32 26.219 1 83.31 299 GLY B O 1
ATOM 5420 N N . PHE B 1 300 ? -8.836 15.43 26.016 1 89.38 300 PHE B N 1
ATOM 5421 C CA . PHE B 1 300 ? -9.625 15.844 24.875 1 89.38 300 PHE B CA 1
ATOM 5422 C C . PHE B 1 300 ? -8.727 16.234 23.703 1 89.38 300 PHE B C 1
ATOM 5424 O O . PHE B 1 300 ? -9.117 17.031 22.844 1 89.38 300 PHE B O 1
ATOM 5431 N N . ALA B 1 301 ? -7.504 15.742 23.641 1 91.38 301 ALA B N 1
ATOM 5432 C CA . ALA B 1 301 ? -6.559 16.125 22.594 1 91.38 301 ALA B CA 1
ATOM 5433 C C . ALA B 1 301 ? -7.09 15.758 21.219 1 91.38 301 ALA B C 1
ATOM 5435 O O . ALA B 1 301 ? -6.855 16.484 20.25 1 91.38 301 ALA B O 1
ATOM 5436 N N . ASP B 1 302 ? -7.836 14.648 21.125 1 95.19 302 ASP B N 1
ATOM 5437 C CA . ASP B 1 302 ? -8.352 14.172 19.859 1 95.19 302 ASP B CA 1
ATOM 5438 C C . ASP B 1 302 ? -9.367 15.148 19.266 1 95.19 302 ASP B C 1
ATOM 5440 O O . ASP B 1 302 ? -9.594 15.172 18.062 1 95.19 302 ASP B O 1
ATOM 5444 N N . ARG B 1 303 ? -9.938 16.047 20.125 1 96.62 303 ARG B N 1
ATOM 5445 C CA . ARG B 1 303 ? -10.961 16.984 19.688 1 96.62 303 ARG B CA 1
ATOM 5446 C C . ARG B 1 303 ? -10.344 18.125 18.891 1 96.62 303 ARG B C 1
ATOM 5448 O O . ARG B 1 303 ? -11.047 18.812 18.141 1 96.62 303 ARG B O 1
ATOM 5455 N N . LEU B 1 304 ? -9.023 18.281 19.062 1 94.94 304 LEU B N 1
ATOM 5456 C CA . LEU B 1 304 ? -8.32 19.266 18.234 1 94.94 304 LEU B CA 1
ATOM 5457 C C . LEU B 1 304 ? -8.453 18.922 16.75 1 94.94 304 LEU B C 1
ATOM 5459 O O . LEU B 1 304 ? -8.703 19.812 15.93 1 94.94 304 LEU B O 1
ATOM 5463 N N . ASP B 1 305 ? -8.352 17.656 16.453 1 97.44 305 ASP B N 1
ATOM 5464 C CA . ASP B 1 305 ? -8.453 17.188 15.078 1 97.44 305 ASP B CA 1
ATOM 5465 C C . ASP B 1 305 ? -9.867 17.375 14.539 1 97.44 305 ASP B C 1
ATOM 5467 O O . ASP B 1 305 ? -10.055 17.703 13.359 1 97.44 305 ASP B O 1
ATOM 5471 N N . ILE B 1 306 ? -10.859 17.172 15.367 1 98.62 306 ILE B N 1
ATOM 5472 C CA . ILE B 1 306 ? -12.25 17.312 14.961 1 98.62 306 ILE B CA 1
ATOM 5473 C C . ILE B 1 306 ? -12.547 18.766 14.602 1 98.62 306 ILE B C 1
ATOM 5475 O O . ILE B 1 306 ? -13.172 19.047 13.578 1 98.62 306 ILE B O 1
ATOM 5479 N N . PHE B 1 307 ? -12.109 19.656 15.461 1 98 307 PHE B N 1
ATOM 5480 C CA . PHE B 1 307 ? -12.281 21.062 15.18 1 98 307 PHE B CA 1
ATOM 5481 C C . PHE B 1 307 ? -11.641 21.438 13.844 1 98 307 PHE B C 1
ATOM 5483 O O . PHE B 1 307 ? -12.266 22.094 13.008 1 98 307 PHE B O 1
ATOM 5490 N N . ALA B 1 308 ? -10.367 21 13.672 1 98.12 308 ALA B N 1
ATOM 5491 C CA . ALA B 1 308 ? -9.625 21.328 12.461 1 98.12 308 ALA B CA 1
ATOM 5492 C C . ALA B 1 308 ? -10.336 20.797 11.219 1 98.12 308 ALA B C 1
ATOM 5494 O O . ALA B 1 308 ? -10.375 21.469 10.18 1 98.12 308 ALA B O 1
ATOM 5495 N N . LEU B 1 309 ? -10.844 19.578 11.305 1 98.81 309 LEU B N 1
ATOM 5496 C CA . LEU B 1 309 ? -11.594 19 10.188 1 98.81 309 LEU B CA 1
ATOM 5497 C C . LEU B 1 309 ? -12.844 19.828 9.891 1 98.81 309 LEU B C 1
ATOM 5499 O O . LEU B 1 309 ? -13.172 20.062 8.727 1 98.81 309 LEU B O 1
ATOM 5503 N N . GLY B 1 310 ? -13.586 20.219 10.914 1 98.69 310 GLY B N 1
ATOM 5504 C CA . GLY B 1 310 ? -14.719 21.109 10.734 1 98.69 310 GLY B CA 1
ATOM 5505 C C . GLY B 1 310 ? -14.344 22.422 10.062 1 98.69 310 GLY B C 1
ATOM 5506 O O . GLY B 1 310 ? -15.047 22.875 9.156 1 98.69 310 GLY B O 1
ATOM 5507 N N . ALA B 1 311 ? -13.281 22.969 10.516 1 98.38 311 ALA B N 1
ATOM 5508 C CA . ALA B 1 311 ? -12.797 24.234 9.938 1 98.38 311 ALA B CA 1
ATOM 5509 C C . ALA B 1 311 ? -12.438 24.047 8.469 1 98.38 311 ALA B C 1
ATOM 5511 O O . ALA B 1 311 ? -12.727 24.922 7.645 1 98.38 311 ALA B O 1
ATOM 5512 N N . ALA B 1 312 ? -11.781 22.969 8.141 1 98.5 312 ALA B N 1
ATOM 5513 C CA . ALA B 1 312 ? -11.461 22.672 6.746 1 98.5 312 ALA B CA 1
ATOM 5514 C C . ALA B 1 312 ? -12.727 22.578 5.902 1 98.5 312 ALA B C 1
ATOM 5516 O O . ALA B 1 312 ? -12.797 23.156 4.816 1 98.5 312 ALA B O 1
ATOM 5517 N N . ALA B 1 313 ? -13.703 21.844 6.41 1 98.5 313 ALA B N 1
ATOM 5518 C CA . ALA B 1 313 ? -14.977 21.719 5.707 1 98.5 313 ALA B CA 1
ATOM 5519 C C . ALA B 1 313 ? -15.656 23.062 5.547 1 98.5 313 ALA B C 1
ATOM 5521 O O . ALA B 1 313 ? -16.188 23.375 4.477 1 98.5 313 ALA B O 1
ATOM 5522 N N . TYR B 1 314 ? -15.656 23.875 6.574 1 98.25 314 TYR B N 1
ATOM 5523 C CA . TYR B 1 314 ? -16.25 25.219 6.539 1 98.25 314 TYR B CA 1
ATOM 5524 C C . TYR B 1 314 ? -15.617 26.062 5.438 1 98.25 314 TYR B C 1
ATOM 5526 O O . TYR B 1 314 ? -16.328 26.703 4.664 1 98.25 314 TYR B O 1
ATOM 5534 N N . GLU B 1 315 ? -14.328 25.953 5.375 1 97.88 315 GLU B N 1
ATOM 5535 C CA . GLU B 1 315 ? -13.609 26.703 4.348 1 97.88 315 GLU B CA 1
ATOM 5536 C C . GLU B 1 315 ? -14.039 26.281 2.949 1 97.88 315 GLU B C 1
ATOM 5538 O O . GLU B 1 315 ? -14.32 27.109 2.094 1 97.88 315 GLU B O 1
ATOM 5543 N N . LEU B 1 316 ? -14.078 25.031 2.729 1 98.19 316 LEU B N 1
ATOM 5544 C CA . LEU B 1 316 ? -14.406 24.484 1.417 1 98.19 316 LEU B CA 1
ATOM 5545 C C . LEU B 1 316 ? -15.836 24.859 1.021 1 98.19 316 LEU B C 1
ATOM 5547 O O . LEU B 1 316 ? -16.109 25.141 -0.15 1 98.19 316 LEU B O 1
ATOM 5551 N N . LEU B 1 317 ? -16.766 24.859 1.958 1 97.62 317 LEU B N 1
ATOM 5552 C CA . LEU B 1 317 ? -18.172 25.141 1.696 1 97.62 317 LEU B CA 1
ATOM 5553 C C . LEU B 1 317 ? -18.406 26.641 1.513 1 97.62 317 LEU B C 1
ATOM 5555 O O . LEU B 1 317 ? -19.266 27.047 0.736 1 97.62 317 LEU B O 1
ATOM 5559 N N . ARG B 1 318 ? -17.688 27.422 2.246 1 95.19 318 ARG B N 1
ATOM 5560 C CA . ARG B 1 318 ? -17.859 28.859 2.207 1 95.19 318 ARG B CA 1
ATOM 5561 C C . ARG B 1 318 ? -17.266 29.453 0.933 1 95.19 318 ARG B C 1
ATOM 5563 O O . ARG B 1 318 ? -17.688 30.531 0.491 1 95.19 318 ARG B O 1
ATOM 5570 N N . GLY B 1 319 ? -16.188 28.828 0.419 1 95.12 319 GLY B N 1
ATOM 5571 C CA . GLY B 1 319 ? -15.609 29.25 -0.844 1 95.12 319 GLY B CA 1
ATOM 5572 C C . GLY B 1 319 ? -14.586 30.359 -0.687 1 95.12 319 GLY B C 1
ATOM 5573 O O . GLY B 1 319 ? -14.195 30.984 -1.669 1 95.12 319 GLY B O 1
ATOM 5574 N N . SER B 1 320 ? -14.258 30.641 0.514 1 95 320 SER B N 1
ATOM 5575 C CA . SER B 1 320 ? -13.211 31.625 0.796 1 95 320 SER B CA 1
ATOM 5576 C C . SER B 1 320 ? -12.281 31.141 1.905 1 95 320 SER B C 1
ATOM 5578 O O . SER B 1 320 ? -12.727 30.484 2.855 1 95 320 SER B O 1
ATOM 5580 N N . GLU B 1 321 ? -11.023 31.5 1.824 1 95.5 321 GLU B N 1
ATOM 5581 C CA . GLU B 1 321 ? -10.023 31.078 2.805 1 95.5 321 GLU B CA 1
ATOM 5582 C C . GLU B 1 321 ? -10.383 31.562 4.203 1 95.5 321 GLU B C 1
ATOM 5584 O O . GLU B 1 321 ? -10.898 32.688 4.367 1 95.5 321 GLU B O 1
ATOM 5589 N N . LEU B 1 322 ? -10.078 30.828 5.141 1 96.69 322 LEU B N 1
ATOM 5590 C CA . LEU B 1 322 ? -10.273 31.234 6.527 1 96.69 322 LEU B CA 1
ATOM 5591 C C . LEU B 1 322 ? -9.273 32.312 6.914 1 96.69 322 LEU B C 1
ATOM 5593 O O . LEU B 1 322 ? -8.148 32.344 6.422 1 96.69 322 LEU B O 1
ATOM 5597 N N . PRO B 1 323 ? -9.766 33.156 7.82 1 95.56 323 PRO B N 1
ATOM 5598 C CA . PRO B 1 323 ? -8.859 34.219 8.289 1 95.56 323 PRO B CA 1
ATOM 5599 C C . PRO B 1 323 ? -7.793 33.688 9.25 1 95.56 323 PRO B C 1
ATOM 5601 O O . PRO B 1 323 ? -8.023 32.688 9.938 1 95.56 323 PRO B O 1
ATOM 5604 N N . LYS B 1 324 ? -6.668 34.344 9.312 1 92.88 324 LYS B N 1
ATOM 5605 C CA . LYS B 1 324 ? -5.59 33.969 10.227 1 92.88 324 LYS B CA 1
ATOM 5606 C C . LYS B 1 324 ? -5.719 34.719 11.555 1 92.88 324 LYS B C 1
ATOM 5608 O O . LYS B 1 324 ? -5.082 34.344 12.539 1 92.88 324 LYS B O 1
ATOM 5613 N N . ASN B 1 325 ? -6.469 35.781 11.492 1 91.81 325 ASN B N 1
ATOM 5614 C CA . ASN B 1 325 ? -6.707 36.625 12.648 1 91.81 325 ASN B CA 1
ATOM 5615 C C . ASN B 1 325 ? -7.926 37.531 12.453 1 91.81 325 ASN B C 1
ATOM 5617 O O . ASN B 1 325 ? -8.703 37.344 11.516 1 91.81 325 ASN B O 1
ATOM 5621 N N . GLY B 1 326 ? -8.211 38.375 13.539 1 93.69 326 GLY B N 1
ATOM 5622 C CA . GLY B 1 326 ? -9.289 39.344 13.406 1 93.69 326 GLY B CA 1
ATOM 5623 C C . GLY B 1 326 ? -10.609 38.875 13.977 1 93.69 326 GLY B C 1
ATOM 5624 O O . GLY B 1 326 ? -10.664 37.781 14.602 1 93.69 326 GLY B O 1
ATOM 5625 N N . GLN B 1 327 ? -11.602 39.656 13.742 1 95.12 327 GLN B N 1
ATOM 5626 C CA . GLN B 1 327 ? -12.898 39.406 14.359 1 95.12 327 GLN B CA 1
ATOM 5627 C C . GLN B 1 327 ? -13.531 38.156 13.812 1 95.12 327 GLN B C 1
ATOM 5629 O O . GLN B 1 327 ? -14.07 37.344 14.578 1 95.12 327 GLN B O 1
ATOM 5634 N N . LEU B 1 328 ? -13.477 37.969 12.562 1 94.44 328 LEU B N 1
ATOM 5635 C CA . LEU B 1 328 ? -14.062 36.781 11.945 1 94.44 328 LEU B CA 1
ATOM 5636 C C . LEU B 1 328 ? -13.383 35.531 12.461 1 94.44 328 LEU B C 1
ATOM 5638 O O . LEU B 1 328 ? -14.047 34.5 12.672 1 94.44 328 LEU B O 1
ATOM 5642 N N . TYR B 1 329 ? -12.102 35.594 12.586 1 95.62 329 TYR B N 1
ATOM 5643 C CA . TYR B 1 329 ? -11.312 34.5 13.164 1 95.62 329 TYR B CA 1
ATOM 5644 C C . TYR B 1 329 ? -11.859 34.125 14.531 1 95.62 329 TYR B C 1
ATOM 5646 O O . TYR B 1 329 ? -12.117 32.938 14.781 1 95.62 329 TYR B O 1
ATOM 5654 N N . HIS B 1 330 ? -12.148 35.062 15.359 1 95 330 HIS B N 1
ATOM 5655 C CA . HIS B 1 330 ? -12.664 34.812 16.703 1 95 330 HIS B CA 1
ATOM 5656 C C . HIS B 1 330 ? -14.117 34.344 16.672 1 95 330 HIS B C 1
ATOM 5658 O O . HIS B 1 330 ? -14.523 33.5 17.453 1 95 330 HIS B O 1
ATOM 5664 N N . ASP B 1 331 ? -14.875 34.938 15.773 1 96.38 331 ASP B N 1
ATOM 5665 C CA . ASP B 1 331 ? -16.281 34.562 15.633 1 96.38 331 ASP B CA 1
ATOM 5666 C C . ASP B 1 331 ? -16.438 33.094 15.289 1 96.38 331 ASP B C 1
ATOM 5668 O O . ASP B 1 331 ? -17.25 32.375 15.883 1 96.38 331 ASP B O 1
ATOM 5672 N N . ILE B 1 332 ? -15.617 32.656 14.398 1 96.06 332 ILE B N 1
ATOM 5673 C CA . ILE B 1 332 ? -15.648 31.266 13.969 1 96.06 332 ILE B CA 1
ATOM 5674 C C . ILE B 1 332 ? -15.336 30.344 15.156 1 96.06 332 ILE B C 1
ATOM 5676 O O . ILE B 1 332 ? -16.031 29.359 15.383 1 96.06 332 ILE B O 1
ATOM 5680 N N . ARG B 1 333 ? -14.398 30.672 15.977 1 95.44 333 ARG B N 1
ATOM 5681 C CA . ARG B 1 333 ? -13.969 29.875 17.109 1 95.44 333 ARG B CA 1
ATOM 5682 C C . ARG B 1 333 ? -14.977 29.953 18.25 1 95.44 333 ARG B C 1
ATOM 5684 O O . ARG B 1 333 ? -14.984 29.094 19.141 1 95.44 333 ARG B O 1
ATOM 5691 N N . ASN B 1 334 ? -15.805 30.969 18.156 1 95 334 ASN B N 1
ATOM 5692 C CA . ASN B 1 334 ? -16.875 31.094 19.141 1 95 334 ASN B CA 1
ATOM 5693 C C . ASN B 1 334 ? -18.156 30.438 18.672 1 95 334 ASN B C 1
ATOM 5695 O O . ASN B 1 334 ? -19.203 30.562 19.312 1 95 334 ASN B O 1
ATOM 5699 N N . GLY B 1 335 ? -18.062 29.781 17.516 1 93.56 335 GLY B N 1
ATOM 5700 C CA . GLY B 1 335 ? -19.188 28.969 17.078 1 93.56 335 GLY B CA 1
ATOM 5701 C C . GLY B 1 335 ? -20.078 29.656 16.078 1 93.56 335 GLY B C 1
ATOM 5702 O O . GLY B 1 335 ? -21.156 29.156 15.734 1 93.56 335 GLY B O 1
ATOM 5703 N N . LYS B 1 336 ? -19.703 30.828 15.625 1 94.94 336 LYS B N 1
ATOM 5704 C CA . LYS B 1 336 ? -20.484 31.531 14.625 1 94.94 336 LYS B CA 1
ATOM 5705 C C . LYS B 1 336 ? -20.141 31.047 13.219 1 94.94 336 LYS B C 1
ATOM 5707 O O . LYS B 1 336 ? -19.125 31.453 12.648 1 94.94 336 LYS B O 1
ATOM 5712 N N . ILE B 1 337 ? -21 30.219 12.672 1 93.38 337 ILE B N 1
ATOM 5713 C CA . ILE B 1 337 ? -20.828 29.656 11.344 1 93.38 337 ILE B CA 1
ATOM 5714 C C . ILE B 1 337 ? -21.922 30.188 10.414 1 93.38 337 ILE B C 1
ATOM 5716 O O . ILE B 1 337 ? -23.109 30.062 10.711 1 93.38 337 ILE B O 1
ATOM 5720 N N . PHE B 1 338 ? -21.547 30.812 9.398 1 93.62 338 PHE B N 1
ATOM 5721 C CA . PHE B 1 338 ? -22.5 31.406 8.453 1 93.62 338 PHE B CA 1
ATOM 5722 C C . PHE B 1 338 ? -22.328 30.797 7.066 1 93.62 338 PHE B C 1
ATOM 5724 O O . PHE B 1 338 ? -21.344 31.078 6.379 1 93.62 338 PHE B O 1
ATOM 5731 N N . LEU B 1 339 ? -23.25 29.953 6.672 1 95.25 339 LEU B N 1
ATOM 5732 C CA . LEU B 1 339 ? -23.281 29.297 5.371 1 95.25 339 LEU B CA 1
ATOM 5733 C C . LEU B 1 339 ? -24.703 29.297 4.801 1 95.25 339 LEU B C 1
ATOM 5735 O O . LEU B 1 339 ? -25.391 28.266 4.824 1 95.25 339 LEU B O 1
ATOM 5739 N N . PRO B 1 340 ? -25.109 30.328 4.215 1 92 340 PRO B N 1
ATOM 5740 C CA . PRO B 1 340 ? -26.5 30.469 3.787 1 92 340 PRO B CA 1
ATOM 5741 C C . PRO B 1 340 ? -26.875 29.5 2.668 1 92 340 PRO B C 1
ATOM 5743 O O . PRO B 1 340 ? -28.047 29.141 2.51 1 92 340 PRO B O 1
ATOM 5746 N N . SER B 1 341 ? -25.969 29 1.87 1 91.69 341 SER B N 1
ATOM 5747 C CA . SER B 1 341 ? -26.25 28.156 0.716 1 91.69 341 SER B CA 1
ATOM 5748 C C . SER B 1 341 ? -26.125 26.672 1.066 1 91.69 341 SER B C 1
ATOM 5750 O O . SER B 1 341 ? -26.297 25.812 0.204 1 91.69 341 SER B O 1
ATOM 5752 N N . VAL B 1 342 ? -25.875 26.375 2.271 1 95.44 342 VAL B N 1
ATOM 5753 C CA . VAL B 1 342 ? -25.625 25 2.701 1 95.44 342 VAL B CA 1
ATOM 5754 C C . VAL B 1 342 ? -26.781 24.516 3.559 1 95.44 342 VAL B C 1
ATOM 5756 O O . VAL B 1 342 ? -27.422 25.297 4.258 1 95.44 342 VAL B O 1
ATOM 5759 N N . SER B 1 343 ? -27.109 23.25 3.504 1 95.38 343 SER B N 1
ATOM 5760 C CA . SER B 1 343 ? -28.25 22.688 4.234 1 95.38 343 SER B CA 1
ATOM 5761 C C . SER B 1 343 ? -28.094 22.891 5.738 1 95.38 343 SER B C 1
ATOM 5763 O O . SER B 1 343 ? -26.969 22.906 6.254 1 95.38 343 SER B O 1
ATOM 5765 N N . GLY B 1 344 ? -29.188 23.016 6.406 1 94.69 344 GLY B N 1
ATOM 5766 C CA . GLY B 1 344 ? -29.188 23.203 7.852 1 94.69 344 GLY B CA 1
ATOM 5767 C C . GLY B 1 344 ? -28.516 22.062 8.594 1 94.69 344 GLY B C 1
ATOM 5768 O O . GLY B 1 344 ? -27.859 22.281 9.609 1 94.69 344 GLY B O 1
ATOM 5769 N N . ARG B 1 345 ? -28.672 20.953 8.062 1 93.44 345 ARG B N 1
ATOM 5770 C CA . ARG B 1 345 ? -28.078 19.766 8.68 1 93.44 345 ARG B CA 1
ATOM 5771 C C . ARG B 1 345 ? -26.562 19.859 8.688 1 93.44 345 ARG B C 1
ATOM 5773 O O . ARG B 1 345 ? -25.922 19.531 9.68 1 93.44 345 ARG B O 1
ATOM 5780 N N . VAL B 1 346 ? -26.078 20.281 7.617 1 96.19 346 VAL B N 1
ATOM 5781 C CA . VAL B 1 346 ? -24.625 20.406 7.5 1 96.19 346 VAL B CA 1
ATOM 5782 C C . VAL B 1 346 ? -24.109 21.531 8.391 1 96.19 346 VAL B C 1
ATOM 5784 O O . VAL B 1 346 ? -23.094 21.391 9.055 1 96.19 346 VAL B O 1
ATOM 5787 N N . VAL B 1 347 ? -24.844 22.609 8.422 1 96.81 347 VAL B N 1
ATOM 5788 C CA . VAL B 1 347 ? -24.484 23.719 9.289 1 96.81 347 VAL B CA 1
ATOM 5789 C C . VAL B 1 347 ? -24.484 23.266 10.742 1 96.81 347 VAL B C 1
ATOM 5791 O O . VAL B 1 347 ? -23.562 23.578 11.5 1 96.81 347 VAL B O 1
ATOM 5794 N N . ALA B 1 348 ? -25.469 22.516 11.117 1 96.44 348 ALA B N 1
ATOM 5795 C CA . ALA B 1 348 ? -25.578 22 12.484 1 96.44 348 ALA B CA 1
ATOM 5796 C C . ALA B 1 348 ? -24.391 21.094 12.812 1 96.44 348 ALA B C 1
ATOM 5798 O O . ALA B 1 348 ? -23.844 21.141 13.914 1 96.44 348 ALA B O 1
ATOM 5799 N N . LEU B 1 349 ? -24.031 20.266 11.891 1 97.06 349 LEU B N 1
ATOM 5800 C CA . LEU B 1 349 ? -22.906 19.375 12.07 1 97.06 349 LEU B CA 1
ATOM 5801 C C . LEU B 1 349 ? -21.609 20.156 12.281 1 97.06 349 LEU B C 1
ATOM 5803 O O . LEU B 1 349 ? -20.844 19.859 13.203 1 97.06 349 LEU B O 1
ATOM 5807 N N . LEU B 1 350 ? -21.406 21.141 11.477 1 98.12 350 LEU B N 1
ATOM 5808 C CA . LEU B 1 350 ? -20.188 21.953 11.594 1 98.12 350 LEU B CA 1
ATOM 5809 C C . LEU B 1 350 ? -20.141 22.672 12.93 1 98.12 350 LEU B C 1
ATOM 5811 O O . LEU B 1 350 ? -19.078 22.797 13.547 1 98.12 350 LEU B O 1
ATOM 5815 N N . LYS B 1 351 ? -21.281 23.156 13.328 1 97.81 351 LYS B N 1
ATOM 5816 C CA . LYS B 1 351 ? -21.344 23.828 14.625 1 97.81 351 LYS B CA 1
ATOM 5817 C C . LYS B 1 351 ? -20.953 22.875 15.758 1 97.81 351 LYS B C 1
ATOM 5819 O O . LYS B 1 351 ? -20.266 23.281 16.703 1 97.81 351 LYS B O 1
ATOM 5824 N N . LYS B 1 352 ? -21.375 21.672 15.641 1 98 352 LYS B N 1
ATOM 5825 C CA . LYS B 1 352 ? -21 20.656 16.641 1 98 352 LYS B CA 1
ATOM 5826 C C . LYS B 1 352 ? -19.516 20.359 16.594 1 98 352 LYS B C 1
ATOM 5828 O O . LYS B 1 352 ? -18.859 20.297 17.625 1 98 352 LYS B O 1
ATOM 5833 N N . MET B 1 353 ? -18.969 20.188 15.438 1 98.56 353 MET B N 1
ATOM 5834 C CA . MET B 1 353 ? -17.562 19.844 15.25 1 98.56 353 MET B CA 1
ATOM 5835 C C . MET B 1 353 ? -16.672 20.984 15.758 1 98.56 353 MET B C 1
ATOM 5837 O O . MET B 1 353 ? -15.57 20.719 16.266 1 98.56 353 MET B O 1
ATOM 5841 N N . MET B 1 354 ? -17.156 22.203 15.609 1 98.38 354 MET B N 1
ATOM 5842 C CA . MET B 1 354 ? -16.328 23.375 15.914 1 98.38 354 MET B CA 1
ATOM 5843 C C . MET B 1 354 ? -16.812 24.078 17.188 1 98.38 354 MET B C 1
ATOM 5845 O O . MET B 1 354 ? -16.625 25.281 17.344 1 98.38 354 MET B O 1
ATOM 5849 N N . ALA B 1 355 ? -17.484 23.297 18 1 98.06 355 ALA B N 1
ATOM 5850 C CA . ALA B 1 355 ? -17.922 23.844 19.281 1 98.06 355 ALA B CA 1
ATOM 5851 C C . ALA B 1 355 ? -16.75 24.469 20.047 1 98.06 355 ALA B C 1
ATOM 5853 O O . ALA B 1 355 ? -15.648 23.922 20.047 1 98.06 355 ALA B O 1
ATOM 5854 N N . PRO B 1 356 ? -16.938 25.625 20.703 1 96.44 356 PRO B N 1
ATOM 5855 C CA . PRO B 1 356 ? -15.859 26.281 21.438 1 96.44 356 PRO B CA 1
ATOM 5856 C C . PRO B 1 356 ? -15.25 25.406 22.531 1 96.44 356 PRO B C 1
ATOM 5858 O O . PRO B 1 356 ? -14.031 25.406 22.719 1 96.44 356 PRO B O 1
ATOM 5861 N N . GLU B 1 357 ? -16.078 24.641 23.188 1 94.94 357 GLU B N 1
ATOM 5862 C CA . GLU B 1 357 ? -15.609 23.734 24.234 1 94.94 357 GLU B CA 1
ATOM 5863 C C . GLU B 1 357 ? -15.328 22.344 23.672 1 94.94 357 GLU B C 1
ATOM 5865 O O . GLU B 1 357 ? -16.219 21.719 23.078 1 94.94 357 GLU B O 1
ATOM 5870 N N . PRO B 1 358 ? -14.172 21.797 23.922 1 95.31 358 PRO B N 1
ATOM 5871 C CA . PRO B 1 358 ? -13.797 20.516 23.328 1 95.31 358 PRO B CA 1
ATOM 5872 C C . PRO B 1 358 ? -14.742 19.391 23.719 1 95.31 358 PRO B C 1
ATOM 5874 O O . PRO B 1 358 ? -15 18.484 22.922 1 95.31 358 PRO B O 1
ATOM 5877 N N . GLN B 1 359 ? -15.305 19.391 24.906 1 95.25 359 GLN B N 1
ATOM 5878 C CA . GLN B 1 359 ? -16.156 18.312 25.391 1 95.25 359 GLN B CA 1
ATOM 5879 C C . GLN B 1 359 ? -17.453 18.234 24.594 1 95.25 359 GLN B C 1
ATOM 5881 O O . GLN B 1 359 ? -18.156 17.219 24.641 1 95.25 359 GLN B O 1
ATOM 5886 N N . ASN B 1 360 ? -17.812 19.312 24 1 97.44 360 ASN B N 1
ATOM 5887 C CA . ASN B 1 360 ? -19.062 19.359 23.234 1 97.44 360 ASN B CA 1
ATOM 5888 C C . ASN B 1 360 ? -18.859 18.891 21.797 1 97.44 360 ASN B C 1
ATOM 5890 O O . ASN B 1 360 ? -19.812 18.781 21.047 1 97.44 360 ASN B O 1
ATOM 5894 N N . ARG B 1 361 ? -17.656 18.594 21.406 1 98.25 361 ARG B N 1
ATOM 5895 C CA . ARG B 1 361 ? -17.359 18.094 20.062 1 98.25 361 ARG B CA 1
ATOM 5896 C C . ARG B 1 361 ? -17.469 16.578 20.016 1 98.25 361 ARG B C 1
ATOM 5898 O O . ARG B 1 361 ? -17.156 15.891 21.016 1 98.25 361 ARG B O 1
ATOM 5905 N N . PRO B 1 362 ? -17.875 16.062 18.891 1 98.38 362 PRO B N 1
ATOM 5906 C CA . PRO B 1 362 ? -17.953 14.602 18.797 1 98.38 362 PRO B CA 1
ATOM 5907 C C . PRO B 1 362 ? -16.578 13.945 18.688 1 98.38 362 PRO B C 1
ATOM 5909 O O . PRO B 1 362 ? -15.609 14.594 18.281 1 98.38 362 PRO B O 1
ATOM 5912 N N . THR B 1 363 ? -16.516 12.672 19.125 1 98.25 363 THR B N 1
ATOM 5913 C CA . THR B 1 363 ? -15.367 11.836 18.766 1 98.25 363 THR B CA 1
ATOM 5914 C C . THR B 1 363 ? -15.391 11.5 17.266 1 98.25 363 THR B C 1
ATOM 5916 O O . THR B 1 363 ? -16.406 11.68 16.609 1 98.25 363 THR B O 1
ATOM 5919 N N . ALA B 1 364 ? -14.281 11.07 16.812 1 98.44 364 ALA B N 1
ATOM 5920 C CA . ALA B 1 364 ? -14.25 10.625 15.414 1 98.44 364 ALA B CA 1
ATOM 5921 C C . ALA B 1 364 ? -15.266 9.516 15.164 1 98.44 364 ALA B C 1
ATOM 5923 O O . ALA B 1 364 ? -15.93 9.492 14.125 1 98.44 364 ALA B O 1
ATOM 5924 N N . ASP B 1 365 ? -15.375 8.609 16.094 1 97.44 365 ASP B N 1
ATOM 5925 C CA . ASP B 1 365 ? -16.344 7.52 15.984 1 97.44 365 ASP B CA 1
ATOM 5926 C C . ASP B 1 365 ? -17.766 8.047 15.922 1 97.44 365 ASP B C 1
ATOM 5928 O O . ASP B 1 365 ? -18.562 7.621 15.078 1 97.44 365 ASP B O 1
ATOM 5932 N N . ASN B 1 366 ? -18.094 8.953 16.797 1 97.69 366 ASN B N 1
ATOM 5933 C CA . ASN B 1 366 ? -19.422 9.562 16.797 1 97.69 366 ASN B CA 1
ATOM 5934 C C . ASN B 1 366 ? -19.688 10.336 15.5 1 97.69 366 ASN B C 1
ATOM 5936 O O . ASN B 1 366 ? -20.797 10.289 14.961 1 97.69 366 ASN B O 1
ATOM 5940 N N . LEU B 1 367 ? -18.719 11.039 15.078 1 98 367 LEU B N 1
ATOM 5941 C CA . LEU B 1 367 ? -18.844 11.781 13.828 1 98 367 LEU B CA 1
ATOM 5942 C C . LEU B 1 367 ? -19.141 10.844 12.664 1 98 367 LEU B C 1
ATOM 5944 O O . LEU B 1 367 ? -20 11.125 11.836 1 98 367 LEU B O 1
ATOM 5948 N N . LEU B 1 368 ? -18.391 9.766 12.594 1 96.81 368 LEU B N 1
ATOM 5949 C CA . LEU B 1 368 ? -18.609 8.766 11.547 1 96.81 368 LEU B CA 1
ATOM 5950 C C . LEU B 1 368 ? -20.031 8.227 11.586 1 96.81 368 LEU B C 1
ATOM 5952 O O . LEU B 1 368 ? -20.672 8.086 10.539 1 96.81 368 LEU B O 1
ATOM 5956 N N . ARG B 1 369 ? -20.594 8.008 12.719 1 95.44 369 ARG B N 1
ATOM 5957 C CA . ARG B 1 369 ? -21.969 7.52 12.875 1 95.44 369 ARG B CA 1
ATOM 5958 C C . ARG B 1 369 ? -22.969 8.562 12.406 1 95.44 369 ARG B C 1
ATOM 5960 O O . ARG B 1 369 ? -23.953 8.227 11.734 1 95.44 369 ARG B O 1
ATOM 5967 N N . LEU B 1 370 ? -22.75 9.758 12.797 1 94.12 370 LEU B N 1
ATOM 5968 C CA . LEU B 1 370 ? -23.625 10.844 12.391 1 94.12 370 LEU B CA 1
ATOM 5969 C C . LEU B 1 370 ? -23.672 10.977 10.867 1 94.12 370 LEU B C 1
ATOM 5971 O O . LEU B 1 370 ? -24.719 11.297 10.305 1 94.12 370 LEU B O 1
ATOM 5975 N N . LEU B 1 371 ? -22.578 10.672 10.234 1 94.56 371 LEU B N 1
ATOM 5976 C CA . LEU B 1 371 ? -22.438 10.875 8.797 1 94.56 371 LEU B CA 1
ATOM 5977 C C . LEU B 1 371 ? -22.953 9.656 8.031 1 94.56 371 LEU B C 1
ATOM 5979 O O . LEU B 1 371 ? -23.266 9.758 6.844 1 94.56 371 LEU B O 1
ATOM 5983 N N . THR B 1 372 ? -22.969 8.461 8.656 1 88 372 THR B N 1
ATOM 5984 C CA . THR B 1 372 ? -23.422 7.234 8.008 1 88 372 THR B CA 1
ATOM 5985 C C . THR B 1 372 ? -24.938 7.059 8.172 1 88 372 THR B C 1
ATOM 5987 O O . THR B 1 372 ? -25.609 6.551 7.277 1 88 372 THR B O 1
ATOM 5990 N N . GLU B 1 373 ? -25.609 7.086 9.336 1 72.06 373 GLU B N 1
ATOM 5991 C CA . GLU B 1 373 ? -27.031 6.922 9.625 1 72.06 373 GLU B CA 1
ATOM 5992 C C . GLU B 1 373 ? -27.891 7.812 8.734 1 72.06 373 GLU B C 1
ATOM 5994 O O . GLU B 1 373 ? -28.922 7.379 8.227 1 72.06 373 GLU B O 1
ATOM 5999 N N . LYS B 1 374 ? -27.703 8.891 8.766 1 58.06 374 LYS B N 1
ATOM 6000 C CA . LYS B 1 374 ? -28.656 9.844 8.195 1 58.06 374 LYS B CA 1
ATOM 6001 C C . LYS B 1 374 ? -28.609 9.828 6.672 1 58.06 374 LYS B C 1
ATOM 6003 O O . LYS B 1 374 ? -29.594 10.188 6.016 1 58.06 374 LYS B O 1
ATOM 6008 N N . PHE B 1 375 ? -27.547 9.5 6.094 1 50.34 375 PHE B N 1
ATOM 6009 C CA . PHE B 1 375 ? -27.609 9.594 4.637 1 50.34 375 PHE B CA 1
ATOM 6010 C C . PHE B 1 375 ? -28.328 8.391 4.047 1 50.34 375 PHE B C 1
ATOM 6012 O O . PHE B 1 375 ? -28.734 8.406 2.879 1 50.34 375 PHE B O 1
ATOM 6019 N N . SER B 1 376 ? -28.578 7.367 4.766 1 45.31 376 SER B N 1
ATOM 6020 C CA . SER B 1 376 ? -29.453 6.293 4.332 1 45.31 376 SER B CA 1
ATOM 6021 C C . SER B 1 376 ? -30.906 6.758 4.297 1 45.31 376 SER B C 1
ATOM 6023 O O . SER B 1 376 ? -31.719 6.215 3.545 1 45.31 376 SER B O 1
ATOM 6025 N N . VAL B 1 377 ? -31.391 7.68 5.094 1 40.38 377 VAL B N 1
ATOM 6026 C CA . VAL B 1 377 ? -32.781 8.047 5.148 1 40.38 377 VAL B CA 1
ATOM 6027 C C . VAL B 1 377 ? -33.156 8.844 3.898 1 40.38 377 VAL B C 1
ATOM 6029 O O . VAL B 1 377 ? -34.312 8.797 3.451 1 40.38 377 VAL B O 1
ATOM 6032 N N . GLN B 1 378 ? -32.312 9.641 3.383 1 42.56 378 GLN B N 1
ATOM 6033 C CA . GLN B 1 378 ? -32.781 10.469 2.281 1 42.56 378 GLN B CA 1
ATOM 6034 C C . GLN B 1 378 ? -32.906 9.656 0.996 1 42.56 378 GLN B C 1
ATOM 6036 O O . GLN B 1 378 ? -33.625 10.047 0.071 1 42.56 378 GLN B O 1
ATOM 6041 N N . GLY B 1 379 ? -32.281 8.508 0.905 1 38.22 379 GLY B N 1
ATOM 6042 C CA . GLY B 1 379 ? -32.469 7.723 -0.304 1 38.22 379 GLY B CA 1
ATOM 6043 C C . GLY B 1 379 ? -33.812 6.984 -0.339 1 38.22 379 GLY B C 1
ATOM 6044 O O . GLY B 1 379 ? -34.25 6.555 -1.403 1 38.22 379 GLY B O 1
ATOM 6045 N N . SER B 1 380 ? -34.312 6.527 0.806 1 38.06 380 SER B N 1
ATOM 6046 C CA . SER B 1 380 ? -35.531 5.723 0.778 1 38.06 380 SER B CA 1
ATOM 6047 C C . SER B 1 380 ? -36.781 6.59 0.547 1 38.06 380 SER B C 1
ATOM 6049 O O . SER B 1 380 ? -37.875 6.07 0.307 1 38.06 380 SER B O 1
ATOM 6051 N N . ALA B 1 381 ? -36.781 7.871 0.911 1 38.88 381 ALA B N 1
ATOM 6052 C CA . ALA B 1 381 ? -38.031 8.602 0.925 1 38.88 381 ALA B CA 1
ATOM 6053 C C . ALA B 1 381 ? -38.531 8.891 -0.493 1 38.88 381 ALA B C 1
ATOM 6055 O O . ALA B 1 381 ? -39.656 9.32 -0.693 1 38.88 381 ALA B O 1
ATOM 6056 N N . HIS B 1 382 ? -37.625 8.961 -1.449 1 33.97 382 HIS B N 1
ATOM 6057 C CA . HIS B 1 382 ? -38.156 9.438 -2.727 1 33.97 382 HIS B CA 1
ATOM 6058 C C . HIS B 1 382 ? -38.938 8.344 -3.43 1 33.97 382 HIS B C 1
ATOM 6060 O O . HIS B 1 382 ? -39.562 8.602 -4.461 1 33.97 382 HIS B O 1
ATOM 6066 N N . LYS B 1 383 ? -38.844 7.043 -3.02 1 36.44 383 LYS B N 1
ATOM 6067 C CA . LYS B 1 383 ? -39.562 6.094 -3.867 1 36.44 383 LYS B CA 1
ATOM 6068 C C . LYS B 1 383 ? -41.062 6.152 -3.604 1 36.44 383 LYS B C 1
ATOM 6070 O O . LYS B 1 383 ? -41.875 5.672 -4.414 1 36.44 383 LYS B O 1
ATOM 6075 N N . ASP B 1 384 ? -41.438 6.496 -2.363 1 34.81 384 ASP B N 1
ATOM 6076 C CA . ASP B 1 384 ? -42.812 6.156 -2.033 1 34.81 384 ASP B CA 1
ATOM 6077 C C . ASP B 1 384 ? -43.781 7.199 -2.578 1 34.81 384 ASP B C 1
ATOM 6079 O O . ASP B 1 384 ? -45 6.949 -2.668 1 34.81 384 ASP B O 1
ATOM 6083 N N . SER B 1 385 ? -43.375 8.414 -2.697 1 36.56 385 SER B N 1
ATOM 6084 C CA . SER B 1 385 ? -44.469 9.383 -2.73 1 36.56 385 SER B CA 1
ATOM 6085 C C . SER B 1 385 ? -45.094 9.445 -4.113 1 36.56 385 SER B C 1
ATOM 6087 O O . SER B 1 385 ? -46.094 10.164 -4.316 1 36.56 385 SER B O 1
ATOM 6089 N N . GLN B 1 386 ? -44.469 8.875 -5.121 1 35.22 386 GLN B N 1
ATOM 6090 C CA . GLN B 1 386 ? -45.062 9.297 -6.391 1 35.22 386 GLN B CA 1
ATOM 6091 C C . GLN B 1 386 ? -46.312 8.492 -6.707 1 35.22 386 GLN B C 1
ATOM 6093 O O . GLN B 1 386 ? -46.969 8.719 -7.73 1 35.22 386 GLN B O 1
ATOM 6098 N N . GLN B 1 387 ? -46.562 7.395 -5.918 1 34.38 387 GLN B N 1
ATOM 6099 C CA . GLN B 1 387 ? -47.594 6.555 -6.52 1 34.38 387 GLN B CA 1
ATOM 6100 C C . GLN B 1 387 ? -49 7.129 -6.266 1 34.38 387 GLN B C 1
ATOM 6102 O O . GLN B 1 387 ? -49.969 6.625 -6.801 1 34.38 387 GLN B O 1
ATOM 6107 N N . GLY B 1 388 ? -49.094 8.016 -5.238 1 32.22 388 GLY B N 1
ATOM 6108 C CA . GLY B 1 388 ? -50.469 8.102 -4.777 1 32.22 388 GLY B CA 1
ATOM 6109 C C . GLY B 1 388 ? -51.375 8.867 -5.73 1 32.22 388 GLY B C 1
ATOM 6110 O O . GLY B 1 388 ? -52.594 8.867 -5.57 1 32.22 388 GLY B O 1
ATOM 6111 N N . MET B 1 389 ? -50.844 9.922 -6.402 1 34.09 389 MET B N 1
ATOM 6112 C CA . MET B 1 389 ? -51.875 10.898 -6.676 1 34.09 389 MET B CA 1
ATOM 6113 C C . MET B 1 389 ? -52.688 10.5 -7.898 1 34.09 389 MET B C 1
ATOM 6115 O O . MET B 1 389 ? -53.562 11.25 -8.344 1 34.09 389 MET B O 1
ATOM 6119 N N . ASN B 1 390 ? -52.25 9.43 -8.594 1 33.41 390 ASN B N 1
ATOM 6120 C CA . ASN B 1 390 ? -52.906 9.508 -9.898 1 33.41 390 ASN B CA 1
ATOM 6121 C C . ASN B 1 390 ? -54.375 9.07 -9.812 1 33.41 390 ASN B C 1
ATOM 6123 O O . ASN B 1 390 ? -55.031 8.938 -10.844 1 33.41 390 ASN B O 1
ATOM 6127 N N . THR B 1 391 ? -54.781 8.492 -8.703 1 30.64 391 THR B N 1
ATOM 6128 C CA . THR B 1 391 ? -56.031 7.801 -8.969 1 30.64 391 THR B CA 1
ATOM 6129 C C . THR B 1 391 ? -57.188 8.797 -9.055 1 30.64 391 THR B C 1
ATOM 6131 O O . THR B 1 391 ? -58.312 8.414 -9.352 1 30.64 391 THR B O 1
ATOM 6134 N N . SER B 1 392 ? -57.125 10 -8.43 1 28.56 392 SER B N 1
ATOM 6135 C CA . SER B 1 392 ? -58.438 10.57 -8.195 1 28.56 392 SER B CA 1
ATOM 6136 C C . SER B 1 392 ? -59.062 11.102 -9.484 1 28.56 392 SER B C 1
ATOM 6138 O O . SER B 1 392 ? -60.219 11.469 -9.516 1 28.56 392 SER B O 1
ATOM 6140 N N . GLN B 1 393 ? -58.562 11.109 -10.719 1 24.47 393 GLN B N 1
ATOM 6141 C CA . GLN B 1 393 ? -59.656 11.531 -11.586 1 24.47 393 GLN B CA 1
ATOM 6142 C C . GLN B 1 393 ? -60.625 10.391 -11.836 1 24.47 393 GLN B C 1
ATOM 6144 O O . GLN B 1 393 ? -60.219 9.234 -11.984 1 24.47 393 GLN B O 1
#

InterPro domains:
  IPR000719 Protein kinase domain [PF00069] (108-368)
  IPR000719 Protein kinase domain [PS50011] (108-375)
  IPR000719 Protein kinase domain [SM00220] (108-376)
  IPR008271 Serine/threonine-protein kinase, active site [PS00108] (230-242)
  IPR011009 Protein kinase-like domain superfamily [SSF56112] (106-369)
  IPR017441 Protein kinase, ATP binding site [PS00107] (114-137)
  IPR050339 Cell Cycle and Stress Response Kinase [PTHR11042] (54-376)

Organism: Gonium pectorale (NCBI:txid33097)

Foldseek 3Di:
DDPCPPCPPPPPPDPPDPPPPPPPPPPPPPDPPPPDPPPPDDPDPPPPDPPPPPPPPPPPPPPPPPPPPQQAFFDDPVVDDVVPVDPSCPVPDPDDDCPPDDPDRNQWDWDDWPDDDPFKTWTFIAGRHNRDTWIKIKTPDFAQDPLSVVLLVVQVVLCVQQQVAQAAKHWDDWDWDDDDNTIMIITTIHDFDFFLVVVLVVPLADDPLVLLLQLLSVLVSLVSQVVQQKAQQADASRQKTWGDPPPDDQDPRPVSIHIHGGDSSQMDGQVLDTSDPDNYQLQQFAPVSVVDSCCSNPPQVSLRRLSSSLSRSLRNNQRHRGDNDDDSSVCVNCQDRDRPPHDPLSSVLSSQSSHNDSVSHDRSVVSSVSSPVPVVVVVPVVPPPPPPDPPPD/DDDDDDCPDPPPPDPPDPPPPPPPPPPPPPDPPPPPPPPPDDPPPPPPDPPPPPPPPPPPPPPPPPPPPQQAAFDDPVVDDCPPVDPSCPVPDPDDDCPPDDPDRNQWDWDDWPDDDPFKTWTFIAGRHNRDTWIKIKTPDFAQDPLSVVLLVVQVVLCVQQQVAQAAKHWDDWDWDDDDNTIMIITTIHDFDAFLVVVLVVPLADDPLVLLLQLLSVLVSLVSQVVQQKAQQADASRQKTWGDPPPDDQDPRPVSIHIHGGDSSQMDGLVLDTSDPDNYQLQQFAPVSVVDSCCSNPPQVSLRRLSSSLSRSLRNNQRHRGDSDDDSSVCVNCQDRDRPPHDPLSSVLSSQSSHNDSVSHDRSVVSSVSSPVPVVVVVPPVPPPPPPDPPDD